Protein AF-0000000065806180 (afdb_homodimer)

pLDDT: mean 96.86, std 3.25, range [73.94, 98.94]

Sequence (782 aa):
MKEFEFLKAELDKMKENKTWQQMKQIETKQGPSVEVKGENVIQLSSNNYLGLTSHPRLVEAAKRAAEEFGAGTGSVRTIAGTFTMHNELEKKLANFKKTEAALVFQSGFTTNQGVLSSILTKEDIVISDELNHASIIDGIRLTKADKKVYRHVDMDDLERVLKKSMNYRMRLIVTDGVFSMDGNIAPLPDIVKLAEAYDAFVMVDDAHASGVLGKNGRGTVNHFGLDGRVHIQVGTLSKAIGVLGGYAAGSQVLIDYLRHKGRPFLFSTSHPPAVTAACIEAIDVLLEEPEHMEKLWENTAYFKDKLVQMGLTLTKSETPIVPILIGEEEKAQALSDLLLTRGVFAQSIVYPTVAQGKARIRTIITAEHTNEELDRALEVIRSAAKELQLVMKEFEFLKAELDKMKENKTWQQMKQIETKQGPSVEVKGENVIQLSSNNYLGLTSHPRLVEAAKRAAEEFGAGTGSVRTIAGTFTMHNELEKKLANFKKTEAALVFQSGFTTNQGVLSSILTKEDIVISDELNHASIIDGIRLTKADKKVYRHVDMDDLERVLKKSMNYRMRLIVTDGVFSMDGNIAPLPDIVKLAEAYDAFVMVDDAHASGVLGKNGRGTVNHFGLDGRVHIQVGTLSKAIGVLGGYAAGSQVLIDYLRHKGRPFLFSTSHPPAVTAACIEAIDVLLEEPEHMEKLWENTAYFKDKLVQMGLTLTKSETPIVPILIGEEEKAQALSDLLLTRGVFAQSIVYPTVAQGKARIRTIITAEHTNEELDRALEVIRSAAKELQLV

Secondary structure (DSSP, 8-state):
----HHHHHHHHHHHHTT---PPPEE-S-SSSEEEETTEEEEE-S---TT-GGG-HHHHHHHHHHHHHH-S---S-HHHH-EEHHHHHHHHHHHHHHTSSEEEEES-HHHHHHHHHHHH--TT-EEEEETT--HHHHHHHHTS-SEEEEEPTT-HHHHHHHHHHTTTSS-EEEEEESB-TTT-PBP-HHHHHHHHHHTT-EEEEE-TTTTTTSSGGG--HHHHTT-TTS-SEEEEESSSTT-SS-EEEEE-HHHHHHHHHH-HHHHTSPPPPHHHHHHHHHHHHHHHH-THHHHHHHHHHHHHHHHHHHTT--B----SSEEEEEEESHHHHHHHHHHHHHTTEE-EEE-TTTS-TT-EEEEEE--TT--HHHHHHHHHHHHHHHHHTT--/----HHHHHHHHHHHHTT---PPPEE-S-SSSEEEETTEEEEE-S---TT-GGG-HHHHHHHHHHHHHH-S---S-HHHH-EEHHHHHHHHHHHHHHTSSEEEEES-HHHHHHHHHHHH--TT-EEEEETT--HHHHHHHHTS-SEEEEEPTT-HHHHHHHHHHTTTSS-EEEEEESB-TTT-PBP-HHHHHHHHHHTT-EEEEE-TTTTTTSSGGG--HHHHTT-TTS-SEEEEESSSTT-SS-EEEEE-HHHHHHHHHH-HHHHTSPPPPHHHHHHHHHHHHHHHH-THHHHHHHHHHHHHHHHHHHTT--B----SSEEEEEEESHHHHHHHHHHHHHTTEE-EEE-TTTS-TT-EEEEEE--TT--HHHHHHHHHHHHHHHHHTT--

Foldseek 3Di:
DDDPVVVVVVQVVCVVVVVDDDDFDWDDDDFCWTATPRDIFGEFAALQFLVLQVPPLLQVLLVVQCVVPNFFDPFACVPPHDDPLQQVLFVLLQVLLVAPTKHWFFWLLLQLLLQLLQPDACLEEEEEEPQADPSNVVSPVNYNHHYHYFYHLDLVRVLVVLVVHLRGPAYEYEYEQARQQFQDGRPVVSVLVSCVVSVHAYEYEFASQQLAAAQLRSGNCRNVPNNPSHAKYKYGCCRNVNAGTIMIGHHPVSVVSSCVGRCSSRHDGDDRSSRSSSSSSSSVCSNPPVLSNVLSVVQQVVLLVLCVVLVFDWHPRPTQWTKTWDQAQVLQCQLQVQLVVLRYHWDWDAPPSPDHRGIITTTGTHSRDDPVSSVSSSVSSSVSCVVSVVD/DDDPVVVVVVQVVCVVVVVDDDDFDWDDDDFCWTATPRDIFGEFAALQFLVLQVPPLLQVLLVVQCVVPNFFDPFACVPPHDDPLQQVLFVLLQVLLVAPTKHWFFWLLLQLLLQLLQPDACLEEEEEEPQADPSNVVSPVNYNHHYHYFYHLDLVRVLVVLVVHLRGPAYEYEYEQARQQFQDGRPVVSVLVSCVVSVHAYEYEFASQQLAAAQLRSGNCRNVPNNPSHAKYKYGCCRNVNAGTIMIGHHPVSVVSSCVGRCSSRHDGDDRRSRSSSSSVSSVCSNPPVLSNVLSVVQQVVLLVLCVVLVFDWHPRPTQWTKTWDQAQVLQQQLQVQLVVLRYHWDWDAPPSPDHRGIITTTGTHSRDDPVSSVSSSVSSSVSCVVSVVD

Structure (mmCIF, N/CA/C/O backbone):
data_AF-0000000065806180-model_v1
#
loop_
_entity.id
_entity.type
_entity.pdbx_description
1 polymer '8-amino-7-oxononanoate synthase 1'
#
loop_
_atom_site.group_PDB
_atom_site.id
_atom_site.type_symbol
_atom_site.label_atom_id
_atom_site.label_alt_id
_atom_site.label_comp_id
_atom_site.label_asym_id
_atom_site.label_entity_id
_atom_site.label_seq_id
_atom_site.pdbx_PDB_ins_code
_atom_site.Cartn_x
_atom_site.Cartn_y
_atom_site.Cartn_z
_atom_site.occupancy
_atom_site.B_iso_or_equiv
_atom_site.auth_seq_id
_atom_site.auth_comp_id
_atom_site.auth_asym_id
_atom_site.auth_atom_id
_atom_site.pdbx_PDB_model_num
ATOM 1 N N . MET A 1 1 ? 28.219 -6.695 -14.086 1 73.94 1 MET A N 1
ATOM 2 C CA . MET A 1 1 ? 26.828 -6.266 -14.203 1 73.94 1 MET A CA 1
ATOM 3 C C . MET A 1 1 ? 26.75 -4.762 -14.43 1 73.94 1 MET A C 1
ATOM 5 O O . MET A 1 1 ? 27.516 -3.994 -13.852 1 73.94 1 MET A O 1
ATOM 9 N N . LYS A 1 2 ? 25.953 -4.48 -15.352 1 83.31 2 LYS A N 1
ATOM 10 C CA . LYS A 1 2 ? 25.703 -3.072 -15.641 1 83.31 2 LYS A CA 1
ATOM 11 C C . LYS A 1 2 ? 25.281 -2.322 -14.375 1 83.31 2 LYS A C 1
ATOM 13 O O . LYS A 1 2 ? 24.516 -2.85 -13.555 1 83.31 2 LYS A O 1
ATOM 18 N N . GLU A 1 3 ? 25.812 -1.118 -14.18 1 87.69 3 GLU A N 1
ATOM 19 C CA . GLU A 1 3 ? 25.562 -0.346 -12.961 1 87.69 3 GLU A CA 1
ATOM 20 C C . GLU A 1 3 ? 24.641 0.833 -13.234 1 87.69 3 GLU A C 1
ATOM 22 O O . GLU A 1 3 ? 24.516 1.284 -14.375 1 87.69 3 GLU A O 1
ATOM 27 N N . PHE A 1 4 ? 23.938 1.258 -12.148 1 95.81 4 PHE A N 1
ATOM 28 C CA . PHE A 1 4 ? 23.047 2.4 -12.242 1 95.81 4 PHE A CA 1
ATOM 29 C C . PHE A 1 4 ? 23.812 3.709 -12.164 1 95.81 4 PHE A C 1
ATOM 31 O O . PHE A 1 4 ? 23.609 4.508 -11.25 1 95.81 4 PHE A O 1
ATOM 38 N N . GLU A 1 5 ? 24.562 4.055 -13.164 1 95.5 5 GLU A N 1
ATOM 39 C CA . GLU A 1 5 ? 25.422 5.246 -13.172 1 95.5 5 GLU A CA 1
ATOM 40 C C . GLU A 1 5 ? 24.578 6.52 -13.125 1 95.5 5 GLU A C 1
ATOM 42 O O . GLU A 1 5 ? 24.953 7.492 -12.469 1 95.5 5 GLU A O 1
ATOM 47 N N . PHE A 1 6 ? 23.516 6.484 -13.844 1 95.81 6 PHE A N 1
ATOM 48 C CA . PHE A 1 6 ? 22.656 7.664 -13.883 1 95.81 6 PHE A CA 1
ATOM 49 C C . PHE A 1 6 ? 22.047 7.9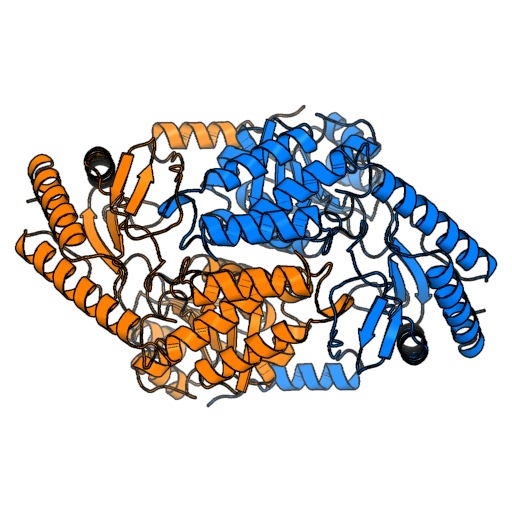34 -12.523 1 95.81 6 PHE A C 1
ATOM 51 O O . PHE A 1 6 ? 21.922 9.086 -12.109 1 95.81 6 PHE A O 1
ATOM 58 N N . LEU A 1 7 ? 21.609 6.859 -11.789 1 97.38 7 LEU A N 1
ATOM 59 C CA . LEU A 1 7 ? 21.078 7.027 -10.445 1 97.38 7 LEU A CA 1
ATOM 60 C C . LEU A 1 7 ? 22.141 7.535 -9.484 1 97.38 7 LEU A C 1
ATOM 62 O O . LEU A 1 7 ? 21.859 8.375 -8.633 1 97.38 7 LEU A O 1
ATOM 66 N N . LYS A 1 8 ? 23.344 6.996 -9.609 1 97.31 8 LYS A N 1
ATOM 67 C CA . LYS A 1 8 ? 24.469 7.441 -8.781 1 97.31 8 LYS A CA 1
ATOM 68 C C . LYS A 1 8 ? 24.734 8.93 -8.969 1 97.31 8 LYS A C 1
ATOM 70 O O . LYS A 1 8 ? 24.953 9.656 -7.996 1 97.31 8 LYS A O 1
ATOM 75 N N . ALA A 1 9 ? 24.703 9.336 -10.203 1 97.06 9 ALA A N 1
ATOM 76 C CA . ALA A 1 9 ? 24.922 10.742 -10.516 1 97.06 9 ALA A CA 1
ATOM 77 C C . ALA A 1 9 ? 23.859 11.617 -9.852 1 97.06 9 ALA A C 1
ATOM 79 O O . ALA A 1 9 ? 24.172 12.703 -9.352 1 97.06 9 ALA A O 1
ATOM 80 N N . GLU A 1 10 ? 22.625 11.172 -9.922 1 95.75 10 GLU A N 1
ATOM 81 C CA . GLU A 1 10 ? 21.531 11.906 -9.281 1 95.75 10 GLU A CA 1
ATOM 82 C C . GLU A 1 10 ? 21.734 11.977 -7.77 1 95.75 10 GLU A C 1
ATOM 84 O O . GLU A 1 10 ? 21.469 13.008 -7.148 1 95.75 10 GLU A O 1
ATOM 89 N N . LEU A 1 11 ? 22.141 10.875 -7.164 1 96.56 11 LEU A N 1
ATOM 90 C CA . LEU A 1 11 ? 22.406 10.836 -5.73 1 96.56 11 LEU A CA 1
ATOM 91 C C . LEU A 1 11 ? 23.531 11.781 -5.359 1 96.56 11 LEU A C 1
ATOM 93 O O . LEU A 1 11 ? 23.469 12.461 -4.328 1 96.56 11 LEU A O 1
ATOM 97 N N . ASP A 1 12 ? 24.562 11.797 -6.137 1 96.56 12 ASP A N 1
ATOM 98 C CA . ASP A 1 12 ? 25.672 12.703 -5.906 1 96.56 12 ASP A CA 1
ATOM 99 C C . ASP A 1 12 ? 25.219 14.164 -5.957 1 96.56 12 ASP A C 1
ATOM 101 O O . ASP A 1 12 ? 25.672 14.984 -5.156 1 96.56 12 ASP A O 1
ATOM 105 N N . LYS A 1 13 ? 24.359 14.453 -6.859 1 94.62 13 LYS A N 1
ATOM 106 C CA . LYS A 1 13 ? 23.797 15.797 -6.957 1 94.62 13 LYS A CA 1
ATOM 107 C C . LYS A 1 13 ? 23 16.156 -5.703 1 94.62 13 LYS A C 1
ATOM 109 O O . LYS A 1 13 ? 23.031 17.297 -5.25 1 94.62 13 LYS A O 1
ATOM 114 N N . MET A 1 14 ? 22.234 15.18 -5.203 1 90.94 14 MET A N 1
ATOM 115 C CA . MET A 1 14 ? 21.469 15.406 -3.975 1 90.94 14 MET A CA 1
ATOM 116 C C . MET A 1 14 ? 22.406 15.742 -2.814 1 90.94 14 MET A C 1
ATOM 118 O O . MET A 1 14 ? 22.078 16.594 -1.982 1 90.94 14 MET A O 1
ATOM 122 N N . LYS A 1 15 ? 23.5 15.047 -2.738 1 90.94 15 LYS A N 1
ATOM 123 C CA . LYS A 1 15 ? 24.484 15.305 -1.69 1 90.94 15 LYS A CA 1
ATOM 124 C C . LYS A 1 15 ? 25.094 16.703 -1.845 1 90.94 15 LYS A C 1
ATOM 126 O O . LYS A 1 15 ? 25.234 17.422 -0.863 1 90.94 15 LYS A O 1
ATOM 131 N N . GLU A 1 16 ? 25.344 17.047 -3.049 1 90.62 16 GLU A N 1
ATOM 132 C CA . GLU A 1 16 ? 25.922 18.344 -3.34 1 90.62 16 GLU A CA 1
ATOM 133 C C . GLU A 1 16 ? 24.953 19.469 -2.979 1 90.62 16 GLU A C 1
ATOM 135 O O . GLU A 1 16 ? 25.359 20.5 -2.449 1 90.62 16 GLU A O 1
ATOM 140 N N . ASN A 1 17 ? 23.734 19.203 -3.238 1 83.38 17 ASN A N 1
ATOM 141 C CA . ASN A 1 17 ? 22.719 20.234 -2.992 1 83.38 17 ASN A CA 1
ATOM 142 C C . ASN A 1 17 ? 22.156 20.141 -1.577 1 83.38 17 ASN A C 1
ATOM 144 O O . ASN A 1 17 ? 21.188 20.828 -1.24 1 83.38 17 ASN A O 1
ATOM 148 N N . LYS A 1 18 ? 22.656 19.203 -0.804 1 80 18 LYS A N 1
ATOM 149 C CA . LYS A 1 18 ? 22.312 19.016 0.602 1 80 18 LYS A CA 1
ATOM 150 C C . LYS A 1 18 ? 20.844 18.609 0.753 1 80 18 LYS A C 1
ATOM 152 O O . LYS A 1 18 ? 20.156 19.094 1.658 1 80 18 LYS A 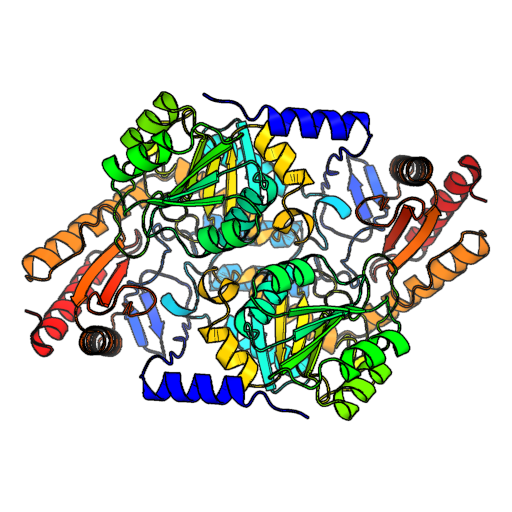O 1
ATOM 157 N N . THR A 1 19 ? 20.359 17.844 -0.266 1 81.88 19 THR A N 1
ATOM 158 C CA . THR A 1 19 ? 18.984 17.344 -0.189 1 81.88 19 THR A CA 1
ATOM 159 C C . THR A 1 19 ? 18.953 15.859 0.128 1 81.88 19 THR A C 1
ATOM 161 O O . THR A 1 19 ? 17.891 15.273 0.3 1 81.88 19 THR A O 1
ATOM 164 N N . TRP A 1 20 ? 20.156 15.328 0.185 1 86.38 20 TRP A N 1
ATOM 165 C CA . TRP A 1 20 ? 20.234 13.953 0.658 1 86.38 20 TRP A CA 1
ATOM 166 C C . TRP A 1 20 ? 19.859 13.859 2.133 1 86.38 20 TRP A C 1
ATOM 168 O O . TRP A 1 20 ? 20.312 14.68 2.945 1 86.38 20 TRP A O 1
ATOM 178 N N . GLN A 1 21 ? 18.969 12.969 2.443 1 82.81 21 GLN A N 1
ATOM 179 C CA . GLN A 1 21 ? 18.516 12.82 3.822 1 82.81 21 GLN A CA 1
ATOM 180 C C . GLN A 1 21 ? 18.719 11.391 4.32 1 82.81 21 GLN A C 1
ATOM 182 O O . GLN A 1 21 ? 18.531 10.43 3.57 1 82.81 21 GLN A O 1
ATOM 187 N N . GLN A 1 22 ? 19.25 11.32 5.488 1 86.5 22 GLN A N 1
ATOM 188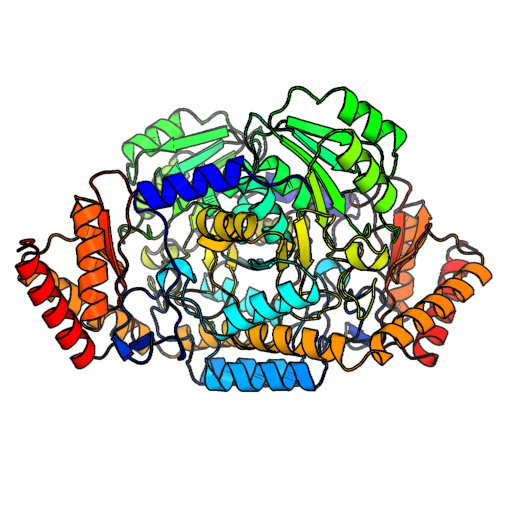 C CA . GLN A 1 22 ? 19.297 10.047 6.199 1 86.5 22 GLN A CA 1
ATOM 189 C C . GLN A 1 22 ? 18.156 9.938 7.207 1 86.5 22 GLN A C 1
ATOM 191 O O . GLN A 1 22 ? 17.922 10.859 7.988 1 86.5 22 GLN A O 1
ATOM 196 N N . MET A 1 23 ? 17.484 8.844 7.16 1 92.5 23 MET A N 1
ATOM 197 C CA . MET A 1 23 ? 16.391 8.641 8.102 1 92.5 23 MET A CA 1
ATOM 198 C C . MET A 1 23 ? 16.906 8.484 9.523 1 92.5 23 MET A C 1
ATOM 200 O O . MET A 1 23 ? 17.891 7.781 9.75 1 92.5 23 MET A O 1
ATOM 204 N N . LYS A 1 24 ? 16.234 9.18 10.445 1 93.62 24 LYS A N 1
ATOM 205 C CA . LYS A 1 24 ? 16.594 9.039 11.859 1 93.62 24 LYS A CA 1
ATOM 206 C C . LYS A 1 24 ? 16.031 7.738 12.438 1 93.62 24 LYS A C 1
ATOM 208 O O . LYS A 1 24 ? 14.859 7.41 12.227 1 93.62 24 LYS A O 1
ATOM 213 N N . GLN A 1 25 ? 16.875 7.027 13.07 1 95.31 25 GLN A N 1
ATOM 214 C CA . GLN A 1 25 ? 16.453 5.777 13.695 1 95.31 25 GLN A CA 1
ATOM 215 C C . GLN A 1 25 ? 15.883 6.023 15.086 1 95.31 25 GLN A C 1
ATOM 217 O O . GLN A 1 25 ? 16.5 6.699 15.906 1 95.31 25 GLN A O 1
ATOM 222 N N . ILE A 1 26 ? 14.734 5.523 15.289 1 95.44 26 ILE A N 1
ATOM 223 C CA . ILE A 1 26 ? 14.055 5.59 16.578 1 95.44 26 ILE A CA 1
ATOM 224 C C . ILE A 1 26 ? 14.156 4.242 17.297 1 95.44 26 ILE A C 1
ATOM 226 O O . ILE A 1 26 ? 13.922 3.195 16.688 1 95.44 26 ILE A O 1
ATOM 230 N N . GLU A 1 27 ? 14.391 4.242 18.562 1 95.56 27 GLU A N 1
ATOM 231 C CA . GLU A 1 27 ? 14.688 3.016 19.297 1 95.56 27 GLU A CA 1
ATOM 232 C C . GLU A 1 27 ? 13.555 2.654 20.266 1 95.56 27 GLU A C 1
ATOM 234 O O . GLU A 1 27 ? 13.625 1.641 20.953 1 95.56 27 GLU A O 1
ATOM 239 N N . THR A 1 28 ? 12.516 3.453 20.312 1 95.19 28 THR A N 1
ATOM 240 C CA . THR A 1 28 ? 11.359 3.227 21.172 1 95.19 28 THR A CA 1
ATOM 241 C C . THR A 1 28 ? 10.07 3.24 20.344 1 95.19 28 THR A C 1
ATOM 243 O O . THR A 1 28 ? 10.102 3.449 19.141 1 95.19 28 THR A O 1
ATOM 246 N N . LYS A 1 29 ? 8.984 2.91 21.078 1 95.19 29 LYS A N 1
ATOM 247 C CA . LYS A 1 29 ? 7.695 3.127 20.422 1 95.19 29 LYS A CA 1
ATOM 248 C C . LYS A 1 29 ? 7.488 4.602 20.094 1 95.19 29 LYS A C 1
ATOM 250 O O . LYS A 1 29 ? 8.148 5.469 20.672 1 95.19 29 LYS A O 1
ATOM 255 N N . GLN A 1 30 ? 6.602 4.812 19.125 1 95.19 30 GLN A N 1
ATOM 256 C CA . GLN A 1 30 ? 6.25 6.191 18.781 1 95.19 30 GLN A CA 1
ATOM 257 C C . GLN A 1 30 ? 5.488 6.855 19.922 1 95.19 30 GLN A C 1
ATOM 259 O O . GLN A 1 30 ? 4.621 6.234 20.547 1 95.19 30 GLN A O 1
ATOM 264 N N . GLY A 1 31 ? 5.844 7.988 20.312 1 95.44 31 GLY A N 1
ATOM 265 C CA . GLY A 1 31 ? 5.211 8.719 21.406 1 95.44 31 GLY A CA 1
ATOM 266 C C . GLY A 1 31 ? 5.57 10.195 21.422 1 95.44 31 GLY A C 1
ATOM 267 O O . GLY A 1 31 ? 6.172 10.703 20.469 1 95.44 31 GLY A O 1
ATOM 268 N N . PRO A 1 32 ? 5.098 10.852 22.484 1 97.19 32 PRO A N 1
ATOM 269 C CA . PRO A 1 32 ? 5.426 12.281 22.594 1 97.19 32 PRO A CA 1
ATOM 270 C C . PRO A 1 32 ? 6.926 12.523 22.734 1 97.19 32 PRO A C 1
ATOM 272 O O . PRO A 1 32 ? 7.398 13.641 22.484 1 97.19 32 PRO A O 1
ATOM 275 N N . SER A 1 33 ? 7.617 11.484 23.109 1 97.5 33 SER A N 1
ATOM 276 C CA . SER A 1 33 ? 9.078 11.438 23.109 1 97.5 33 SER A CA 1
ATOM 277 C C . SER A 1 33 ? 9.586 10.109 22.547 1 97.5 33 SER A C 1
ATOM 279 O O . SER A 1 33 ? 8.906 9.086 22.656 1 97.5 33 SER A O 1
ATOM 281 N N . VAL A 1 34 ? 10.758 10.203 21.906 1 97.19 34 VAL A N 1
ATOM 282 C CA . VAL A 1 34 ? 11.391 9.008 21.344 1 97.19 34 VAL A CA 1
ATOM 283 C C . VAL A 1 34 ? 12.891 9.039 21.641 1 97.19 34 VAL A C 1
ATOM 285 O O . VAL A 1 34 ? 13.43 10.07 22.031 1 97.19 34 VAL A O 1
ATOM 288 N N . GLU A 1 35 ? 13.516 7.922 21.484 1 97.75 35 GLU A N 1
ATOM 289 C CA . GLU A 1 35 ? 14.969 7.844 21.641 1 97.75 35 GLU A CA 1
ATOM 290 C C . GLU A 1 35 ? 15.672 7.812 20.297 1 97.75 35 GLU A C 1
ATOM 292 O O . GLU A 1 35 ? 15.352 6.973 19.438 1 97.75 35 GLU A O 1
ATOM 297 N N . VAL A 1 36 ? 16.531 8.758 20.047 1 96.12 36 VAL A N 1
ATOM 298 C CA . VAL A 1 36 ? 17.375 8.836 18.859 1 96.12 36 VAL A CA 1
ATOM 299 C C . VAL A 1 36 ? 18.844 8.836 19.266 1 96.12 36 VAL A C 1
ATOM 301 O O . VAL A 1 36 ? 19.297 9.719 20 1 96.12 36 VAL A O 1
ATOM 304 N N . LYS A 1 37 ? 19.594 7.828 18.797 1 94.25 37 LYS A N 1
ATOM 305 C CA . LYS A 1 37 ? 21 7.668 19.141 1 94.25 37 LYS A CA 1
ATOM 306 C C . LYS A 1 37 ? 21.219 7.695 20.656 1 94.25 37 LYS A C 1
ATOM 308 O O . LYS A 1 37 ? 22.094 8.398 21.156 1 94.25 37 LYS A O 1
ATOM 313 N N . GLY A 1 38 ? 20.312 7.133 21.266 1 94.56 38 GLY A N 1
ATOM 314 C CA . GLY A 1 38 ? 20.453 6.961 22.703 1 94.56 38 GLY A CA 1
ATOM 315 C C . GLY A 1 38 ? 19.953 8.164 23.484 1 94.56 38 GLY A C 1
ATOM 316 O O . GLY A 1 38 ? 20 8.156 24.719 1 94.56 38 GLY A O 1
ATOM 317 N N . GLU A 1 39 ? 19.484 9.164 22.891 1 96.56 39 GLU A N 1
ATOM 318 C CA . GLU A 1 39 ? 19.016 10.367 23.562 1 96.56 39 GLU A CA 1
ATOM 319 C C . GLU A 1 39 ? 17.5 10.516 23.453 1 96.56 39 GLU A C 1
ATOM 321 O O . GLU A 1 39 ? 16.922 10.258 22.406 1 96.56 39 GLU A O 1
ATOM 326 N N . ASN A 1 40 ? 16.969 10.883 24.594 1 97.12 40 ASN A N 1
ATOM 327 C CA . ASN A 1 40 ? 15.539 11.148 24.609 1 97.12 40 ASN A CA 1
ATOM 328 C C . ASN A 1 40 ? 15.219 12.5 23.969 1 97.12 40 ASN A C 1
ATOM 330 O O . ASN A 1 40 ? 15.773 13.523 24.375 1 97.12 40 ASN A O 1
ATOM 334 N N . VAL A 1 41 ? 14.398 12.492 23 1 98 41 VAL A N 1
ATOM 335 C CA . VAL A 1 41 ? 14.055 13.719 22.281 1 98 41 VAL A CA 1
ATOM 336 C C . VAL A 1 41 ? 12.531 13.859 22.219 1 98 41 VAL A C 1
ATOM 338 O O . VAL A 1 41 ? 11.82 12.867 22.047 1 98 41 VAL A O 1
ATOM 341 N N . ILE A 1 42 ? 12.023 15.109 22.391 1 98.75 42 ILE A N 1
ATOM 342 C CA . ILE A 1 42 ? 10.602 15.391 22.266 1 98.75 42 ILE A CA 1
ATOM 343 C C . ILE A 1 42 ? 10.203 15.344 20.797 1 98.75 42 ILE A C 1
ATOM 345 O O . ILE A 1 42 ? 10.82 15.992 19.953 1 98.75 42 ILE A O 1
ATOM 349 N N . GLN A 1 43 ? 9.195 14.547 20.453 1 98.25 43 GLN A N 1
ATOM 350 C CA . GLN A 1 43 ? 8.766 14.273 19.094 1 98.25 43 GLN A CA 1
ATOM 351 C C . GLN A 1 43 ? 7.703 15.266 18.625 1 98.25 43 GLN A C 1
ATOM 353 O O . GLN A 1 43 ? 6.594 15.281 19.172 1 98.25 43 GLN A O 1
ATOM 358 N N . LEU A 1 44 ? 8.023 16.094 17.656 1 98.44 44 LEU A N 1
ATOM 359 C CA . LEU A 1 44 ? 7.074 17.062 17.141 1 98.44 44 LEU A CA 1
ATOM 360 C C . LEU A 1 44 ? 6.836 16.859 15.641 1 98.44 44 LEU A C 1
ATOM 362 O O . LEU A 1 44 ? 6.406 17.766 14.945 1 98.44 44 LEU A O 1
ATOM 366 N N . SER A 1 45 ? 7.129 15.641 15.156 1 97.06 45 SER A N 1
ATOM 367 C CA . SER A 1 45 ? 7.012 15.406 13.719 1 97.06 45 SER A CA 1
ATOM 368 C C . SER A 1 45 ? 6.055 14.25 13.43 1 97.06 45 SER A C 1
ATOM 370 O O . SER A 1 45 ? 5.801 13.93 12.266 1 97.06 45 SER A O 1
ATOM 372 N N . SER A 1 46 ? 5.5 13.578 14.422 1 97 46 SER A N 1
ATOM 373 C CA . SER A 1 46 ? 4.656 12.398 14.25 1 97 46 SER A CA 1
ATOM 374 C C . SER A 1 46 ? 3.205 12.789 14 1 97 46 SER A C 1
ATOM 376 O O . SER A 1 46 ? 2.695 13.734 14.609 1 97 46 SER A O 1
ATOM 378 N N . ASN A 1 47 ? 2.553 12.016 13.062 1 97.38 47 ASN A N 1
ATOM 379 C CA . ASN A 1 47 ? 1.128 12.195 12.797 1 97.38 47 ASN A CA 1
ATOM 380 C C . ASN A 1 47 ? 0.271 11.422 13.797 1 97.38 47 ASN A C 1
ATOM 382 O O . ASN A 1 47 ? -0.924 11.227 13.57 1 97.38 47 ASN A O 1
ATOM 386 N N . ASN A 1 48 ? 0.919 10.938 14.836 1 97.88 48 ASN A N 1
ATOM 387 C CA . ASN A 1 48 ? 0.197 10.211 15.883 1 97.88 48 ASN A CA 1
ATOM 388 C C . ASN A 1 48 ? -0.634 11.156 16.75 1 97.88 48 ASN A C 1
ATOM 390 O O . ASN A 1 48 ? -0.492 11.172 17.969 1 97.88 48 ASN A O 1
ATOM 394 N N . TYR A 1 49 ? -1.569 11.867 16.156 1 98.5 49 TYR A N 1
ATOM 395 C CA . TYR A 1 49 ? -2.303 12.992 16.719 1 98.5 49 TYR A CA 1
ATOM 396 C C . TYR A 1 49 ? -2.879 12.641 18.078 1 98.5 49 TYR A C 1
ATOM 398 O O . TYR A 1 49 ? -2.771 13.43 19.016 1 98.5 49 TYR A O 1
ATOM 406 N N . LEU A 1 50 ? -3.424 11.469 18.188 1 98.56 50 LEU A N 1
ATOM 407 C CA . LEU A 1 50 ? -4.211 11.148 19.375 1 98.56 50 LEU A CA 1
ATOM 408 C C . LEU A 1 50 ? -3.441 10.211 20.297 1 98.56 50 LEU A C 1
ATOM 410 O O . LEU A 1 50 ? -3.908 9.883 21.391 1 98.56 50 LEU A O 1
ATOM 414 N N . GLY A 1 51 ? -2.287 9.781 19.875 1 98 51 GLY A N 1
ATOM 415 C CA . GLY A 1 51 ? -1.496 8.852 20.672 1 98 51 GLY A CA 1
ATOM 416 C C . GLY A 1 51 ? -2.039 7.438 20.641 1 98 51 GLY A C 1
ATOM 417 O O . GLY A 1 51 ? -1.819 6.668 21.578 1 98 51 GLY A O 1
ATOM 418 N N . LEU A 1 52 ? -2.684 7.051 19.625 1 98.44 52 LEU A N 1
ATOM 419 C CA . LEU A 1 52 ? -3.383 5.77 19.625 1 98.44 52 LEU A CA 1
ATOM 420 C C . LEU A 1 52 ? -2.439 4.637 19.234 1 98.44 52 LEU A C 1
ATOM 422 O O . LEU A 1 52 ? -2.746 3.463 19.453 1 98.44 52 LEU A O 1
ATOM 426 N N . THR A 1 53 ? -1.255 4.898 18.672 1 98.06 53 THR A N 1
ATOM 427 C CA . THR A 1 53 ? -0.329 3.873 18.203 1 98.06 53 THR A CA 1
ATOM 428 C C . THR A 1 53 ? 0.008 2.896 19.328 1 98.06 53 THR A C 1
ATOM 430 O O . THR A 1 53 ? 0.283 1.722 19.078 1 98.06 53 THR A O 1
ATOM 433 N N . SER A 1 54 ? 0.026 3.404 20.531 1 96.88 54 SER A N 1
ATOM 434 C CA . SER A 1 54 ? 0.41 2.547 21.656 1 96.88 54 SER A CA 1
ATOM 435 C C . SER A 1 54 ? -0.707 2.455 22.688 1 96.88 54 SER A C 1
ATOM 437 O O . SER A 1 54 ? -0.458 2.123 23.844 1 96.88 54 SER A O 1
ATOM 439 N N . HIS A 1 55 ? -1.899 2.9 22.328 1 98.5 55 HIS A N 1
ATOM 440 C CA . HIS A 1 55 ? -3.041 2.783 23.234 1 98.5 55 HIS A CA 1
ATOM 441 C C . HIS A 1 55 ? -3.248 1.339 23.672 1 98.5 55 HIS A C 1
ATOM 443 O O . HIS A 1 55 ? -3.293 0.43 22.844 1 98.5 55 HIS A O 1
ATOM 449 N N . PRO A 1 56 ? -3.422 1.105 24.969 1 98.56 56 PRO A N 1
ATOM 450 C CA . PRO A 1 56 ? -3.473 -0.269 25.484 1 98.56 56 PRO A CA 1
ATOM 451 C C . PRO A 1 56 ? -4.594 -1.089 24.844 1 98.56 56 PRO A C 1
ATOM 453 O O . PRO A 1 56 ? -4.426 -2.285 24.594 1 98.56 56 PRO A O 1
ATOM 456 N N . ARG A 1 57 ? -5.738 -0.508 24.578 1 98.81 57 ARG A N 1
ATOM 457 C CA . ARG A 1 57 ? -6.859 -1.219 23.969 1 98.81 57 ARG A CA 1
ATOM 458 C C . ARG A 1 57 ? -6.504 -1.703 22.562 1 98.81 57 ARG A C 1
ATOM 460 O O . ARG A 1 57 ? -6.91 -2.793 22.156 1 98.81 57 ARG A O 1
ATOM 467 N N . LEU A 1 58 ? -5.812 -0.847 21.781 1 98.88 58 LEU A N 1
ATOM 468 C CA . LEU A 1 58 ? -5.398 -1.231 20.438 1 98.88 58 LEU A CA 1
ATOM 469 C C . LEU A 1 58 ? -4.379 -2.363 20.484 1 98.88 58 LEU A C 1
ATOM 471 O O . LEU A 1 58 ? -4.465 -3.314 19.703 1 98.88 58 LEU A O 1
ATOM 475 N N . VAL A 1 59 ? -3.373 -2.225 21.406 1 98.81 59 VAL A N 1
ATOM 476 C CA . VAL A 1 59 ? -2.324 -3.229 21.547 1 98.81 59 VAL A CA 1
ATOM 477 C C . VAL A 1 59 ? -2.947 -4.578 21.891 1 98.81 59 VAL A C 1
ATOM 479 O O . VAL A 1 59 ? -2.596 -5.602 21.297 1 98.81 59 VAL A O 1
ATOM 482 N N . GLU A 1 60 ? -3.871 -4.586 22.797 1 98.88 60 GLU A N 1
ATOM 483 C CA . GLU A 1 60 ? -4.52 -5.828 23.219 1 98.88 60 GLU A CA 1
ATOM 484 C C . GLU A 1 60 ? -5.328 -6.438 22.078 1 98.88 60 GLU A C 1
ATOM 486 O O . GLU A 1 60 ? -5.379 -7.66 21.922 1 98.88 60 GLU A O 1
ATOM 491 N N . ALA A 1 61 ? -6.07 -5.609 21.344 1 98.88 61 ALA A N 1
ATOM 492 C CA . ALA A 1 61 ? -6.84 -6.086 20.203 1 98.88 61 ALA A CA 1
ATOM 493 C C . ALA A 1 61 ? -5.93 -6.734 19.156 1 98.88 61 ALA A C 1
ATOM 495 O O . ALA A 1 61 ? -6.27 -7.773 18.594 1 98.88 61 ALA A O 1
ATOM 496 N N . ALA A 1 62 ? -4.824 -6.109 18.906 1 98.88 62 ALA A N 1
ATOM 497 C CA . ALA A 1 62 ? -3.855 -6.633 17.938 1 98.88 62 ALA A CA 1
ATOM 498 C C . ALA A 1 62 ? -3.33 -7.996 18.375 1 98.88 62 ALA A C 1
ATOM 500 O O . ALA A 1 62 ? -3.279 -8.938 17.578 1 98.88 62 ALA A O 1
ATOM 501 N N . LYS A 1 63 ? -2.912 -8.086 19.656 1 98.81 63 LYS A N 1
ATOM 502 C CA . LYS A 1 63 ? -2.355 -9.328 20.188 1 98.81 63 LYS A CA 1
ATOM 503 C C . LYS A 1 63 ? -3.369 -10.461 20.109 1 98.81 63 LYS A C 1
ATOM 505 O O . LYS A 1 63 ? -3.045 -11.562 19.656 1 98.81 63 LYS A O 1
ATOM 510 N N . ARG A 1 64 ? -4.602 -10.203 20.5 1 98.75 64 ARG A N 1
ATOM 511 C CA . ARG A 1 64 ? -5.652 -11.219 20.5 1 98.75 64 ARG A CA 1
ATOM 512 C C . ARG A 1 64 ? -5.957 -11.695 19.094 1 98.75 64 ARG A C 1
ATOM 514 O O . ARG A 1 64 ? -6.152 -12.891 18.859 1 98.75 64 ARG A O 1
ATOM 521 N N . ALA A 1 65 ? -6.012 -10.758 18.172 1 98.56 65 ALA A N 1
ATOM 522 C CA . ALA A 1 65 ? -6.328 -11.109 16.797 1 98.56 65 ALA A CA 1
ATOM 523 C C . ALA A 1 65 ? -5.219 -11.945 16.172 1 98.56 65 ALA A C 1
ATOM 525 O O . ALA A 1 65 ? -5.488 -12.891 15.422 1 98.56 65 ALA A O 1
ATOM 526 N N . ALA A 1 66 ? -3.965 -11.562 16.453 1 98.44 66 ALA A N 1
ATOM 527 C CA . ALA A 1 66 ? -2.848 -12.367 15.953 1 98.44 66 ALA A CA 1
ATOM 528 C C . ALA A 1 66 ? -2.914 -13.789 16.5 1 98.44 66 ALA A C 1
ATOM 530 O O . ALA A 1 66 ? -2.646 -14.75 15.781 1 98.44 66 ALA A O 1
ATOM 531 N N . GLU A 1 67 ? -3.238 -13.891 17.75 1 98.25 67 GLU A N 1
ATOM 532 C CA . GLU A 1 67 ? -3.348 -15.195 18.391 1 98.25 67 GLU A CA 1
ATOM 533 C C . GLU A 1 67 ? -4.453 -16.031 17.75 1 98.25 67 GLU A C 1
ATOM 535 O O . GLU A 1 67 ? -4.273 -17.234 17.5 1 98.25 67 GLU A O 1
ATOM 540 N N . GLU A 1 68 ? -5.539 -15.43 17.516 1 97.75 68 GLU A N 1
ATOM 541 C CA . GLU A 1 68 ? -6.73 -16.141 17.062 1 97.75 68 GLU A CA 1
ATOM 542 C C . GLU A 1 68 ? -6.68 -16.422 15.562 1 97.75 68 GLU A C 1
ATOM 544 O O . GLU A 1 68 ? -7.082 -17.5 15.117 1 97.75 68 GLU A O 1
ATOM 549 N N . PHE A 1 69 ? -6.18 -15.469 14.758 1 97.5 69 PHE A N 1
ATOM 550 C CA . PHE A 1 69 ? -6.352 -15.562 13.312 1 97.5 69 PHE A CA 1
ATOM 551 C C . PHE A 1 69 ? -5 -15.641 12.609 1 97.5 69 PHE A C 1
ATOM 553 O O . PHE A 1 69 ? -4.938 -15.812 11.391 1 97.5 69 PHE A O 1
ATOM 560 N N . GLY A 1 70 ? -3.928 -15.523 13.336 1 97.81 70 GLY A N 1
ATOM 561 C CA . GLY A 1 70 ? -2.605 -15.641 12.75 1 97.81 70 GLY A CA 1
ATOM 562 C C . GLY A 1 70 ? -1.976 -14.305 12.414 1 97.81 70 GLY A C 1
ATOM 563 O O . GLY A 1 70 ? -2.521 -13.25 12.758 1 97.81 70 GLY A O 1
ATOM 564 N N . ALA A 1 71 ? -0.795 -14.305 11.781 1 98.19 71 ALA A N 1
ATOM 565 C CA . ALA A 1 71 ? 0.017 -13.125 11.492 1 98.19 71 ALA A CA 1
ATOM 566 C C . ALA A 1 71 ? -0.341 -12.531 10.133 1 98.19 71 ALA A C 1
ATOM 568 O O . ALA A 1 71 ? 0.029 -11.398 9.828 1 98.19 71 ALA A O 1
ATOM 569 N N . GLY A 1 72 ? -1.031 -13.266 9.32 1 97.56 72 GLY A N 1
ATOM 570 C CA . GLY A 1 72 ? -1.375 -12.797 7.984 1 97.56 72 GLY A CA 1
ATOM 571 C C . GLY A 1 72 ? -2.629 -13.445 7.43 1 97.56 72 GLY A C 1
ATOM 572 O O . GLY A 1 72 ? -3.256 -14.266 8.102 1 97.56 72 GLY A O 1
ATOM 573 N N . THR A 1 73 ? -3.016 -13.016 6.137 1 96 73 THR A N 1
ATOM 574 C CA . THR A 1 73 ? -4.285 -13.461 5.582 1 96 73 THR A CA 1
ATOM 575 C C . THR A 1 73 ? -4.059 -14.398 4.398 1 96 73 THR A C 1
ATOM 577 O O . THR A 1 73 ? -4.977 -15.102 3.967 1 96 73 THR A O 1
ATOM 580 N N . GLY A 1 74 ? -2.941 -14.391 3.873 1 90.56 74 GLY A N 1
ATOM 581 C CA . GLY A 1 74 ? -2.518 -15.43 2.949 1 90.56 74 GLY A CA 1
ATOM 582 C C . GLY A 1 74 ? -2.912 -15.148 1.512 1 90.56 74 GLY A C 1
ATOM 583 O O . GLY A 1 74 ? -2.512 -15.875 0.599 1 90.56 74 GLY A O 1
ATOM 584 N N . SER A 1 75 ? -3.736 -14.195 1.211 1 87.06 75 SER A N 1
ATOM 585 C CA . SER A 1 75 ? -4.121 -13.875 -0.161 1 87.06 75 SER A CA 1
ATOM 586 C C . SER A 1 75 ? -4.988 -12.625 -0.219 1 87.06 75 SER A C 1
ATOM 588 O O . SER A 1 75 ? -5.281 -12.016 0.813 1 87.06 75 SER A O 1
ATOM 590 N N . VAL A 1 76 ? -5.254 -12.297 -1.469 1 92.12 76 VAL A N 1
ATOM 591 C CA . VAL A 1 76 ? -6.211 -11.211 -1.674 1 92.12 76 VAL A CA 1
ATOM 592 C C . VAL A 1 76 ? -7.613 -11.688 -1.306 1 92.12 76 VAL A C 1
ATOM 594 O O . VAL A 1 76 ? -7.922 -12.875 -1.415 1 92.12 76 VAL A O 1
ATOM 597 N N . ARG A 1 77 ? -8.469 -10.828 -0.935 1 94.44 77 ARG A N 1
ATOM 598 C CA . ARG A 1 77 ? -9.797 -11.125 -0.422 1 94.44 77 ARG A CA 1
ATOM 599 C C . ARG A 1 77 ? -10.68 -11.734 -1.507 1 94.44 77 ARG A C 1
ATOM 601 O O . ARG A 1 77 ? -11.516 -12.594 -1.225 1 94.44 77 ARG A O 1
ATOM 608 N N . THR A 1 78 ? -10.492 -11.328 -2.699 1 91.44 78 THR A N 1
ATOM 609 C CA . THR A 1 78 ? -11.391 -11.711 -3.785 1 91.44 78 THR A CA 1
ATOM 610 C C . THR A 1 78 ? -11.117 -13.141 -4.227 1 91.44 78 THR A C 1
ATOM 612 O O . THR A 1 78 ? -11.969 -13.773 -4.859 1 91.44 78 THR A O 1
ATOM 615 N N . ILE A 1 79 ? -9.961 -13.672 -3.875 1 89.88 79 ILE A N 1
ATOM 616 C CA . ILE A 1 79 ? -9.586 -14.977 -4.406 1 89.88 79 ILE A CA 1
ATOM 617 C C . ILE A 1 79 ? -9.703 -16.031 -3.312 1 89.88 79 ILE A C 1
ATOM 619 O O . ILE A 1 79 ? -10.305 -17.094 -3.521 1 89.88 79 ILE A O 1
ATOM 623 N N . ALA A 1 80 ? -9.164 -15.672 -2.121 1 91.75 80 ALA A N 1
ATOM 624 C CA . ALA A 1 80 ? -9.102 -16.688 -1.074 1 91.75 80 ALA A CA 1
ATOM 625 C C . ALA A 1 80 ? -10.086 -16.375 0.052 1 91.75 80 ALA A C 1
ATOM 627 O O . ALA A 1 80 ? -10.039 -17 1.115 1 91.75 80 ALA A O 1
ATOM 628 N N . GLY A 1 81 ? -10.945 -15.336 -0.182 1 93.38 81 GLY A N 1
ATOM 629 C CA . GLY A 1 81 ? -11.953 -14.977 0.805 1 93.38 81 GLY A CA 1
ATOM 630 C C . GLY A 1 81 ? -11.539 -13.812 1.684 1 93.38 81 GLY A C 1
ATOM 631 O O . GLY A 1 81 ? -10.375 -13.414 1.694 1 93.38 81 GLY A O 1
ATOM 632 N N . THR A 1 82 ? -12.539 -13.258 2.342 1 96.12 82 THR A N 1
ATOM 633 C CA . THR A 1 82 ? -12.352 -12.148 3.277 1 96.12 82 THR A CA 1
ATOM 634 C C . THR A 1 82 ? -12.703 -12.578 4.699 1 96.12 82 THR A C 1
ATOM 636 O O . THR A 1 82 ? -13.641 -13.352 4.906 1 96.12 82 THR A O 1
ATOM 639 N N . PHE A 1 83 ? -11.82 -12.211 5.641 1 96.81 83 PHE A N 1
ATOM 640 C CA . PHE A 1 83 ? -12.141 -12.492 7.035 1 96.81 83 PHE A CA 1
ATOM 641 C C . PHE A 1 83 ? -13.344 -11.672 7.488 1 96.81 83 PHE A C 1
ATOM 643 O O . PHE A 1 83 ? -13.555 -10.555 7.004 1 96.81 83 PHE A O 1
ATOM 650 N N . THR A 1 84 ? -14.094 -12.148 8.422 1 96.44 84 THR A N 1
ATOM 651 C CA . THR A 1 84 ? -15.25 -11.445 8.961 1 96.44 84 THR A CA 1
ATOM 652 C C . THR A 1 84 ? -14.844 -10.094 9.539 1 96.44 84 THR A C 1
ATOM 654 O O . THR A 1 84 ? -15.586 -9.117 9.438 1 96.44 84 THR A O 1
ATOM 657 N N . MET A 1 85 ? -13.664 -10.031 10.117 1 97.69 85 MET A N 1
ATOM 658 C CA . MET A 1 85 ? -13.219 -8.805 10.766 1 97.69 85 MET A CA 1
ATOM 659 C C . MET A 1 85 ? -12.984 -7.703 9.734 1 97.69 85 MET A C 1
ATOM 661 O O . MET A 1 85 ? -13.102 -6.52 10.047 1 97.69 85 MET A O 1
ATOM 665 N N . HIS A 1 86 ? -12.602 -8.062 8.469 1 98.31 86 HIS A N 1
ATOM 666 C CA . HIS A 1 86 ? -12.461 -7.055 7.426 1 98.31 86 HIS A CA 1
ATOM 667 C C . HIS A 1 86 ? -13.789 -6.367 7.141 1 98.31 86 HIS A C 1
ATOM 669 O O . HIS A 1 86 ? -13.844 -5.141 7.008 1 98.31 86 HIS A O 1
ATOM 675 N N . ASN A 1 87 ? -14.828 -7.133 7.016 1 97.81 87 ASN A N 1
ATOM 676 C CA . ASN A 1 87 ? -16.172 -6.59 6.816 1 97.81 87 ASN A CA 1
ATOM 677 C C . ASN A 1 87 ? -16.625 -5.762 8.016 1 97.81 87 ASN A C 1
ATOM 679 O O . ASN A 1 87 ? -17.281 -4.734 7.848 1 97.81 87 ASN A O 1
ATOM 683 N N . GLU A 1 88 ? -16.297 -6.25 9.188 1 98.62 88 GLU A N 1
ATOM 684 C CA . GLU A 1 88 ? -16.625 -5.512 10.398 1 98.62 88 GLU A CA 1
ATOM 685 C C . GLU A 1 88 ? -15.992 -4.125 10.398 1 98.62 88 GLU A C 1
ATOM 687 O O . GLU A 1 88 ? -16.641 -3.133 10.711 1 98.62 88 GLU A O 1
ATOM 692 N N . LEU A 1 89 ? -14.75 -4.066 10.062 1 98.81 89 LEU A N 1
ATOM 693 C CA . LEU A 1 89 ? -14.047 -2.789 10.008 1 98.81 89 LEU A CA 1
ATOM 694 C C . LEU A 1 89 ? -14.695 -1.853 8.992 1 98.81 89 LEU A C 1
ATOM 696 O O . LEU A 1 89 ? -14.883 -0.666 9.273 1 98.81 89 LEU A O 1
ATOM 700 N N . GLU A 1 90 ? -14.992 -2.357 7.805 1 98.88 90 GLU A N 1
ATOM 701 C CA . GLU A 1 90 ? -15.578 -1.535 6.75 1 98.88 90 GLU A CA 1
ATOM 702 C C . GLU A 1 90 ? -16.953 -1.022 7.156 1 98.88 90 GLU A C 1
ATOM 704 O O . GLU A 1 90 ? -17.297 0.135 6.898 1 98.88 90 GLU A O 1
ATOM 709 N N . LYS A 1 91 ? -17.734 -1.86 7.816 1 98.81 91 LYS A N 1
ATOM 710 C CA . LYS A 1 91 ? -19.031 -1.433 8.336 1 98.81 91 LYS A CA 1
ATOM 711 C C . LYS A 1 91 ? -18.859 -0.339 9.383 1 98.81 91 LYS A C 1
ATOM 713 O O . LYS A 1 91 ? -19.609 0.646 9.383 1 98.81 91 LYS A O 1
ATOM 718 N N . LYS A 1 92 ? -18 -0.506 10.266 1 98.81 92 LYS A N 1
ATOM 719 C CA . LYS A 1 92 ? -17.734 0.468 11.32 1 98.81 92 LYS A CA 1
ATOM 720 C C . LYS A 1 92 ? -17.281 1.804 10.742 1 98.81 92 LYS A C 1
ATOM 722 O O . LYS A 1 92 ? -17.719 2.863 11.195 1 98.81 92 LYS A O 1
ATOM 727 N N . LEU A 1 93 ? -16.422 1.732 9.742 1 98.88 93 LEU A N 1
ATOM 728 C CA . LEU A 1 93 ? -15.938 2.943 9.086 1 98.88 93 LEU A CA 1
ATOM 729 C C . LEU A 1 93 ? -17.078 3.668 8.375 1 98.88 93 LEU A C 1
ATOM 731 O O . LEU A 1 93 ? -17.141 4.898 8.398 1 98.88 93 LEU A O 1
ATOM 735 N N . ALA A 1 94 ? -17.906 2.904 7.684 1 98.88 94 ALA A N 1
ATOM 736 C CA . ALA A 1 94 ? -19.062 3.51 7.02 1 98.88 94 ALA A CA 1
ATOM 737 C C . ALA A 1 94 ? -19.938 4.25 8.016 1 98.88 94 ALA A C 1
ATOM 739 O O . ALA A 1 94 ? -20.344 5.395 7.773 1 98.88 94 ALA A O 1
ATOM 740 N N . ASN A 1 95 ? -20.219 3.58 9.125 1 98.81 95 ASN A N 1
ATOM 741 C CA . ASN A 1 95 ? -21.016 4.211 10.172 1 98.81 95 ASN A CA 1
ATOM 742 C C . ASN A 1 95 ? -20.312 5.438 10.75 1 98.81 95 ASN A C 1
ATOM 744 O O . ASN A 1 95 ? -20.953 6.465 11 1 98.81 95 ASN A O 1
ATOM 748 N N . PHE A 1 96 ? -19.078 5.32 11.008 1 98.75 96 PHE A N 1
ATOM 749 C CA . PHE A 1 96 ? -18.266 6.395 11.555 1 98.75 96 PHE A CA 1
ATOM 750 C C . PHE A 1 96 ? -18.297 7.621 10.648 1 98.75 96 PHE A C 1
ATOM 752 O O . PHE A 1 96 ? -18.422 8.75 11.133 1 98.75 96 PHE A O 1
ATOM 759 N N . LYS A 1 97 ? -18.266 7.414 9.281 1 98.69 97 LYS A N 1
ATOM 760 C CA . LYS A 1 97 ? -18.203 8.492 8.305 1 98.69 97 LYS A CA 1
ATOM 761 C C . LYS A 1 97 ? -19.594 8.898 7.844 1 98.69 97 LYS A C 1
ATOM 763 O O . LYS A 1 97 ? -19.75 9.828 7.047 1 98.69 97 LYS A O 1
ATOM 768 N N . LYS A 1 98 ? -20.641 8.172 8.336 1 98.44 98 LYS A N 1
ATOM 769 C CA . LYS A 1 98 ? -22.031 8.43 8 1 98.44 98 LYS A CA 1
ATOM 770 C C . LYS A 1 98 ? -22.281 8.281 6.504 1 98.44 98 LYS A C 1
ATOM 772 O O . LYS A 1 98 ? -22.875 9.148 5.875 1 98.44 98 LYS A O 1
ATOM 777 N N . THR A 1 99 ? -21.781 7.219 5.996 1 98.56 99 THR A N 1
ATOM 778 C CA . THR A 1 99 ? -22 6.848 4.602 1 98.56 99 THR A CA 1
ATOM 779 C C . THR A 1 99 ? -22.641 5.465 4.508 1 98.56 99 THR A C 1
ATOM 781 O O . THR A 1 99 ? -22.75 4.758 5.512 1 98.56 99 THR A O 1
ATOM 784 N N . GLU A 1 100 ? -23.094 5.094 3.316 1 98.62 100 GLU A N 1
ATOM 785 C CA . GLU A 1 100 ? -23.75 3.801 3.123 1 98.62 100 GLU A CA 1
ATOM 786 C C . GLU A 1 100 ? -22.75 2.654 3.244 1 98.62 100 GLU A C 1
ATOM 788 O O . GLU A 1 100 ? -23.094 1.583 3.754 1 98.62 100 GLU A O 1
ATOM 793 N N . ALA A 1 101 ? -21.562 2.83 2.777 1 98.75 101 ALA A N 1
ATOM 794 C CA . ALA A 1 101 ? -20.562 1.769 2.717 1 98.75 101 ALA A CA 1
ATOM 795 C C . ALA A 1 101 ? -19.141 2.346 2.727 1 98.75 101 ALA A C 1
ATOM 797 O O . ALA A 1 101 ? -18.953 3.553 2.553 1 98.75 101 ALA A O 1
ATOM 798 N N . ALA A 1 102 ? -18.172 1.524 2.963 1 98.94 102 ALA A N 1
ATOM 799 C CA . ALA A 1 102 ? -16.75 1.858 2.91 1 98.94 102 ALA A CA 1
ATOM 800 C C . ALA A 1 102 ? -15.93 0.659 2.459 1 98.94 102 ALA A C 1
ATOM 802 O O . ALA A 1 102 ? -16.359 -0.488 2.596 1 98.94 102 ALA A O 1
ATOM 803 N N . LEU A 1 103 ? -14.797 0.89 1.887 1 98.88 103 LEU A N 1
ATOM 804 C CA . LEU A 1 103 ? -13.844 -0.128 1.463 1 98.88 103 LEU A CA 1
ATOM 805 C C . LEU A 1 103 ? -12.438 0.211 1.95 1 98.88 103 LEU A C 1
ATOM 807 O O . LEU A 1 103 ? -11.969 1.337 1.772 1 98.88 103 LEU A O 1
ATOM 811 N N . VAL A 1 104 ? -11.812 -0.771 2.557 1 98.75 104 VAL A N 1
ATOM 812 C CA . VAL A 1 104 ? -10.484 -0.561 3.113 1 98.75 104 VAL A CA 1
ATOM 813 C C . VAL A 1 104 ? -9.422 -0.956 2.084 1 98.75 104 VAL A C 1
ATOM 815 O O . VAL A 1 104 ? -9.531 -2.01 1.452 1 98.75 104 VAL A O 1
ATOM 818 N N . PHE A 1 105 ? -8.484 -0.073 1.858 1 98.25 105 PHE A N 1
ATOM 819 C CA . PHE A 1 105 ? -7.289 -0.282 1.051 1 98.25 105 PHE A CA 1
ATOM 820 C C . PHE A 1 105 ? -6.051 -0.382 1.933 1 98.25 105 PHE A C 1
ATOM 822 O O . PHE A 1 105 ? -6.117 -0.128 3.137 1 98.25 105 PHE A O 1
ATOM 829 N N . GLN A 1 106 ? -4.957 -0.684 1.385 1 96.44 106 GLN A N 1
ATOM 830 C CA . GLN A 1 106 ? -3.732 -0.924 2.141 1 96.44 106 GLN A CA 1
ATOM 831 C C . GLN A 1 106 ? -3.201 0.368 2.756 1 96.44 106 GLN A C 1
ATOM 833 O O . GLN A 1 106 ? -2.535 0.341 3.791 1 96.44 106 GLN A O 1
ATOM 838 N N . SER A 1 107 ? -3.426 1.466 2.09 1 97.25 107 SER A N 1
ATOM 839 C CA . SER A 1 107 ? -2.988 2.775 2.566 1 97.25 107 SER A CA 1
ATOM 840 C C . SER A 1 107 ? -3.863 3.889 2 1 97.25 107 SER A C 1
ATOM 842 O O . SER A 1 107 ? -4.648 3.66 1.077 1 97.25 107 SER A O 1
ATOM 844 N N . GLY A 1 108 ? -3.74 5.062 2.648 1 97.62 108 GLY A N 1
ATOM 845 C CA . GLY A 1 108 ? -4.371 6.219 2.027 1 97.62 108 GLY A CA 1
ATOM 846 C C . GLY A 1 108 ? -3.859 6.496 0.628 1 97.62 108 GLY A C 1
ATOM 847 O O . GLY A 1 108 ? -4.625 6.895 -0.252 1 97.62 108 GLY A O 1
ATOM 848 N N . PHE A 1 109 ? -2.59 6.262 0.375 1 97.69 109 PHE A N 1
ATOM 849 C CA . PHE A 1 109 ? -1.949 6.441 -0.922 1 97.69 109 PHE A CA 1
ATOM 850 C C . PHE A 1 109 ? -2.633 5.59 -1.985 1 97.69 109 PHE A C 1
ATOM 852 O O . PHE A 1 109 ? -3.043 6.102 -3.029 1 97.69 109 PHE A O 1
ATOM 859 N N . THR A 1 110 ? -2.84 4.309 -1.693 1 98.06 110 THR A N 1
ATOM 860 C CA . THR A 1 110 ? -3.438 3.398 -2.666 1 98.06 110 THR A CA 1
ATOM 861 C C . THR A 1 110 ? -4.945 3.619 -2.756 1 98.06 110 THR A C 1
ATOM 863 O O . THR A 1 110 ? -5.57 3.271 -3.76 1 98.06 110 THR A O 1
ATOM 866 N N . THR A 1 111 ? -5.547 4.168 -1.676 1 98.75 111 THR A N 1
ATOM 867 C CA . THR A 1 111 ? -6.965 4.492 -1.75 1 98.75 111 THR A CA 1
ATOM 868 C C . THR A 1 111 ? -7.227 5.539 -2.83 1 98.75 111 THR A C 1
ATOM 870 O O . THR A 1 111 ? -8.094 5.355 -3.686 1 98.75 111 THR A O 1
ATOM 873 N N . ASN A 1 112 ? -6.457 6.617 -2.807 1 98.81 112 ASN A N 1
ATOM 874 C CA . ASN A 1 112 ? -6.609 7.648 -3.824 1 98.81 112 ASN A CA 1
ATOM 875 C C . ASN A 1 112 ? -6.375 7.094 -5.227 1 98.81 112 ASN A C 1
ATOM 877 O O . ASN A 1 112 ? -7.137 7.383 -6.148 1 98.81 112 ASN A O 1
ATOM 881 N N . GLN A 1 113 ? -5.312 6.305 -5.34 1 98.06 113 GLN A N 1
ATOM 882 C CA . GLN A 1 113 ? -5.02 5.703 -6.637 1 98.06 113 GLN A CA 1
ATOM 883 C C . GLN A 1 113 ? -6.164 4.805 -7.098 1 98.06 113 GLN A C 1
ATOM 885 O O . GLN A 1 113 ? -6.57 4.855 -8.266 1 98.06 113 GLN A O 1
ATOM 890 N N . GLY A 1 114 ? -6.617 3.979 -6.188 1 98.12 114 GLY A N 1
ATOM 891 C CA . GLY A 1 114 ? -7.676 3.033 -6.516 1 98.12 114 GLY A CA 1
ATOM 892 C C . GLY A 1 114 ? -8.984 3.705 -6.887 1 98.12 114 GLY A C 1
ATOM 893 O O . GLY A 1 114 ? -9.641 3.303 -7.848 1 98.12 114 GLY A O 1
ATOM 894 N N . VAL A 1 115 ? -9.352 4.73 -6.152 1 98.81 115 VAL A N 1
ATOM 895 C CA . VAL A 1 115 ? -10.602 5.43 -6.41 1 98.81 115 VAL A CA 1
ATOM 896 C C . VAL A 1 115 ? -10.531 6.148 -7.754 1 98.81 115 VAL A C 1
ATOM 898 O O . VAL A 1 115 ? -11.344 5.898 -8.648 1 98.81 115 VAL A O 1
ATOM 901 N N . LEU A 1 116 ? -9.578 6.965 -7.961 1 98.69 116 LEU A N 1
ATOM 902 C CA . LEU A 1 116 ? -9.516 7.844 -9.125 1 98.69 116 LEU A CA 1
ATOM 903 C C . LEU A 1 116 ? -9.32 7.043 -10.406 1 98.69 116 LEU A C 1
ATOM 905 O O . LEU A 1 116 ? -9.992 7.293 -11.406 1 98.69 116 LEU A O 1
ATOM 909 N N . SER A 1 117 ? -8.445 6.047 -10.336 1 97.5 117 SER A N 1
ATOM 910 C CA . SER A 1 117 ? -8.133 5.285 -11.547 1 97.5 117 SER A CA 1
ATOM 911 C C . SER A 1 117 ? -9.289 4.375 -11.938 1 97.5 117 SER A C 1
ATOM 913 O O . SER A 1 117 ? -9.375 3.93 -13.078 1 97.5 117 SER A O 1
ATOM 915 N N . SER A 1 118 ? -10.156 4.125 -11.031 1 97.5 118 SER A N 1
ATOM 916 C CA . SER A 1 118 ? -11.242 3.193 -11.305 1 97.5 118 SER A CA 1
ATOM 917 C C . SER A 1 118 ? -12.469 3.918 -11.859 1 97.5 118 SER A C 1
ATOM 919 O O . SER A 1 118 ? -13.109 3.439 -12.797 1 97.5 118 SER A O 1
ATOM 921 N N . ILE A 1 119 ? -12.773 5.078 -11.367 1 98.12 119 ILE A N 1
ATOM 922 C CA . ILE A 1 119 ? -14.094 5.633 -11.625 1 98.12 119 ILE A CA 1
ATOM 923 C C . ILE A 1 119 ? -14.016 6.637 -12.773 1 98.12 119 ILE A C 1
ATOM 925 O O . ILE A 1 119 ? -15.047 7.012 -13.352 1 98.12 119 ILE A O 1
ATOM 929 N N . LEU A 1 120 ? -12.852 7.105 -13.18 1 98 120 LEU A N 1
ATOM 930 C CA . LEU A 1 120 ? -12.695 8.156 -14.18 1 98 120 LEU A CA 1
ATOM 931 C C . LEU A 1 120 ? -12.289 7.57 -15.531 1 98 120 LEU A C 1
ATOM 933 O O . LEU A 1 120 ? -11.492 6.633 -15.586 1 98 120 LEU A O 1
ATOM 937 N N . THR A 1 121 ? -12.82 8.094 -16.625 1 96.94 121 THR A N 1
ATOM 938 C CA . THR A 1 121 ? -12.492 7.715 -18 1 96.94 121 THR A CA 1
ATOM 939 C C . THR A 1 121 ? -12.109 8.938 -18.812 1 96.94 121 THR A C 1
ATOM 941 O O . THR A 1 121 ? -12.086 10.062 -18.297 1 96.94 121 THR A O 1
ATOM 944 N N . LYS A 1 122 ? -11.836 8.742 -20.125 1 97.56 122 LYS A N 1
ATOM 945 C CA . LYS A 1 122 ? -11.445 9.82 -21.031 1 97.56 122 LYS A CA 1
ATOM 946 C C . LYS A 1 122 ? -12.602 10.797 -21.25 1 97.56 122 LYS A C 1
ATOM 948 O O . LYS A 1 122 ? -12.398 11.906 -21.75 1 97.56 122 LYS A O 1
ATOM 953 N N . GLU A 1 123 ? -13.766 10.414 -20.859 1 98 123 GLU A N 1
ATOM 954 C CA . GLU A 1 123 ? -14.945 11.25 -21.031 1 98 123 GLU A CA 1
ATOM 955 C C . GLU A 1 123 ? -15.141 12.195 -19.844 1 98 123 GLU A C 1
ATOM 957 O O . GLU A 1 123 ? -16.047 13.023 -19.859 1 98 123 GLU A O 1
ATOM 962 N N . ASP A 1 124 ? -14.266 12.086 -18.859 1 98.5 124 ASP A N 1
ATOM 963 C CA . ASP A 1 124 ? -14.445 12.797 -17.609 1 98.5 124 ASP A CA 1
ATOM 964 C C . ASP A 1 124 ? -13.359 13.852 -17.406 1 98.5 124 ASP A C 1
ATOM 966 O O . ASP A 1 124 ? -12.375 13.883 -18.156 1 98.5 124 ASP A O 1
ATOM 970 N N . ILE A 1 125 ? -13.594 14.742 -16.406 1 98.75 125 ILE A N 1
ATOM 971 C CA . ILE A 1 125 ? -12.586 15.719 -16 1 98.75 125 ILE A CA 1
ATOM 972 C C . ILE A 1 125 ? -12.461 15.734 -14.484 1 98.75 125 ILE A C 1
ATOM 974 O O . ILE A 1 125 ? -13.461 15.641 -13.773 1 98.75 125 ILE A O 1
ATOM 978 N N . VAL A 1 126 ? -11.273 15.719 -14.016 1 98.88 126 VAL A N 1
ATOM 979 C CA . VAL A 1 126 ? -10.977 15.898 -12.594 1 98.88 126 VAL A CA 1
ATOM 980 C C . VAL A 1 126 ? -10.453 17.312 -12.359 1 98.88 126 VAL A C 1
ATOM 982 O O . VAL A 1 126 ? -9.562 17.781 -13.062 1 98.88 126 VAL A O 1
ATOM 985 N N . ILE A 1 127 ? -11.031 18.031 -11.43 1 98.94 127 ILE A N 1
ATOM 986 C CA . ILE A 1 127 ? -10.664 19.391 -11.047 1 98.94 127 ILE A CA 1
ATOM 987 C C . ILE A 1 127 ? -10.008 19.375 -9.664 1 98.94 127 ILE A C 1
ATOM 989 O O . ILE A 1 127 ? -10.695 19.234 -8.648 1 98.94 127 ILE A O 1
ATOM 993 N N . SER A 1 128 ? -8.703 19.578 -9.609 1 98.88 128 SER A N 1
ATOM 994 C CA . SER A 1 128 ? -7.883 19.297 -8.438 1 98.88 128 SER A CA 1
ATOM 995 C C . SER A 1 128 ? -7.312 20.578 -7.844 1 98.88 128 SER A C 1
ATOM 997 O O . SER A 1 128 ? -6.867 21.469 -8.578 1 98.88 128 SER A O 1
ATOM 999 N N . ASP A 1 129 ? -7.336 20.688 -6.516 1 98.81 129 ASP A N 1
ATOM 1000 C CA . ASP A 1 129 ? -6.621 21.766 -5.848 1 98.81 129 ASP A CA 1
ATOM 1001 C C . ASP A 1 129 ? -5.125 21.703 -6.145 1 98.81 129 ASP A C 1
ATOM 1003 O O . ASP A 1 129 ? -4.547 20.625 -6.199 1 98.81 129 ASP A O 1
ATOM 1007 N N . GLU A 1 130 ? -4.539 22.828 -6.176 1 97.44 130 GLU A N 1
ATOM 1008 C CA . GLU A 1 130 ? -3.141 22.953 -6.578 1 97.44 130 GLU A CA 1
ATOM 1009 C C . GLU A 1 130 ? -2.215 22.281 -5.566 1 97.44 130 GLU A C 1
ATOM 1011 O O . GLU A 1 130 ? -1.146 21.781 -5.934 1 97.44 130 GLU A O 1
ATOM 1016 N N . LEU A 1 131 ? -2.627 22.156 -4.34 1 96.56 131 LEU A N 1
ATOM 1017 C CA . LEU A 1 131 ? -1.728 21.672 -3.301 1 96.56 131 LEU A CA 1
ATOM 1018 C C . LEU A 1 131 ? -2.145 20.281 -2.82 1 96.56 131 LEU A C 1
ATOM 1020 O O . LEU A 1 131 ? -1.73 19.844 -1.746 1 96.56 131 LEU A O 1
ATOM 1024 N N . ASN A 1 132 ? -2.932 19.609 -3.643 1 98 132 ASN A N 1
ATOM 1025 C CA . ASN A 1 132 ? -3.361 18.25 -3.277 1 98 132 ASN A CA 1
ATOM 1026 C C . ASN A 1 132 ? -2.17 17.312 -3.102 1 98 132 ASN A C 1
ATOM 1028 O O . ASN A 1 132 ? -1.148 17.469 -3.771 1 98 132 ASN A O 1
ATOM 1032 N N . HIS A 1 133 ? -2.338 16.375 -2.229 1 96.88 133 HIS A N 1
ATOM 1033 C CA . HIS A 1 133 ? -1.336 15.375 -1.884 1 96.88 133 HIS A CA 1
ATOM 1034 C C . HIS A 1 133 ? -0.885 14.602 -3.115 1 96.88 133 HIS A C 1
ATOM 1036 O O . HIS A 1 133 ? -1.667 14.398 -4.047 1 96.88 133 HIS A O 1
ATOM 1042 N N . ALA A 1 134 ? 0.354 14.086 -3.094 1 93.94 134 ALA A N 1
ATOM 1043 C CA . ALA A 1 134 ? 1 13.352 -4.176 1 93.94 134 ALA A CA 1
ATOM 1044 C C . ALA A 1 134 ? 0.175 12.133 -4.582 1 93.94 134 ALA A C 1
ATOM 1046 O O . ALA A 1 134 ? 0.143 11.758 -5.754 1 93.94 134 ALA A O 1
ATOM 1047 N N . SER A 1 135 ? -0.475 11.438 -3.641 1 96.94 135 SER A N 1
ATOM 1048 C CA . SER A 1 135 ? -1.255 10.242 -3.945 1 96.94 135 SER A CA 1
ATOM 1049 C C . SER A 1 135 ? -2.447 10.57 -4.836 1 96.94 135 SER A C 1
ATOM 1051 O O . SER A 1 135 ? -2.867 9.75 -5.652 1 96.94 135 SER A O 1
ATOM 1053 N N . ILE A 1 136 ? -3.031 11.758 -4.672 1 98.38 136 ILE A N 1
ATOM 1054 C CA . ILE A 1 136 ? -4.109 12.203 -5.547 1 98.38 136 ILE A CA 1
ATOM 1055 C C . ILE A 1 136 ? -3.562 12.469 -6.949 1 98.38 136 ILE A C 1
ATOM 1057 O O . ILE A 1 136 ? -4.156 12.039 -7.941 1 98.38 136 ILE A O 1
ATOM 1061 N N . ILE A 1 137 ? -2.447 13.156 -6.992 1 96.75 137 ILE A N 1
ATOM 1062 C CA . ILE A 1 137 ? -1.801 13.461 -8.266 1 96.75 137 ILE A CA 1
ATOM 1063 C C . ILE A 1 137 ? -1.508 12.164 -9.016 1 96.75 137 ILE A C 1
ATOM 1065 O O . ILE A 1 137 ? -1.827 12.039 -10.203 1 96.75 137 ILE A O 1
ATOM 1069 N N . ASP A 1 138 ? -0.924 11.203 -8.328 1 96.62 138 ASP A N 1
ATOM 1070 C CA . ASP A 1 138 ? -0.601 9.922 -8.953 1 96.62 138 ASP A CA 1
ATOM 1071 C C . ASP A 1 138 ? -1.867 9.188 -9.383 1 96.62 138 ASP A C 1
ATOM 1073 O O . ASP A 1 138 ? -1.88 8.516 -10.414 1 96.62 138 ASP A O 1
ATOM 1077 N N . GLY A 1 139 ? -2.898 9.227 -8.516 1 97.88 139 GLY A N 1
ATOM 1078 C CA . GLY A 1 139 ? -4.172 8.641 -8.906 1 97.88 139 GLY A CA 1
ATOM 1079 C C . GLY A 1 139 ? -4.719 9.211 -10.203 1 97.88 139 GLY A C 1
ATOM 1080 O O . GLY A 1 139 ? -5.246 8.469 -11.039 1 97.88 139 GLY A O 1
ATOM 1081 N N . ILE A 1 140 ? -4.625 10.523 -10.383 1 97.94 140 ILE A N 1
ATOM 1082 C CA . ILE A 1 140 ? -5.098 11.188 -11.594 1 97.94 140 ILE A CA 1
ATOM 1083 C C . ILE A 1 140 ? -4.254 10.75 -12.789 1 97.94 140 ILE A C 1
ATOM 1085 O O . ILE A 1 140 ? -4.781 10.539 -13.883 1 97.94 140 ILE A O 1
ATOM 1089 N N . ARG A 1 141 ? -2.953 10.57 -12.578 1 96.06 141 ARG A N 1
ATOM 1090 C CA . ARG A 1 141 ? -2.045 10.172 -13.648 1 96.06 141 ARG A CA 1
ATOM 1091 C C . ARG A 1 141 ? -2.389 8.781 -14.164 1 96.06 141 ARG A C 1
ATOM 1093 O O . ARG A 1 141 ? -2.064 8.438 -15.305 1 96.06 141 ARG A O 1
ATOM 1100 N N . LEU A 1 142 ? -3.004 7.984 -13.383 1 97.12 142 LEU A N 1
ATOM 1101 C CA . LEU A 1 142 ? -3.34 6.613 -13.75 1 97.12 142 LEU A CA 1
ATOM 1102 C C . LEU A 1 142 ? -4.641 6.562 -14.547 1 97.12 142 LEU A C 1
ATOM 1104 O O . LEU A 1 142 ? -5.059 5.492 -14.992 1 97.12 142 LEU A O 1
ATOM 1108 N N . THR A 1 143 ? -5.32 7.68 -14.656 1 95.94 143 THR A N 1
ATOM 1109 C CA . THR A 1 143 ? -6.562 7.73 -15.422 1 95.94 143 THR A CA 1
ATOM 1110 C C . THR A 1 143 ? -6.348 8.438 -16.75 1 95.94 143 THR A C 1
ATOM 1112 O O . THR A 1 143 ? -5.316 9.078 -16.969 1 95.94 143 THR A O 1
ATOM 1115 N N . LYS A 1 144 ? -7.281 8.328 -17.688 1 95.62 144 LYS A N 1
ATOM 1116 C CA . LYS A 1 144 ? -7.25 9.016 -18.969 1 95.62 144 LYS A CA 1
ATOM 1117 C C . LYS A 1 144 ? -8.125 10.266 -18.953 1 95.62 144 LYS A C 1
ATOM 1119 O O . LYS A 1 144 ? -8.344 10.891 -19.984 1 95.62 144 LYS A O 1
ATOM 1124 N N . ALA A 1 145 ? -8.648 10.57 -17.766 1 98.19 145 ALA A N 1
ATOM 1125 C CA . ALA A 1 145 ? -9.508 11.75 -17.641 1 98.19 145 ALA A CA 1
ATOM 1126 C C . ALA A 1 145 ? -8.719 13.031 -17.875 1 98.19 145 ALA A C 1
ATOM 1128 O O . ALA A 1 145 ? -7.504 13.07 -17.656 1 98.19 145 ALA A O 1
ATOM 1129 N N . ASP A 1 146 ? -9.445 14.055 -18.391 1 98.44 146 ASP A N 1
ATOM 1130 C CA . ASP A 1 146 ? -8.836 15.383 -18.391 1 98.44 146 ASP A CA 1
ATOM 1131 C C . ASP A 1 146 ? -8.641 15.898 -16.969 1 98.44 146 ASP A C 1
ATOM 1133 O O . ASP A 1 146 ? -9.312 15.445 -16.047 1 98.44 146 ASP A O 1
ATOM 1137 N N . LYS A 1 147 ? -7.684 16.719 -16.859 1 98.5 147 LYS A N 1
ATOM 1138 C CA . LYS A 1 147 ? -7.348 17.281 -15.555 1 98.5 147 LYS A CA 1
ATOM 1139 C C . LYS A 1 147 ? -7.242 18.812 -15.625 1 98.5 147 LYS A C 1
ATOM 1141 O O . LYS A 1 147 ? -6.727 19.359 -16.594 1 98.5 147 LYS A O 1
ATOM 1146 N N . LYS A 1 148 ? -7.777 19.484 -14.711 1 98.75 148 LYS A N 1
ATOM 1147 C CA . LYS A 1 148 ? -7.57 20.906 -14.477 1 98.75 148 LYS A CA 1
ATOM 1148 C C . LYS A 1 148 ? -7.207 21.172 -13.016 1 98.75 148 LYS A C 1
ATOM 1150 O O . LYS A 1 148 ? -7.773 20.562 -12.109 1 98.75 148 LYS A O 1
ATOM 1155 N N . VAL A 1 149 ? -6.273 22.016 -12.836 1 98.69 149 VAL A N 1
ATOM 1156 C CA . VAL A 1 149 ? -5.855 22.438 -11.508 1 98.69 149 VAL A CA 1
ATOM 1157 C C . VAL A 1 149 ? -6.379 23.844 -11.219 1 98.69 149 VAL A C 1
ATOM 1159 O O . VAL A 1 149 ? -6.238 24.75 -12.055 1 98.69 149 VAL A O 1
ATOM 1162 N N . TYR A 1 150 ? -7.055 24.016 -10.148 1 98.81 150 TYR A N 1
ATOM 1163 C CA . TYR A 1 150 ? -7.426 25.359 -9.727 1 98.81 150 TYR A CA 1
ATOM 1164 C C . TYR A 1 150 ? -6.516 25.844 -8.602 1 98.81 150 TYR A C 1
ATOM 1166 O O . TYR A 1 150 ? -5.93 25.047 -7.875 1 98.81 150 TYR A O 1
ATOM 1174 N N . ARG A 1 151 ? -6.441 27.172 -8.461 1 98.5 151 ARG A N 1
ATOM 1175 C CA . ARG A 1 151 ? -5.566 27.781 -7.461 1 98.5 151 ARG A CA 1
ATOM 1176 C C . ARG A 1 151 ? -6 27.406 -6.051 1 98.5 151 ARG A C 1
ATOM 1178 O O . ARG A 1 151 ? -7.195 27.312 -5.766 1 98.5 151 ARG A O 1
ATOM 1185 N N . HIS A 1 152 ? -4.965 27.219 -5.227 1 97.81 152 HIS A N 1
ATOM 1186 C CA . HIS A 1 152 ? -5.16 26.688 -3.877 1 97.81 152 HIS A CA 1
ATOM 1187 C C . HIS A 1 152 ? -6.238 27.484 -3.137 1 97.81 152 HIS A C 1
ATOM 1189 O O . HIS A 1 152 ? -6.09 28.688 -2.914 1 97.81 152 HIS A O 1
ATOM 1195 N N . VAL A 1 153 ? -7.297 26.797 -2.793 1 98 153 VAL A N 1
ATOM 1196 C CA . VAL A 1 153 ? -8.391 27.297 -1.971 1 98 153 VAL A CA 1
ATOM 1197 C C . VAL A 1 153 ? -8.992 28.547 -2.625 1 98 153 VAL A C 1
ATOM 1199 O O . VAL A 1 153 ? -9.414 29.469 -1.936 1 98 153 VAL A O 1
ATOM 1202 N N . ASP A 1 154 ? -8.953 28.594 -3.891 1 98.75 154 ASP A N 1
ATOM 1203 C CA . ASP A 1 154 ? -9.508 29.719 -4.652 1 98.75 154 ASP A CA 1
ATOM 1204 C C . ASP A 1 154 ? -10.836 29.344 -5.297 1 98.75 154 ASP A C 1
ATOM 1206 O O . ASP A 1 154 ? -10.859 28.781 -6.395 1 98.75 154 ASP A O 1
ATOM 1210 N N . MET A 1 155 ? -11.875 29.812 -4.688 1 98.81 155 MET A N 1
ATOM 1211 C CA . MET A 1 155 ? -13.211 29.406 -5.121 1 98.81 155 MET A CA 1
ATOM 1212 C C . MET A 1 155 ? -13.602 30.109 -6.418 1 98.81 155 MET A C 1
ATOM 1214 O O . MET A 1 155 ? -14.352 29.562 -7.223 1 98.81 155 MET A O 1
ATOM 1218 N N . ASP A 1 156 ? -13.102 31.297 -6.633 1 98.81 156 ASP A N 1
ATOM 1219 C CA . ASP A 1 156 ? -13.352 31.969 -7.906 1 98.81 156 ASP A CA 1
ATOM 1220 C C . ASP A 1 156 ? -12.727 31.188 -9.062 1 98.81 156 ASP A C 1
ATOM 1222 O O . ASP A 1 156 ? -13.344 31.031 -10.117 1 98.81 156 ASP A O 1
ATOM 1226 N N . ASP A 1 157 ? -11.562 30.75 -8.828 1 98.88 157 ASP A N 1
ATOM 1227 C CA . ASP A 1 157 ? -10.883 29.969 -9.859 1 98.88 157 ASP A CA 1
ATOM 1228 C C . ASP A 1 157 ? -11.57 28.625 -10.07 1 98.88 157 ASP A C 1
ATOM 1230 O O . ASP A 1 157 ? -11.695 28.156 -11.203 1 98.88 157 ASP A O 1
ATOM 1234 N N . LEU A 1 158 ? -11.953 27.969 -8.992 1 98.88 158 LEU A N 1
ATOM 1235 C CA . LEU A 1 158 ? -12.703 26.719 -9.102 1 98.88 158 LEU A CA 1
ATOM 1236 C C . LEU A 1 158 ? -13.969 26.922 -9.922 1 98.88 158 LEU A C 1
ATOM 1238 O O . LEU A 1 158 ? -14.273 26.125 -10.805 1 98.88 158 LEU A O 1
ATOM 1242 N N . GLU A 1 159 ? -14.656 27.938 -9.633 1 98.88 159 GLU A N 1
ATOM 1243 C CA . GLU A 1 159 ? -15.891 28.203 -10.367 1 98.88 159 GLU A CA 1
ATOM 1244 C C . GLU A 1 159 ? -15.617 28.438 -11.852 1 98.88 159 GLU A C 1
ATOM 1246 O O . GLU A 1 159 ? -16.391 27.984 -12.703 1 98.88 159 GLU A O 1
ATOM 1251 N N . ARG A 1 160 ? -14.625 29.203 -12.125 1 98.81 160 ARG A N 1
ATOM 1252 C CA . ARG A 1 160 ? -14.234 29.438 -13.508 1 98.81 160 ARG A CA 1
ATOM 1253 C C . ARG A 1 160 ? -14.039 28.109 -14.25 1 98.81 160 ARG A C 1
ATOM 1255 O O . ARG A 1 160 ? -14.539 27.938 -15.359 1 98.81 160 ARG A O 1
ATOM 1262 N N . VAL A 1 161 ? -13.297 27.188 -13.656 1 98.81 161 VAL A N 1
ATOM 1263 C CA . VAL A 1 161 ? -13.023 25.891 -14.266 1 98.81 161 VAL A CA 1
ATOM 1264 C C . VAL A 1 161 ? -14.328 25.109 -14.43 1 98.81 161 VAL A C 1
ATOM 1266 O O . VAL A 1 161 ? -14.539 24.469 -15.453 1 98.81 161 VAL A O 1
ATOM 1269 N N . LEU A 1 162 ? -15.164 25.156 -13.438 1 98.75 162 LEU A N 1
ATOM 1270 C CA . LEU A 1 162 ? -16.438 24.453 -13.477 1 98.75 162 LEU A CA 1
ATOM 1271 C C . LEU A 1 162 ? -17.297 24.938 -14.633 1 98.75 162 LEU A C 1
ATOM 1273 O O . LEU A 1 162 ? -17.891 24.141 -15.352 1 98.75 162 LEU A O 1
ATOM 1277 N N . LYS A 1 163 ? -17.328 26.234 -14.836 1 98.44 163 LYS A N 1
ATOM 1278 C CA . LYS A 1 163 ? -18.094 26.828 -15.922 1 98.44 163 LYS A CA 1
ATOM 1279 C C . LYS A 1 163 ? -17.609 26.344 -17.281 1 98.44 163 LYS A C 1
ATOM 1281 O O . LYS A 1 163 ? -18.406 26.109 -18.188 1 98.44 163 LYS A O 1
ATOM 1286 N N . LYS A 1 164 ? -16.375 26.094 -17.391 1 98.19 164 LYS A N 1
ATOM 1287 C CA . LYS A 1 164 ? -15.758 25.75 -18.656 1 98.19 164 LYS A CA 1
ATOM 1288 C C . LYS A 1 164 ? -15.812 24.25 -18.906 1 98.19 164 LYS A C 1
ATOM 1290 O O . LYS A 1 164 ? -15.445 23.781 -20 1 98.19 164 LYS A O 1
ATOM 1295 N N . SER A 1 165 ? -16.266 23.453 -17.922 1 98 165 SER A N 1
ATOM 1296 C CA . SER A 1 165 ? -16.172 22.016 -18.047 1 98 165 SER A CA 1
ATOM 1297 C C . SER A 1 165 ? -17.547 21.359 -18.078 1 98 165 SER A C 1
ATOM 1299 O O . SER A 1 165 ? -17.688 20.172 -17.781 1 98 165 SER A O 1
ATOM 1301 N N . MET A 1 166 ? -18.547 22.047 -18.516 1 97.06 166 MET A N 1
ATOM 1302 C CA . MET A 1 166 ? -19.938 21.578 -18.438 1 97.06 166 MET A CA 1
ATOM 1303 C C . MET A 1 166 ? -20.188 20.484 -19.469 1 97.06 166 MET A C 1
ATOM 1305 O O . MET A 1 166 ? -21.172 19.75 -19.344 1 97.06 166 MET A O 1
ATOM 1309 N N . ASN A 1 167 ? -19.344 20.266 -20.422 1 97.06 167 ASN A N 1
ATOM 1310 C CA . ASN A 1 167 ? -19.578 19.328 -21.516 1 97.06 167 ASN A CA 1
ATOM 1311 C C . ASN A 1 167 ? -19.094 17.922 -21.156 1 97.06 167 ASN A C 1
ATOM 1313 O O . ASN A 1 167 ? -19.375 16.969 -21.891 1 97.06 167 ASN A O 1
ATOM 1317 N N . TYR A 1 168 ? -18.406 17.719 -20.062 1 97.69 168 TYR A N 1
ATOM 1318 C CA . TYR A 1 168 ? -17.875 16.422 -19.672 1 97.69 168 TYR A CA 1
ATOM 1319 C C . TYR A 1 168 ? -18.969 15.547 -19.078 1 97.69 168 TYR A C 1
ATOM 1321 O O . TYR A 1 168 ? -19.969 16.047 -18.547 1 97.69 168 TYR A O 1
ATOM 1329 N N . ARG A 1 169 ? -18.797 14.25 -19.219 1 95.94 169 ARG A N 1
ATOM 1330 C CA . ARG A 1 169 ? -19.75 13.297 -18.656 1 95.94 169 ARG A CA 1
ATOM 1331 C C . ARG A 1 169 ? -19.797 13.383 -17.141 1 95.94 169 ARG A C 1
ATOM 1333 O O . ARG A 1 169 ? -20.859 13.484 -16.547 1 95.94 169 ARG A O 1
ATOM 1340 N N . MET A 1 170 ? -18.609 13.391 -16.562 1 96.44 170 MET A N 1
ATOM 1341 C CA . MET A 1 170 ? -18.453 13.523 -15.109 1 96.44 170 MET A CA 1
ATOM 1342 C C . MET A 1 170 ? -17.391 14.57 -14.773 1 96.44 170 MET A C 1
ATOM 1344 O O . MET A 1 170 ? -16.359 14.641 -15.43 1 96.44 170 MET A O 1
ATOM 1348 N N . ARG A 1 171 ? -17.781 15.445 -13.922 1 98.19 171 ARG A N 1
ATOM 1349 C CA . ARG A 1 171 ? -16.859 16.438 -13.359 1 98.19 171 ARG A CA 1
ATOM 1350 C C . ARG A 1 171 ? -16.625 16.172 -11.875 1 98.19 171 ARG A C 1
ATOM 1352 O O . ARG A 1 171 ? -17.547 16.234 -11.07 1 98.19 171 ARG A O 1
ATOM 1359 N N . LEU A 1 172 ? -15.359 15.836 -11.5 1 98.88 172 LEU A N 1
ATOM 1360 C CA . LEU A 1 172 ? -15.016 15.508 -10.125 1 98.88 172 LEU A CA 1
ATOM 1361 C C . LEU A 1 172 ? -14.094 16.562 -9.531 1 98.88 172 LEU A C 1
ATOM 1363 O O . LEU A 1 172 ? -12.969 16.75 -10.008 1 98.88 172 LEU A O 1
ATOM 1367 N N . ILE A 1 173 ? -14.594 17.281 -8.539 1 98.94 173 ILE A N 1
ATOM 1368 C CA . ILE A 1 173 ? -13.727 18.141 -7.738 1 98.94 173 ILE A CA 1
ATOM 1369 C C . ILE A 1 173 ? -13.023 17.312 -6.668 1 98.94 173 ILE A C 1
ATOM 1371 O O . ILE A 1 173 ? -13.672 16.578 -5.914 1 98.94 173 ILE A O 1
ATOM 1375 N N . VAL A 1 174 ? -11.688 17.375 -6.594 1 98.94 174 VAL A N 1
ATOM 1376 C CA . VAL A 1 174 ? -10.93 16.625 -5.594 1 98.94 174 VAL A CA 1
ATOM 1377 C C . VAL A 1 174 ? -10.094 17.594 -4.75 1 98.94 174 VAL A C 1
ATOM 1379 O O . VAL A 1 174 ? -9.422 18.469 -5.289 1 98.94 174 VAL A O 1
ATOM 1382 N N . THR A 1 175 ? -10.133 17.422 -3.426 1 98.88 175 THR A N 1
ATOM 1383 C CA . THR A 1 175 ? -9.352 18.266 -2.529 1 98.88 175 THR A CA 1
ATOM 1384 C C . THR A 1 175 ? -8.93 17.5 -1.285 1 98.88 175 THR A C 1
ATOM 1386 O O . THR A 1 175 ? -9.664 16.625 -0.818 1 98.88 175 THR A O 1
ATOM 1389 N N . ASP A 1 176 ? -7.762 17.781 -0.815 1 98.75 176 ASP A N 1
ATOM 1390 C CA . ASP A 1 176 ? -7.484 17.453 0.58 1 98.75 176 ASP A CA 1
ATOM 1391 C C . ASP A 1 176 ? -8.43 18.203 1.519 1 98.75 176 ASP A C 1
ATOM 1393 O O . ASP A 1 176 ? -8.781 19.359 1.27 1 98.75 176 ASP A O 1
ATOM 1397 N N . GLY A 1 177 ? -8.883 17.453 2.574 1 98.75 177 GLY A N 1
ATOM 1398 C CA . GLY A 1 177 ? -9.625 18.156 3.615 1 98.75 177 GLY A CA 1
ATOM 1399 C C . GLY A 1 177 ? -8.758 19.094 4.438 1 98.75 177 GLY A C 1
ATOM 1400 O O . GLY A 1 177 ? -9.148 20.219 4.723 1 98.75 177 GLY A O 1
ATOM 1401 N N . VAL A 1 178 ? -7.641 18.594 4.895 1 98.69 178 VAL A N 1
ATOM 1402 C CA . VAL A 1 178 ? -6.578 19.344 5.551 1 98.69 178 VAL A CA 1
ATOM 1403 C C . VAL A 1 178 ? -5.281 19.219 4.75 1 98.69 178 VAL A C 1
ATOM 1405 O O . VAL A 1 178 ? -4.848 18.109 4.43 1 98.69 178 VAL A O 1
ATOM 1408 N N . PHE A 1 179 ? -4.711 20.359 4.387 1 97.69 179 PHE A N 1
ATOM 1409 C CA . PHE A 1 179 ? -3.463 20.359 3.635 1 97.69 179 PHE A CA 1
ATOM 1410 C C . PHE A 1 179 ? -2.271 20.188 4.566 1 97.69 179 PHE A C 1
ATOM 1412 O O . PHE A 1 179 ? -2.02 21.031 5.43 1 97.69 179 PHE A O 1
ATOM 1419 N N . SER A 1 180 ? -1.47 19.156 4.395 1 94.81 180 SER A N 1
ATOM 1420 C CA . SER A 1 180 ? -0.53 18.578 5.352 1 94.81 180 SER A CA 1
ATOM 1421 C C . SER A 1 180 ? 0.643 19.516 5.605 1 94.81 180 SER A C 1
ATOM 1423 O O . SER A 1 180 ? 1.294 19.438 6.652 1 94.81 180 SER A O 1
ATOM 1425 N N . MET A 1 181 ? 0.997 20.375 4.684 1 93.44 181 MET A N 1
ATOM 1426 C CA . MET A 1 181 ? 2.201 21.188 4.824 1 93.44 181 MET A CA 1
ATOM 1427 C C . MET A 1 181 ? 1.868 22.562 5.41 1 93.44 181 MET A C 1
ATOM 1429 O O . MET A 1 181 ? 2.752 23.25 5.906 1 93.44 181 MET A O 1
ATOM 1433 N N . ASP A 1 182 ? 0.537 22.875 5.414 1 94.81 182 ASP A N 1
ATOM 1434 C CA . ASP A 1 182 ? 0.137 24.203 5.867 1 94.81 182 ASP A CA 1
ATOM 1435 C C . ASP A 1 182 ? -0.818 24.109 7.059 1 94.81 182 ASP A C 1
ATOM 1437 O O . ASP A 1 182 ? -0.951 25.062 7.828 1 94.81 182 ASP A O 1
ATOM 1441 N N . GLY A 1 183 ? -1.5 23.031 7.145 1 97 183 GLY A N 1
ATOM 1442 C CA . GLY A 1 183 ? -2.416 22.844 8.258 1 97 183 GLY A CA 1
ATOM 1443 C C . GLY A 1 183 ? -3.754 23.531 8.055 1 97 183 GLY A C 1
ATOM 1444 O O . GLY A 1 183 ? -4.625 23.469 8.922 1 97 183 GLY A O 1
ATOM 1445 N N . ASN A 1 184 ? -3.951 24.188 6.922 1 97.69 184 ASN A N 1
ATOM 1446 C CA . ASN A 1 184 ? -5.234 24.828 6.656 1 97.69 184 ASN A CA 1
ATOM 1447 C C . ASN A 1 184 ? -6.273 23.828 6.164 1 97.69 184 ASN A C 1
ATOM 1449 O O . ASN A 1 184 ? -5.918 22.766 5.637 1 97.69 184 ASN A O 1
ATOM 1453 N N . ILE A 1 185 ? -7.547 24.141 6.348 1 98.62 185 ILE A N 1
ATOM 1454 C CA . ILE A 1 185 ? -8.672 23.281 5.992 1 98.62 185 ILE A CA 1
ATOM 1455 C C . ILE A 1 185 ? -9.281 23.734 4.676 1 98.62 185 ILE A C 1
ATOM 1457 O O . ILE A 1 185 ? -9.43 24.938 4.438 1 98.62 185 ILE A O 1
ATOM 1461 N N . ALA A 1 186 ? -9.562 22.844 3.775 1 98.69 186 ALA A N 1
ATOM 1462 C CA . ALA A 1 186 ? -10.273 23.172 2.543 1 98.69 186 ALA A CA 1
ATOM 1463 C C . ALA A 1 186 ? -11.617 23.828 2.84 1 98.69 186 ALA A C 1
ATOM 1465 O O . ALA A 1 186 ? -12.32 23.422 3.771 1 98.69 186 ALA A O 1
ATOM 1466 N N . PRO A 1 187 ? -11.984 24.938 2.066 1 98.69 187 PRO A N 1
ATOM 1467 C CA . PRO A 1 187 ? -13.312 25.516 2.242 1 98.69 187 PRO A CA 1
ATOM 1468 C C . PRO A 1 187 ? -14.43 24.641 1.673 1 98.69 187 PRO A C 1
ATOM 1470 O O . PRO A 1 187 ? -15.125 25.047 0.736 1 98.69 187 PRO A O 1
ATOM 1473 N N . LEU A 1 188 ? -14.688 23.516 2.324 1 98.81 188 LEU A N 1
ATOM 1474 C CA . LEU A 1 188 ? -15.539 22.453 1.82 1 98.81 188 LEU A CA 1
ATOM 1475 C C . LEU A 1 188 ? -16.969 22.938 1.627 1 98.81 188 LEU A C 1
ATOM 1477 O O . LEU A 1 188 ? -17.656 22.531 0.679 1 98.81 188 LEU A O 1
ATOM 1481 N N . PRO A 1 189 ? -17.531 23.828 2.543 1 98.88 189 PRO A N 1
ATOM 1482 C CA . PRO A 1 189 ? -18.891 24.328 2.303 1 98.88 189 PRO A CA 1
ATOM 1483 C C . PRO A 1 189 ? -19.016 25.047 0.958 1 98.88 189 PRO A C 1
ATOM 1485 O O . PRO A 1 189 ? -19.984 24.828 0.231 1 98.88 189 PRO A O 1
ATOM 1488 N N . ASP A 1 190 ? -18.047 25.875 0.663 1 98.94 190 ASP A N 1
ATOM 1489 C CA . ASP A 1 190 ? -18.078 26.594 -0.603 1 98.94 190 ASP A CA 1
ATOM 1490 C C . ASP A 1 190 ? -17.891 25.641 -1.784 1 98.94 190 ASP A C 1
ATOM 1492 O O . ASP A 1 190 ? -18.516 25.828 -2.83 1 98.94 190 ASP A O 1
ATOM 1496 N N . ILE A 1 191 ? -16.984 24.672 -1.671 1 98.94 191 ILE A N 1
ATOM 1497 C CA . ILE A 1 191 ? -16.75 23.688 -2.721 1 98.94 191 ILE A CA 1
ATOM 1498 C C . ILE A 1 191 ? -18.047 22.922 -3.008 1 98.94 191 ILE A C 1
ATOM 1500 O O . ILE A 1 191 ? -18.406 22.734 -4.168 1 98.94 191 ILE A O 1
ATOM 1504 N N . VAL A 1 192 ? -18.719 22.422 -1.931 1 98.81 192 VAL A N 1
ATOM 1505 C CA . VAL A 1 192 ? -19.953 21.656 -2.066 1 98.81 192 VAL A CA 1
ATOM 1506 C C . VAL A 1 192 ? -21.031 22.516 -2.736 1 98.81 192 VAL A C 1
ATOM 1508 O O . VAL A 1 192 ? -21.75 22.047 -3.613 1 98.81 192 VAL A O 1
ATOM 1511 N N . LYS A 1 193 ? -21.125 23.797 -2.299 1 98.69 193 LYS A N 1
ATOM 1512 C CA . LYS A 1 193 ? -22.078 24.719 -2.91 1 98.69 193 LYS A CA 1
ATOM 1513 C C . LYS A 1 193 ? -21.844 24.844 -4.41 1 98.69 193 LYS A C 1
ATOM 1515 O O . LYS A 1 193 ? -22.781 24.781 -5.203 1 98.69 193 LYS A O 1
ATOM 1520 N N . LEU A 1 194 ? -20.625 25.047 -4.777 1 98.81 194 LEU A N 1
ATOM 1521 C CA . LEU A 1 194 ? -20.281 25.156 -6.188 1 98.81 194 LEU A CA 1
ATOM 1522 C C . LEU A 1 194 ? -20.562 23.859 -6.926 1 98.81 194 LEU A C 1
ATOM 1524 O O . LEU A 1 194 ? -21.062 23.875 -8.055 1 98.81 194 LEU A O 1
ATOM 1528 N N . ALA A 1 195 ? -20.188 22.719 -6.32 1 98.69 195 ALA A N 1
ATOM 1529 C CA . ALA A 1 195 ? -20.438 21.422 -6.941 1 98.69 195 ALA A CA 1
ATOM 1530 C C . ALA A 1 195 ? -21.906 21.234 -7.238 1 98.69 195 ALA A C 1
ATOM 1532 O O . ALA A 1 195 ? -22.281 20.734 -8.305 1 98.69 195 ALA A O 1
ATOM 1533 N N . GLU A 1 196 ? -22.766 21.594 -6.285 1 98.19 196 GLU A N 1
ATOM 1534 C CA . GLU A 1 196 ? -24.203 21.469 -6.449 1 98.19 196 GLU A CA 1
ATOM 1535 C C . GLU A 1 196 ? -24.719 22.406 -7.543 1 98.19 196 GLU A C 1
ATOM 1537 O O . GLU A 1 196 ? -25.562 22.031 -8.344 1 98.19 196 GLU A O 1
ATOM 1542 N N . ALA A 1 197 ? -24.203 23.578 -7.582 1 98 197 ALA A N 1
ATOM 1543 C CA . ALA A 1 197 ? -24.641 24.578 -8.562 1 98 197 ALA A CA 1
ATOM 1544 C C . ALA A 1 197 ? -24.25 24.156 -9.977 1 98 197 ALA A C 1
ATOM 1546 O O . ALA A 1 197 ? -24.969 24.438 -10.938 1 98 197 ALA A O 1
ATOM 1547 N N . TYR A 1 198 ? -23.141 23.484 -10.133 1 97.81 198 TYR A N 1
ATOM 1548 C CA . TYR A 1 198 ? -22.625 23.203 -11.461 1 97.81 198 TYR A CA 1
ATOM 1549 C C . TYR A 1 198 ? -22.656 21.703 -11.75 1 97.81 198 TYR A C 1
ATOM 1551 O O . TYR A 1 198 ? -22 21.234 -12.68 1 97.81 198 TYR A O 1
ATOM 1559 N N . ASP A 1 199 ? -23.312 20.938 -10.977 1 97.19 199 ASP A N 1
ATOM 1560 C CA . ASP A 1 199 ? -23.562 19.516 -11.195 1 97.19 199 ASP A CA 1
ATOM 1561 C C . ASP A 1 199 ? -22.266 18.734 -11.25 1 97.19 199 ASP A C 1
ATOM 1563 O O . ASP A 1 199 ? -21.984 18.047 -12.234 1 97.19 199 ASP A O 1
ATOM 1567 N N . ALA A 1 200 ? -21.453 18.828 -10.219 1 98.5 200 ALA A N 1
ATOM 1568 C CA . ALA A 1 200 ? -20.188 18.125 -10.109 1 98.5 200 ALA A CA 1
ATOM 1569 C C . ALA A 1 200 ? -20.156 17.219 -8.883 1 98.5 200 ALA A C 1
ATOM 1571 O O . ALA A 1 200 ? -20.953 17.406 -7.957 1 98.5 200 ALA A O 1
ATOM 1572 N N . PHE A 1 201 ? -19.344 16.172 -8.938 1 98.75 201 PHE A N 1
ATOM 1573 C CA . PHE A 1 201 ? -19.062 15.328 -7.789 1 98.75 201 PHE A CA 1
ATOM 1574 C C . PHE A 1 201 ? -17.953 15.914 -6.934 1 98.75 201 PHE A C 1
ATOM 1576 O O . PHE A 1 201 ? -17.125 16.672 -7.43 1 98.75 201 PHE A O 1
ATOM 1583 N N . VAL A 1 202 ? -17.938 15.555 -5.648 1 98.88 202 VAL A N 1
ATOM 1584 C CA . VAL A 1 202 ? -16.906 16.031 -4.734 1 98.88 202 VAL A CA 1
ATOM 1585 C C . VAL A 1 202 ? -16.234 14.828 -4.055 1 98.88 202 VAL A C 1
ATOM 1587 O O . VAL A 1 202 ? -16.922 13.93 -3.557 1 98.88 202 VAL A O 1
ATOM 1590 N N . MET A 1 203 ? -14.922 14.766 -4.078 1 98.94 203 MET A N 1
ATOM 1591 C CA . MET A 1 203 ? -14.086 13.828 -3.332 1 98.94 203 MET A CA 1
ATOM 1592 C C . MET A 1 203 ? -13.164 14.578 -2.369 1 98.94 203 MET A C 1
ATOM 1594 O O . MET A 1 203 ? -12.445 15.492 -2.773 1 98.94 203 MET A O 1
ATOM 1598 N N . VAL A 1 204 ? -13.18 14.195 -1.108 1 98.94 204 VAL A N 1
ATOM 1599 C CA . VAL A 1 204 ? -12.312 14.812 -0.112 1 98.94 204 VAL A CA 1
ATOM 1600 C C . VAL A 1 204 ? -11.383 13.766 0.497 1 98.94 204 VAL A C 1
ATOM 1602 O O . VAL A 1 204 ? -11.836 12.688 0.89 1 98.94 204 VAL A O 1
ATOM 1605 N N . ASP A 1 205 ? -10.102 14.031 0.512 1 98.88 205 ASP A N 1
ATOM 1606 C CA . ASP A 1 205 ? -9.117 13.227 1.229 1 98.88 205 ASP A CA 1
ATOM 1607 C C . ASP A 1 205 ? -8.93 13.734 2.658 1 98.88 205 ASP A C 1
ATOM 1609 O O . ASP A 1 205 ? -8.25 14.742 2.881 1 98.88 205 ASP A O 1
ATOM 1613 N N . ASP A 1 206 ? -9.414 12.977 3.576 1 98.5 206 ASP A N 1
ATOM 1614 C CA . ASP A 1 206 ? -9.422 13.359 4.988 1 98.5 206 ASP A CA 1
ATOM 1615 C C . ASP A 1 206 ? -8.289 12.672 5.746 1 98.5 206 ASP A C 1
ATOM 1617 O O . ASP A 1 206 ? -8.438 12.336 6.922 1 98.5 206 ASP A O 1
ATOM 1621 N N . ALA A 1 207 ? -7.188 12.422 5.09 1 98.12 207 ALA A N 1
ATOM 1622 C CA . ALA A 1 207 ? -6.082 11.711 5.73 1 98.12 207 ALA A CA 1
ATOM 1623 C C . ALA A 1 207 ? -5.625 12.438 6.992 1 98.12 207 ALA A C 1
ATOM 1625 O O . ALA A 1 207 ? -5.254 11.805 7.984 1 98.12 207 ALA A O 1
ATOM 1626 N N . HIS A 1 208 ? -5.645 13.781 6.988 1 98.31 208 HIS A N 1
ATOM 1627 C CA . HIS A 1 208 ? -5.199 14.562 8.141 1 98.31 208 HIS A CA 1
ATOM 1628 C C . HIS A 1 208 ? -6.383 15.07 8.953 1 98.31 208 HIS A C 1
ATOM 1630 O O . HIS A 1 208 ? -6.203 15.711 9.992 1 98.31 208 HIS A O 1
ATOM 1636 N N . ALA A 1 209 ? -7.617 14.773 8.5 1 98.5 209 ALA A N 1
ATOM 1637 C CA . ALA A 1 209 ? -8.797 15.312 9.18 1 98.5 209 ALA A CA 1
ATOM 1638 C C . ALA A 1 209 ? -9.508 14.227 9.984 1 98.5 209 ALA A C 1
ATOM 1640 O O . ALA A 1 209 ? -10.094 14.508 11.031 1 98.5 209 ALA A O 1
ATOM 1641 N N . SER A 1 210 ? -9.508 12.977 9.469 1 97.56 210 SER A N 1
ATOM 1642 C CA . SER A 1 210 ? -10.117 11.883 10.211 1 97.56 210 SER A CA 1
ATOM 1643 C C . SER A 1 210 ? -9.414 11.656 11.547 1 97.56 210 SER A C 1
ATOM 1645 O O . SER A 1 210 ? -8.188 11.523 11.594 1 97.56 210 SER A O 1
ATOM 1647 N N . GLY A 1 211 ? -10.102 11.594 12.586 1 96.94 211 GLY A N 1
ATOM 1648 C CA . GLY A 1 211 ? -9.547 11.484 13.93 1 96.94 211 GLY A CA 1
ATOM 1649 C C . GLY A 1 211 ? -9.219 12.828 14.547 1 96.94 211 GLY A C 1
ATOM 1650 O O . GLY A 1 211 ? -8.914 12.914 15.742 1 96.94 211 GLY A O 1
ATOM 1651 N N . VAL A 1 212 ? -9.344 13.953 13.758 1 98.38 212 VAL A N 1
ATOM 1652 C CA . VAL A 1 212 ? -8.859 15.25 14.227 1 98.38 212 VAL A CA 1
ATOM 1653 C C . VAL A 1 212 ? -9.992 16.266 14.195 1 98.38 212 VAL A C 1
ATOM 1655 O O . VAL A 1 212 ? -10.156 17.062 15.133 1 98.38 212 VAL A O 1
ATOM 1658 N N . LEU A 1 213 ? -10.781 16.328 13.141 1 98.56 213 LEU A N 1
ATOM 1659 C CA . LEU A 1 213 ? -11.859 17.297 12.961 1 98.56 213 LEU A CA 1
ATOM 1660 C C . LEU A 1 213 ? -13.227 16.625 13.055 1 98.56 213 LEU A C 1
ATOM 1662 O O . LEU A 1 213 ? -13.352 15.43 12.758 1 98.56 213 LEU A O 1
ATOM 1666 N N . GLY A 1 214 ? -14.266 17.406 13.352 1 98.19 214 GLY A N 1
ATOM 1667 C CA . GLY A 1 214 ? -15.625 16.875 13.422 1 98.19 214 GLY A CA 1
ATOM 1668 C C . GLY A 1 214 ? -15.93 16.188 14.734 1 98.19 214 GLY A C 1
ATOM 1669 O O . GLY A 1 214 ? -15.023 15.914 15.531 1 98.19 214 GLY A O 1
ATOM 1670 N N . LYS A 1 215 ? -17.203 15.883 14.938 1 97.69 215 LYS A N 1
ATOM 1671 C CA . LYS A 1 215 ? -17.594 15.172 16.141 1 97.69 215 LYS A CA 1
ATOM 1672 C C . LYS A 1 215 ? -16.938 13.797 16.219 1 97.69 215 LYS A C 1
ATOM 1674 O O . LYS A 1 215 ? -17.016 13.008 15.266 1 97.69 215 LYS A O 1
ATOM 1679 N N . ASN A 1 216 ? -16.188 13.547 17.312 1 96.94 216 ASN A N 1
ATOM 1680 C CA . ASN A 1 216 ? -15.453 12.305 17.547 1 96.94 216 ASN A CA 1
ATOM 1681 C C . ASN A 1 216 ? -14.406 12.062 16.453 1 96.94 216 ASN A C 1
ATOM 1683 O O . ASN A 1 216 ? -13.992 10.922 16.234 1 96.94 216 ASN A O 1
ATOM 1687 N N . GLY A 1 217 ? -14.055 13.086 15.719 1 98.06 217 GLY A N 1
ATOM 1688 C CA . GLY A 1 217 ? -12.992 12.961 14.742 1 98.06 217 GLY A CA 1
ATOM 1689 C C . GLY A 1 217 ? -13.469 12.445 13.398 1 98.06 217 GLY A C 1
ATOM 1690 O O . GLY A 1 217 ? -12.703 11.844 12.641 1 98.06 217 GLY A O 1
ATOM 1691 N N . ARG A 1 218 ? -14.68 12.648 13.008 1 98.56 218 ARG A N 1
ATOM 1692 C CA . ARG A 1 218 ? -15.297 12.055 11.828 1 98.56 218 ARG A CA 1
ATOM 1693 C C . ARG A 1 218 ? -14.781 12.703 10.547 1 98.56 218 ARG A C 1
ATOM 1695 O O . ARG A 1 218 ? -14.969 12.172 9.453 1 98.56 218 ARG A O 1
ATOM 1702 N N . GLY A 1 219 ? -14.102 13.836 10.617 1 98.44 219 GLY A N 1
ATOM 1703 C CA . GLY A 1 219 ? -13.469 14.414 9.445 1 98.44 219 GLY A CA 1
ATOM 1704 C C . GLY A 1 219 ? -14.109 15.719 9 1 98.44 219 GLY A C 1
ATOM 1705 O O . GLY A 1 219 ? -15 16.234 9.672 1 98.44 219 GLY A O 1
ATOM 1706 N N . THR A 1 220 ? -13.664 16.25 7.895 1 98.81 220 THR A N 1
ATOM 1707 C CA . THR A 1 220 ? -14.016 17.594 7.434 1 98.81 220 THR A CA 1
ATOM 1708 C C . THR A 1 220 ? -15.5 17.656 7.055 1 98.81 220 THR A C 1
ATOM 1710 O O . THR A 1 220 ? -16.156 18.672 7.273 1 98.81 220 THR A O 1
ATOM 1713 N N . VAL A 1 221 ? -16 16.578 6.492 1 98.81 221 VAL A N 1
ATOM 1714 C CA . VAL A 1 221 ? -17.406 16.562 6.07 1 98.81 221 VAL A CA 1
ATOM 1715 C C . VAL A 1 221 ? -18.312 16.781 7.277 1 98.81 221 VAL A C 1
ATOM 1717 O O . VAL A 1 221 ? -19.219 17.609 7.25 1 98.81 221 VAL A O 1
ATOM 1720 N N . ASN A 1 222 ? -18.047 16.016 8.297 1 98.81 222 ASN A N 1
ATOM 1721 C CA . ASN A 1 222 ? -18.812 16.156 9.539 1 98.81 222 ASN A CA 1
ATOM 1722 C C . ASN A 1 222 ? -18.531 17.5 10.219 1 98.81 222 ASN A C 1
ATOM 1724 O O . ASN A 1 222 ? -19.453 18.125 10.758 1 98.81 222 ASN A O 1
ATOM 1728 N N . HIS A 1 223 ? -17.328 17.938 10.219 1 98.75 223 HIS A N 1
ATOM 1729 C CA . HIS A 1 223 ? -16.891 19.188 10.844 1 98.75 223 HIS A CA 1
ATOM 1730 C C . HIS A 1 223 ? -17.734 20.359 10.352 1 98.75 223 HIS A C 1
ATOM 1732 O O . HIS A 1 223 ? -18.094 21.25 11.133 1 98.75 223 HIS A O 1
ATOM 1738 N N . PHE A 1 224 ? -18.078 20.344 9.094 1 98.81 224 PHE A N 1
ATOM 1739 C CA . PHE A 1 224 ? -18.781 21.469 8.484 1 98.81 224 PHE A CA 1
ATOM 1740 C C . PHE A 1 224 ? -20.281 21.156 8.367 1 98.81 224 PHE A C 1
ATOM 1742 O O . PHE A 1 224 ? -21.016 21.891 7.723 1 98.81 224 PHE A O 1
ATOM 1749 N N . GLY A 1 225 ? -20.734 20.031 8.938 1 98.5 225 GLY A N 1
ATOM 1750 C CA . GLY A 1 225 ? -22.141 19.672 8.883 1 98.5 225 GLY A CA 1
ATOM 1751 C C . GLY A 1 225 ? -22.609 19.297 7.488 1 98.5 225 GLY A C 1
ATOM 1752 O O . GLY A 1 225 ? -23.734 19.641 7.094 1 98.5 225 GLY A O 1
ATOM 1753 N N . LEU A 1 226 ? -21.781 18.641 6.715 1 98.62 226 LEU A N 1
ATOM 1754 C CA . LEU A 1 226 ? -22.062 18.359 5.309 1 98.62 226 LEU A CA 1
ATOM 1755 C C . LEU A 1 226 ? -22.328 16.875 5.086 1 98.62 226 LEU A C 1
ATOM 1757 O O . LEU A 1 226 ? -22.25 16.391 3.955 1 98.62 226 LEU A O 1
ATOM 1761 N N . ASP A 1 227 ? -22.609 16.141 6.133 1 97.94 227 ASP A N 1
ATOM 1762 C CA . ASP A 1 227 ? -22.906 14.711 6.004 1 97.94 227 ASP A CA 1
ATOM 1763 C C . ASP A 1 227 ? -23.953 14.469 4.922 1 97.94 227 ASP A C 1
ATOM 1765 O O . ASP A 1 227 ? -25.016 15.109 4.91 1 97.94 227 ASP A O 1
ATOM 1769 N N . GLY A 1 228 ? -23.641 13.555 4.02 1 97 228 GLY A N 1
ATOM 1770 C CA . GLY A 1 228 ? -24.562 13.203 2.961 1 97 228 GLY A CA 1
ATOM 1771 C C . GLY A 1 228 ? -24.453 14.102 1.745 1 97 228 GLY A C 1
ATOM 1772 O O . GLY A 1 228 ? -25.109 13.867 0.729 1 97 228 GLY A O 1
ATOM 1773 N N . ARG A 1 229 ? -23.531 15.062 1.798 1 98.06 229 ARG A N 1
ATOM 1774 C CA . ARG A 1 229 ? -23.469 16.031 0.704 1 98.06 229 ARG A CA 1
ATOM 1775 C C . ARG A 1 229 ? -22.125 15.945 -0.012 1 98.06 229 ARG A C 1
ATOM 1777 O O . ARG A 1 229 ? -21.844 16.75 -0.914 1 98.06 229 ARG A O 1
ATOM 1784 N N . VAL A 1 230 ? -21.266 15.055 0.394 1 98.62 230 VAL A N 1
ATOM 1785 C CA . VAL A 1 230 ? -20 14.766 -0.257 1 98.62 230 VAL A CA 1
ATOM 1786 C C . VAL A 1 230 ? -20 13.336 -0.788 1 98.62 230 VAL A C 1
ATOM 1788 O O . VAL A 1 230 ? -20.344 12.398 -0.063 1 98.62 230 VAL A O 1
ATOM 1791 N N . HIS A 1 231 ? -19.594 13.117 -1.989 1 98.75 231 HIS A N 1
ATOM 1792 C CA . HIS A 1 231 ? -19.812 11.859 -2.691 1 98.75 231 HIS A CA 1
ATOM 1793 C C . HIS A 1 231 ? -18.797 10.812 -2.266 1 98.75 231 HIS A C 1
ATOM 1795 O O . HIS A 1 231 ? -19.125 9.625 -2.172 1 98.75 231 HIS A O 1
ATOM 1801 N N . ILE A 1 232 ? -17.547 11.219 -2.143 1 98.88 232 ILE A N 1
ATOM 1802 C CA . ILE A 1 232 ? -16.469 10.289 -1.833 1 98.88 232 ILE A CA 1
ATOM 1803 C C . ILE A 1 232 ? -15.617 10.844 -0.688 1 98.88 232 ILE A C 1
ATOM 1805 O O . ILE A 1 232 ? -15.086 11.953 -0.781 1 98.88 232 ILE A O 1
ATOM 1809 N N . GLN A 1 233 ? -15.531 10.141 0.398 1 98.88 233 GLN A N 1
ATOM 1810 C CA . GLN A 1 233 ? -14.641 10.461 1.508 1 98.88 233 GLN A CA 1
ATOM 1811 C C . GLN A 1 233 ? -13.492 9.461 1.594 1 98.88 233 GLN A C 1
ATOM 1813 O O . GLN A 1 233 ? -13.719 8.25 1.731 1 98.88 233 GLN A O 1
ATOM 1818 N N . VAL A 1 234 ? -12.281 9.961 1.472 1 98.88 234 VAL A N 1
ATOM 1819 C CA . VAL A 1 234 ? -11.086 9.141 1.633 1 98.88 234 VAL A CA 1
ATOM 1820 C C . VAL A 1 234 ? -10.43 9.438 2.98 1 98.88 234 VAL A C 1
ATOM 1822 O O . VAL A 1 234 ? -10.422 10.578 3.434 1 98.88 234 VAL A O 1
ATOM 1825 N N . GLY A 1 235 ? -9.969 8.445 3.619 1 98.38 235 GLY A N 1
ATOM 1826 C CA . GLY A 1 235 ? -9.227 8.617 4.859 1 98.38 235 GLY A CA 1
ATOM 1827 C C . GLY A 1 235 ? -8.094 7.621 5.023 1 98.38 235 GLY A C 1
ATOM 1828 O O . GLY A 1 235 ? -7.957 6.695 4.219 1 98.38 235 GLY A O 1
ATOM 1829 N N . THR A 1 236 ? -7.223 7.883 6.004 1 98 236 THR A N 1
ATOM 1830 C CA . THR A 1 236 ? -6.152 6.949 6.34 1 98 236 THR A CA 1
ATOM 1831 C C . THR A 1 236 ? -6.352 6.383 7.742 1 98 236 THR A C 1
ATOM 1833 O O . THR A 1 236 ? -7.055 6.973 8.562 1 98 236 THR A O 1
ATOM 1836 N N . LEU A 1 237 ? -5.812 5.25 7.969 1 98.62 237 LEU A N 1
ATOM 1837 C CA . LEU A 1 237 ? -5.863 4.574 9.258 1 98.62 237 LEU A CA 1
ATOM 1838 C C . LEU A 1 237 ? -4.496 4.594 9.938 1 98.62 237 LEU A C 1
ATOM 1840 O O . LEU A 1 237 ? -4.277 3.893 10.93 1 98.62 237 LEU A O 1
ATOM 1844 N N . SER A 1 238 ? -3.604 5.43 9.383 1 97.81 238 SER A N 1
ATOM 1845 C CA . SER A 1 238 ? -2.217 5.328 9.836 1 97.81 238 SER A CA 1
ATOM 1846 C C . SER A 1 238 ? -1.771 6.598 10.547 1 97.81 238 SER A C 1
ATOM 1848 O O . SER A 1 238 ? -0.62 6.699 10.984 1 97.81 238 SER A O 1
ATOM 1850 N N . LYS A 1 239 ? -2.604 7.598 10.648 1 97.75 239 LYS A N 1
ATOM 1851 C CA . LYS A 1 239 ? -2.258 8.852 11.32 1 97.75 239 LYS A CA 1
ATOM 1852 C C . LYS A 1 239 ? -2.967 8.969 12.664 1 97.75 239 LYS A C 1
ATOM 1854 O O . LYS A 1 239 ? -2.637 8.25 13.609 1 97.75 239 LYS A O 1
ATOM 1859 N N . ALA A 1 240 ? -4.09 9.664 12.75 1 98.19 240 ALA A N 1
ATOM 1860 C CA . ALA A 1 240 ? -4.812 9.797 14.016 1 98.19 240 ALA A CA 1
ATOM 1861 C C . ALA A 1 240 ? -5.301 8.438 14.508 1 98.19 240 ALA A C 1
ATOM 1863 O O . ALA A 1 240 ? -5.324 8.18 15.719 1 98.19 240 ALA A O 1
ATOM 1864 N N . ILE A 1 241 ? -5.668 7.543 13.578 1 97.81 241 ILE A N 1
ATOM 1865 C CA . ILE A 1 241 ? -6.191 6.23 13.938 1 97.81 241 ILE A CA 1
ATOM 1866 C C . ILE A 1 241 ? -5.062 5.355 14.484 1 97.81 241 ILE A C 1
ATOM 1868 O O . ILE A 1 241 ? -5.305 4.457 15.289 1 97.81 241 ILE A O 1
ATOM 1872 N N . GLY A 1 242 ? -3.803 5.547 13.945 1 97.88 242 GLY A N 1
ATOM 1873 C CA . GLY A 1 242 ? -2.615 5.082 14.641 1 97.88 242 GLY A CA 1
ATOM 1874 C C . GLY A 1 242 ? -2.141 3.721 14.164 1 97.88 242 GLY A C 1
ATOM 1875 O O . GLY A 1 242 ? -1.211 3.146 14.734 1 97.88 242 GLY A O 1
ATOM 1876 N N . VAL A 1 243 ? -2.688 3.139 13.141 1 98.38 243 VAL A N 1
ATOM 1877 C CA . VAL A 1 243 ? -2.346 1.767 12.781 1 98.38 243 VAL A CA 1
ATOM 1878 C C . VAL A 1 243 ? -1.799 1.725 11.359 1 98.38 243 VAL A C 1
ATOM 1880 O O . VAL A 1 243 ? -0.654 2.113 11.109 1 98.38 243 VAL A O 1
ATOM 1883 N N . LEU A 1 244 ? -2.605 1.26 10.391 1 98.5 244 LEU A N 1
ATOM 1884 C CA . LEU A 1 244 ? -2.195 1.153 9 1 98.5 244 LEU A CA 1
ATOM 1885 C C . LEU A 1 244 ? -3.404 0.985 8.086 1 98.5 244 LEU A C 1
ATOM 1887 O O . LEU A 1 244 ? -4.324 0.225 8.398 1 98.5 244 LEU A O 1
ATOM 1891 N N . GLY A 1 245 ? -3.359 1.698 7.016 1 98.12 245 GLY A N 1
ATOM 1892 C CA . GLY A 1 245 ? -4.406 1.486 6.027 1 98.12 245 GLY A CA 1
ATOM 1893 C C . GLY A 1 245 ? -5.035 2.777 5.539 1 98.12 245 GLY A C 1
ATOM 1894 O O . GLY A 1 245 ? -4.617 3.867 5.934 1 98.12 245 GLY A O 1
ATOM 1895 N N . GLY A 1 246 ? -5.879 2.691 4.609 1 98.5 246 GLY A N 1
ATOM 1896 C CA . GLY A 1 246 ? -6.758 3.736 4.109 1 98.5 246 GLY A CA 1
ATOM 1897 C C . GLY A 1 246 ? -8.141 3.23 3.738 1 98.5 246 GLY A C 1
ATOM 1898 O O . GLY A 1 246 ? -8.391 2.023 3.764 1 98.5 246 GLY A O 1
ATOM 1899 N N . TYR A 1 247 ? -9.047 4.141 3.521 1 98.88 247 TYR A N 1
ATOM 1900 C CA . TYR A 1 247 ? -10.391 3.723 3.154 1 98.88 247 TYR A CA 1
ATOM 1901 C C . TYR A 1 247 ? -11.062 4.754 2.252 1 98.88 247 TYR A C 1
ATOM 1903 O O . TYR A 1 247 ? -10.719 5.938 2.295 1 98.88 247 TYR A O 1
ATOM 1911 N N . ALA A 1 248 ? -11.922 4.277 1.437 1 98.94 248 ALA A N 1
ATOM 1912 C CA . ALA A 1 248 ? -12.914 5.078 0.722 1 98.94 248 ALA A CA 1
ATOM 1913 C C . ALA A 1 248 ? -14.312 4.836 1.277 1 98.94 248 ALA A C 1
ATOM 1915 O O . ALA A 1 248 ? -14.711 3.691 1.503 1 98.94 248 ALA A O 1
ATOM 1916 N N . ALA A 1 249 ? -15.023 5.848 1.533 1 98.88 249 ALA A N 1
ATOM 1917 C CA . ALA A 1 249 ? -16.391 5.77 2.051 1 98.88 249 ALA A CA 1
ATOM 1918 C C . ALA A 1 249 ? -17.359 6.578 1.185 1 98.88 249 ALA A C 1
ATOM 1920 O O . ALA A 1 249 ? -17 7.656 0.702 1 98.88 249 ALA A O 1
ATOM 1921 N N . GLY A 1 250 ? -18.531 6.102 0.894 1 98.69 250 GLY A N 1
ATOM 1922 C CA . GLY A 1 250 ? -19.547 6.727 0.057 1 98.69 250 GLY A CA 1
ATOM 1923 C C . GLY A 1 250 ? -20.75 5.844 -0.167 1 98.69 250 GLY A C 1
ATOM 1924 O O . GLY A 1 250 ? -21.188 5.125 0.738 1 98.69 250 GLY A O 1
ATOM 1925 N N . SER A 1 251 ? -21.344 5.992 -1.311 1 98.62 251 SER A N 1
ATOM 1926 C CA . SER A 1 251 ? -22.547 5.215 -1.639 1 98.62 251 SER A CA 1
ATOM 1927 C C . SER A 1 251 ? -22.203 3.738 -1.818 1 98.62 251 SER A C 1
ATOM 1929 O O . SER A 1 251 ? -21.047 3.387 -2.08 1 98.62 251 SER A O 1
ATOM 1931 N N . GLN A 1 252 ? -23.219 2.92 -1.641 1 98.25 252 GLN A N 1
ATOM 1932 C CA . GLN A 1 252 ? -23.062 1.491 -1.887 1 98.25 252 GLN A CA 1
ATOM 1933 C C . GLN A 1 252 ? -22.625 1.227 -3.322 1 98.25 252 GLN A C 1
ATOM 1935 O O . GLN A 1 252 ? -21.797 0.345 -3.572 1 98.25 252 GLN A O 1
ATOM 1940 N N . VAL A 1 253 ? -23.141 1.984 -4.234 1 98.44 253 VAL A N 1
ATOM 1941 C CA . VAL A 1 253 ? -22.812 1.839 -5.648 1 98.44 253 VAL A CA 1
ATOM 1942 C C . VAL A 1 253 ? -21.328 2.088 -5.859 1 98.44 253 VAL A C 1
ATOM 1944 O O . VAL A 1 253 ? -20.656 1.312 -6.543 1 98.44 253 VAL A O 1
ATOM 1947 N N . LEU A 1 254 ? -20.766 3.18 -5.305 1 98.62 254 LEU A N 1
ATOM 1948 C CA . LEU A 1 254 ? -19.344 3.496 -5.41 1 98.62 254 LEU A CA 1
ATOM 1949 C C . LEU A 1 254 ? -18.5 2.352 -4.875 1 98.62 254 LEU A C 1
ATOM 1951 O O . LEU A 1 254 ? -17.547 1.914 -5.535 1 98.62 254 LEU A O 1
ATOM 1955 N N . ILE A 1 255 ? -18.844 1.832 -3.695 1 98.69 255 ILE A N 1
ATOM 1956 C CA . ILE A 1 255 ? -18.031 0.84 -3.006 1 98.69 255 ILE A CA 1
ATOM 1957 C C . ILE A 1 255 ? -18.094 -0.493 -3.746 1 98.69 255 ILE A C 1
ATOM 1959 O O . ILE A 1 255 ? -17.078 -1.176 -3.908 1 98.69 255 ILE A O 1
ATOM 1963 N N . ASP A 1 256 ? -19.297 -0.836 -4.215 1 98.19 256 ASP A N 1
ATOM 1964 C CA . ASP A 1 256 ? -19.422 -2.045 -5.023 1 98.19 256 ASP A CA 1
ATOM 1965 C C . ASP A 1 256 ? -18.547 -1.962 -6.277 1 98.19 256 ASP A C 1
ATOM 1967 O O . ASP A 1 256 ? -17.922 -2.947 -6.672 1 98.19 256 ASP A O 1
ATOM 1971 N N . TYR A 1 257 ? -18.531 -0.835 -6.863 1 98.25 257 TYR A N 1
ATOM 1972 C CA . TYR A 1 257 ? -17.734 -0.654 -8.07 1 98.25 257 TYR A CA 1
ATOM 1973 C C . TYR A 1 257 ? -16.25 -0.772 -7.762 1 98.25 257 TYR A C 1
ATOM 1975 O O . TYR A 1 257 ? -15.508 -1.427 -8.492 1 98.25 257 TYR A O 1
ATOM 1983 N N . LEU A 1 258 ? -15.82 -0.137 -6.703 1 98.25 258 LEU A N 1
ATOM 1984 C CA . LEU A 1 258 ? -14.414 -0.182 -6.312 1 98.25 258 LEU A CA 1
ATOM 1985 C C . LEU A 1 258 ? -13.992 -1.607 -5.98 1 98.25 258 LEU A C 1
ATOM 1987 O O . LEU A 1 258 ? -12.844 -1.992 -6.23 1 98.25 258 LEU A O 1
ATOM 1991 N N . ARG A 1 259 ? -14.859 -2.43 -5.422 1 96.94 259 ARG A N 1
ATOM 1992 C CA . ARG A 1 259 ? -14.578 -3.826 -5.109 1 96.94 259 ARG A CA 1
ATOM 1993 C C . ARG A 1 259 ? -14.273 -4.621 -6.375 1 96.94 259 ARG A C 1
ATOM 1995 O O . ARG A 1 259 ? -13.555 -5.621 -6.328 1 96.94 259 ARG A O 1
ATOM 2002 N N . HIS A 1 260 ? -14.781 -4.152 -7.508 1 94.94 260 HIS A N 1
ATOM 2003 C CA . HIS A 1 260 ? -14.648 -4.902 -8.75 1 94.94 260 HIS A CA 1
ATOM 2004 C C . HIS A 1 260 ? -13.57 -4.297 -9.648 1 94.94 260 HIS A C 1
ATOM 2006 O O . HIS A 1 260 ? -13.031 -4.98 -10.516 1 94.94 260 HIS A O 1
ATOM 2012 N N . LYS A 1 261 ? -13.266 -2.979 -9.359 1 95.75 261 LYS A N 1
ATOM 2013 C CA . LYS A 1 261 ? -12.438 -2.312 -10.359 1 95.75 261 LYS A CA 1
ATOM 2014 C C . LYS A 1 261 ? -11.211 -1.664 -9.719 1 95.75 261 LYS A C 1
ATOM 2016 O O . LYS A 1 261 ? -10.258 -1.312 -10.414 1 95.75 261 LYS A O 1
ATOM 2021 N N . GLY A 1 262 ? -11.25 -1.484 -8.43 1 96.69 262 GLY A N 1
ATOM 2022 C CA . GLY A 1 262 ? -10.117 -0.855 -7.762 1 96.69 262 GLY A CA 1
ATOM 2023 C C . GLY A 1 262 ? -8.883 -1.737 -7.715 1 96.69 262 GLY A C 1
ATOM 2024 O O . GLY A 1 262 ? -8.719 -2.535 -6.789 1 96.69 262 GLY A O 1
ATOM 2025 N N . ARG A 1 263 ? -7.949 -1.566 -8.523 1 96.31 263 ARG A N 1
ATOM 2026 C CA . ARG A 1 263 ? -6.828 -2.469 -8.758 1 96.31 263 ARG A CA 1
ATOM 2027 C C . ARG A 1 263 ? -5.996 -2.646 -7.496 1 96.31 263 ARG A C 1
ATOM 2029 O O . ARG A 1 263 ? -5.617 -3.768 -7.148 1 96.31 263 ARG A O 1
ATOM 2036 N N . PRO A 1 264 ? -5.688 -1.505 -6.746 1 96.81 264 PRO A N 1
ATOM 2037 C CA . PRO A 1 264 ? -4.906 -1.746 -5.531 1 96.81 264 PRO A CA 1
ATOM 2038 C C . PRO A 1 264 ? -5.621 -2.662 -4.543 1 96.81 264 PRO A C 1
ATOM 2040 O O . PRO A 1 264 ? -4.973 -3.373 -3.771 1 96.81 264 PRO A O 1
ATOM 2043 N N . PHE A 1 265 ? -6.961 -2.662 -4.562 1 97.31 265 PHE A N 1
ATOM 2044 C CA . PHE A 1 265 ? -7.738 -3.561 -3.719 1 97.31 265 PHE A CA 1
ATOM 2045 C C . PHE A 1 265 ? -7.719 -4.98 -4.277 1 97.31 265 PHE A C 1
ATOM 2047 O O . PHE A 1 265 ? -7.504 -5.941 -3.533 1 97.31 265 PHE A O 1
ATOM 2054 N N . LEU A 1 266 ? -7.883 -5.098 -5.582 1 95.06 266 LEU A N 1
ATOM 2055 C CA . LEU A 1 266 ? -8.016 -6.383 -6.254 1 95.06 266 LEU A CA 1
ATOM 2056 C C . LEU A 1 266 ? -6.703 -7.156 -6.219 1 95.06 266 LEU A C 1
ATOM 2058 O O . LEU A 1 266 ? -6.703 -8.391 -6.191 1 95.06 266 LEU A O 1
ATOM 2062 N N . PHE A 1 267 ? -5.582 -6.395 -6.121 1 94.25 267 PHE A N 1
ATOM 2063 C CA . PHE A 1 267 ? -4.316 -7.066 -6.395 1 94.25 267 PHE A CA 1
ATOM 2064 C C . PHE A 1 267 ? -3.359 -6.918 -5.219 1 94.25 267 PHE A C 1
ATOM 2066 O O . PHE A 1 267 ? -2.145 -7.062 -5.375 1 94.25 267 PHE A O 1
ATOM 2073 N N . SER A 1 268 ? -3.883 -6.559 -4.062 1 94.69 268 SER A N 1
ATOM 2074 C CA . SER A 1 268 ? -3.064 -6.512 -2.855 1 94.69 268 SER A CA 1
ATOM 2075 C C . SER A 1 268 ? -3.717 -7.289 -1.716 1 94.69 268 SER A C 1
ATOM 2077 O O . SER A 1 268 ? -4.93 -7.211 -1.52 1 94.69 268 SER A O 1
ATOM 2079 N N . THR A 1 269 ? -2.893 -7.98 -1.036 1 94.75 269 THR A N 1
ATOM 2080 C CA . THR A 1 269 ? -3.354 -8.766 0.102 1 94.75 269 THR A CA 1
ATOM 2081 C C . THR A 1 269 ? -3.967 -7.871 1.171 1 94.75 269 THR A C 1
ATOM 2083 O O . THR A 1 269 ? -3.527 -6.734 1.36 1 94.75 269 THR A O 1
ATOM 2086 N N . SER A 1 270 ? -4.965 -8.391 1.826 1 94.62 270 SER A N 1
ATOM 2087 C CA . SER A 1 270 ? -5.672 -7.637 2.855 1 94.62 270 SER A CA 1
ATOM 2088 C C . SER A 1 270 ? -4.805 -7.445 4.098 1 94.62 270 SER A C 1
ATOM 2090 O O . SER A 1 270 ? -3.797 -8.133 4.266 1 94.62 270 SER A O 1
ATOM 2092 N N . HIS A 1 271 ? -5.203 -6.551 4.941 1 97.94 271 HIS A N 1
ATOM 2093 C CA . HIS A 1 271 ? -4.504 -6.285 6.191 1 97.94 271 HIS A CA 1
ATOM 2094 C C . HIS A 1 271 ? -4.508 -7.516 7.098 1 97.94 271 HIS A C 1
ATOM 2096 O O . HIS A 1 271 ? -5.508 -8.234 7.172 1 97.94 271 HIS A O 1
ATOM 2102 N N . PRO A 1 272 ? -3.365 -7.742 7.805 1 98.38 272 PRO A N 1
ATOM 2103 C CA . PRO A 1 272 ? -3.322 -8.828 8.781 1 98.38 272 PRO A CA 1
ATOM 2104 C C . PRO A 1 272 ? -4.312 -8.633 9.93 1 98.38 272 PRO A C 1
ATOM 2106 O O . PRO A 1 272 ? -4.73 -7.508 10.203 1 98.38 272 PRO A O 1
ATOM 2109 N N . PRO A 1 273 ? -4.648 -9.742 10.641 1 98.5 273 PRO A N 1
ATOM 2110 C CA . PRO A 1 273 ? -5.613 -9.68 11.742 1 98.5 273 PRO A CA 1
ATOM 2111 C C . PRO A 1 273 ? -5.242 -8.641 12.797 1 98.5 273 PRO A C 1
ATOM 2113 O O . PRO A 1 273 ? -6.102 -7.891 13.258 1 98.5 273 PRO A O 1
ATOM 2116 N N . ALA A 1 274 ? -3.949 -8.547 13.18 1 98.88 274 ALA A N 1
ATOM 2117 C CA . ALA A 1 274 ? -3.514 -7.602 14.195 1 98.88 274 ALA A CA 1
ATOM 2118 C C . ALA A 1 274 ? -3.828 -6.168 13.789 1 98.88 274 ALA A C 1
ATOM 2120 O O . ALA A 1 274 ? -4.281 -5.363 14.602 1 98.88 274 ALA A O 1
ATOM 2121 N N . VAL A 1 275 ? -3.605 -5.848 12.531 1 98.81 275 VAL A N 1
ATOM 2122 C CA . VAL A 1 275 ? -3.834 -4.512 12 1 98.81 275 VAL A CA 1
ATOM 2123 C C . VAL A 1 275 ? -5.332 -4.211 11.977 1 98.81 275 VAL A C 1
ATOM 2125 O O . VAL A 1 275 ? -5.77 -3.162 12.453 1 98.81 275 VAL A O 1
ATOM 2128 N N . THR A 1 276 ? -6.094 -5.16 11.461 1 98.81 276 THR A N 1
ATOM 2129 C CA . THR A 1 276 ? -7.531 -4.977 11.305 1 98.81 276 THR A CA 1
ATOM 2130 C C . THR A 1 276 ? -8.203 -4.785 12.664 1 98.81 276 THR A C 1
ATOM 2132 O O . THR A 1 276 ? -9.008 -3.867 12.836 1 98.81 276 THR A O 1
ATOM 2135 N N . ALA A 1 277 ? -7.844 -5.629 13.578 1 98.88 277 ALA A N 1
ATOM 2136 C CA . ALA A 1 277 ? -8.453 -5.559 14.906 1 98.88 277 ALA A CA 1
ATOM 2137 C C . ALA A 1 277 ? -8.078 -4.262 15.617 1 98.88 277 ALA A C 1
ATOM 2139 O O . ALA A 1 277 ? -8.906 -3.664 16.312 1 98.88 277 ALA A O 1
ATOM 2140 N N . ALA A 1 278 ? -6.832 -3.848 15.492 1 98.94 278 ALA A N 1
ATOM 2141 C CA . ALA A 1 278 ? -6.398 -2.59 16.094 1 98.94 278 ALA A CA 1
ATOM 2142 C C . ALA A 1 278 ? -7.168 -1.409 15.508 1 98.94 278 ALA A C 1
ATOM 2144 O O . ALA A 1 278 ? -7.535 -0.478 16.234 1 98.94 278 ALA A O 1
ATOM 2145 N N . CYS A 1 279 ? -7.402 -1.42 14.188 1 98.94 279 CYS A N 1
ATOM 2146 C CA . CYS A 1 279 ? -8.172 -0.362 13.547 1 98.94 279 CYS A CA 1
ATOM 2147 C C . CYS A 1 279 ? -9.594 -0.316 14.086 1 98.94 279 CYS A C 1
ATOM 2149 O O . CYS A 1 279 ? -10.133 0.763 14.352 1 98.94 279 CYS A O 1
ATOM 2151 N N . ILE A 1 280 ? -10.211 -1.508 14.203 1 98.94 280 ILE A N 1
ATOM 2152 C CA . ILE A 1 280 ? -11.562 -1.582 14.742 1 98.94 280 ILE A CA 1
ATOM 2153 C C . ILE A 1 280 ? -11.594 -0.944 16.125 1 98.94 280 ILE A C 1
ATOM 2155 O O . ILE A 1 280 ? -12.461 -0.111 16.422 1 98.94 280 ILE A O 1
ATOM 2159 N N . GLU A 1 281 ? -10.656 -1.331 16.953 1 98.88 281 GLU A N 1
ATOM 2160 C CA . GLU A 1 281 ? -10.594 -0.816 18.312 1 98.88 281 GLU A CA 1
ATOM 2161 C C . GLU A 1 281 ? -10.328 0.686 18.328 1 98.88 281 GLU A C 1
ATOM 2163 O O . GLU A 1 281 ? -10.812 1.402 19.203 1 98.88 281 GLU A O 1
ATOM 2168 N N . ALA A 1 282 ? -9.516 1.154 17.422 1 98.88 282 ALA A N 1
ATOM 2169 C CA . ALA A 1 282 ? -9.211 2.58 17.344 1 98.88 282 ALA A CA 1
ATOM 2170 C C . ALA A 1 282 ? -10.477 3.398 17.125 1 98.88 282 ALA A C 1
ATOM 2172 O O . ALA A 1 282 ? -10.656 4.457 17.75 1 98.88 282 ALA A O 1
ATOM 2173 N N . ILE A 1 283 ? -11.328 2.945 16.219 1 98.88 283 ILE A N 1
ATOM 2174 C CA . ILE A 1 283 ? -12.578 3.656 15.961 1 98.88 283 ILE A CA 1
ATOM 2175 C C . ILE A 1 283 ? -13.445 3.652 17.219 1 98.88 283 ILE A C 1
ATOM 2177 O O . ILE A 1 283 ? -14.07 4.66 17.547 1 98.88 283 ILE A O 1
ATOM 2181 N N . ASP A 1 284 ? -13.484 2.52 17.938 1 98.81 284 ASP A N 1
ATOM 2182 C CA . ASP A 1 284 ? -14.219 2.463 19.188 1 98.81 284 ASP A CA 1
ATOM 2183 C C . ASP A 1 284 ? -13.664 3.475 20.203 1 98.81 284 ASP A C 1
ATOM 2185 O O . ASP A 1 284 ? -14.43 4.156 20.891 1 98.81 284 ASP A O 1
ATOM 2189 N N . VAL A 1 285 ? -12.352 3.562 20.281 1 98.75 285 VAL A N 1
ATOM 2190 C CA . VAL A 1 285 ? -11.711 4.5 21.203 1 98.75 285 VAL A CA 1
ATOM 2191 C C . VAL A 1 285 ? -12.109 5.93 20.844 1 98.75 285 VAL A C 1
ATOM 2193 O O . VAL A 1 285 ? -12.398 6.738 21.734 1 98.75 285 VAL A O 1
ATOM 2196 N N . LEU A 1 286 ? -12.133 6.277 19.562 1 98.31 286 LEU A N 1
ATOM 2197 C CA . LEU A 1 286 ? -12.539 7.602 19.094 1 98.31 286 LEU A CA 1
ATOM 2198 C C . LEU A 1 286 ? -13.945 7.934 19.562 1 98.31 286 LEU A C 1
ATOM 2200 O O . LEU A 1 286 ? -14.219 9.07 19.953 1 98.31 286 LEU A O 1
ATOM 2204 N N . LEU A 1 287 ? -14.805 6.969 19.531 1 98.19 287 LEU A N 1
ATOM 2205 C CA . LEU A 1 287 ? -16.219 7.184 19.859 1 98.19 287 LEU A CA 1
ATOM 2206 C C . LEU A 1 287 ? -16.422 7.223 21.359 1 98.19 287 LEU A C 1
ATOM 2208 O O . LEU A 1 287 ? -17.312 7.938 21.859 1 98.19 287 LEU A O 1
ATOM 2212 N N . GLU A 1 288 ? -15.586 6.531 22.141 1 98.44 288 GLU A N 1
ATOM 2213 C CA . GLU A 1 288 ? -15.859 6.301 23.547 1 98.44 288 GLU A CA 1
ATOM 2214 C C . GLU A 1 288 ? -15 7.199 24.438 1 98.44 288 GLU A C 1
ATOM 2216 O O . GLU A 1 288 ? -15.32 7.426 25.609 1 98.44 288 GLU A O 1
ATOM 2221 N N . GLU A 1 289 ? -13.875 7.656 23.891 1 98.19 289 GLU A N 1
ATOM 2222 C CA . GLU A 1 289 ? -12.93 8.43 24.688 1 98.19 289 GLU A CA 1
ATOM 2223 C C . GLU A 1 289 ? -12.656 9.789 24.047 1 98.19 289 GLU A C 1
ATOM 2225 O O . GLU A 1 289 ? -11.562 10.023 23.531 1 98.19 289 GLU A O 1
ATOM 2230 N N . PRO A 1 290 ? -13.547 10.711 24.203 1 96.12 290 PRO A N 1
ATOM 2231 C CA . PRO A 1 290 ? -13.414 12.023 23.562 1 96.12 290 PRO A CA 1
ATOM 2232 C C . PRO A 1 290 ? -12.273 12.852 24.156 1 96.12 290 PRO A C 1
ATOM 2234 O O . PRO A 1 290 ? -11.859 13.852 23.562 1 96.12 290 PRO A O 1
ATOM 2237 N N . GLU A 1 291 ? -11.711 12.469 25.328 1 97.56 291 GLU A N 1
ATOM 2238 C CA . GLU A 1 291 ? -10.695 13.25 26.031 1 97.56 291 GLU A CA 1
ATOM 2239 C C . GLU A 1 291 ? -9.414 13.359 25.203 1 97.56 291 GLU A C 1
ATOM 2241 O O . GLU A 1 291 ? -8.664 14.336 25.344 1 97.56 291 GLU A O 1
ATOM 2246 N N . HIS A 1 292 ? -9.117 12.359 24.406 1 98.06 292 HIS A N 1
ATOM 2247 C CA . HIS A 1 292 ? -7.914 12.43 23.578 1 98.06 292 HIS A CA 1
ATOM 2248 C C . HIS A 1 292 ? -7.973 13.617 22.625 1 98.06 292 HIS A C 1
ATOM 2250 O O . HIS A 1 292 ? -6.992 14.359 22.484 1 98.06 292 HIS A O 1
ATOM 2256 N N . MET A 1 293 ? -9.078 13.805 21.953 1 98.06 293 MET A N 1
ATOM 2257 C CA . MET A 1 293 ? -9.234 14.922 21.016 1 98.06 293 MET A CA 1
ATOM 2258 C C . MET A 1 293 ? -9.242 16.25 21.766 1 98.06 293 MET A C 1
ATOM 2260 O O . MET A 1 293 ? -8.688 17.234 21.281 1 98.06 293 MET A O 1
ATOM 2264 N N . GLU A 1 294 ? -9.938 16.281 22.906 1 97.94 294 GLU A N 1
ATOM 2265 C CA . GLU A 1 294 ? -9.945 17.484 23.719 1 97.94 294 GLU A CA 1
ATOM 2266 C C . GLU A 1 294 ? -8.531 17.906 24.109 1 97.94 294 GLU A C 1
ATOM 2268 O O . GLU A 1 294 ? -8.164 19.078 23.953 1 97.94 294 GLU A O 1
ATOM 2273 N N . LYS A 1 295 ? -7.77 16.953 24.578 1 98.44 295 LYS A N 1
ATOM 2274 C CA . LYS A 1 295 ? -6.387 17.234 24.953 1 98.44 295 LYS A CA 1
ATOM 2275 C C . LYS A 1 295 ? -5.559 17.672 23.75 1 98.44 295 LYS A C 1
ATOM 2277 O O . LYS A 1 295 ? -4.711 18.562 23.875 1 98.44 295 LYS A O 1
ATOM 2282 N N . LEU A 1 296 ? -5.762 17.047 22.609 1 98.75 296 LEU A N 1
ATOM 2283 C CA . LEU A 1 296 ? -5.082 17.422 21.375 1 98.75 296 LEU A CA 1
ATOM 2284 C C . LEU A 1 296 ? -5.262 18.906 21.094 1 98.75 296 LEU A C 1
ATOM 2286 O O . LEU A 1 296 ? -4.289 19.609 20.828 1 98.75 296 LEU A O 1
ATOM 2290 N N . TRP A 1 297 ? -6.445 19.359 21.156 1 98.56 297 TRP A N 1
ATOM 2291 C CA . TRP A 1 297 ? -6.75 20.75 20.797 1 98.56 297 TRP A CA 1
ATOM 2292 C C . TRP A 1 297 ? -6.27 21.703 21.875 1 98.56 297 TRP A C 1
ATOM 2294 O O . TRP A 1 297 ? -5.844 22.828 21.578 1 98.56 297 TRP A O 1
ATOM 2304 N N . GLU A 1 298 ? -6.355 21.281 23.141 1 98.62 298 GLU A N 1
ATOM 2305 C CA . GLU A 1 298 ? -5.781 22.078 24.203 1 98.62 298 GLU A CA 1
ATOM 2306 C C . GLU A 1 298 ? -4.281 22.281 24 1 98.62 298 GLU A C 1
ATOM 2308 O O . GLU A 1 298 ? -3.777 23.391 24.094 1 98.62 298 GLU A O 1
ATOM 2313 N N . ASN A 1 299 ? -3.59 21.156 23.75 1 98.81 299 ASN A N 1
ATOM 2314 C CA . ASN A 1 299 ? -2.15 21.203 23.516 1 98.81 299 ASN A CA 1
ATOM 2315 C C . ASN A 1 299 ? -1.811 22.078 22.312 1 98.81 299 ASN A C 1
ATOM 2317 O O . ASN A 1 299 ? -0.846 22.844 22.344 1 98.81 299 ASN A O 1
ATOM 2321 N N . THR A 1 300 ? -2.623 21.938 21.25 1 98.69 300 THR A N 1
ATOM 2322 C CA . THR A 1 300 ? -2.398 22.672 20.016 1 98.69 300 THR A CA 1
ATOM 2323 C C . THR A 1 300 ? -2.533 24.172 20.25 1 98.69 300 THR A C 1
ATOM 2325 O O . THR A 1 300 ? -1.679 24.953 19.828 1 98.69 300 THR A O 1
ATOM 2328 N N . ALA A 1 301 ? -3.592 24.562 20.922 1 98.31 301 ALA A N 1
ATOM 2329 C CA . ALA A 1 301 ? -3.832 25.969 21.203 1 98.31 301 ALA A CA 1
ATOM 2330 C C . ALA A 1 301 ? -2.703 26.562 22.047 1 98.31 301 ALA A C 1
ATOM 2332 O O . ALA A 1 301 ? -2.225 27.656 21.781 1 98.31 301 ALA A O 1
ATOM 2333 N N . TYR A 1 302 ? -2.32 25.812 23.062 1 98.56 302 TYR A N 1
ATOM 2334 C CA . TYR A 1 302 ? -1.254 26.25 23.953 1 98.56 302 TYR A CA 1
ATOM 2335 C C . TYR A 1 302 ? 0.046 26.469 23.188 1 98.56 302 TYR A C 1
ATOM 2337 O O . TYR A 1 302 ? 0.669 27.516 23.297 1 98.56 302 TYR A O 1
ATOM 2345 N N . PHE A 1 303 ? 0.457 25.5 22.422 1 98.56 303 PHE A N 1
ATOM 2346 C CA . PHE A 1 303 ? 1.718 25.516 21.688 1 98.56 303 PHE A CA 1
ATOM 2347 C C . PHE A 1 303 ? 1.727 26.656 20.672 1 98.56 303 PHE A C 1
ATOM 2349 O O . PHE A 1 303 ? 2.703 27.391 20.562 1 98.56 303 PHE A O 1
ATOM 2356 N N . LYS A 1 304 ? 0.645 26.75 19.891 1 97.81 304 LYS A N 1
ATOM 2357 C CA . LYS A 1 304 ? 0.518 27.797 18.875 1 97.81 304 LYS A CA 1
ATOM 2358 C C . LYS A 1 304 ? 0.638 29.188 19.5 1 97.81 304 LYS A C 1
ATOM 2360 O O . LYS A 1 304 ? 1.349 30.047 18.969 1 97.81 304 LYS A O 1
ATOM 2365 N N . ASP A 1 305 ? -0.076 29.406 20.562 1 97.62 305 ASP A N 1
ATOM 2366 C CA . ASP A 1 305 ? -0.07 30.703 21.25 1 97.62 305 ASP A CA 1
ATOM 2367 C C . ASP A 1 305 ? 1.341 31.078 21.688 1 97.62 305 ASP A C 1
ATOM 2369 O O . ASP A 1 305 ? 1.755 32.219 21.531 1 97.62 305 ASP A O 1
ATOM 2373 N N . LYS A 1 306 ? 2.031 30.156 22.219 1 98.06 306 LYS A N 1
ATOM 2374 C CA . LYS A 1 306 ? 3.381 30.406 22.719 1 98.06 306 LYS A CA 1
ATOM 2375 C C . LYS A 1 306 ? 4.332 30.719 21.562 1 98.06 306 LYS A C 1
ATOM 2377 O O . LYS A 1 306 ? 5.203 31.594 21.688 1 98.06 306 LYS A O 1
ATOM 2382 N N . LEU A 1 307 ? 4.203 30.016 20.453 1 98 307 LEU A N 1
ATOM 2383 C CA . LEU A 1 307 ? 5.043 30.297 19.297 1 98 307 LEU A CA 1
ATOM 2384 C C . LEU A 1 307 ? 4.816 31.719 18.781 1 98 307 LEU A C 1
ATOM 2386 O O . LEU A 1 307 ? 5.77 32.406 18.438 1 98 307 LEU A O 1
ATOM 2390 N N . VAL A 1 308 ? 3.588 32.125 18.703 1 97.06 308 VAL A N 1
ATOM 2391 C CA . VAL A 1 308 ? 3.234 33.469 18.25 1 97.06 308 VAL A CA 1
ATOM 2392 C C . VAL A 1 308 ? 3.812 34.5 19.188 1 97.06 308 VAL A C 1
ATOM 2394 O O . VAL A 1 308 ? 4.352 35.531 18.75 1 97.06 308 VAL A O 1
ATOM 2397 N N . GLN A 1 309 ? 3.727 34.25 20.422 1 97.12 309 GLN A N 1
ATOM 2398 C CA . GLN A 1 309 ? 4.238 35.188 21.422 1 97.12 309 GLN A CA 1
ATOM 2399 C C . GLN A 1 309 ? 5.75 35.344 21.297 1 97.12 309 GLN A C 1
ATOM 2401 O O . GLN A 1 309 ? 6.293 36.406 21.641 1 97.12 309 GLN A O 1
ATOM 2406 N N . MET A 1 310 ? 6.422 34.344 20.766 1 96.12 310 MET A N 1
ATOM 2407 C CA . MET A 1 310 ? 7.867 34.375 20.594 1 96.12 310 MET A CA 1
ATOM 2408 C C . MET A 1 310 ? 8.25 35.219 19.375 1 96.12 310 MET A C 1
ATOM 2410 O O . MET A 1 310 ? 9.422 35.531 19.172 1 96.12 310 MET A O 1
ATOM 2414 N N . GLY A 1 311 ? 7.227 35.562 18.609 1 96.31 311 GLY A N 1
ATOM 2415 C CA . GLY A 1 311 ? 7.48 36.344 17.422 1 96.31 311 GLY A CA 1
ATOM 2416 C C . GLY A 1 311 ? 7.73 35.531 16.172 1 96.31 311 GLY A C 1
ATOM 2417 O O . GLY A 1 311 ? 8.211 36.031 15.164 1 96.31 311 GLY A O 1
ATOM 2418 N N . LEU A 1 312 ? 7.48 34.25 16.25 1 97 312 LEU A N 1
ATOM 2419 C CA . LEU A 1 312 ? 7.66 33.375 15.086 1 97 312 LEU A CA 1
ATOM 2420 C C . LEU A 1 312 ? 6.461 33.469 14.156 1 97 312 LEU A C 1
ATOM 2422 O O . LEU A 1 312 ? 5.324 33.625 14.609 1 97 312 LEU A O 1
ATOM 2426 N N . THR A 1 313 ? 6.758 33.438 12.906 1 96.31 313 THR A N 1
ATOM 2427 C CA . THR A 1 313 ? 5.711 33.469 11.891 1 96.31 313 THR A CA 1
ATOM 2428 C C . THR A 1 313 ? 5.203 32.062 11.578 1 96.31 313 THR A C 1
ATOM 2430 O O . THR A 1 313 ? 5.988 31.188 11.219 1 96.31 313 THR A O 1
ATOM 2433 N N . LEU A 1 314 ? 3.941 31.859 11.758 1 96.94 314 LEU A N 1
ATOM 2434 C CA . LEU A 1 314 ? 3.318 30.578 11.477 1 96.94 314 LEU A CA 1
ATOM 2435 C C . LEU A 1 314 ? 2.492 30.641 10.195 1 96.94 314 LEU A C 1
ATOM 2437 O O . LEU A 1 314 ? 2.129 31.734 9.742 1 96.94 314 LEU A O 1
ATOM 2441 N N . THR A 1 315 ? 2.264 29.438 9.57 1 94.62 315 THR A N 1
ATOM 2442 C CA . THR A 1 315 ? 1.253 29.375 8.523 1 94.62 315 THR A CA 1
ATOM 2443 C C . THR A 1 315 ? -0.143 29.594 9.102 1 94.62 315 THR A C 1
ATOM 2445 O O . THR A 1 315 ? -0.309 29.688 10.32 1 94.62 315 THR A O 1
ATOM 2448 N N . LYS A 1 316 ? -1.129 29.797 8.172 1 92.69 316 LYS A N 1
ATOM 2449 C CA . LYS A 1 316 ? -2.514 29.922 8.617 1 92.69 316 LYS A CA 1
ATOM 2450 C C . LYS A 1 316 ? -3.115 28.562 8.922 1 92.69 316 LYS A C 1
ATOM 2452 O O . LYS A 1 316 ? -4.133 28.172 8.336 1 92.69 316 LYS A O 1
ATOM 2457 N N . SER A 1 317 ? -2.535 27.953 9.875 1 95.31 317 SER A N 1
ATOM 2458 C CA . SER A 1 317 ? -2.955 26.609 10.266 1 95.31 317 SER A CA 1
ATOM 2459 C C . SER A 1 317 ? -4.195 26.641 11.148 1 95.31 317 SER A C 1
ATOM 2461 O O . SER A 1 317 ? -4.32 27.516 12.008 1 95.31 317 SER A O 1
ATOM 2463 N N . GLU A 1 318 ? -5.078 25.734 10.859 1 96.81 318 GLU A N 1
ATOM 2464 C CA . GLU A 1 318 ? -6.297 25.578 11.648 1 96.81 318 GLU A CA 1
ATOM 2465 C C . GLU A 1 318 ? -6.324 24.234 12.367 1 96.81 318 GLU A C 1
ATOM 2467 O O . GLU A 1 318 ? -7.348 23.844 12.922 1 96.81 318 GLU A O 1
ATOM 2472 N N . THR A 1 319 ? -5.285 23.516 12.297 1 98.31 319 THR A N 1
ATOM 2473 C CA . THR A 1 319 ? -5.242 22.141 12.773 1 98.31 319 THR A CA 1
ATOM 2474 C C . THR A 1 319 ? -4.012 21.891 13.641 1 98.31 319 THR A C 1
ATOM 2476 O O . THR A 1 319 ? -3.229 22.812 13.883 1 98.31 319 THR A O 1
ATOM 2479 N N . PRO A 1 320 ? -3.791 20.703 14.203 1 98.44 320 PRO A N 1
ATOM 2480 C CA . PRO A 1 320 ? -2.635 20.422 15.055 1 98.44 320 PRO A CA 1
ATOM 2481 C C . PRO A 1 320 ? -1.318 20.422 14.281 1 98.44 320 PRO A C 1
ATOM 2483 O O . PRO A 1 320 ? -0.258 20.172 14.859 1 98.44 320 PRO A O 1
ATOM 2486 N N . ILE A 1 321 ? -1.376 20.641 12.992 1 98.25 321 ILE A N 1
ATOM 2487 C CA . ILE A 1 321 ? -0.193 20.922 12.195 1 98.25 321 ILE A CA 1
ATOM 2488 C C . ILE A 1 321 ? 0.188 22.391 12.336 1 98.25 321 ILE A C 1
ATOM 2490 O O . ILE A 1 321 ? -0.554 23.281 11.906 1 98.25 321 ILE A O 1
ATOM 2494 N N . VAL A 1 322 ? 1.334 22.641 12.938 1 98.12 322 VAL A N 1
ATOM 2495 C CA . VAL A 1 322 ? 1.719 24.016 13.266 1 98.12 322 VAL A CA 1
ATOM 2496 C C . VAL A 1 322 ? 3.08 24.328 12.648 1 98.12 322 VAL A C 1
ATOM 2498 O O . VAL A 1 322 ? 4.098 24.328 13.336 1 98.12 322 VAL A O 1
ATOM 2501 N N . PRO A 1 323 ? 3.084 24.672 11.383 1 98 323 PRO A N 1
ATOM 2502 C CA . PRO A 1 323 ? 4.355 24.953 10.711 1 98 323 PRO A CA 1
ATOM 2503 C C . PRO A 1 323 ? 4.902 26.328 11.047 1 98 323 PRO A C 1
ATOM 2505 O O . PRO A 1 323 ? 4.152 27.312 11.047 1 98 323 PRO A O 1
ATOM 2508 N N . ILE A 1 324 ? 6.141 26.406 11.406 1 98.06 324 ILE A N 1
ATOM 2509 C CA . ILE A 1 324 ? 6.875 27.656 11.57 1 98.06 324 ILE A CA 1
ATOM 2510 C C . ILE A 1 324 ? 7.539 28.047 10.258 1 98.06 324 ILE A C 1
ATOM 2512 O O . ILE A 1 324 ? 8.445 27.344 9.773 1 98.06 324 ILE A O 1
ATOM 2516 N N . LEU A 1 325 ? 7.141 29.156 9.695 1 97.12 325 LEU A N 1
ATOM 2517 C CA . LEU A 1 325 ? 7.684 29.609 8.414 1 97.12 325 LEU A CA 1
ATOM 2518 C C . LEU A 1 325 ? 9.078 30.203 8.594 1 97.12 325 LEU A C 1
ATOM 2520 O O . LEU A 1 325 ? 9.258 31.141 9.375 1 97.12 325 LEU A O 1
ATOM 2524 N N . ILE A 1 326 ? 10.023 29.641 7.859 1 96.44 326 ILE A N 1
ATOM 2525 C CA . ILE A 1 326 ? 11.406 30.094 7.965 1 96.44 326 ILE A CA 1
ATOM 2526 C C . ILE A 1 326 ? 11.812 30.844 6.691 1 96.44 326 ILE A C 1
ATOM 2528 O O . ILE A 1 326 ? 12.523 31.844 6.746 1 96.44 326 ILE A O 1
ATOM 2532 N N . GLY A 1 327 ? 11.344 30.328 5.516 1 93.88 327 GLY A N 1
ATOM 2533 C CA . GLY A 1 327 ? 11.695 30.938 4.242 1 93.88 327 GLY A CA 1
ATOM 2534 C C . GLY A 1 327 ? 12.875 30.266 3.564 1 93.88 327 GLY A C 1
ATOM 2535 O O . GLY A 1 327 ? 12.703 29.375 2.736 1 93.88 327 GLY A O 1
ATOM 2536 N N . GLU A 1 328 ? 14.031 30.5 4.035 1 92.62 328 GLU A N 1
ATOM 2537 C CA . GLU A 1 328 ? 15.258 29.984 3.432 1 92.62 328 GLU A CA 1
ATOM 2538 C C . GLU A 1 328 ? 15.484 28.531 3.811 1 92.62 328 GLU A C 1
ATOM 2540 O O . GLU A 1 328 ? 15.438 28.172 4.988 1 92.62 328 GLU A O 1
ATOM 2545 N N . GLU A 1 329 ? 15.781 27.719 2.775 1 92 329 GLU A N 1
ATOM 2546 C CA . GLU A 1 329 ? 15.945 26.281 2.967 1 92 329 GLU A CA 1
ATOM 2547 C C . GLU A 1 329 ? 17.094 25.984 3.93 1 92 329 GLU A C 1
ATOM 2549 O O . GLU A 1 329 ? 16.953 25.141 4.828 1 92 329 GLU A O 1
ATOM 2554 N N . GLU A 1 330 ? 18.188 26.641 3.762 1 91.06 330 GLU A N 1
ATOM 2555 C CA . GLU A 1 330 ? 19.359 26.391 4.59 1 91.06 330 GLU A CA 1
ATOM 2556 C C . GLU A 1 330 ? 19.078 26.703 6.059 1 91.06 330 GLU A C 1
ATOM 2558 O O . GLU A 1 330 ? 19.516 25.984 6.949 1 91.06 330 GLU A O 1
ATOM 2563 N N . LYS A 1 331 ? 18.375 27.781 6.266 1 94.69 331 LYS A N 1
ATOM 2564 C CA . LYS A 1 331 ? 18.031 28.172 7.633 1 94.69 331 LYS A CA 1
ATOM 2565 C C . LYS A 1 331 ? 17.078 27.172 8.273 1 94.69 331 LYS A C 1
ATOM 2567 O O . LYS A 1 331 ? 17.172 26.891 9.469 1 94.69 331 LYS A O 1
ATOM 2572 N N . ALA A 1 332 ? 16.109 26.734 7.508 1 95.62 332 ALA A N 1
ATOM 2573 C CA . ALA A 1 332 ? 15.164 25.734 8.008 1 95.62 332 ALA A CA 1
ATOM 2574 C C . ALA A 1 332 ? 15.883 24.453 8.406 1 95.62 332 ALA A C 1
ATOM 2576 O O . ALA A 1 332 ? 15.594 23.875 9.461 1 95.62 332 ALA A O 1
ATOM 2577 N N . GLN A 1 333 ? 16.766 24.016 7.555 1 93.44 333 GLN A N 1
ATOM 2578 C CA . GLN A 1 333 ? 17.547 22.812 7.848 1 93.44 333 GLN A CA 1
ATOM 2579 C C . GLN A 1 333 ? 18.406 23 9.086 1 93.44 333 GLN A C 1
ATOM 2581 O O . GLN A 1 333 ? 18.5 22.109 9.93 1 93.44 333 GLN A O 1
ATOM 2586 N N . ALA A 1 334 ? 19.062 24.141 9.156 1 95.31 334 ALA A N 1
ATOM 2587 C CA . ALA A 1 334 ? 19.891 24.438 10.312 1 95.31 334 ALA A CA 1
ATOM 2588 C C . ALA A 1 334 ? 19.078 24.438 11.602 1 95.31 334 ALA A C 1
ATOM 2590 O O . ALA A 1 334 ? 19.547 23.938 12.633 1 95.31 334 ALA A O 1
ATOM 2591 N N . LEU A 1 335 ? 17.938 25.016 11.508 1 97.31 335 LEU A N 1
ATOM 2592 C CA . LEU A 1 335 ? 17.078 25.047 12.695 1 97.31 335 LEU A CA 1
ATOM 2593 C C . LEU A 1 335 ? 16.672 23.641 13.102 1 97.31 335 LEU A C 1
ATOM 2595 O O . LEU A 1 335 ? 16.719 23.297 14.281 1 97.31 335 LEU A O 1
ATOM 2599 N N . SER A 1 336 ? 16.219 22.828 12.18 1 96.25 336 SER A N 1
ATOM 2600 C CA . SER A 1 336 ? 15.852 21.453 12.461 1 96.25 336 SER A CA 1
ATOM 2601 C C . SER A 1 336 ? 17 20.688 13.117 1 96.25 336 SER A C 1
ATOM 2603 O O . SER A 1 336 ? 16.781 19.984 14.109 1 96.25 336 SER A O 1
ATOM 2605 N N . ASP A 1 337 ? 18.188 20.844 12.586 1 95.19 337 ASP A N 1
ATOM 2606 C CA . ASP A 1 337 ? 19.359 20.172 13.133 1 95.19 337 ASP A CA 1
ATOM 2607 C C . ASP A 1 337 ? 19.641 20.641 14.555 1 95.19 337 ASP A C 1
ATOM 2609 O O . ASP A 1 337 ? 19.953 19.828 15.438 1 95.19 337 ASP A O 1
ATOM 2613 N N . LEU A 1 338 ? 19.578 21.906 14.688 1 97.44 338 LEU A N 1
ATOM 2614 C CA . LEU A 1 338 ? 19.828 22.484 16 1 97.44 338 LEU A CA 1
ATOM 2615 C C . LEU A 1 338 ? 18.797 22.016 17.016 1 97.44 338 LEU A C 1
ATOM 2617 O O . LEU A 1 338 ? 19.141 21.703 18.156 1 97.44 338 LEU A O 1
ATOM 2621 N N . LEU A 1 339 ? 17.562 22 16.656 1 98.25 339 LEU A N 1
ATOM 2622 C CA . LEU A 1 339 ? 16.516 21.5 17.531 1 98.25 339 LEU A CA 1
ATOM 2623 C C . LEU A 1 339 ? 16.781 20.062 17.969 1 98.25 339 LEU A C 1
ATOM 2625 O O . LEU A 1 339 ? 16.656 19.719 19.141 1 98.25 339 LEU A O 1
ATOM 2629 N N . LEU A 1 340 ? 17.172 19.25 17.031 1 96.88 340 LEU A N 1
ATOM 2630 C CA . LEU A 1 340 ? 17.406 17.844 17.328 1 96.88 340 LEU A CA 1
ATOM 2631 C C . LEU A 1 340 ? 18.562 17.688 18.328 1 96.88 340 LEU A C 1
ATOM 2633 O O . LEU A 1 340 ? 18.484 16.875 19.25 1 96.88 340 LEU A O 1
ATOM 2637 N N . THR A 1 341 ? 19.656 18.438 18.109 1 96.88 341 THR A N 1
ATOM 2638 C CA . THR A 1 341 ? 20.812 18.375 19 1 96.88 341 THR A CA 1
ATOM 2639 C C . THR A 1 341 ? 20.438 18.797 20.406 1 96.88 341 THR A C 1
ATOM 2641 O O . THR A 1 341 ? 21.109 18.438 21.375 1 96.88 341 THR A O 1
ATOM 2644 N N . ARG A 1 342 ? 19.297 19.5 20.469 1 98.06 342 ARG A N 1
ATOM 2645 C CA . ARG A 1 342 ? 18.891 20.031 21.766 1 98.06 342 ARG A CA 1
ATOM 2646 C C . ARG A 1 342 ? 17.672 19.266 22.297 1 98.06 342 ARG A C 1
ATOM 2648 O O . ARG A 1 342 ? 17.016 19.734 23.234 1 98.06 342 ARG A O 1
ATOM 2655 N N . GLY A 1 343 ? 17.328 18.25 21.641 1 98 343 GLY A N 1
ATOM 2656 C CA . GLY A 1 343 ? 16.375 17.328 22.203 1 98 343 GLY A CA 1
ATOM 2657 C C . GLY A 1 343 ? 14.969 17.516 21.672 1 98 343 GLY A C 1
ATOM 2658 O O . GLY A 1 343 ? 13.992 17.094 22.281 1 98 343 GLY A O 1
ATOM 2659 N N . VAL A 1 344 ? 14.828 18.172 20.625 1 98.56 344 VAL A N 1
ATOM 2660 C CA . VAL A 1 344 ? 13.523 18.344 20 1 98.56 344 VAL A CA 1
ATOM 2661 C C . VAL A 1 344 ? 13.578 17.859 18.547 1 98.56 344 VAL A C 1
ATOM 2663 O O . VAL A 1 344 ? 14.406 18.328 17.766 1 98.56 344 VAL A O 1
ATOM 2666 N N . PHE A 1 345 ? 12.719 16.875 18.234 1 97.75 345 PHE A N 1
ATOM 2667 C CA . PHE A 1 345 ? 12.617 16.312 16.891 1 97.75 345 PHE A CA 1
ATOM 2668 C C . PHE A 1 345 ? 11.531 17 16.078 1 97.75 345 PHE A C 1
ATOM 2670 O O . PHE A 1 345 ? 10.352 16.688 16.219 1 97.75 345 PHE A O 1
ATOM 2677 N N . ALA A 1 346 ? 11.906 17.953 15.273 1 97.12 346 ALA A N 1
ATOM 2678 C CA . ALA A 1 346 ? 11.031 18.672 14.359 1 97.12 346 ALA A CA 1
ATOM 2679 C C . ALA A 1 346 ? 11.656 18.797 12.977 1 97.12 346 ALA A C 1
ATOM 2681 O O . ALA A 1 346 ? 12.75 19.359 12.828 1 97.12 346 ALA A O 1
ATOM 2682 N N . GLN A 1 347 ? 10.93 18.375 12.016 1 93.5 347 GLN A N 1
ATOM 2683 C CA . GLN A 1 347 ? 11.516 18.188 10.695 1 93.5 347 GLN A CA 1
ATOM 2684 C C . GLN A 1 347 ? 11.352 19.438 9.844 1 93.5 347 GLN A C 1
ATOM 2686 O O . GLN A 1 347 ? 10.297 20.078 9.859 1 93.5 347 GLN A O 1
ATOM 2691 N N . SER A 1 348 ? 12.461 19.812 9.117 1 93.94 348 SER A N 1
ATOM 2692 C CA . SER A 1 348 ? 12.359 20.844 8.102 1 93.94 348 SER A CA 1
ATOM 2693 C C . SER A 1 348 ? 11.727 20.312 6.82 1 93.94 348 SER A C 1
ATOM 2695 O O . SER A 1 348 ? 11.977 19.172 6.426 1 93.94 348 SER A O 1
ATOM 2697 N N . ILE A 1 349 ? 10.812 21.047 6.289 1 92.81 349 ILE A N 1
ATOM 2698 C CA . ILE A 1 349 ? 10.203 20.766 4.992 1 92.81 349 ILE A CA 1
ATOM 2699 C C . ILE A 1 349 ? 10.688 21.797 3.971 1 92.81 349 ILE A C 1
ATOM 2701 O O . ILE A 1 349 ? 10.461 23 4.137 1 92.81 349 ILE A O 1
ATOM 2705 N N . VAL A 1 350 ? 11.375 21.312 2.961 1 89.31 350 VAL A N 1
ATOM 2706 C CA . VAL A 1 350 ? 12.016 22.203 2.004 1 89.31 350 VAL A CA 1
ATOM 2707 C C . VAL A 1 350 ? 11.617 21.812 0.582 1 89.31 350 VAL A C 1
ATOM 2709 O O . VAL A 1 350 ? 10.812 20.906 0.385 1 89.31 350 VAL A O 1
ATOM 2712 N N . TYR A 1 351 ? 12.094 22.594 -0.359 1 84.75 351 TYR A N 1
ATOM 2713 C CA . TYR A 1 351 ? 11.898 22.25 -1.761 1 84.75 351 TYR A CA 1
ATOM 2714 C C . TYR A 1 351 ? 12.391 20.844 -2.043 1 84.75 351 TYR A C 1
ATOM 2716 O O . TYR A 1 351 ? 13.43 20.422 -1.528 1 84.75 351 TYR A O 1
ATOM 2724 N N . PRO A 1 352 ? 11.609 20.047 -2.814 1 80.88 352 PRO A N 1
ATOM 2725 C CA . PRO A 1 352 ? 10.453 20.344 -3.66 1 80.88 352 PRO A CA 1
ATOM 2726 C C . PRO A 1 352 ? 9.125 20.094 -2.957 1 80.88 352 PRO A C 1
ATOM 2728 O O . PRO A 1 352 ? 8.062 20.219 -3.57 1 80.88 352 PRO A O 1
ATOM 2731 N N . THR A 1 353 ? 9.156 19.734 -1.692 1 83.12 353 THR A N 1
ATOM 2732 C CA . THR A 1 353 ? 7.91 19.453 -0.983 1 83.12 353 THR A CA 1
ATOM 2733 C C . THR A 1 353 ? 7.078 20.719 -0.834 1 83.12 353 THR A C 1
ATOM 2735 O O . THR A 1 353 ? 5.852 20.688 -0.907 1 83.12 353 THR A O 1
ATOM 2738 N N . VAL A 1 354 ? 7.777 21.812 -0.577 1 88.38 354 VAL A N 1
ATOM 2739 C CA . VAL A 1 354 ? 7.16 23.141 -0.624 1 88.38 354 VAL A CA 1
ATOM 2740 C C . VAL A 1 354 ? 7.934 24.031 -1.593 1 88.38 354 VAL A C 1
ATOM 2742 O O . VAL A 1 354 ? 9.055 23.703 -1.989 1 88.38 354 VAL A O 1
ATOM 2745 N N . ALA A 1 355 ? 7.375 25.141 -1.989 1 87.94 355 ALA A N 1
ATOM 2746 C CA . ALA A 1 355 ? 7.996 26.047 -2.959 1 87.94 355 ALA A CA 1
ATOM 2747 C C . ALA A 1 355 ? 9.281 26.641 -2.4 1 87.94 355 ALA A C 1
ATOM 2749 O O . ALA A 1 355 ? 9.438 26.766 -1.185 1 87.94 355 ALA A O 1
ATOM 2750 N N . GLN A 1 356 ? 10.164 26.938 -3.334 1 89.69 356 GLN A N 1
ATOM 2751 C CA . GLN A 1 356 ? 11.406 27.594 -2.938 1 89.69 356 GLN A CA 1
ATOM 2752 C C . GLN A 1 356 ? 11.133 28.875 -2.156 1 89.69 356 GLN A C 1
ATOM 2754 O O . GLN A 1 356 ? 10.227 29.625 -2.502 1 89.69 356 GLN A O 1
ATOM 2759 N N . GLY A 1 357 ? 11.883 29.062 -1.139 1 91.75 357 GLY A N 1
ATOM 2760 C CA . GLY A 1 357 ? 11.734 30.266 -0.34 1 91.75 357 GLY A CA 1
ATOM 2761 C C . GLY A 1 357 ? 10.617 30.172 0.683 1 91.75 357 GLY A C 1
ATOM 2762 O O . GLY A 1 357 ? 10.367 31.109 1.432 1 91.75 357 GLY A O 1
ATOM 2763 N N . LYS A 1 358 ? 9.953 29.016 0.768 1 94.44 358 LYS A N 1
ATOM 2764 C CA . LYS A 1 358 ? 8.844 28.812 1.698 1 94.44 358 LYS A CA 1
ATOM 2765 C C . LYS A 1 358 ? 9.133 27.672 2.66 1 94.44 358 LYS A C 1
ATOM 2767 O O . LYS A 1 358 ? 8.211 26.984 3.107 1 94.44 358 LYS A O 1
ATOM 2772 N N . ALA A 1 359 ? 10.422 27.438 2.906 1 95.12 359 ALA A N 1
ATOM 2773 C CA . ALA A 1 359 ? 10.812 26.375 3.818 1 95.12 359 ALA A CA 1
ATOM 2774 C C . ALA A 1 359 ? 10.219 26.594 5.207 1 95.12 359 ALA A C 1
ATOM 2776 O O . ALA A 1 359 ? 9.953 27.719 5.605 1 95.12 359 ALA A O 1
ATOM 2777 N N . ARG A 1 360 ? 9.992 25.531 5.934 1 97.12 360 ARG A N 1
ATOM 2778 C CA . ARG A 1 360 ? 9.367 25.625 7.25 1 97.12 360 ARG A CA 1
ATOM 2779 C C . ARG A 1 360 ? 9.789 24.453 8.133 1 97.12 360 ARG A C 1
ATOM 2781 O O . ARG A 1 360 ? 10.328 23.453 7.641 1 97.12 360 ARG A O 1
ATOM 2788 N N . ILE A 1 361 ? 9.633 24.641 9.398 1 97.56 361 ILE A N 1
ATOM 2789 C CA . ILE A 1 361 ? 9.641 23.547 10.359 1 97.56 361 ILE A CA 1
ATOM 2790 C C . ILE A 1 361 ? 8.211 23.094 10.641 1 97.56 361 ILE A C 1
ATOM 2792 O O . ILE A 1 361 ? 7.434 23.828 11.266 1 97.56 361 ILE A O 1
ATOM 2796 N N . ARG A 1 362 ? 7.852 21.953 10.141 1 97.12 362 ARG A N 1
ATOM 2797 C CA . ARG A 1 362 ? 6.5 21.469 10.383 1 97.12 362 ARG A CA 1
ATOM 2798 C C . ARG A 1 362 ? 6.418 20.75 11.734 1 97.12 362 ARG A C 1
ATOM 2800 O O . ARG A 1 362 ? 7.02 19.688 11.922 1 97.12 362 ARG A O 1
ATOM 2807 N N . THR A 1 363 ? 5.762 21.391 12.648 1 98.06 363 THR A N 1
ATOM 2808 C CA . THR A 1 363 ? 5.543 20.766 13.945 1 98.06 363 THR A CA 1
ATOM 2809 C C . THR A 1 363 ? 4.133 20.188 14.039 1 98.06 363 THR A C 1
ATOM 2811 O O . THR A 1 363 ? 3.18 20.797 13.531 1 98.06 363 THR A O 1
ATOM 2814 N N . ILE A 1 364 ? 4.062 19.078 14.602 1 98 364 ILE A N 1
ATOM 2815 C CA . ILE A 1 364 ? 2.777 18.422 14.844 1 98 364 ILE A CA 1
ATOM 2816 C C . ILE A 1 364 ? 2.602 18.156 16.328 1 98 364 ILE A C 1
ATOM 2818 O O . ILE A 1 364 ? 3.455 17.531 16.969 1 98 364 ILE A O 1
ATOM 2822 N N . ILE A 1 365 ? 1.533 18.609 16.844 1 98.31 365 ILE A N 1
ATOM 2823 C CA . ILE A 1 365 ? 1.214 18.422 18.25 1 98.31 365 ILE A CA 1
ATOM 2824 C C . ILE A 1 365 ? 0.321 17.188 18.422 1 98.31 365 ILE A C 1
ATOM 2826 O O . ILE A 1 365 ? -0.526 16.906 17.578 1 98.31 365 ILE A O 1
ATOM 2830 N N . THR A 1 366 ? 0.536 16.422 19.453 1 98.44 366 THR A N 1
ATOM 2831 C CA . THR A 1 366 ? -0.284 15.25 19.719 1 98.44 366 THR A CA 1
ATOM 2832 C C . THR A 1 366 ? -0.978 15.367 21.078 1 98.44 366 THR A C 1
ATOM 2834 O O . THR A 1 366 ? -0.628 16.234 21.891 1 98.44 366 THR A O 1
ATOM 2837 N N . ALA A 1 367 ? -1.945 14.508 21.297 1 98.69 367 ALA A N 1
ATOM 2838 C CA . ALA A 1 367 ? -2.693 14.469 22.547 1 98.69 367 ALA A CA 1
ATOM 2839 C C . ALA A 1 367 ? -1.812 13.992 23.703 1 98.69 367 ALA A C 1
ATOM 2841 O O . ALA A 1 367 ? -2.076 14.297 24.859 1 98.69 367 ALA A O 1
ATOM 2842 N N . GLU A 1 368 ? -0.736 13.312 23.391 1 98.06 368 GLU A N 1
ATOM 2843 C CA . GLU A 1 368 ? 0.076 12.664 24.406 1 98.06 368 GLU A CA 1
ATOM 2844 C C . GLU A 1 368 ? 1.087 13.633 25.016 1 98.06 368 GLU A C 1
ATOM 2846 O O . GLU A 1 368 ? 1.68 13.359 26.047 1 98.06 368 GLU A O 1
ATOM 2851 N N . HIS A 1 369 ? 1.314 14.773 24.359 1 98.62 369 HIS A N 1
ATOM 2852 C CA . HIS A 1 369 ? 2.273 15.727 24.891 1 98.62 369 HIS A CA 1
ATOM 2853 C C . HIS A 1 369 ? 1.801 16.297 26.234 1 98.62 369 HIS A C 1
ATOM 2855 O O . HIS A 1 369 ? 0.645 16.703 26.359 1 98.62 369 HIS A O 1
ATOM 2861 N N . THR A 1 370 ? 2.684 16.281 27.188 1 97.94 370 THR A N 1
ATOM 2862 C CA . THR A 1 370 ? 2.4 16.969 28.453 1 97.94 370 THR A CA 1
ATOM 2863 C C . THR A 1 370 ? 2.756 18.453 28.359 1 97.94 370 THR A C 1
ATOM 2865 O O . THR A 1 370 ? 3.512 18.859 27.484 1 97.94 370 THR A O 1
ATOM 2868 N N . ASN A 1 371 ? 2.211 19.156 29.297 1 97.56 371 ASN A N 1
ATOM 2869 C CA . ASN A 1 371 ? 2.566 20.578 29.344 1 97.56 371 ASN A CA 1
ATOM 2870 C C . ASN A 1 371 ? 4.062 20.766 29.578 1 97.56 371 ASN A C 1
ATOM 2872 O O . ASN A 1 371 ? 4.668 21.688 29.031 1 97.56 371 ASN A O 1
ATOM 2876 N N . GLU A 1 372 ? 4.598 19.922 30.359 1 98.12 372 GLU A N 1
ATOM 2877 C CA . GLU A 1 372 ? 6.027 19.984 30.641 1 98.12 372 GLU A CA 1
ATOM 2878 C C . GLU A 1 372 ? 6.852 19.766 29.375 1 98.12 372 GLU A C 1
ATOM 2880 O O . GLU A 1 372 ? 7.832 20.469 29.125 1 98.12 372 GLU A O 1
ATOM 2885 N N . GLU A 1 373 ? 6.5 18.766 28.641 1 98.06 373 GLU A N 1
ATOM 2886 C CA . GLU A 1 373 ? 7.184 18.484 27.375 1 98.06 373 GLU A CA 1
ATOM 2887 C C . GLU A 1 373 ? 7.051 19.656 26.406 1 98.06 373 GLU A C 1
ATOM 2889 O O . GLU A 1 373 ? 8.031 20.047 25.766 1 98.06 373 GLU A O 1
ATOM 2894 N N . LEU A 1 374 ? 5.852 20.203 26.312 1 98.69 374 LEU A N 1
ATOM 2895 C CA . LEU A 1 374 ? 5.621 21.312 25.406 1 98.69 374 LEU A CA 1
ATOM 2896 C C . LEU A 1 374 ? 6.418 22.547 25.844 1 98.69 374 LEU A C 1
ATOM 2898 O O . LEU A 1 374 ? 6.992 23.25 25.016 1 98.69 374 LEU A O 1
ATOM 2902 N N . ASP A 1 375 ? 6.449 22.797 27.172 1 98.62 375 ASP A N 1
ATOM 2903 C CA . ASP A 1 375 ? 7.234 23.906 27.688 1 98.62 375 ASP A CA 1
ATOM 2904 C C . ASP A 1 375 ? 8.711 23.75 27.344 1 98.62 375 ASP A C 1
ATOM 2906 O O . ASP A 1 375 ? 9.367 24.703 26.922 1 98.62 375 ASP A O 1
ATOM 2910 N N . ARG A 1 376 ? 9.211 22.562 27.547 1 98.5 376 ARG A N 1
ATOM 2911 C CA . ARG A 1 376 ? 10.609 22.297 27.219 1 98.5 376 ARG A CA 1
ATOM 2912 C C . ARG A 1 376 ? 10.883 22.484 25.734 1 98.5 376 ARG A C 1
ATOM 2914 O O . ARG A 1 376 ? 11.891 23.062 25.344 1 98.5 376 ARG A O 1
ATOM 2921 N N . ALA A 1 377 ? 10 21.938 24.906 1 98.75 377 ALA A N 1
ATOM 2922 C CA . ALA A 1 377 ? 10.148 22.094 23.469 1 98.75 377 ALA A CA 1
ATOM 2923 C C . ALA A 1 377 ? 10.148 23.578 23.078 1 98.75 377 ALA A C 1
ATOM 2925 O O . ALA A 1 377 ? 10.961 24 22.25 1 98.75 377 ALA A O 1
ATOM 2926 N N . LEU A 1 378 ? 9.25 24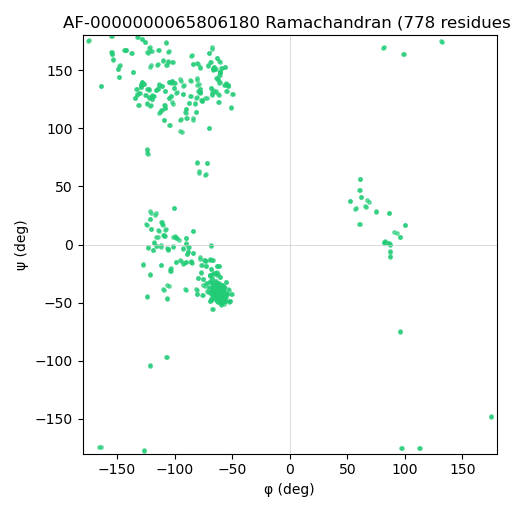.312 23.656 1 98.75 378 LEU A N 1
ATOM 2927 C CA . LEU A 1 378 ? 9.125 25.75 23.375 1 98.75 378 LEU A CA 1
ATOM 2928 C C . LEU A 1 378 ? 10.383 26.5 23.781 1 98.75 378 LEU A C 1
ATOM 2930 O O . LEU A 1 378 ? 10.828 27.406 23.078 1 98.75 378 LEU A O 1
ATOM 2934 N N . GLU A 1 379 ? 10.93 26.141 24.875 1 98.62 379 GLU A N 1
ATOM 2935 C CA . GLU A 1 379 ? 12.172 26.766 25.312 1 98.62 379 GLU A CA 1
ATOM 2936 C C . GLU A 1 379 ? 13.312 26.5 24.344 1 98.62 379 GLU A C 1
ATOM 2938 O O . GLU A 1 379 ? 14.109 27.391 24.031 1 98.62 379 GLU A O 1
ATOM 2943 N N . VAL A 1 380 ? 13.391 25.25 23.922 1 98.56 380 VAL A N 1
ATOM 2944 C CA . VAL A 1 380 ? 14.414 24.875 22.953 1 98.56 380 VAL A CA 1
ATOM 2945 C C . VAL A 1 380 ? 14.211 25.625 21.641 1 98.56 380 VAL A C 1
ATOM 2947 O O . VAL A 1 380 ? 15.172 26.125 21.047 1 98.56 380 VAL A O 1
ATOM 2950 N N . ILE A 1 381 ? 13.008 25.734 21.172 1 98.56 381 ILE A N 1
ATOM 2951 C CA . ILE A 1 381 ? 12.688 26.453 19.938 1 98.56 381 ILE A CA 1
ATOM 2952 C C . ILE A 1 381 ? 13.07 27.922 20.078 1 98.56 381 ILE A C 1
ATOM 2954 O O . ILE A 1 381 ? 13.688 28.5 19.172 1 98.56 381 ILE A O 1
ATOM 2958 N N . ARG A 1 382 ? 12.695 28.5 21.188 1 97.94 382 ARG A N 1
ATOM 2959 C CA . ARG A 1 382 ? 13.008 29.906 21.438 1 97.94 382 ARG A CA 1
ATOM 2960 C C . ARG A 1 382 ? 14.516 30.156 21.359 1 97.94 382 ARG A C 1
ATOM 2962 O O . ARG A 1 382 ? 14.969 31.078 20.688 1 97.94 382 ARG A O 1
ATOM 2969 N N . SER A 1 383 ? 15.227 29.359 22.078 1 97.94 383 SER A N 1
ATOM 2970 C CA . SER A 1 383 ? 16.672 29.5 22.141 1 97.94 383 SER A CA 1
ATOM 2971 C C . SER A 1 383 ? 17.312 29.312 20.766 1 97.94 383 SER A C 1
ATOM 2973 O O . SER A 1 383 ? 18.188 30.078 20.375 1 97.94 383 SER A O 1
ATOM 2975 N N . ALA A 1 384 ? 16.906 28.25 20.062 1 97.94 384 ALA A N 1
ATOM 2976 C CA . ALA A 1 384 ? 17.453 27.969 18.75 1 97.94 384 ALA A CA 1
ATOM 2977 C C . ALA A 1 384 ? 17.109 29.062 17.75 1 97.94 384 ALA A C 1
ATOM 2979 O O . ALA A 1 384 ? 17.938 29.453 16.922 1 97.94 384 ALA A O 1
ATOM 2980 N N . ALA A 1 385 ? 15.875 29.547 17.797 1 97.12 385 ALA A N 1
ATOM 2981 C CA . ALA A 1 385 ? 15.43 30.609 16.906 1 97.12 385 ALA A CA 1
ATOM 2982 C C . ALA A 1 385 ? 16.25 31.875 17.141 1 97.12 385 ALA A C 1
ATOM 2984 O O . ALA A 1 385 ? 16.609 32.562 16.188 1 97.12 385 ALA A O 1
ATOM 2985 N N . LYS A 1 386 ? 16.516 32.219 18.344 1 96.94 386 LYS A N 1
ATOM 2986 C CA . LYS A 1 386 ? 17.328 33.375 18.672 1 96.94 386 LYS A CA 1
ATOM 2987 C C . LYS A 1 386 ? 18.75 33.25 18.125 1 96.94 386 LYS A C 1
ATOM 2989 O O . LYS A 1 386 ? 19.312 34.188 17.562 1 96.94 386 LYS A O 1
ATOM 2994 N N . GLU A 1 387 ? 19.25 32.094 18.328 1 96.81 387 GLU A N 1
ATOM 2995 C CA . GLU A 1 387 ? 20.609 31.828 17.875 1 96.81 387 GLU A CA 1
ATOM 2996 C C . GLU A 1 387 ? 20.719 31.984 16.359 1 96.81 387 GLU A C 1
ATOM 2998 O O . GLU A 1 387 ? 21.734 32.469 15.852 1 96.81 387 GLU A O 1
ATOM 3003 N N . LEU A 1 388 ? 19.719 31.562 15.68 1 96.12 388 LEU A N 1
ATOM 3004 C CA . LEU A 1 388 ? 19.734 31.641 14.219 1 96.12 388 LEU A CA 1
ATOM 3005 C C . LEU A 1 388 ? 19.156 32.969 13.734 1 96.12 388 LEU A C 1
ATOM 3007 O O . LEU A 1 388 ? 18.953 33.156 12.539 1 96.12 388 LEU A O 1
ATOM 3011 N N . GLN A 1 389 ? 18.828 33.906 14.594 1 95.12 389 GLN A N 1
ATOM 3012 C CA . GLN A 1 389 ? 18.344 35.25 14.328 1 95.12 389 GLN A CA 1
ATOM 3013 C C . GLN A 1 389 ? 17.016 35.219 13.578 1 95.12 389 GLN A C 1
ATOM 3015 O O . GLN A 1 389 ? 16.844 35.938 12.594 1 95.12 389 GLN A O 1
ATOM 3020 N N . LEU A 1 390 ? 16.219 34.281 14.031 1 94.62 390 LEU A N 1
ATOM 3021 C CA . LEU A 1 390 ? 14.883 34.219 13.461 1 94.62 390 LEU A CA 1
ATOM 3022 C C . LEU A 1 390 ? 13.898 35.031 14.273 1 94.62 390 LEU A C 1
ATOM 3024 O O . LEU A 1 390 ? 12.781 35.312 13.82 1 94.62 390 LEU A O 1
ATOM 3028 N N . VAL A 1 391 ? 14.328 35.375 15.508 1 91.5 391 VAL A N 1
ATOM 3029 C CA . VAL A 1 391 ? 13.578 36.281 16.391 1 91.5 391 VAL A CA 1
ATOM 3030 C C . VAL A 1 391 ? 14.539 37.219 17.125 1 91.5 391 VAL A C 1
ATOM 3032 O O . VAL A 1 391 ? 15.734 36.938 17.219 1 91.5 391 VAL A O 1
ATOM 3035 N N . MET B 1 1 ? -28.328 14.703 -3.756 1 74.38 1 MET B N 1
ATOM 3036 C CA . MET B 1 1 ? -26.938 14.531 -4.172 1 74.38 1 MET B CA 1
ATOM 3037 C C . MET B 1 1 ? -26.859 13.766 -5.492 1 74.38 1 MET B C 1
ATOM 3039 O O . MET B 1 1 ? -27.625 12.836 -5.719 1 74.38 1 MET B O 1
ATOM 3043 N N . LYS B 1 2 ? -26.062 14.289 -6.289 1 83.81 2 LYS B N 1
ATOM 3044 C CA . LYS B 1 2 ? -25.812 13.633 -7.566 1 83.81 2 LYS B CA 1
ATOM 3045 C C . LYS B 1 2 ? -25.391 12.18 -7.363 1 83.81 2 LYS B C 1
ATOM 3047 O O . LYS B 1 2 ? -24.641 11.867 -6.441 1 83.81 2 LYS B O 1
ATOM 3052 N N . GLU B 1 3 ? -25.938 11.266 -8.18 1 88.62 3 GLU B N 1
ATOM 3053 C CA . GLU B 1 3 ? -25.688 9.836 -8.023 1 88.62 3 GLU B CA 1
ATOM 3054 C C . GLU B 1 3 ? -24.766 9.312 -9.109 1 88.62 3 GLU B C 1
ATOM 3056 O O . GLU B 1 3 ? -24.641 9.914 -10.18 1 88.62 3 GLU B O 1
ATOM 3061 N N . PHE B 1 4 ? -24.062 8.195 -8.758 1 96 4 PHE B N 1
ATOM 3062 C CA . PHE B 1 4 ? -23.156 7.551 -9.703 1 96 4 PHE B CA 1
ATOM 3063 C C . PHE B 1 4 ? -23.938 6.664 -10.672 1 96 4 PHE B C 1
ATOM 3065 O O . PHE B 1 4 ? -23.719 5.453 -10.727 1 96 4 PHE B O 1
ATOM 3072 N N . GLU B 1 5 ? -24.688 7.223 -11.57 1 95.75 5 GLU B N 1
ATOM 3073 C CA . GLU B 1 5 ? -25.531 6.473 -12.5 1 95.75 5 GLU B CA 1
ATOM 3074 C C . GLU B 1 5 ? -24.703 5.641 -13.461 1 95.75 5 GLU B C 1
ATOM 3076 O O . GLU B 1 5 ? -25.062 4.516 -13.805 1 95.75 5 GLU B O 1
ATOM 3081 N N . PHE B 1 6 ? -23.656 6.223 -13.898 1 95.94 6 PHE B N 1
ATOM 3082 C CA . PHE B 1 6 ? -22.797 5.52 -14.844 1 95.94 6 PHE B CA 1
ATOM 3083 C C . PHE B 1 6 ? -22.172 4.289 -14.195 1 95.94 6 PHE B C 1
ATOM 3085 O O . PHE B 1 6 ? -22.031 3.244 -14.836 1 95.94 6 PHE B O 1
ATOM 3092 N N . LEU B 1 7 ? -21.734 4.398 -12.898 1 97.44 7 LEU B N 1
ATOM 3093 C CA . LEU B 1 7 ? -21.188 3.248 -12.188 1 97.44 7 LEU B CA 1
ATOM 3094 C C . LEU B 1 7 ? -22.25 2.18 -11.977 1 97.44 7 LEU B C 1
ATOM 3096 O O . LEU B 1 7 ? -21.969 0.984 -12.094 1 97.44 7 LEU B O 1
ATOM 3100 N N . LYS B 1 8 ? -23.453 2.617 -11.625 1 97.38 8 LYS B N 1
ATOM 3101 C CA . LYS B 1 8 ? -24.562 1.69 -11.445 1 97.38 8 LYS B CA 1
ATOM 3102 C C . LYS B 1 8 ? -24.828 0.898 -12.727 1 97.38 8 LYS B C 1
ATOM 3104 O O . LYS B 1 8 ? -25.047 -0.314 -12.68 1 97.38 8 LYS B O 1
ATOM 3109 N N . ALA B 1 9 ? -24.812 1.6 -13.82 1 97.12 9 ALA B N 1
ATOM 3110 C CA . ALA B 1 9 ? -25.031 0.951 -15.109 1 97.12 9 ALA B CA 1
ATOM 3111 C C . ALA B 1 9 ? -23.969 -0.11 -15.375 1 97.12 9 ALA B C 1
ATOM 3113 O O . ALA B 1 9 ? -24.266 -1.184 -15.906 1 97.12 9 ALA B O 1
ATOM 3114 N N . GLU B 1 10 ? -22.734 0.228 -15.078 1 95.88 10 GLU B N 1
ATOM 3115 C CA . GLU B 1 10 ? -21.656 -0.734 -15.25 1 95.88 10 GLU B CA 1
ATOM 3116 C C . GLU B 1 10 ? -21.844 -1.952 -14.352 1 95.88 10 GLU B C 1
ATOM 3118 O O . GLU B 1 10 ? -21.578 -3.084 -14.766 1 95.88 10 GLU B O 1
ATOM 3123 N N . LEU B 1 11 ? -22.234 -1.73 -13.117 1 96.62 11 LEU B N 1
ATOM 3124 C CA . LEU B 1 11 ? -22.5 -2.818 -12.18 1 96.62 11 LEU B CA 1
ATOM 3125 C C . LEU B 1 11 ? -23.625 -3.709 -12.688 1 96.62 11 LEU B C 1
ATOM 3127 O O . LEU B 1 11 ? -23.562 -4.934 -12.57 1 96.62 11 LEU B O 1
ATOM 3131 N N . ASP B 1 12 ? -24.656 -3.115 -13.18 1 96.62 12 ASP B N 1
ATOM 3132 C CA . ASP B 1 12 ? -25.766 -3.871 -13.742 1 96.62 12 ASP B CA 1
ATOM 3133 C C . ASP B 1 12 ? -25.312 -4.742 -14.906 1 96.62 12 ASP B C 1
ATOM 3135 O O . ASP B 1 12 ? -25.75 -5.887 -15.047 1 96.62 12 ASP B O 1
ATOM 3139 N N . LYS B 1 13 ? -24.453 -4.215 -15.703 1 94.69 13 LYS B N 1
ATOM 3140 C CA . LYS B 1 13 ? -23.891 -4.98 -16.812 1 94.69 13 LYS B CA 1
ATOM 3141 C C . LYS B 1 13 ? -23.094 -6.176 -16.312 1 94.69 13 LYS B C 1
ATOM 3143 O O . LYS B 1 13 ? -23.109 -7.25 -16.906 1 94.69 13 LYS B O 1
ATOM 3148 N N . MET B 1 14 ? -22.312 -5.953 -15.234 1 90.88 14 MET B N 1
ATOM 3149 C CA . MET B 1 14 ? -21.547 -7.047 -14.641 1 90.88 14 MET B CA 1
ATOM 3150 C C . MET B 1 14 ? -22.469 -8.164 -14.172 1 90.88 14 MET B C 1
ATOM 3152 O O . MET B 1 14 ? -22.156 -9.344 -14.312 1 90.88 14 MET B O 1
ATOM 3156 N N . LYS B 1 15 ? -23.562 -7.793 -13.586 1 90.94 15 LYS B N 1
ATOM 3157 C CA . LYS B 1 15 ? -24.547 -8.781 -13.133 1 90.94 15 LYS B CA 1
ATOM 3158 C C . LYS B 1 15 ? -25.156 -9.531 -14.312 1 90.94 15 LYS B C 1
ATOM 3160 O O . LYS B 1 15 ? -25.297 -10.758 -14.266 1 90.94 15 LYS B O 1
ATOM 3165 N N . GLU B 1 16 ? -25.422 -8.812 -15.328 1 90.56 16 GLU B N 1
ATOM 3166 C CA . GLU B 1 16 ? -26 -9.406 -16.531 1 90.56 16 GLU B CA 1
ATOM 3167 C C . GLU B 1 16 ? -25.016 -10.391 -17.188 1 90.56 16 GLU B C 1
ATOM 3169 O O . GLU B 1 16 ? -25.422 -11.453 -17.656 1 90.56 16 GLU B O 1
ATOM 3174 N N . ASN B 1 17 ? -23.797 -10.016 -17.141 1 83.25 17 ASN B N 1
ATOM 3175 C CA . ASN B 1 17 ? -22.781 -10.844 -17.781 1 83.25 17 ASN B CA 1
ATOM 3176 C C . ASN B 1 17 ? -22.219 -11.883 -16.828 1 83.25 17 ASN B C 1
ATOM 3178 O O . ASN B 1 17 ? -21.234 -12.562 -17.156 1 83.25 17 ASN B O 1
ATOM 3182 N N . LYS B 1 18 ? -22.719 -11.898 -15.609 1 79.88 18 LYS B N 1
ATOM 3183 C CA . LYS B 1 18 ? -22.359 -12.883 -14.594 1 79.88 18 LYS B CA 1
ATOM 3184 C C . LYS B 1 18 ? -20.906 -12.742 -14.18 1 79.88 18 LYS B C 1
ATOM 3186 O O . LYS B 1 18 ? -20.203 -13.742 -13.992 1 79.88 18 LYS B O 1
ATOM 3191 N N . THR B 1 19 ? -20.422 -11.461 -14.211 1 81.94 19 THR B N 1
ATOM 3192 C CA . THR B 1 19 ? -19.047 -11.203 -13.781 1 81.94 19 THR B CA 1
ATOM 3193 C C . THR B 1 19 ? -19.031 -10.516 -12.422 1 81.94 19 THR B C 1
ATOM 3195 O O . THR B 1 19 ? -17.953 -10.273 -11.852 1 81.94 19 THR B O 1
ATOM 3198 N N . TRP B 1 20 ? -20.234 -10.25 -11.969 1 86.38 20 TRP B N 1
ATOM 3199 C CA . TRP B 1 20 ? -20.328 -9.758 -10.602 1 86.38 20 TRP B CA 1
ATOM 3200 C C . TRP B 1 20 ? -19.922 -10.844 -9.602 1 86.38 20 TRP B C 1
ATOM 3202 O O . TRP B 1 20 ? -20.344 -11.992 -9.727 1 86.38 20 TRP B O 1
ATOM 3212 N N . GLN B 1 21 ? -19.031 -10.516 -8.719 1 82.88 21 GLN B N 1
ATOM 3213 C CA . GLN B 1 21 ? -18.562 -11.484 -7.738 1 82.88 21 GLN B CA 1
ATOM 3214 C C . GLN B 1 21 ? -18.781 -10.984 -6.316 1 82.88 21 GLN B C 1
ATOM 3216 O O . GLN B 1 21 ? -18.594 -9.797 -6.035 1 82.88 21 GLN B O 1
ATOM 3221 N N . GLN B 1 22 ? -19.297 -11.852 -5.535 1 86.56 22 GLN B N 1
ATOM 3222 C CA . GLN B 1 22 ? -19.344 -11.609 -4.098 1 86.56 22 GLN B CA 1
ATOM 3223 C C . GLN B 1 22 ? -18.219 -12.32 -3.371 1 86.56 22 GLN B C 1
ATOM 3225 O O . GLN B 1 22 ? -17.969 -13.508 -3.59 1 86.56 22 GLN B O 1
ATOM 3230 N N . MET B 1 23 ? -17.547 -11.594 -2.551 1 92.38 23 MET B N 1
ATOM 3231 C CA . MET B 1 23 ? -16.453 -12.195 -1.804 1 92.38 23 MET B CA 1
ATOM 3232 C C . MET B 1 23 ? -16.969 -13.195 -0.78 1 92.38 23 MET B C 1
ATOM 3234 O O . MET B 1 23 ? -17.938 -12.93 -0.08 1 92.38 23 MET B O 1
ATOM 3238 N N . LYS B 1 24 ? -16.297 -14.344 -0.741 1 93.5 24 LYS B N 1
ATOM 3239 C CA . LYS B 1 24 ? -16.656 -15.344 0.26 1 93.5 24 LYS B CA 1
ATOM 3240 C C . LYS B 1 24 ? -16.094 -14.969 1.632 1 93.5 24 LYS B C 1
ATOM 3242 O O . LYS B 1 24 ? -14.93 -14.594 1.75 1 93.5 24 LYS B O 1
ATOM 3247 N N . GLN B 1 25 ? -16.922 -15.023 2.584 1 95.31 25 GLN B N 1
ATOM 3248 C CA . GLN B 1 25 ? -16.5 -14.719 3.945 1 95.31 25 GLN B CA 1
ATOM 3249 C C . GLN B 1 25 ? -15.938 -15.961 4.633 1 95.31 25 GLN B C 1
ATOM 3251 O O . GLN B 1 25 ? -16.562 -17.016 4.629 1 95.31 25 GLN B O 1
ATOM 3256 N N . ILE B 1 26 ? -14.789 -15.797 5.156 1 95.44 26 ILE B N 1
ATOM 3257 C CA . ILE B 1 26 ? -14.109 -16.844 5.91 1 95.44 26 ILE B CA 1
ATOM 3258 C C . ILE B 1 26 ? -14.211 -16.547 7.406 1 95.44 26 ILE B C 1
ATOM 3260 O O . ILE B 1 26 ? -13.977 -15.414 7.836 1 95.44 26 ILE B O 1
ATOM 3264 N N . GLU B 1 27 ? -14.43 -17.531 8.211 1 95.44 27 GLU B N 1
ATOM 3265 C CA . GLU B 1 27 ? -14.727 -17.344 9.625 1 95.44 27 GLU B CA 1
ATOM 3266 C C . GLU B 1 27 ? -13.578 -17.859 10.5 1 95.44 27 GLU B C 1
ATOM 3268 O O . GLU B 1 27 ? -13.633 -17.734 11.727 1 95.44 27 GLU B O 1
ATOM 3273 N N . THR B 1 28 ? -12.555 -18.406 9.898 1 95.19 28 THR B N 1
ATOM 3274 C CA . THR B 1 28 ? -11.391 -18.938 10.609 1 95.19 28 THR B CA 1
ATOM 3275 C C . THR B 1 28 ? -10.102 -18.297 10.07 1 95.19 28 THR B C 1
ATOM 3277 O O . THR B 1 28 ? -10.141 -17.484 9.141 1 95.19 28 THR B O 1
ATOM 3280 N N . LYS B 1 29 ? -9.016 -18.656 10.781 1 95.25 29 LYS B N 1
ATOM 3281 C CA . LYS B 1 29 ? -7.727 -18.297 10.203 1 95.25 29 LYS B CA 1
ATOM 3282 C C . LYS B 1 29 ? -7.523 -18.953 8.844 1 95.25 29 LYS B C 1
ATOM 3284 O O . LYS B 1 29 ? -8.188 -19.953 8.531 1 95.25 29 LYS B O 1
ATOM 3289 N N . GLN B 1 30 ? -6.648 -18.328 8.062 1 95.19 30 GLN B N 1
ATOM 3290 C CA . GLN B 1 30 ? -6.297 -18.938 6.781 1 95.19 30 GLN B CA 1
ATOM 3291 C C . GLN B 1 30 ? -5.539 -20.25 6.984 1 95.19 30 GLN B C 1
ATOM 3293 O O . GLN B 1 30 ? -4.688 -20.344 7.875 1 95.19 30 GLN B O 1
ATOM 3298 N N . GLY B 1 31 ? -5.871 -21.25 6.34 1 95.31 31 GLY B N 1
ATOM 3299 C CA . GLY B 1 31 ? -5.242 -22.562 6.457 1 95.31 31 GLY B CA 1
ATOM 3300 C C . GLY B 1 31 ? -5.609 -23.5 5.328 1 95.31 31 GLY B C 1
ATOM 3301 O O . GLY B 1 31 ? -6.211 -23.078 4.332 1 95.31 31 GLY B O 1
ATOM 3302 N N . PRO B 1 32 ? -5.152 -24.734 5.48 1 97.12 32 PRO B N 1
ATOM 3303 C CA . PRO B 1 32 ? -5.488 -25.719 4.445 1 97.12 32 PRO B CA 1
ATOM 3304 C C . PRO B 1 32 ? -6.988 -25.984 4.352 1 97.12 32 PRO B C 1
ATOM 3306 O O . PRO B 1 32 ? -7.465 -26.5 3.332 1 97.12 32 PRO B O 1
ATOM 3309 N N . SER B 1 33 ? -7.652 -25.625 5.398 1 97.44 33 SER B N 1
ATOM 3310 C CA . SER B 1 33 ? -9.109 -25.594 5.438 1 97.44 33 SER B CA 1
ATOM 3311 C C . SER B 1 33 ? -9.617 -24.328 6.121 1 97.44 33 SER B C 1
ATOM 3313 O O . SER B 1 33 ? -8.945 -23.781 6.988 1 97.44 33 SER B O 1
ATOM 3315 N N . VAL B 1 34 ? -10.805 -23.891 5.645 1 97.12 34 VAL B N 1
ATOM 3316 C CA . VAL B 1 34 ? -11.438 -22.703 6.23 1 97.12 34 VAL B CA 1
ATOM 3317 C C . VAL B 1 34 ? -12.938 -22.953 6.395 1 97.12 34 VAL B C 1
ATOM 3319 O O . VAL B 1 34 ? -13.484 -23.906 5.84 1 97.12 34 VAL B O 1
ATOM 3322 N N . GLU B 1 35 ? -13.562 -22.125 7.164 1 97.75 35 GLU B N 1
ATOM 3323 C CA . GLU B 1 35 ? -15.008 -22.203 7.328 1 97.75 35 GLU B CA 1
ATOM 3324 C C . GLU B 1 35 ? -15.711 -21.125 6.504 1 97.75 35 GLU B C 1
ATOM 3326 O O . GLU B 1 35 ? -15.398 -19.938 6.625 1 97.75 35 GLU B O 1
ATOM 3331 N N . VAL B 1 36 ? -16.594 -21.531 5.621 1 96.06 36 VAL B N 1
ATOM 3332 C CA . VAL B 1 36 ? -17.422 -20.656 4.812 1 96.06 36 VAL B CA 1
ATOM 3333 C C . VAL B 1 36 ? -18.891 -20.969 5.07 1 96.06 36 VAL B C 1
ATOM 3335 O O . VAL B 1 36 ? -19.359 -22.094 4.844 1 96.06 36 VAL B O 1
ATOM 3338 N N . LYS B 1 37 ? -19.641 -19.969 5.562 1 94.12 37 LYS B N 1
ATOM 3339 C CA . LYS B 1 37 ? -21.047 -20.141 5.902 1 94.12 37 LYS B CA 1
ATOM 3340 C C . LYS B 1 37 ? -21.266 -21.328 6.836 1 94.12 37 LYS B C 1
ATOM 3342 O O . LYS B 1 37 ? -22.141 -22.156 6.602 1 94.12 37 LYS B O 1
ATOM 3347 N N . GLY B 1 38 ? -20.359 -21.438 7.652 1 94.5 38 GLY B N 1
ATOM 3348 C CA . GLY B 1 38 ? -20.484 -22.453 8.688 1 94.5 38 GLY B CA 1
ATOM 3349 C C . GLY B 1 38 ? -20 -23.828 8.25 1 94.5 38 GLY B C 1
ATOM 3350 O O . GLY B 1 38 ? -20.047 -24.781 9.023 1 94.5 38 GLY B O 1
ATOM 3351 N N . GLU B 1 39 ? -19.531 -23.984 7.094 1 96.5 39 GLU B N 1
ATOM 3352 C CA . GLU B 1 39 ? -19.062 -25.266 6.578 1 96.5 39 GLU B CA 1
ATOM 3353 C C . GLU B 1 39 ? -17.547 -25.281 6.395 1 96.5 39 GLU B C 1
ATOM 3355 O O . GLU B 1 39 ? -16.969 -24.297 5.93 1 96.5 39 GLU B O 1
ATOM 3360 N N . ASN B 1 40 ? -17.016 -26.391 6.82 1 97.12 40 ASN B N 1
ATOM 3361 C CA . ASN B 1 40 ? -15.586 -26.562 6.613 1 97.12 40 ASN B CA 1
ATOM 3362 C C . ASN B 1 40 ? -15.273 -26.922 5.16 1 97.12 40 ASN B C 1
ATOM 3364 O O . ASN B 1 40 ? -15.828 -27.875 4.609 1 97.12 40 ASN B O 1
ATOM 3368 N N . VAL B 1 41 ? -14.453 -26.156 4.547 1 98 41 VAL B N 1
ATOM 3369 C CA . VAL B 1 41 ? -14.102 -26.375 3.146 1 98 41 VAL B CA 1
ATOM 3370 C C . VAL B 1 41 ? -12.586 -26.406 2.992 1 98 41 VAL B C 1
ATOM 3372 O O . VAL B 1 41 ? -11.867 -25.656 3.656 1 98 41 VAL B O 1
ATOM 3375 N N . ILE B 1 42 ? -12.07 -27.344 2.135 1 98.69 42 ILE B N 1
ATOM 3376 C CA . ILE B 1 42 ? -10.648 -27.406 1.829 1 98.69 42 ILE B CA 1
ATOM 3377 C C . ILE B 1 42 ? -10.25 -26.234 0.942 1 98.69 42 ILE B C 1
ATOM 3379 O O . ILE B 1 42 ? -10.875 -26 -0.095 1 98.69 42 ILE B O 1
ATOM 3383 N N . GLN B 1 43 ? -9.258 -25.484 1.345 1 98.25 43 GLN B N 1
ATOM 3384 C CA . GLN B 1 43 ? -8.836 -24.234 0.7 1 98.25 43 GLN B CA 1
ATOM 3385 C C . GLN B 1 43 ? -7.773 -24.5 -0.365 1 98.25 43 GLN B C 1
ATOM 3387 O O . GLN B 1 43 ? -6.66 -24.938 -0.047 1 98.25 43 GLN B O 1
ATOM 3392 N N . LEU B 1 44 ? -8.086 -24.266 -1.621 1 98.44 44 LEU B N 1
ATOM 3393 C CA . LEU B 1 44 ? -7.141 -24.469 -2.709 1 98.44 44 LEU B CA 1
ATOM 3394 C C . LEU B 1 44 ? -6.91 -23.188 -3.482 1 98.44 44 LEU B C 1
ATOM 3396 O O . LEU B 1 44 ? -6.488 -23.219 -4.641 1 98.44 44 LEU B O 1
ATOM 3400 N N . SER B 1 45 ? -7.195 -22.047 -2.842 1 97.06 45 SER B N 1
ATOM 3401 C CA . SER B 1 45 ? -7.078 -20.781 -3.561 1 97.06 45 SER B CA 1
ATOM 3402 C C . SER B 1 45 ? -6.121 -19.828 -2.854 1 97.06 45 SER B C 1
ATOM 3404 O O . SER B 1 45 ? -5.871 -18.719 -3.334 1 97.06 45 SER B O 1
ATOM 3406 N N . SER B 1 46 ? -5.562 -20.188 -1.707 1 96.94 46 SER B N 1
ATOM 3407 C CA . SER B 1 46 ? -4.719 -19.297 -0.902 1 96.94 46 SER B CA 1
ATOM 3408 C C . SER B 1 46 ? -3.268 -19.359 -1.368 1 96.94 46 SER B C 1
ATOM 3410 O O . SER B 1 46 ? -2.758 -20.422 -1.714 1 96.94 46 SER B O 1
ATOM 3412 N N . ASN B 1 47 ? -2.615 -18.141 -1.36 1 97.38 47 ASN B N 1
ATOM 3413 C CA . ASN B 1 47 ? -1.193 -18.047 -1.673 1 97.38 47 ASN B CA 1
ATOM 3414 C C . ASN B 1 47 ? -0.33 -18.328 -0.448 1 97.38 47 ASN B C 1
ATOM 3416 O O . ASN B 1 47 ? 0.865 -18.031 -0.443 1 97.38 47 ASN B O 1
ATOM 3420 N N . ASN B 1 48 ? -0.976 -18.828 0.589 1 97.88 48 ASN B N 1
ATOM 3421 C CA . ASN B 1 48 ? -0.25 -19.188 1.804 1 97.88 48 ASN B CA 1
ATOM 3422 C C . ASN B 1 48 ? 0.58 -20.453 1.61 1 97.88 48 ASN B C 1
ATOM 3424 O O . ASN B 1 48 ? 0.443 -21.406 2.371 1 97.88 48 ASN B O 1
ATOM 3428 N N . TYR B 1 49 ? 1.516 -20.438 0.687 1 98.5 49 TYR B N 1
ATOM 3429 C CA . TYR B 1 49 ? 2.246 -21.594 0.161 1 98.5 49 TYR B CA 1
ATOM 3430 C C . TYR B 1 49 ? 2.822 -22.438 1.292 1 98.5 49 TYR B C 1
ATOM 3432 O O . TYR B 1 49 ? 2.711 -23.656 1.276 1 98.5 49 TYR B O 1
ATOM 3440 N N . LEU B 1 50 ? 3.369 -21.781 2.271 1 98.56 50 LEU B N 1
ATOM 3441 C CA . LEU B 1 50 ? 4.152 -22.5 3.268 1 98.56 50 LEU B CA 1
ATOM 3442 C C . LEU B 1 50 ? 3.379 -22.625 4.578 1 98.56 50 LEU B C 1
ATOM 3444 O O . LEU B 1 50 ? 3.844 -23.281 5.516 1 98.56 50 LEU B O 1
ATOM 3448 N N . GLY B 1 51 ? 2.232 -22.016 4.645 1 97.94 51 GLY B N 1
ATOM 3449 C CA . GLY B 1 51 ? 1.441 -22.047 5.863 1 97.94 51 GLY B CA 1
ATOM 3450 C C . GLY B 1 51 ? 1.99 -21.156 6.953 1 97.94 51 GLY B C 1
ATOM 3451 O O . GLY B 1 51 ? 1.77 -21.391 8.141 1 97.94 51 GLY B O 1
ATOM 3452 N N . LEU B 1 52 ? 2.643 -20.109 6.617 1 98.38 52 LEU B N 1
ATOM 3453 C CA . LEU B 1 52 ? 3.344 -19.312 7.613 1 98.38 52 LEU B CA 1
ATOM 3454 C C . LEU B 1 52 ? 2.404 -18.297 8.258 1 98.38 52 LEU B C 1
ATOM 3456 O O . LEU B 1 52 ? 2.715 -17.75 9.312 1 98.38 52 LEU B O 1
ATOM 3460 N N . THR B 1 53 ? 1.214 -18.031 7.707 1 98 53 THR B N 1
ATOM 3461 C CA . THR B 1 53 ? 0.289 -17.031 8.219 1 98 53 THR B CA 1
ATOM 3462 C C . THR B 1 53 ? -0.039 -17.297 9.688 1 98 53 THR B C 1
ATOM 3464 O O . THR B 1 53 ? -0.306 -16.359 10.445 1 98 53 THR B O 1
ATOM 3467 N N . SER B 1 54 ? -0.054 -18.547 10.039 1 96.81 54 SER B N 1
ATOM 3468 C CA . SER B 1 54 ? -0.434 -18.875 11.414 1 96.81 54 SER B CA 1
ATOM 3469 C C . SER B 1 54 ? 0.685 -19.625 12.133 1 96.81 54 SER B C 1
ATOM 3471 O O . SER B 1 54 ? 0.44 -20.312 13.117 1 96.81 54 SER B O 1
ATOM 3473 N N . HIS B 1 55 ? 1.875 -19.625 11.555 1 98.5 55 HIS B N 1
ATOM 3474 C CA . HIS B 1 55 ? 3.02 -20.25 12.211 1 98.5 55 HIS B CA 1
ATOM 3475 C C . HIS B 1 55 ? 3.227 -19.688 13.617 1 98.5 55 HIS B C 1
ATOM 3477 O O . HIS B 1 55 ? 3.264 -18.469 13.805 1 98.5 55 HIS B O 1
ATOM 3483 N N . PRO B 1 56 ? 3.402 -20.562 14.602 1 98.56 56 PRO B N 1
ATOM 3484 C CA . PRO B 1 56 ? 3.457 -20.094 15.992 1 98.56 56 PRO B CA 1
ATOM 3485 C C . PRO B 1 56 ? 4.578 -19.078 16.234 1 98.56 56 PRO B C 1
ATOM 3487 O O . PRO B 1 56 ? 4.406 -18.141 17 1 98.56 56 PRO B O 1
ATOM 3490 N N . ARG B 1 57 ? 5.719 -19.234 15.602 1 98.81 57 ARG B N 1
ATOM 3491 C CA . ARG B 1 57 ? 6.84 -18.312 15.773 1 98.81 57 ARG B CA 1
ATOM 3492 C C . ARG B 1 57 ? 6.48 -16.922 15.266 1 98.81 57 ARG B C 1
ATOM 3494 O O . ARG B 1 57 ? 6.891 -15.922 15.859 1 98.81 57 ARG B O 1
ATOM 3501 N N . LEU B 1 58 ? 5.777 -16.844 14.117 1 98.88 58 LEU B N 1
ATOM 3502 C CA . LEU B 1 58 ? 5.363 -15.555 13.57 1 98.88 58 LEU B CA 1
ATOM 3503 C C . LEU B 1 58 ? 4.344 -14.883 14.484 1 98.88 58 LEU B C 1
ATOM 3505 O O . LEU B 1 58 ? 4.43 -13.68 14.734 1 98.88 58 LEU B O 1
ATOM 3509 N N . VAL B 1 59 ? 3.352 -15.688 14.961 1 98.81 59 VAL B N 1
ATOM 3510 C CA . VAL B 1 59 ? 2.305 -15.18 15.844 1 98.81 59 VAL B CA 1
ATOM 3511 C C . VAL B 1 59 ? 2.932 -14.594 17.109 1 98.81 59 VAL B C 1
ATOM 3513 O O . VAL B 1 59 ? 2.582 -13.492 17.531 1 98.81 59 VAL B O 1
ATOM 3516 N N . GLU B 1 60 ? 3.854 -15.297 17.672 1 98.88 60 GLU B N 1
ATOM 3517 C CA . GLU B 1 60 ? 4.508 -14.836 18.906 1 98.88 60 GLU B CA 1
ATOM 3518 C C . GLU B 1 60 ? 5.312 -13.562 18.656 1 98.88 60 GLU B C 1
ATOM 3520 O O . GLU B 1 60 ? 5.359 -12.68 19.5 1 98.88 60 GLU B O 1
ATOM 3525 N N . ALA B 1 61 ? 6.055 -13.516 17.547 1 98.88 61 ALA B N 1
ATOM 3526 C CA . ALA B 1 61 ? 6.824 -12.328 17.203 1 98.88 61 ALA B CA 1
ATOM 3527 C C . ALA B 1 61 ? 5.914 -11.109 17.047 1 98.88 61 ALA B C 1
ATOM 3529 O O . ALA B 1 61 ? 6.254 -10.016 17.5 1 98.88 61 ALA B O 1
ATOM 3530 N N . ALA B 1 62 ? 4.793 -11.305 16.406 1 98.88 62 ALA B N 1
ATOM 3531 C CA . ALA B 1 62 ? 3.824 -10.227 16.203 1 98.88 62 ALA B CA 1
ATOM 3532 C C . ALA B 1 62 ? 3.301 -9.711 17.547 1 98.88 62 ALA B C 1
ATOM 3534 O O . ALA B 1 62 ? 3.25 -8.5 17.766 1 98.88 62 ALA B O 1
ATOM 3535 N N . LYS B 1 63 ? 2.893 -10.648 18.406 1 98.81 63 LYS B N 1
ATOM 3536 C CA . LYS B 1 63 ? 2.338 -10.281 19.719 1 98.81 63 LYS B CA 1
ATOM 3537 C C . LYS B 1 63 ? 3.355 -9.508 20.547 1 98.81 63 LYS B C 1
ATOM 3539 O O . LYS B 1 63 ? 3.033 -8.461 21.109 1 98.81 63 LYS B O 1
ATOM 3544 N N . ARG B 1 64 ? 4.59 -9.977 20.594 1 98.75 64 ARG B N 1
ATOM 3545 C CA . ARG B 1 64 ? 5.641 -9.344 21.375 1 98.75 64 ARG B CA 1
ATOM 3546 C C . ARG B 1 64 ? 5.945 -7.941 20.859 1 98.75 64 ARG B C 1
ATOM 3548 O O . ARG B 1 64 ? 6.141 -7.012 21.656 1 98.75 64 ARG B O 1
ATOM 3555 N N . ALA B 1 65 ? 5.996 -7.82 19.562 1 98.56 65 ALA B N 1
ATOM 3556 C CA . ALA B 1 65 ? 6.312 -6.527 18.969 1 98.56 65 ALA B CA 1
ATOM 3557 C C . ALA B 1 65 ? 5.199 -5.516 19.234 1 98.56 65 ALA B C 1
ATOM 3559 O O . ALA B 1 65 ? 5.473 -4.34 19.5 1 98.56 65 ALA B O 1
ATOM 3560 N N . ALA B 1 66 ? 3.945 -5.973 19.109 1 98.38 66 ALA B N 1
ATOM 3561 C CA . ALA B 1 66 ? 2.83 -5.086 19.422 1 98.38 66 ALA B CA 1
ATOM 3562 C C . ALA B 1 66 ? 2.896 -4.617 20.875 1 98.38 66 ALA B C 1
ATOM 3564 O O . ALA B 1 66 ? 2.631 -3.449 21.172 1 98.38 66 ALA B O 1
ATOM 3565 N N . GLU B 1 67 ? 3.225 -5.512 21.734 1 98.19 67 GLU B N 1
ATOM 3566 C CA . GLU B 1 67 ? 3.338 -5.191 23.156 1 98.19 67 GLU B CA 1
ATOM 3567 C C . GLU B 1 67 ? 4.441 -4.168 23.406 1 98.19 67 GLU B C 1
ATOM 3569 O O . GLU B 1 67 ? 4.262 -3.229 24.188 1 98.19 67 GLU B O 1
ATOM 3574 N N . GLU B 1 68 ? 5.523 -4.363 22.781 1 97.75 68 GLU B N 1
ATOM 3575 C CA . GLU B 1 68 ? 6.715 -3.568 23.062 1 97.75 68 GLU B CA 1
ATOM 3576 C C . GLU B 1 68 ? 6.664 -2.225 22.328 1 97.75 68 GLU B C 1
ATOM 3578 O O . GLU B 1 68 ? 7.07 -1.201 22.891 1 97.75 68 GLU B O 1
ATOM 3583 N N . PHE B 1 69 ? 6.152 -2.195 21.078 1 97.5 69 PHE B N 1
ATOM 3584 C CA . PHE B 1 69 ? 6.32 -1.012 20.25 1 97.5 69 PHE B CA 1
ATOM 3585 C C . PHE B 1 69 ? 4.969 -0.418 19.875 1 97.5 69 PHE B C 1
ATOM 3587 O O . PHE B 1 69 ? 4.906 0.637 19.234 1 97.5 69 PHE B O 1
ATOM 3594 N N . GLY B 1 70 ? 3.906 -1.059 20.234 1 97.81 70 GLY B N 1
ATOM 3595 C CA . GLY B 1 70 ? 2.582 -0.521 19.969 1 97.81 70 GLY B CA 1
ATOM 3596 C C . GLY B 1 70 ? 1.948 -1.104 18.719 1 97.81 70 GLY B C 1
ATOM 3597 O O . GLY B 1 70 ? 2.488 -2.035 18.109 1 97.81 70 GLY B O 1
ATOM 3598 N N . ALA B 1 71 ? 0.764 -0.608 18.328 1 98.19 71 ALA B N 1
ATOM 3599 C CA . ALA B 1 71 ? -0.052 -1.122 17.234 1 98.19 71 ALA B CA 1
ATOM 3600 C C . ALA B 1 71 ? 0.301 -0.434 15.914 1 98.19 71 ALA B C 1
ATOM 3602 O O . ALA B 1 71 ? -0.073 -0.907 14.836 1 98.19 71 ALA B O 1
ATOM 3603 N N . GLY B 1 72 ? 1 0.651 15.961 1 97.62 72 GLY B N 1
ATOM 3604 C CA . GLY B 1 72 ? 1.34 1.397 14.766 1 97.62 72 GLY B CA 1
ATOM 3605 C C . GLY B 1 72 ? 2.592 2.238 14.922 1 97.62 72 GLY B C 1
ATOM 3606 O O . GLY B 1 72 ? 3.223 2.234 15.977 1 97.62 72 GLY B O 1
ATOM 3607 N N . THR B 1 73 ? 2.973 2.975 13.766 1 96.06 73 THR B N 1
ATOM 3608 C CA . THR B 1 73 ? 4.242 3.693 13.766 1 96.06 73 THR B CA 1
ATOM 3609 C C . THR B 1 73 ? 4.008 5.203 13.75 1 96.06 73 THR B C 1
ATOM 3611 O O . THR B 1 73 ? 4.93 5.98 14.016 1 96.06 73 THR B O 1
ATOM 3614 N N . GLY B 1 74 ? 2.893 5.605 13.414 1 90.81 74 GLY B N 1
ATOM 3615 C CA . GLY B 1 74 ? 2.465 6.977 13.641 1 90.81 74 GLY B CA 1
ATOM 3616 C C . GLY B 1 74 ? 2.863 7.918 12.523 1 90.81 74 GLY B C 1
ATOM 3617 O O . GLY B 1 74 ? 2.471 9.086 12.523 1 90.81 74 GLY B O 1
ATOM 3618 N N . SER B 1 75 ? 3.674 7.551 11.586 1 87.38 75 SER B N 1
ATOM 3619 C CA . SER B 1 75 ? 4.062 8.422 10.484 1 87.38 75 SER B CA 1
ATOM 3620 C C . SER B 1 75 ? 4.926 7.68 9.469 1 87.38 75 SER B C 1
ATOM 3622 O O . SER B 1 75 ? 5.219 6.496 9.648 1 87.38 75 SER B O 1
ATOM 3624 N N . VAL B 1 76 ? 5.191 8.438 8.422 1 92.44 76 VAL B N 1
ATOM 3625 C CA . VAL B 1 76 ? 6.145 7.914 7.449 1 92.44 76 VAL B CA 1
ATOM 3626 C C . VAL B 1 76 ? 7.551 7.93 8.039 1 92.44 76 VAL B C 1
ATOM 3628 O O . VAL B 1 76 ? 7.859 8.758 8.906 1 92.44 76 VAL B O 1
ATOM 3631 N N . ARG B 1 77 ? 8.406 7.105 7.602 1 94.62 77 ARG B N 1
ATOM 3632 C CA . ARG B 1 77 ? 9.734 6.891 8.156 1 94.62 77 ARG B CA 1
ATOM 3633 C C . ARG B 1 77 ? 10.617 8.117 7.945 1 94.62 77 ARG B C 1
ATOM 3635 O O . ARG B 1 77 ? 11.461 8.43 8.789 1 94.62 77 ARG B O 1
ATOM 3642 N N . THR B 1 78 ? 10.422 8.797 6.887 1 91.69 78 THR B N 1
ATOM 3643 C CA . THR B 1 78 ? 11.32 9.883 6.5 1 91.69 78 THR B CA 1
ATOM 3644 C C . THR B 1 78 ? 11.055 11.125 7.336 1 91.69 78 THR B C 1
ATOM 3646 O O . THR B 1 78 ? 11.898 12.016 7.422 1 91.69 78 THR B O 1
ATOM 3649 N N . ILE B 1 79 ? 9.906 11.18 7.977 1 90 79 ILE B N 1
ATOM 3650 C CA . ILE B 1 79 ? 9.523 12.414 8.656 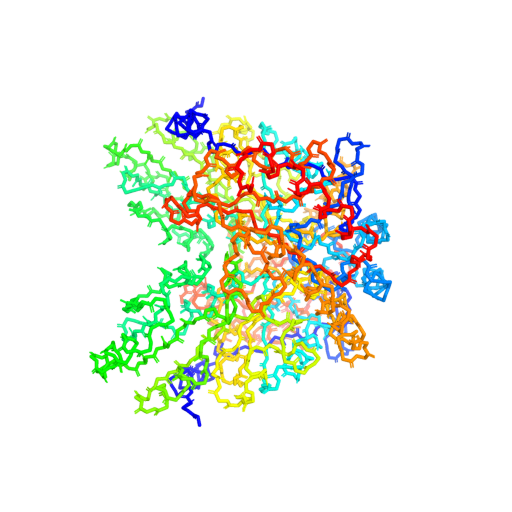1 90 79 ILE B CA 1
ATOM 3651 C C . ILE B 1 79 ? 9.648 12.227 10.164 1 90 79 ILE B C 1
ATOM 3653 O O . ILE B 1 79 ? 10.273 13.047 10.852 1 90 79 ILE B O 1
ATOM 3657 N N . ALA B 1 80 ? 9.102 11.078 10.633 1 91.75 80 ALA B N 1
ATOM 3658 C CA . ALA B 1 80 ? 9.047 10.906 12.086 1 91.75 80 ALA B CA 1
ATOM 3659 C C . ALA B 1 80 ? 10.031 9.836 12.547 1 91.75 80 ALA B C 1
ATOM 3661 O O . ALA B 1 80 ? 9.992 9.398 13.703 1 91.75 80 ALA B O 1
ATOM 3662 N N . GLY B 1 81 ? 10.883 9.359 11.594 1 93.5 81 GLY B N 1
ATOM 3663 C CA . GLY B 1 81 ? 11.898 8.375 11.938 1 93.5 81 GLY B CA 1
ATOM 3664 C C . GLY B 1 81 ? 11.484 6.953 11.578 1 93.5 81 GLY B C 1
ATOM 3665 O O . GLY B 1 81 ? 10.32 6.695 11.281 1 93.5 81 GLY B O 1
ATOM 3666 N N . THR B 1 82 ? 12.484 6.094 11.555 1 96.12 82 THR B N 1
ATOM 3667 C CA . THR B 1 82 ? 12.297 4.672 11.289 1 96.12 82 THR B CA 1
ATOM 3668 C C . THR B 1 82 ? 12.648 3.834 12.516 1 96.12 82 THR B C 1
ATOM 3670 O O . THR B 1 82 ? 13.594 4.156 13.242 1 96.12 82 THR B O 1
ATOM 3673 N N . PHE B 1 83 ? 11.773 2.875 12.812 1 96.81 83 PHE B N 1
ATOM 3674 C CA . PHE B 1 83 ? 12.094 1.96 13.906 1 96.81 83 PHE B CA 1
ATOM 3675 C C . PHE B 1 83 ? 13.289 1.091 13.539 1 96.81 83 PHE B C 1
ATOM 3677 O O . PHE B 1 83 ? 13.5 0.765 12.375 1 96.81 83 PHE B O 1
ATOM 3684 N N . THR B 1 84 ? 14.047 0.658 14.492 1 96.44 84 THR B N 1
ATOM 3685 C CA . THR B 1 84 ? 15.211 -0.198 14.281 1 96.44 84 THR B CA 1
ATOM 3686 C C . THR B 1 84 ? 14.805 -1.499 13.594 1 96.44 84 THR B C 1
ATOM 3688 O O . THR B 1 84 ? 15.547 -2.025 12.758 1 96.44 84 THR B O 1
ATOM 3691 N N . MET B 1 85 ? 13.625 -1.987 13.922 1 97.69 85 MET B N 1
ATOM 3692 C CA . MET B 1 85 ? 13.18 -3.264 13.367 1 97.69 85 MET B CA 1
ATOM 3693 C C . MET B 1 85 ? 12.938 -3.15 11.867 1 97.69 85 MET B C 1
ATOM 3695 O O . MET B 1 85 ? 13.062 -4.137 11.133 1 97.69 85 MET B O 1
ATOM 3699 N N . HIS B 1 86 ? 12.555 -1.95 11.344 1 98.31 86 HIS B N 1
ATOM 3700 C CA . HIS B 1 86 ? 12.406 -1.771 9.898 1 98.31 86 HIS B CA 1
ATOM 3701 C C . HIS B 1 86 ? 13.734 -1.977 9.18 1 98.31 86 HIS B C 1
ATOM 3703 O O . HIS B 1 86 ? 13.781 -2.641 8.141 1 98.31 86 HIS B O 1
ATOM 3709 N N . ASN B 1 87 ? 14.781 -1.393 9.703 1 97.88 87 ASN B N 1
ATOM 3710 C CA . ASN B 1 87 ? 16.109 -1.579 9.156 1 97.88 87 ASN B CA 1
ATOM 3711 C C . ASN B 1 87 ? 16.562 -3.033 9.258 1 97.88 87 ASN B C 1
ATOM 3713 O O . ASN B 1 87 ? 17.234 -3.549 8.352 1 97.88 87 ASN B O 1
ATOM 3717 N N . GLU B 1 88 ? 16.25 -3.645 10.383 1 98.62 88 GLU B N 1
ATOM 3718 C CA . GLU B 1 88 ? 16.578 -5.051 10.57 1 98.62 88 GLU B CA 1
ATOM 3719 C C . GLU B 1 88 ? 15.938 -5.922 9.492 1 98.62 88 GLU B C 1
ATOM 3721 O O . GLU B 1 88 ? 16.594 -6.789 8.914 1 98.62 88 GLU B O 1
ATOM 3726 N N . LEU B 1 89 ? 14.703 -5.695 9.234 1 98.81 89 LEU B N 1
ATOM 3727 C CA . LEU B 1 89 ? 14 -6.457 8.211 1 98.81 89 LEU B CA 1
ATOM 3728 C C . LEU B 1 89 ? 14.641 -6.258 6.844 1 98.81 89 LEU B C 1
ATOM 3730 O O . LEU B 1 89 ? 14.828 -7.219 6.094 1 98.81 89 LEU B O 1
ATOM 3734 N N . GLU B 1 90 ? 14.93 -5.012 6.488 1 98.88 90 GLU B N 1
ATOM 3735 C CA . GLU B 1 90 ? 15.516 -4.707 5.188 1 98.88 90 GLU B CA 1
ATOM 3736 C C . GLU B 1 90 ? 16.891 -5.348 5.039 1 98.88 90 GLU B C 1
ATOM 3738 O O . GLU B 1 90 ? 17.234 -5.875 3.977 1 98.88 90 GLU B O 1
ATOM 3743 N N . LYS B 1 91 ? 17.672 -5.332 6.098 1 98.81 91 LYS B N 1
ATOM 3744 C CA . LYS B 1 91 ? 18.969 -6 6.086 1 98.81 91 LYS B CA 1
ATOM 3745 C C . LYS B 1 91 ? 18.812 -7.508 5.898 1 98.81 91 LYS B C 1
ATOM 3747 O O . LYS B 1 91 ? 19.547 -8.125 5.125 1 98.81 91 LYS B O 1
ATOM 3752 N N . LYS B 1 92 ? 17.938 -8.094 6.59 1 98.81 92 LYS B N 1
ATOM 3753 C CA . LYS B 1 92 ? 17.672 -9.523 6.496 1 98.81 92 LYS B CA 1
ATOM 3754 C C . LYS B 1 92 ? 17.219 -9.914 5.094 1 98.81 92 LYS B C 1
ATOM 3756 O O . LYS B 1 92 ? 17.656 -10.93 4.555 1 98.81 92 LYS B O 1
ATOM 3761 N N . LEU B 1 93 ? 16.359 -9.094 4.512 1 98.88 93 LEU B N 1
ATOM 3762 C CA . LEU B 1 93 ? 15.875 -9.344 3.162 1 98.88 93 LEU B CA 1
ATOM 3763 C C . LEU B 1 93 ? 17.016 -9.25 2.146 1 98.88 93 LEU B C 1
ATOM 3765 O O . LEU B 1 93 ? 17.078 -10.039 1.207 1 98.88 93 LEU B O 1
ATOM 3769 N N . ALA B 1 94 ? 17.844 -8.219 2.309 1 98.88 94 ALA B N 1
ATOM 3770 C CA . ALA B 1 94 ? 18.984 -8.078 1.416 1 98.88 94 ALA B CA 1
ATOM 3771 C C . ALA B 1 94 ? 19.875 -9.32 1.465 1 98.88 94 ALA B C 1
ATOM 3773 O O . ALA B 1 94 ? 20.266 -9.852 0.424 1 98.88 94 ALA B O 1
ATOM 3774 N N . ASN B 1 95 ? 20.156 -9.773 2.688 1 98.81 95 ASN B N 1
ATOM 3775 C CA . ASN B 1 95 ? 20.953 -10.984 2.854 1 98.81 95 ASN B CA 1
ATOM 3776 C C . ASN B 1 95 ? 20.25 -12.203 2.26 1 98.81 95 ASN B C 1
ATOM 3778 O O . ASN B 1 95 ? 20.891 -13.039 1.613 1 98.81 95 ASN B O 1
ATOM 3782 N N . PHE B 1 96 ? 19.016 -12.32 2.512 1 98.75 96 PHE B N 1
ATOM 3783 C CA . PHE B 1 96 ? 18.203 -13.422 2.021 1 98.75 96 PHE B CA 1
ATOM 3784 C C . PHE B 1 96 ? 18.234 -13.484 0.5 1 98.75 96 PHE B C 1
ATOM 3786 O O . PHE B 1 96 ? 18.344 -14.57 -0.08 1 98.75 96 PHE B O 1
ATOM 3793 N N . LYS B 1 97 ? 18.188 -12.297 -0.203 1 98.69 97 LYS B N 1
ATOM 3794 C CA . LYS B 1 97 ? 18.125 -12.219 -1.659 1 98.69 97 LYS B CA 1
ATOM 3795 C C . LYS B 1 97 ? 19.516 -12.109 -2.266 1 98.69 97 LYS B C 1
ATOM 3797 O O . LYS B 1 97 ? 19.672 -12.086 -3.488 1 98.69 97 LYS B O 1
ATOM 3802 N N . LYS B 1 98 ? 20.562 -12.039 -1.395 1 98.44 98 LYS B N 1
ATOM 3803 C CA . LYS B 1 98 ? 21.969 -11.938 -1.812 1 98.44 98 LYS B CA 1
ATOM 3804 C C . LYS B 1 98 ? 22.203 -10.672 -2.635 1 98.44 98 LYS B C 1
ATOM 3806 O O . LYS B 1 98 ? 22.797 -10.727 -3.711 1 98.44 98 LYS B O 1
ATOM 3811 N N . THR B 1 99 ? 21.688 -9.617 -2.127 1 98.56 99 THR B N 1
ATOM 3812 C CA . THR B 1 99 ? 21.906 -8.297 -2.711 1 98.56 99 THR B CA 1
ATOM 3813 C C . THR B 1 99 ? 22.562 -7.363 -1.697 1 98.56 99 THR B C 1
ATOM 3815 O O . THR B 1 99 ? 22.672 -7.699 -0.518 1 98.56 99 THR B O 1
ATOM 3818 N N . GLU B 1 100 ? 23.016 -6.191 -2.152 1 98.62 100 GLU B N 1
ATOM 3819 C CA . GLU B 1 100 ? 23.672 -5.234 -1.271 1 98.62 100 GLU B CA 1
ATOM 3820 C C . GLU B 1 100 ? 22.688 -4.605 -0.296 1 98.62 100 GLU B C 1
ATOM 3822 O O . GLU B 1 100 ? 23.016 -4.328 0.855 1 98.62 100 GLU B O 1
ATOM 3827 N N . ALA B 1 101 ? 21.484 -4.352 -0.727 1 98.75 101 ALA B N 1
ATOM 3828 C CA . ALA B 1 101 ? 20.484 -3.641 0.066 1 98.75 101 ALA B CA 1
ATOM 3829 C C . ALA B 1 101 ? 19.078 -4.012 -0.374 1 98.75 101 ALA B C 1
ATOM 3831 O O . ALA B 1 101 ? 18.891 -4.633 -1.422 1 98.75 101 ALA B O 1
ATOM 3832 N N . ALA B 1 102 ? 18.109 -3.678 0.42 1 98.94 102 ALA B N 1
ATOM 3833 C CA . ALA B 1 102 ? 16.688 -3.848 0.131 1 98.94 102 ALA B CA 1
ATOM 3834 C C . ALA B 1 102 ? 15.852 -2.742 0.783 1 98.94 102 ALA B C 1
ATOM 3836 O O . ALA B 1 102 ? 16.281 -2.131 1.762 1 98.94 102 ALA B O 1
ATOM 3837 N N . LEU B 1 103 ? 14.727 -2.436 0.241 1 98.88 103 LEU B N 1
ATOM 3838 C CA . LEU B 1 103 ? 13.773 -1.469 0.771 1 98.88 103 LEU B CA 1
ATOM 3839 C C . LEU B 1 103 ? 12.367 -2.062 0.82 1 98.88 103 LEU B C 1
ATOM 3841 O O . LEU B 1 103 ? 11.898 -2.629 -0.168 1 98.88 103 LEU B O 1
ATOM 3845 N N . VAL B 1 104 ? 11.75 -1.926 1.969 1 98.75 104 VAL B N 1
ATOM 3846 C CA . VAL B 1 104 ? 10.422 -2.488 2.158 1 98.75 104 VAL B CA 1
ATOM 3847 C C . VAL B 1 104 ? 9.367 -1.44 1.821 1 98.75 104 VAL B C 1
ATOM 3849 O O . VAL B 1 104 ? 9.469 -0.287 2.244 1 98.75 104 VAL B O 1
ATOM 3852 N N . PHE B 1 105 ? 8.422 -1.82 0.992 1 98.25 105 PHE B N 1
ATOM 3853 C CA . PHE B 1 105 ? 7.227 -1.06 0.649 1 98.25 105 PHE B CA 1
ATOM 3854 C C . PHE B 1 105 ? 5.988 -1.682 1.285 1 98.25 105 PHE B C 1
ATOM 3856 O O . PHE B 1 105 ? 6.059 -2.773 1.854 1 98.25 105 PHE B O 1
ATOM 3863 N N . GLN B 1 106 ? 4.895 -1.061 1.169 1 96.44 106 GLN B N 1
ATOM 3864 C CA . GLN B 1 106 ? 3.67 -1.495 1.832 1 96.44 106 GLN B CA 1
ATOM 3865 C C . GLN B 1 106 ? 3.143 -2.789 1.219 1 96.44 106 GLN B C 1
ATOM 3867 O O . GLN B 1 106 ? 2.475 -3.576 1.895 1 96.44 106 GLN B O 1
ATOM 3872 N N . SER B 1 107 ? 3.355 -2.965 -0.045 1 97.19 107 SER B N 1
ATOM 3873 C CA . SER B 1 107 ? 2.918 -4.156 -0.762 1 97.19 107 SER B CA 1
ATOM 3874 C C . SER B 1 107 ? 3.787 -4.418 -1.988 1 97.19 107 SER B C 1
ATOM 3876 O O . SER B 1 107 ? 4.57 -3.555 -2.395 1 97.19 107 SER B O 1
ATOM 3878 N N . GLY B 1 108 ? 3.662 -5.66 -2.496 1 97.56 108 GLY B N 1
ATOM 3879 C CA . GLY B 1 108 ? 4.285 -5.902 -3.787 1 97.56 108 GLY B CA 1
ATOM 3880 C C . GLY B 1 108 ? 3.766 -4.992 -4.883 1 97.56 108 GLY B C 1
ATOM 3881 O O . GLY B 1 108 ? 4.527 -4.559 -5.75 1 97.56 108 GLY B O 1
ATOM 3882 N N . PHE B 1 109 ? 2.502 -4.645 -4.844 1 97.69 109 PHE B N 1
ATOM 3883 C CA . PHE B 1 109 ? 1.854 -3.748 -5.797 1 97.69 109 PHE B CA 1
ATOM 3884 C C . PHE B 1 109 ? 2.535 -2.385 -5.805 1 97.69 109 PHE B C 1
ATOM 3886 O O . PHE B 1 109 ? 2.932 -1.89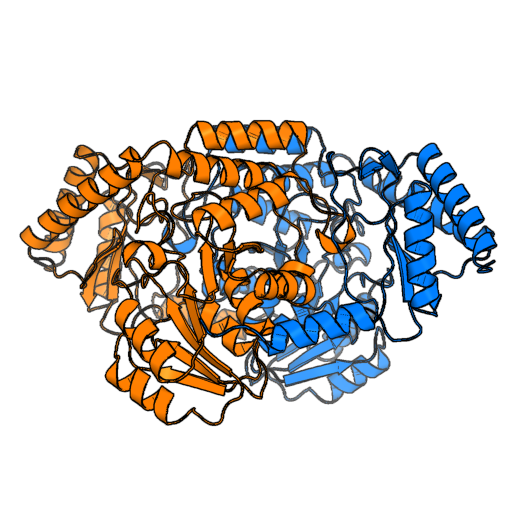3 -6.863 1 97.69 109 PHE B O 1
ATOM 3893 N N . THR B 1 110 ? 2.75 -1.809 -4.633 1 98 110 THR B N 1
ATOM 3894 C CA . THR B 1 110 ? 3.346 -0.48 -4.539 1 98 110 THR B CA 1
ATOM 3895 C C . THR B 1 110 ? 4.852 -0.545 -4.773 1 98 110 THR B C 1
ATOM 3897 O O . THR B 1 110 ? 5.473 0.456 -5.133 1 98 110 THR B O 1
ATOM 3900 N N . THR B 1 111 ? 5.449 -1.728 -4.527 1 98.75 111 THR B N 1
ATOM 3901 C CA . THR B 1 111 ? 6.871 -1.874 -4.832 1 98.75 111 THR B CA 1
ATOM 3902 C C . THR B 1 111 ? 7.125 -1.692 -6.324 1 98.75 111 THR B C 1
ATOM 3904 O O . THR B 1 111 ? 7.992 -0.912 -6.723 1 98.75 111 THR B O 1
ATOM 3907 N N . ASN B 1 112 ? 6.352 -2.385 -7.137 1 98.81 112 ASN B N 1
ATOM 3908 C CA . ASN B 1 112 ? 6.504 -2.246 -8.578 1 98.81 112 ASN B CA 1
ATOM 3909 C C . ASN B 1 112 ? 6.27 -0.808 -9.031 1 98.81 112 ASN B C 1
ATOM 3911 O O . ASN B 1 112 ? 7.035 -0.275 -9.844 1 98.81 112 ASN B O 1
ATOM 3915 N N . GLN B 1 113 ? 5.215 -0.227 -8.492 1 98.06 113 GLN B N 1
ATOM 3916 C CA . GLN B 1 113 ? 4.918 1.159 -8.844 1 98.06 113 GLN B CA 1
ATOM 3917 C C . GLN B 1 113 ? 6.062 2.084 -8.438 1 98.06 113 GLN B C 1
ATOM 3919 O O . GLN B 1 113 ? 6.469 2.957 -9.211 1 98.06 113 GLN B O 1
ATOM 3924 N N . GLY B 1 114 ? 6.516 1.897 -7.219 1 98.12 114 GLY B N 1
ATOM 3925 C CA . GLY B 1 114 ? 7.57 2.75 -6.691 1 98.12 114 GLY B CA 1
ATOM 3926 C C . GLY B 1 114 ? 8.883 2.615 -7.449 1 98.12 114 GLY B C 1
ATOM 3927 O O . GLY B 1 114 ? 9.539 3.615 -7.742 1 98.12 114 GLY B O 1
ATOM 3928 N N . VAL B 1 115 ? 9.242 1.403 -7.785 1 98.81 115 VAL B N 1
ATOM 3929 C CA . VAL B 1 115 ? 10.5 1.163 -8.492 1 98.81 115 VAL B CA 1
ATOM 3930 C C . VAL B 1 115 ? 10.422 1.758 -9.891 1 98.81 115 VAL B C 1
ATOM 3932 O O . VAL B 1 115 ? 11.234 2.611 -10.258 1 98.81 115 VAL B O 1
ATOM 3935 N N . LEU B 1 116 ? 9.477 1.404 -10.664 1 98.69 116 LEU B N 1
ATOM 3936 C CA . LEU B 1 116 ? 9.406 1.758 -12.078 1 98.69 116 LEU B CA 1
ATOM 3937 C C . LEU B 1 116 ? 9.219 3.26 -12.25 1 98.69 116 LEU B C 1
ATOM 3939 O O . LEU B 1 116 ? 9.898 3.885 -13.07 1 98.69 116 LEU B O 1
ATOM 3943 N N . SER B 1 117 ? 8.344 3.834 -11.438 1 97.44 117 SER B N 1
ATOM 3944 C CA . SER B 1 117 ? 8.031 5.25 -11.602 1 97.44 117 SER B CA 1
ATOM 3945 C C . SER B 1 117 ? 9.188 6.125 -11.133 1 97.44 117 SER B C 1
ATOM 3947 O O . SER B 1 117 ? 9.281 7.297 -11.508 1 97.44 117 SER B O 1
ATOM 3949 N N . SER B 1 118 ? 10.047 5.586 -10.367 1 97.5 118 SER B N 1
ATOM 3950 C CA . SER B 1 118 ? 11.141 6.375 -9.812 1 97.5 118 SER B CA 1
ATOM 3951 C C . SER B 1 118 ? 12.359 6.352 -10.727 1 97.5 118 SER B C 1
ATOM 3953 O O . SER B 1 118 ? 13 7.383 -10.945 1 97.5 118 SER B O 1
ATOM 3955 N N . ILE B 1 119 ? 12.656 5.238 -11.328 1 98.12 119 ILE B N 1
ATOM 3956 C CA . ILE B 1 119 ? 13.984 5.094 -11.93 1 98.12 119 ILE B CA 1
ATOM 3957 C C . ILE B 1 119 ? 13.898 5.363 -13.43 1 98.12 119 ILE B C 1
ATOM 3959 O O . ILE B 1 119 ? 14.922 5.582 -14.086 1 98.12 119 ILE B O 1
ATOM 3963 N N . LEU B 1 120 ? 12.727 5.375 -14.047 1 98 120 LEU B N 1
ATOM 3964 C CA . LEU B 1 120 ? 12.57 5.492 -15.492 1 98 120 LEU B CA 1
ATOM 3965 C C . LEU B 1 120 ? 12.156 6.91 -15.883 1 98 120 LEU B C 1
ATOM 3967 O O . LEU B 1 120 ? 11.359 7.539 -15.188 1 98 120 LEU B O 1
ATOM 3971 N N . THR B 1 121 ? 12.688 7.438 -16.969 1 97 121 THR B N 1
ATOM 3972 C CA . THR B 1 121 ? 12.367 8.742 -17.531 1 97 121 THR B CA 1
ATOM 3973 C C . THR B 1 121 ? 11.977 8.617 -19 1 97 121 THR B C 1
ATOM 3975 O O . THR B 1 121 ? 11.945 7.512 -19.547 1 97 121 THR B O 1
ATOM 3978 N N . LYS B 1 122 ? 11.695 9.766 -19.672 1 97.56 122 LYS B N 1
ATOM 3979 C CA . LYS B 1 122 ? 11.305 9.789 -21.078 1 97.56 122 LYS B CA 1
ATOM 3980 C C . LYS B 1 122 ? 12.453 9.352 -21.969 1 97.56 122 LYS B C 1
ATOM 3982 O O . LYS B 1 122 ? 12.242 9.047 -23.156 1 97.56 122 LYS B O 1
ATOM 3987 N N . GLU B 1 123 ? 13.625 9.289 -21.438 1 98 123 GLU B N 1
ATOM 3988 C CA . GLU B 1 123 ? 14.805 8.906 -22.203 1 98 123 GLU B CA 1
ATOM 3989 C C . GLU B 1 123 ? 15 7.391 -22.203 1 98 123 GLU B C 1
ATOM 3991 O O . GLU B 1 123 ? 15.906 6.875 -22.844 1 98 123 GLU B O 1
ATOM 3996 N N . ASP B 1 124 ? 14.117 6.68 -21.5 1 98.5 124 ASP B N 1
ATOM 3997 C CA . ASP B 1 124 ? 14.305 5.25 -21.266 1 98.5 124 ASP B CA 1
ATOM 3998 C C . ASP B 1 124 ? 13.219 4.438 -21.953 1 98.5 124 ASP B C 1
ATOM 4000 O O . ASP B 1 124 ? 12.234 4.996 -22.453 1 98.5 124 ASP B O 1
ATOM 4004 N N . ILE B 1 125 ? 13.445 3.104 -22.016 1 98.75 125 ILE B N 1
ATOM 4005 C CA . ILE B 1 125 ? 12.438 2.178 -22.516 1 98.75 125 ILE B CA 1
ATOM 4006 C C . ILE B 1 125 ? 12.312 0.985 -21.578 1 98.75 125 ILE B C 1
ATOM 4008 O O . ILE B 1 125 ? 13.312 0.495 -21.062 1 98.75 125 ILE B O 1
ATOM 4012 N N . VAL B 1 126 ? 11.125 0.625 -21.266 1 98.88 126 VAL B N 1
ATOM 4013 C CA . VAL B 1 126 ? 10.836 -0.594 -20.516 1 98.88 126 VAL B CA 1
ATOM 4014 C C . VAL B 1 126 ? 10.312 -1.669 -21.469 1 98.88 126 VAL B C 1
ATOM 4016 O O . VAL B 1 126 ? 9.414 -1.408 -22.281 1 98.88 126 VAL B O 1
ATOM 4019 N N . ILE B 1 127 ? 10.883 -2.846 -21.453 1 98.94 127 ILE B N 1
ATOM 4020 C CA . ILE B 1 127 ? 10.516 -3.996 -22.266 1 98.94 127 ILE B CA 1
ATOM 4021 C C . ILE B 1 127 ? 9.867 -5.066 -21.391 1 98.94 127 ILE B C 1
ATOM 4023 O O . ILE B 1 127 ? 10.547 -5.758 -20.625 1 98.94 127 ILE B O 1
ATOM 4027 N N . SER B 1 128 ? 8.555 -5.234 -21.516 1 98.88 128 SER B N 1
ATOM 4028 C CA . SER B 1 128 ? 7.742 -5.977 -20.562 1 98.88 128 SER B CA 1
ATOM 4029 C C . SER B 1 128 ? 7.168 -7.246 -21.188 1 98.88 128 SER B C 1
ATOM 4031 O O . SER B 1 128 ? 6.723 -7.23 -22.328 1 98.88 128 SER B O 1
ATOM 4033 N N . ASP B 1 129 ? 7.195 -8.336 -20.438 1 98.81 129 ASP B N 1
ATOM 4034 C CA . ASP B 1 129 ? 6.48 -9.531 -20.859 1 98.81 129 ASP B CA 1
ATOM 4035 C C . ASP B 1 129 ? 4.98 -9.266 -20.984 1 98.81 129 ASP B C 1
ATOM 4037 O O . ASP B 1 129 ? 4.402 -8.539 -20.172 1 98.81 129 ASP B O 1
ATOM 4041 N N . GLU B 1 130 ? 4.395 -9.953 -21.875 1 97.44 130 GLU B N 1
ATOM 4042 C CA . GLU B 1 130 ? 2.994 -9.719 -22.219 1 97.44 130 GLU B CA 1
ATOM 4043 C C . GLU B 1 130 ? 2.072 -10.086 -21.062 1 97.44 130 GLU B C 1
ATOM 4045 O O . GLU B 1 130 ? 1.001 -9.5 -20.906 1 97.44 130 GLU B O 1
ATOM 4050 N N . LEU B 1 131 ? 2.494 -10.953 -20.188 1 96.56 131 LEU B N 1
ATOM 4051 C CA . LEU B 1 131 ? 1.6 -11.461 -19.156 1 96.56 131 LEU B CA 1
ATOM 4052 C C . LEU B 1 131 ? 2.025 -10.961 -17.781 1 96.56 131 LEU B C 1
ATOM 4054 O O . LEU B 1 131 ? 1.617 -11.523 -16.766 1 96.56 131 LEU B O 1
ATOM 4058 N N . ASN B 1 132 ? 2.812 -9.898 -17.766 1 98 132 ASN B N 1
ATOM 4059 C CA . ASN B 1 132 ? 3.244 -9.336 -16.5 1 98 132 ASN B CA 1
ATOM 4060 C C . ASN B 1 132 ? 2.055 -8.883 -15.656 1 98 132 ASN B C 1
ATOM 4062 O O . ASN B 1 132 ? 1.03 -8.461 -16.188 1 98 132 ASN B O 1
ATOM 4066 N N . HIS B 1 133 ? 2.221 -8.977 -14.367 1 96.94 133 HIS B N 1
ATOM 4067 C CA . HIS B 1 133 ? 1.221 -8.617 -13.367 1 96.94 133 HIS B CA 1
ATOM 4068 C C . HIS B 1 133 ? 0.767 -7.172 -13.539 1 96.94 133 HIS B C 1
ATOM 4070 O O . HIS B 1 133 ? 1.545 -6.316 -13.969 1 96.94 133 HIS B O 1
ATOM 4076 N N . ALA B 1 134 ? -0.46 -6.867 -13.117 1 94.06 134 ALA B N 1
ATOM 4077 C CA . ALA B 1 134 ? -1.108 -5.566 -13.219 1 94.06 134 ALA B CA 1
ATOM 4078 C C . ALA B 1 134 ? -0.282 -4.484 -12.531 1 94.06 134 ALA B C 1
ATOM 4080 O O . ALA B 1 134 ? -0.255 -3.334 -12.969 1 94.06 134 ALA B O 1
ATOM 4081 N N . SER B 1 135 ? 0.371 -4.781 -11.406 1 96.94 135 SER B N 1
ATOM 4082 C CA . SER B 1 135 ? 1.152 -3.793 -10.664 1 96.94 135 SER B CA 1
ATOM 4083 C C . SER B 1 135 ? 2.34 -3.301 -11.484 1 96.94 135 SER B C 1
ATOM 4085 O O . SER B 1 135 ? 2.76 -2.15 -11.352 1 96.94 135 SER B O 1
ATOM 4087 N N . ILE B 1 136 ? 2.922 -4.168 -12.297 1 98.38 136 ILE B N 1
ATOM 4088 C CA . ILE B 1 136 ? 3.998 -3.77 -13.203 1 98.38 136 ILE B CA 1
ATOM 4089 C C . ILE B 1 136 ? 3.445 -2.842 -14.281 1 98.38 136 ILE B C 1
ATOM 4091 O O . ILE B 1 136 ? 4.035 -1.8 -14.578 1 98.38 136 ILE B O 1
ATOM 4095 N N . ILE B 1 137 ? 2.334 -3.244 -14.844 1 96.75 137 ILE B N 1
ATOM 4096 C CA . ILE B 1 137 ? 1.683 -2.447 -15.875 1 96.75 137 ILE B CA 1
ATOM 4097 C C . ILE B 1 137 ? 1.39 -1.048 -15.336 1 96.75 137 ILE B C 1
ATOM 4099 O O . ILE B 1 137 ? 1.707 -0.049 -15.992 1 96.75 137 ILE B O 1
ATOM 4103 N N . ASP B 1 138 ? 0.809 -0.985 -14.156 1 96.62 138 ASP B N 1
ATOM 4104 C CA . ASP B 1 138 ? 0.484 0.304 -13.555 1 96.62 138 ASP B CA 1
ATOM 4105 C C . ASP B 1 138 ? 1.75 1.104 -13.258 1 96.62 138 ASP B C 1
ATOM 4107 O O . ASP B 1 138 ? 1.76 2.33 -13.383 1 96.62 138 ASP B O 1
ATOM 4111 N N . GLY B 1 139 ? 2.781 0.409 -12.742 1 97.94 139 GLY B N 1
ATOM 4112 C CA . GLY B 1 139 ? 4.055 1.085 -12.539 1 97.94 139 GLY B CA 1
ATOM 4113 C C . GLY B 1 139 ? 4.598 1.733 -13.797 1 97.94 139 GLY B C 1
ATOM 4114 O O . GLY B 1 139 ? 5.125 2.846 -13.75 1 97.94 139 GLY B O 1
ATOM 4115 N N . ILE B 1 140 ? 4.492 1.049 -14.93 1 97.94 140 ILE B N 1
ATOM 4116 C CA . ILE B 1 140 ? 4.961 1.566 -16.203 1 97.94 140 ILE B CA 1
ATOM 4117 C C . ILE B 1 140 ? 4.117 2.77 -16.625 1 97.94 140 ILE B C 1
ATOM 4119 O O . ILE B 1 140 ? 4.641 3.756 -17.141 1 97.94 140 ILE B O 1
ATOM 4123 N N . ARG B 1 141 ? 2.82 2.723 -16.344 1 96 141 ARG B N 1
ATOM 4124 C CA . ARG B 1 141 ? 1.909 3.805 -16.703 1 96 141 ARG B CA 1
ATOM 4125 C C . ARG B 1 141 ? 2.254 5.082 -15.953 1 96 141 ARG B C 1
ATOM 4127 O O . ARG B 1 141 ? 1.932 6.184 -16.406 1 96 141 ARG B O 1
ATOM 4134 N N . LEU B 1 142 ? 2.871 4.977 -14.844 1 97.06 142 LEU B N 1
ATOM 4135 C CA . LEU B 1 142 ? 3.205 6.125 -14.008 1 97.06 142 LEU B CA 1
ATOM 4136 C C . LEU B 1 142 ? 4.508 6.77 -14.469 1 97.06 142 LEU B C 1
ATOM 4138 O O . LEU B 1 142 ? 4.922 7.797 -13.922 1 97.06 142 LEU B O 1
ATOM 4142 N N . THR B 1 143 ? 5.184 6.152 -15.398 1 96 143 THR B N 1
ATOM 4143 C CA . THR B 1 143 ? 6.426 6.719 -15.914 1 96 143 THR B CA 1
ATOM 4144 C C . THR B 1 143 ? 6.207 7.316 -17.297 1 96 143 THR B C 1
ATOM 4146 O O . THR B 1 143 ? 5.172 7.082 -17.938 1 96 143 THR B O 1
ATOM 4149 N N . LYS B 1 144 ? 7.148 8.109 -17.797 1 95.62 144 LYS B N 1
ATOM 4150 C CA . LYS B 1 144 ? 7.113 8.68 -19.141 1 95.62 144 LYS B CA 1
ATOM 4151 C C . LYS B 1 144 ? 7.988 7.883 -20.109 1 95.62 144 LYS B C 1
ATOM 4153 O O . LYS B 1 144 ? 8.203 8.297 -21.25 1 95.62 144 LYS B O 1
ATOM 4158 N N . ALA B 1 145 ? 8.5 6.773 -19.609 1 98.19 145 ALA B N 1
ATOM 4159 C CA . ALA B 1 145 ? 9.359 5.934 -20.453 1 98.19 145 ALA B CA 1
ATOM 4160 C C . ALA B 1 145 ? 8.57 5.309 -21.594 1 98.19 145 ALA B C 1
ATOM 4162 O O . ALA B 1 145 ? 7.359 5.109 -21.484 1 98.19 145 ALA B O 1
ATOM 4163 N N . ASP B 1 146 ? 9.297 5.078 -22.719 1 98.44 146 ASP B N 1
ATOM 4164 C CA . ASP B 1 146 ? 8.688 4.25 -23.75 1 98.44 146 ASP B CA 1
ATOM 4165 C C . ASP B 1 146 ? 8.484 2.816 -23.266 1 98.44 146 ASP B C 1
ATOM 4167 O O . ASP B 1 146 ? 9.164 2.375 -22.328 1 98.44 146 ASP B O 1
ATOM 4171 N N . LYS B 1 147 ? 7.523 2.197 -23.828 1 98.5 147 LYS B N 1
ATOM 4172 C CA . LYS B 1 147 ? 7.191 0.828 -23.453 1 98.5 147 LYS B CA 1
ATOM 4173 C C . LYS B 1 147 ? 7.082 -0.073 -24.672 1 98.5 147 LYS B C 1
ATOM 4175 O O . LYS B 1 147 ? 6.562 0.343 -25.703 1 98.5 147 LYS B O 1
ATOM 4180 N N . LYS B 1 148 ? 7.621 -1.198 -24.625 1 98.75 148 LYS B N 1
ATOM 4181 C CA . LYS B 1 148 ? 7.41 -2.273 -25.578 1 98.75 148 LYS B CA 1
ATOM 4182 C C . LYS B 1 148 ? 7.051 -3.58 -24.875 1 98.75 148 LYS B C 1
ATOM 4184 O O . LYS B 1 148 ? 7.621 -3.904 -23.844 1 98.75 148 LYS B O 1
ATOM 4189 N N . VAL B 1 149 ? 6.117 -4.25 -25.422 1 98.69 149 VAL B N 1
ATOM 4190 C CA . VAL B 1 149 ? 5.703 -5.555 -24.922 1 98.69 149 VAL B CA 1
ATOM 4191 C C . VAL B 1 149 ? 6.223 -6.656 -25.828 1 98.69 149 VAL B C 1
ATOM 4193 O O . VAL B 1 149 ? 6.078 -6.574 -27.062 1 98.69 149 VAL B O 1
ATOM 4196 N N . TYR B 1 150 ? 6.902 -7.594 -25.297 1 98.81 150 TYR B N 1
ATOM 4197 C CA . TYR B 1 150 ? 7.27 -8.773 -26.078 1 98.81 150 TYR B CA 1
ATOM 4198 C C . TYR B 1 150 ? 6.363 -9.953 -25.75 1 98.81 150 TYR B C 1
ATOM 4200 O O . TYR B 1 150 ? 5.781 -10.008 -24.656 1 98.81 150 TYR B O 1
ATOM 4208 N N . ARG B 1 151 ? 6.277 -10.891 -26.688 1 98.5 151 ARG B N 1
ATOM 4209 C CA . ARG B 1 151 ? 5.406 -12.047 -26.531 1 98.5 151 ARG B CA 1
ATOM 4210 C C . ARG B 1 151 ? 5.84 -12.906 -25.344 1 98.5 151 ARG B C 1
ATOM 4212 O O . ARG B 1 151 ? 7.039 -13.062 -25.094 1 98.5 151 ARG B O 1
ATOM 4219 N N . HIS B 1 152 ? 4.812 -13.43 -24.688 1 97.81 152 HIS B N 1
ATOM 4220 C CA . HIS B 1 152 ? 5.016 -14.156 -23.438 1 97.81 152 HIS B CA 1
ATOM 4221 C C . HIS B 1 152 ? 6.094 -15.227 -23.594 1 97.81 152 HIS B C 1
ATOM 4223 O O . HIS B 1 152 ? 5.945 -16.156 -24.391 1 97.81 152 HIS B O 1
ATOM 4229 N N . VAL B 1 153 ? 7.148 -15.07 -22.828 1 97.94 153 VAL B N 1
ATOM 4230 C CA . VAL B 1 153 ? 8.242 -16.031 -22.719 1 97.94 153 VAL B CA 1
ATOM 4231 C C . VAL B 1 153 ? 8.844 -16.297 -24.094 1 97.94 153 VAL B C 1
ATOM 4233 O O . VAL B 1 153 ? 9.25 -17.422 -24.391 1 97.94 153 VAL B O 1
ATOM 4236 N N . ASP B 1 154 ? 8.812 -15.344 -24.938 1 98.75 154 ASP B N 1
ATOM 4237 C CA . ASP B 1 154 ? 9.352 -15.453 -26.281 1 98.75 154 ASP B CA 1
ATOM 4238 C C . ASP B 1 154 ? 10.688 -14.711 -26.406 1 98.75 154 ASP B C 1
ATOM 4240 O O . ASP B 1 154 ? 10.711 -13.508 -26.656 1 98.75 154 ASP B O 1
ATOM 4244 N N . MET B 1 155 ? 11.727 -15.477 -26.391 1 98.81 155 MET B N 1
ATOM 4245 C CA . MET B 1 155 ? 13.055 -14.883 -26.344 1 98.81 155 MET B CA 1
ATOM 4246 C C . MET B 1 155 ? 13.438 -14.312 -27.719 1 98.81 155 MET B C 1
ATOM 4248 O O . MET B 1 155 ? 14.195 -13.344 -27.797 1 98.81 155 MET B O 1
ATOM 4252 N N . ASP B 1 156 ? 12.938 -14.891 -28.781 1 98.81 156 ASP B N 1
ATOM 4253 C CA . ASP B 1 156 ? 13.188 -14.32 -30.094 1 98.81 156 ASP B CA 1
ATOM 4254 C C . ASP B 1 156 ? 12.555 -12.938 -30.219 1 98.81 156 ASP B C 1
ATOM 4256 O O . ASP B 1 156 ? 13.172 -12.016 -30.766 1 98.81 156 ASP B O 1
ATOM 4260 N N . ASP B 1 157 ? 11.391 -12.836 -29.719 1 98.88 157 ASP B N 1
ATOM 4261 C CA . ASP B 1 157 ? 10.711 -11.539 -29.766 1 98.88 157 ASP B CA 1
ATOM 4262 C C . ASP B 1 157 ? 11.398 -10.531 -28.844 1 98.88 157 ASP B C 1
ATOM 4264 O O . ASP B 1 157 ? 11.523 -9.359 -29.188 1 98.88 157 ASP B O 1
ATOM 4268 N N . LEU B 1 158 ? 11.789 -10.969 -27.672 1 98.88 158 LEU B N 1
ATOM 4269 C CA . LEU B 1 158 ? 12.539 -10.102 -26.766 1 98.88 158 LEU B CA 1
ATOM 4270 C C . LEU B 1 158 ? 13.805 -9.586 -27.438 1 98.88 158 LEU B C 1
ATOM 4272 O O . LEU B 1 158 ? 14.117 -8.391 -27.359 1 98.88 158 LEU B O 1
ATOM 4276 N N . GLU B 1 159 ? 14.492 -10.453 -28.047 1 98.88 159 GLU B N 1
ATOM 4277 C CA . GLU B 1 159 ? 15.727 -10.055 -28.719 1 98.88 159 GLU B CA 1
ATOM 4278 C C . GLU B 1 159 ? 15.445 -9.039 -29.828 1 98.88 159 GLU B C 1
ATOM 4280 O O . GLU B 1 159 ? 16.219 -8.094 -30.016 1 98.88 159 GLU B O 1
ATOM 4285 N N . ARG B 1 160 ? 14.453 -9.305 -30.594 1 98.81 160 ARG B N 1
ATOM 4286 C CA . ARG B 1 160 ? 14.062 -8.375 -31.641 1 98.81 160 ARG B CA 1
ATOM 4287 C C . ARG B 1 160 ? 13.867 -6.969 -31.078 1 98.81 160 ARG B C 1
ATOM 4289 O O . ARG B 1 160 ? 14.359 -5.992 -31.641 1 98.81 160 ARG B O 1
ATOM 4296 N N . VAL B 1 161 ? 13.125 -6.855 -29.984 1 98.81 161 VAL B N 1
ATOM 4297 C CA . VAL B 1 161 ? 12.852 -5.566 -29.344 1 98.81 161 VAL B CA 1
ATOM 4298 C C . VAL B 1 161 ? 14.156 -4.949 -28.859 1 98.81 161 VAL B C 1
ATOM 4300 O O . VAL B 1 161 ? 14.375 -3.742 -28.984 1 98.81 161 VAL B O 1
ATOM 4303 N N . LEU B 1 162 ? 15 -5.75 -28.266 1 98.75 162 LEU B N 1
ATOM 4304 C CA . LEU B 1 162 ? 16.281 -5.273 -27.75 1 98.75 162 LEU B CA 1
ATOM 4305 C C . LEU B 1 162 ? 17.125 -4.676 -28.859 1 98.75 162 LEU B C 1
ATOM 4307 O O . LEU B 1 162 ? 17.719 -3.609 -28.688 1 98.75 162 LEU B O 1
ATOM 4311 N N . LYS B 1 163 ? 17.141 -5.328 -30 1 98.44 163 LYS B N 1
ATOM 4312 C CA . LYS B 1 163 ? 17.922 -4.855 -31.141 1 98.44 163 LYS B CA 1
ATOM 4313 C C . LYS B 1 163 ? 17.422 -3.49 -31.609 1 98.44 163 LYS B C 1
ATOM 4315 O O . LYS B 1 163 ? 18.219 -2.637 -32 1 98.44 163 LYS B O 1
ATOM 4320 N N . LYS B 1 164 ? 16.188 -3.266 -31.484 1 98.19 164 LYS B N 1
ATOM 4321 C CA . LYS B 1 164 ? 15.57 -2.057 -32.031 1 98.19 164 LYS B CA 1
ATOM 4322 C C . LYS B 1 164 ? 15.625 -0.918 -31 1 98.19 164 LYS B C 1
ATOM 4324 O O . LYS B 1 164 ? 15.258 0.217 -31.312 1 98.19 164 LYS B O 1
ATOM 4329 N N . SER B 1 165 ? 16.094 -1.191 -29.781 1 98 165 SER B N 1
ATOM 4330 C CA . SER B 1 165 ? 15.992 -0.194 -28.719 1 98 165 SER B CA 1
ATOM 4331 C C . SER B 1 165 ? 17.375 0.25 -28.234 1 98 165 SER B C 1
ATOM 4333 O O . SER B 1 165 ? 17.516 0.765 -27.125 1 98 165 SER B O 1
ATOM 4335 N N . MET B 1 166 ? 18.375 0.154 -29.047 1 97 166 MET B N 1
ATOM 4336 C CA . MET B 1 166 ? 19.75 0.393 -28.656 1 97 166 MET B CA 1
ATOM 4337 C C . MET B 1 166 ? 20.016 1.882 -28.438 1 97 166 MET B C 1
ATOM 4339 O O . MET B 1 166 ? 21 2.266 -27.797 1 97 166 MET B O 1
ATOM 4343 N N . ASN B 1 167 ? 19.172 2.77 -28.859 1 97.06 167 ASN B N 1
ATOM 4344 C CA . ASN B 1 167 ? 19.406 4.207 -28.812 1 97.06 167 ASN B CA 1
ATOM 4345 C C . ASN B 1 167 ? 18.922 4.812 -27.5 1 97.06 167 ASN B C 1
ATOM 4347 O O . ASN B 1 167 ? 19.188 5.984 -27.219 1 97.06 167 ASN B O 1
ATOM 4351 N N . TYR B 1 168 ? 18.234 4.07 -26.656 1 97.62 168 TYR B N 1
ATOM 4352 C CA . TYR B 1 168 ? 17.703 4.586 -25.406 1 97.62 168 TYR B CA 1
ATOM 4353 C C . TYR B 1 168 ? 18.812 4.684 -24.359 1 97.62 168 TYR B C 1
ATOM 4355 O O . TYR B 1 168 ? 19.797 3.949 -24.422 1 97.62 168 TYR B O 1
ATOM 4363 N N . ARG B 1 169 ? 18.641 5.613 -23.406 1 95.94 169 ARG B N 1
ATOM 4364 C CA . ARG B 1 169 ? 19.594 5.781 -22.312 1 95.94 169 ARG B CA 1
ATOM 4365 C C . ARG B 1 169 ? 19.641 4.543 -21.438 1 95.94 169 ARG B C 1
ATOM 4367 O O . ARG B 1 169 ? 20.719 4.02 -21.141 1 95.94 169 ARG B O 1
ATOM 4374 N N . MET B 1 170 ? 18.469 4.082 -21.078 1 96.31 170 MET B N 1
ATOM 4375 C CA . MET B 1 170 ? 18.312 2.873 -20.266 1 96.31 170 MET B CA 1
ATOM 4376 C C . MET B 1 170 ? 17.25 1.95 -20.859 1 96.31 170 MET B C 1
ATOM 4378 O O . MET B 1 170 ? 16.203 2.412 -21.328 1 96.31 170 MET B O 1
ATOM 4382 N N . ARG B 1 171 ? 17.641 0.736 -21.016 1 98.19 171 ARG B N 1
ATOM 4383 C CA . ARG B 1 171 ? 16.719 -0.323 -21.438 1 98.19 171 ARG B CA 1
ATOM 4384 C C . ARG B 1 171 ? 16.484 -1.316 -20.297 1 98.19 171 ARG B C 1
ATOM 4386 O O . ARG B 1 171 ? 17.422 -1.977 -19.844 1 98.19 171 ARG B O 1
ATOM 4393 N N . LEU B 1 172 ? 15.234 -1.403 -19.797 1 98.88 172 LEU B N 1
ATOM 4394 C CA . LEU B 1 172 ? 14.891 -2.266 -18.672 1 98.88 172 LEU B CA 1
ATOM 4395 C C . LEU B 1 172 ? 13.961 -3.391 -19.109 1 98.88 172 LEU B C 1
ATOM 4397 O O . LEU B 1 172 ? 12.836 -3.137 -19.562 1 98.88 172 LEU B O 1
ATOM 4401 N N . ILE B 1 173 ? 14.469 -4.617 -19.062 1 98.94 173 ILE B N 1
ATOM 4402 C CA . ILE B 1 173 ? 13.602 -5.777 -19.219 1 98.94 173 ILE B CA 1
ATOM 4403 C C . ILE B 1 173 ? 12.898 -6.086 -17.906 1 98.94 173 ILE B C 1
ATOM 4405 O O . ILE B 1 173 ? 13.547 -6.215 -16.859 1 98.94 173 ILE B O 1
ATOM 4409 N N . VAL B 1 174 ? 11.555 -6.191 -17.906 1 98.94 174 VAL B N 1
ATOM 4410 C CA . VAL B 1 174 ? 10.797 -6.504 -16.688 1 98.94 174 VAL B CA 1
ATOM 4411 C C . VAL B 1 174 ? 9.969 -7.766 -16.906 1 98.94 174 VAL B C 1
ATOM 4413 O O . VAL B 1 174 ? 9.289 -7.898 -17.938 1 98.94 174 VAL B O 1
ATOM 4416 N N . THR B 1 175 ? 10.016 -8.688 -15.945 1 98.88 175 THR B N 1
ATOM 4417 C CA . THR B 1 175 ? 9.234 -9.922 -16.047 1 98.88 175 THR B CA 1
ATOM 4418 C C . THR B 1 175 ? 8.82 -10.398 -14.648 1 98.88 175 THR B C 1
ATOM 4420 O O . THR B 1 175 ? 9.555 -10.211 -13.68 1 98.88 175 THR B O 1
ATOM 4423 N N . ASP B 1 176 ? 7.645 -10.953 -14.586 1 98.75 176 ASP B N 1
ATOM 4424 C CA . ASP B 1 176 ? 7.371 -11.836 -13.453 1 98.75 176 ASP B CA 1
ATOM 4425 C C . ASP B 1 176 ? 8.32 -13.031 -13.445 1 98.75 176 ASP B C 1
ATOM 4427 O O . ASP B 1 176 ? 8.664 -13.562 -14.508 1 98.75 176 ASP B O 1
ATOM 4431 N N . GLY B 1 177 ? 8.789 -13.391 -12.203 1 98.75 177 GLY B N 1
ATOM 4432 C CA . GLY B 1 177 ? 9.523 -14.641 -12.102 1 98.75 177 GLY B CA 1
ATOM 4433 C C . GLY B 1 177 ? 8.656 -15.867 -12.305 1 98.75 177 GLY B C 1
ATOM 4434 O O . GLY B 1 177 ? 9.039 -16.797 -13.016 1 98.75 177 GLY B O 1
ATOM 4435 N N . VAL B 1 178 ? 7.543 -15.906 -11.633 1 98.69 178 VAL B N 1
ATOM 4436 C CA . VAL B 1 178 ? 6.48 -16.891 -11.805 1 98.69 178 VAL B CA 1
ATOM 4437 C C . VAL B 1 178 ? 5.184 -16.188 -12.203 1 98.69 178 VAL B C 1
ATOM 4439 O O . VAL B 1 178 ? 4.75 -15.242 -11.539 1 98.69 178 VAL B O 1
ATOM 4442 N N . PHE B 1 179 ? 4.605 -16.625 -13.32 1 97.69 179 PHE B N 1
ATOM 4443 C CA . PHE B 1 179 ? 3.354 -16.031 -13.781 1 97.69 179 PHE B CA 1
ATOM 4444 C C . PHE B 1 179 ? 2.166 -16.656 -13.047 1 97.69 179 PHE B C 1
ATOM 4446 O O . PHE B 1 179 ? 1.914 -17.859 -13.172 1 97.69 179 PHE B O 1
ATOM 4453 N N . SER B 1 180 ? 1.365 -15.867 -12.359 1 94.81 180 SER B N 1
ATOM 4454 C CA . SER B 1 180 ? 0.428 -16.25 -11.305 1 94.81 180 SER B CA 1
ATOM 4455 C C . SER B 1 180 ? -0.746 -17.047 -11.875 1 94.81 180 SER B C 1
ATOM 4457 O O . SER B 1 180 ? -1.396 -17.812 -11.156 1 94.81 180 SER B O 1
ATOM 4459 N N . MET B 1 181 ? -1.109 -16.859 -13.117 1 93.44 181 MET B N 1
ATOM 4460 C CA . MET B 1 181 ? -2.314 -17.484 -13.664 1 93.44 181 MET B CA 1
ATOM 4461 C C . MET B 1 181 ? -1.985 -18.797 -14.352 1 93.44 181 MET B C 1
ATOM 4463 O O . MET B 1 181 ? -2.869 -19.625 -14.562 1 93.44 181 MET B O 1
ATOM 4467 N N . ASP B 1 182 ? -0.655 -19 -14.602 1 94.88 182 ASP B N 1
ATOM 4468 C CA . ASP B 1 182 ? -0.26 -20.188 -15.344 1 94.88 182 ASP B CA 1
ATOM 4469 C C . ASP B 1 182 ? 0.701 -21.047 -14.531 1 94.88 182 ASP B C 1
ATOM 4471 O O . ASP B 1 182 ? 0.835 -22.25 -14.789 1 94.88 182 ASP B O 1
ATOM 4475 N N . GLY B 1 183 ? 1.387 -20.453 -13.656 1 97 183 GLY B N 1
ATOM 4476 C CA . GLY B 1 183 ? 2.309 -21.188 -12.805 1 97 183 GLY B CA 1
ATOM 4477 C C . GLY B 1 183 ? 3.643 -21.469 -13.469 1 97 183 GLY B C 1
ATOM 4478 O O . GLY B 1 183 ? 4.516 -22.094 -12.883 1 97 183 GLY B O 1
ATOM 4479 N N . ASN B 1 184 ? 3.842 -21 -14.703 1 97.62 184 ASN B N 1
ATOM 4480 C CA . ASN B 1 184 ? 5.121 -21.188 -15.375 1 97.62 184 ASN B CA 1
ATOM 4481 C C . ASN B 1 184 ? 6.16 -20.172 -14.906 1 97.62 184 ASN B C 1
ATOM 4483 O O . ASN B 1 184 ? 5.805 -19.094 -14.406 1 97.62 184 ASN B O 1
ATOM 4487 N N . ILE B 1 185 ? 7.43 -20.516 -15.039 1 98.56 185 ILE B N 1
ATOM 4488 C CA . ILE B 1 185 ? 8.555 -19.703 -14.594 1 98.56 185 ILE B CA 1
ATOM 4489 C C . ILE B 1 185 ? 9.164 -18.953 -15.789 1 98.56 185 ILE B C 1
ATOM 4491 O 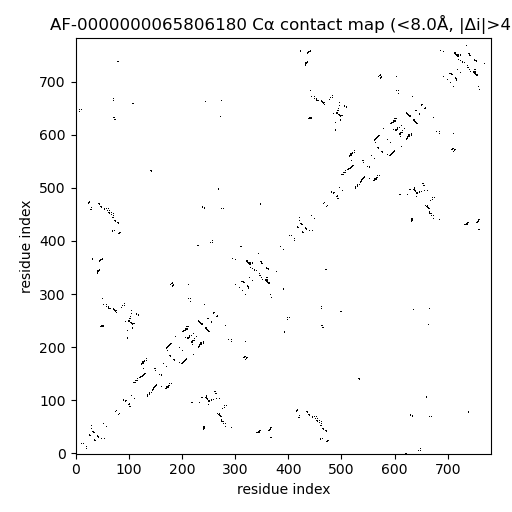O . ILE B 1 185 ? 9.305 -19.531 -16.875 1 98.56 185 ILE B O 1
ATOM 4495 N N . ALA B 1 186 ? 9.445 -17.688 -15.656 1 98.69 186 ALA B N 1
ATOM 4496 C CA . ALA B 1 186 ? 10.148 -16.938 -16.688 1 98.69 186 ALA B CA 1
ATOM 4497 C C . ALA B 1 186 ? 11.5 -17.578 -17.016 1 98.69 186 ALA B C 1
ATOM 4499 O O . ALA B 1 186 ? 12.203 -18.047 -16.109 1 98.69 186 ALA B O 1
ATOM 4500 N N . PRO B 1 187 ? 11.867 -17.672 -18.344 1 98.69 187 PRO B N 1
ATOM 4501 C CA . PRO B 1 187 ? 13.195 -18.172 -18.703 1 98.69 187 PRO B CA 1
ATOM 4502 C C . PRO B 1 187 ? 14.305 -17.172 -18.375 1 98.69 187 PRO B C 1
ATOM 4504 O O . PRO B 1 187 ? 15 -16.703 -19.281 1 98.69 187 PRO B O 1
ATOM 4507 N N . LEU B 1 188 ? 14.562 -16.969 -17.094 1 98.81 188 LEU B N 1
ATOM 4508 C CA . LEU B 1 188 ? 15.422 -15.906 -16.578 1 98.81 188 LEU B CA 1
ATOM 4509 C C . LEU B 1 188 ? 16.844 -16.062 -17.094 1 98.81 188 LEU B C 1
ATOM 4511 O O . LEU B 1 188 ? 17.531 -15.078 -17.375 1 98.81 188 LEU B O 1
ATOM 4515 N N . PRO B 1 189 ? 17.406 -17.344 -17.203 1 98.88 189 PRO B N 1
ATOM 4516 C CA . PRO B 1 189 ? 18.75 -17.469 -17.766 1 98.88 189 PRO B CA 1
ATOM 4517 C C . PRO B 1 189 ? 18.875 -16.875 -19.156 1 98.88 189 PRO B C 1
ATOM 4519 O O . PRO B 1 189 ? 19.859 -16.172 -19.453 1 98.88 189 PRO B O 1
ATOM 4522 N N . ASP B 1 190 ? 17.922 -17.172 -19.984 1 98.88 190 ASP B N 1
ATOM 4523 C CA . ASP B 1 190 ? 17.938 -16.641 -21.344 1 98.88 190 ASP B CA 1
ATOM 4524 C C . ASP B 1 190 ? 17.766 -15.117 -21.344 1 98.88 190 ASP B C 1
ATOM 4526 O O . ASP B 1 190 ? 18.391 -14.414 -22.141 1 98.88 190 ASP B O 1
ATOM 4530 N N . ILE B 1 191 ? 16.859 -14.594 -20.5 1 98.94 191 ILE B N 1
ATOM 4531 C CA . ILE B 1 191 ? 16.625 -13.156 -20.391 1 98.94 191 ILE B CA 1
ATOM 4532 C C . ILE B 1 191 ? 17.922 -12.453 -19.984 1 98.94 191 ILE B C 1
ATOM 4534 O O . ILE B 1 191 ? 18.281 -11.43 -20.578 1 98.94 191 ILE B O 1
ATOM 4538 N N . VAL B 1 192 ? 18.594 -12.984 -18.938 1 98.81 192 VAL B N 1
ATOM 4539 C CA . VAL B 1 192 ? 19.828 -12.398 -18.422 1 98.81 192 VAL B CA 1
ATOM 4540 C C . VAL B 1 192 ? 20.906 -12.414 -19.516 1 98.81 192 VAL B C 1
ATOM 4542 O O . VAL B 1 192 ? 21.625 -11.438 -19.688 1 98.81 192 VAL B O 1
ATOM 4545 N N . LYS B 1 193 ? 21 -13.562 -20.234 1 98.69 193 LYS B N 1
ATOM 4546 C CA . LYS B 1 193 ? 21.953 -13.656 -21.328 1 98.69 193 LYS B CA 1
ATOM 4547 C C . LYS B 1 193 ? 21.703 -12.57 -22.375 1 98.69 193 LYS B C 1
ATOM 4549 O O . LYS B 1 193 ? 22.641 -11.914 -22.828 1 98.69 193 LYS B O 1
ATOM 4554 N N . LEU B 1 194 ? 20.5 -12.414 -22.75 1 98.81 194 LEU B N 1
ATOM 4555 C CA . LEU B 1 194 ? 20.141 -11.383 -23.734 1 98.81 194 LEU B CA 1
ATOM 4556 C C . LEU B 1 194 ? 20.422 -9.992 -23.172 1 98.81 194 LEU B C 1
ATOM 4558 O O . LEU B 1 194 ? 20.922 -9.125 -23.906 1 98.81 194 LEU B O 1
ATOM 4562 N N . ALA B 1 195 ? 20.047 -9.758 -21.922 1 98.69 195 ALA B N 1
ATOM 4563 C CA . ALA B 1 195 ? 20.297 -8.461 -21.297 1 98.69 195 ALA B CA 1
ATOM 4564 C C . ALA B 1 195 ? 21.781 -8.109 -21.344 1 98.69 195 ALA B C 1
ATOM 4566 O O . ALA B 1 195 ? 22.141 -6.965 -21.609 1 98.69 195 ALA B O 1
ATOM 4567 N N . GLU B 1 196 ? 22.625 -9.07 -21.031 1 98.19 196 GLU B N 1
ATOM 4568 C CA . GLU B 1 196 ? 24.078 -8.867 -21.047 1 98.19 196 GLU B CA 1
ATOM 4569 C C . GLU B 1 196 ? 24.578 -8.609 -22.469 1 98.19 196 GLU B C 1
ATOM 4571 O O . GLU B 1 196 ? 25.438 -7.742 -22.672 1 98.19 196 GLU B O 1
ATOM 4576 N N . ALA B 1 197 ? 24.062 -9.312 -23.391 1 98 197 ALA B N 1
ATOM 4577 C CA . ALA B 1 197 ? 24.484 -9.172 -24.781 1 98 197 ALA B CA 1
ATOM 4578 C C . ALA B 1 197 ? 24.094 -7.809 -25.344 1 98 197 ALA B C 1
ATOM 4580 O O . ALA B 1 197 ? 24.812 -7.234 -26.156 1 98 197 ALA B O 1
ATOM 4581 N N . TYR B 1 198 ? 23 -7.273 -24.922 1 97.81 198 TYR B N 1
ATOM 4582 C CA . TYR B 1 198 ? 22.469 -6.059 -25.531 1 97.81 198 TYR B CA 1
ATOM 4583 C C . TYR B 1 198 ? 22.516 -4.891 -24.547 1 97.81 198 TYR B C 1
ATOM 4585 O O . TYR B 1 198 ? 21.859 -3.869 -24.766 1 97.81 198 TYR B O 1
ATOM 4593 N N . ASP B 1 199 ? 23.172 -5.016 -23.469 1 97.19 199 ASP B N 1
ATOM 4594 C CA . ASP B 1 199 ? 23.422 -3.953 -22.5 1 97.19 199 ASP B CA 1
ATOM 4595 C C . ASP B 1 199 ? 22.125 -3.418 -21.922 1 97.19 199 ASP B C 1
ATOM 4597 O O . ASP B 1 199 ? 21.844 -2.217 -22 1 97.19 199 ASP B O 1
ATOM 4601 N N . ALA B 1 200 ? 21.328 -4.273 -21.344 1 98.5 200 ALA B N 1
ATOM 4602 C CA . ALA B 1 200 ? 20.047 -3.924 -20.734 1 98.5 200 ALA B CA 1
ATOM 4603 C C . ALA B 1 200 ? 20.016 -4.316 -19.25 1 98.5 200 ALA B C 1
ATOM 4605 O O . ALA B 1 200 ? 20.812 -5.148 -18.812 1 98.5 200 ALA B O 1
ATOM 4606 N N . PHE B 1 201 ? 19.219 -3.619 -18.469 1 98.75 201 PHE B N 1
ATOM 4607 C CA . PHE B 1 201 ? 18.938 -3.977 -17.078 1 98.75 201 PHE B CA 1
ATOM 4608 C C . PHE B 1 201 ? 17.828 -5.012 -17 1 98.75 201 PHE B C 1
ATOM 4610 O O . PHE B 1 201 ? 16.984 -5.102 -17.906 1 98.75 201 PHE B O 1
ATOM 4617 N N . VAL B 1 202 ? 17.812 -5.789 -15.922 1 98.88 202 VAL B N 1
ATOM 4618 C CA . VAL B 1 202 ? 16.781 -6.789 -15.703 1 98.88 202 VAL B CA 1
ATOM 4619 C C . VAL B 1 202 ? 16.109 -6.57 -14.352 1 98.88 202 VAL B C 1
ATOM 4621 O O . VAL B 1 202 ? 16.797 -6.395 -13.336 1 98.88 202 VAL B O 1
ATOM 4624 N N . MET B 1 203 ? 14.805 -6.504 -14.312 1 98.94 203 MET B N 1
ATOM 4625 C CA . MET B 1 203 ? 13.977 -6.5 -13.109 1 98.94 203 MET B CA 1
ATOM 4626 C C . MET B 1 203 ? 13.055 -7.719 -13.086 1 98.94 203 MET B C 1
ATOM 4628 O O . MET B 1 203 ? 12.336 -7.98 -14.047 1 98.94 203 MET B O 1
ATOM 4632 N N . VAL B 1 204 ? 13.07 -8.461 -11.992 1 98.94 204 VAL B N 1
ATOM 4633 C CA . VAL B 1 204 ? 12.203 -9.625 -11.844 1 98.94 204 VAL B CA 1
ATOM 4634 C C . VAL B 1 204 ? 11.281 -9.438 -10.648 1 98.94 204 VAL B C 1
ATOM 4636 O O . VAL B 1 204 ? 11.734 -9.062 -9.562 1 98.94 204 VAL B O 1
ATOM 4639 N N . ASP B 1 205 ? 9.984 -9.609 -10.844 1 98.88 205 ASP B N 1
ATOM 4640 C CA . ASP B 1 205 ? 9.008 -9.664 -9.766 1 98.88 205 ASP B CA 1
ATOM 4641 C C . ASP B 1 205 ? 8.82 -11.094 -9.266 1 98.88 205 ASP B C 1
ATOM 4643 O O . ASP B 1 205 ? 8.156 -11.906 -9.906 1 98.88 205 ASP B O 1
ATOM 4647 N N . ASP B 1 206 ? 9.312 -11.336 -8.094 1 98.44 206 ASP B N 1
ATOM 4648 C CA . ASP B 1 206 ? 9.328 -12.672 -7.504 1 98.44 206 ASP B CA 1
ATOM 4649 C C . ASP B 1 206 ? 8.195 -12.844 -6.492 1 98.44 206 ASP B C 1
ATOM 4651 O O . ASP B 1 206 ? 8.344 -13.555 -5.496 1 98.44 206 ASP B O 1
ATOM 4655 N N . ALA B 1 207 ? 7.094 -12.18 -6.703 1 98.12 207 ALA B N 1
ATOM 4656 C CA . ALA B 1 207 ? 5.992 -12.234 -5.746 1 98.12 207 ALA B CA 1
ATOM 4657 C C . ALA B 1 207 ? 5.539 -13.672 -5.512 1 98.12 207 ALA B C 1
ATOM 4659 O O . ALA B 1 207 ? 5.188 -14.047 -4.395 1 98.12 207 ALA B O 1
ATOM 4660 N N . HIS B 1 208 ? 5.555 -14.516 -6.559 1 98.31 208 HIS B N 1
ATOM 4661 C CA . HIS B 1 208 ? 5.113 -15.898 -6.438 1 98.31 208 HIS B CA 1
ATOM 4662 C C . HIS B 1 208 ? 6.301 -16.844 -6.328 1 98.31 208 HIS B C 1
ATOM 4664 O O . HIS B 1 208 ? 6.121 -18.047 -6.145 1 98.31 208 HIS B O 1
ATOM 4670 N N . ALA B 1 209 ? 7.531 -16.312 -6.398 1 98.5 209 ALA B N 1
ATOM 4671 C CA . ALA B 1 209 ? 8.711 -17.172 -6.391 1 98.5 209 ALA B CA 1
ATOM 4672 C C . ALA B 1 209 ? 9.422 -17.125 -5.039 1 98.5 209 ALA B C 1
ATOM 4674 O O . ALA B 1 209 ? 10.016 -18.109 -4.602 1 98.5 209 ALA B O 1
ATOM 4675 N N . SER B 1 210 ? 9.422 -15.93 -4.398 1 97.5 210 SER B N 1
ATOM 4676 C CA . SER B 1 210 ? 10.039 -15.812 -3.08 1 97.5 210 SER B CA 1
ATOM 4677 C C . SER B 1 210 ? 9.336 -16.719 -2.064 1 97.5 210 SER B C 1
ATOM 4679 O O . SER B 1 210 ? 8.117 -16.672 -1.927 1 97.5 210 SER B O 1
ATOM 4681 N N . GLY B 1 211 ? 10.023 -17.5 -1.368 1 96.88 211 GLY B N 1
ATOM 4682 C CA . GLY B 1 211 ? 9.477 -18.469 -0.439 1 96.88 211 GLY B CA 1
ATOM 4683 C C . GLY B 1 211 ? 9.148 -19.797 -1.093 1 96.88 211 GLY B C 1
ATOM 4684 O O . GLY B 1 211 ? 8.844 -20.781 -0.406 1 96.88 211 GLY B O 1
ATOM 4685 N N . VAL B 1 212 ? 9.281 -19.891 -2.465 1 98.31 212 VAL B N 1
ATOM 4686 C CA . VAL B 1 212 ? 8.797 -21.062 -3.176 1 98.31 212 VAL B CA 1
ATOM 4687 C C . VAL B 1 212 ? 9.922 -21.688 -3.996 1 98.31 212 VAL B C 1
ATOM 4689 O O . VAL B 1 212 ? 10.078 -22.906 -4.027 1 98.31 212 VAL B O 1
ATOM 4692 N N . LEU B 1 213 ? 10.703 -20.891 -4.695 1 98.56 213 LEU B N 1
ATOM 4693 C CA . LEU B 1 213 ? 11.781 -21.359 -5.566 1 98.56 213 LEU B CA 1
ATOM 4694 C C . LEU B 1 213 ? 13.141 -21 -4.984 1 98.56 213 LEU B C 1
ATOM 4696 O O . LEU B 1 213 ? 13.273 -20.031 -4.246 1 98.56 213 LEU B O 1
ATOM 4700 N N . GLY B 1 214 ? 14.188 -21.734 -5.402 1 98.19 214 GLY B N 1
ATOM 4701 C CA . GLY B 1 214 ? 15.547 -21.453 -4.953 1 98.19 214 GLY B CA 1
ATOM 4702 C C . GLY B 1 214 ? 15.852 -22.047 -3.59 1 98.19 214 GLY B C 1
ATOM 4703 O O . GLY B 1 214 ? 14.945 -22.5 -2.885 1 98.19 214 GLY B O 1
ATOM 4704 N N . LYS B 1 215 ? 17.109 -22 -3.232 1 97.69 215 LYS B N 1
ATOM 4705 C CA . LYS B 1 215 ? 17.516 -22.5 -1.918 1 97.69 215 LYS B CA 1
ATOM 4706 C C . LYS B 1 215 ? 16.859 -21.688 -0.804 1 97.69 215 LYS B C 1
ATOM 4708 O O . LYS B 1 215 ? 16.953 -20.469 -0.778 1 97.69 215 LYS B O 1
ATOM 4713 N N . ASN B 1 216 ? 16.109 -22.391 0.08 1 96.88 216 ASN B N 1
ATOM 4714 C CA . ASN B 1 216 ? 15.375 -21.797 1.192 1 96.88 216 ASN B CA 1
ATOM 4715 C C . ASN B 1 216 ? 14.336 -20.797 0.704 1 96.88 216 ASN B C 1
ATOM 4717 O O . ASN B 1 216 ? 13.922 -19.906 1.453 1 96.88 216 ASN B O 1
ATOM 4721 N N . GLY B 1 217 ? 13.977 -20.859 -0.557 1 98 217 GLY B N 1
ATOM 4722 C CA . GLY B 1 217 ? 12.914 -20.016 -1.068 1 98 217 GLY B CA 1
ATOM 4723 C C . GLY B 1 217 ? 13.391 -18.656 -1.514 1 98 217 GLY B C 1
ATOM 4724 O O . GLY B 1 217 ? 12.625 -17.688 -1.513 1 98 217 GLY B O 1
ATOM 4725 N N . ARG B 1 218 ? 14.609 -18.469 -1.919 1 98.56 218 ARG B N 1
ATOM 4726 C CA . ARG B 1 218 ? 15.227 -17.188 -2.201 1 98.56 218 ARG B CA 1
ATOM 4727 C C . ARG B 1 218 ? 14.703 -16.594 -3.508 1 98.56 218 ARG B C 1
ATOM 4729 O O . ARG B 1 218 ? 14.883 -15.414 -3.781 1 98.56 218 ARG B O 1
ATOM 4736 N N . GLY B 1 219 ? 14.023 -17.375 -4.352 1 98.44 219 GLY B N 1
ATOM 4737 C CA . GLY B 1 219 ? 13.383 -16.812 -5.531 1 98.44 219 GLY B CA 1
ATOM 4738 C C . GLY B 1 219 ? 14.016 -17.297 -6.828 1 98.44 219 GLY B C 1
ATOM 4739 O O . GLY B 1 219 ? 14.898 -18.141 -6.82 1 98.44 219 GLY B O 1
ATOM 4740 N N . THR B 1 220 ? 13.562 -16.766 -7.934 1 98.81 220 THR B N 1
ATOM 4741 C CA . THR B 1 220 ? 13.914 -17.234 -9.266 1 98.81 220 THR B CA 1
ATOM 4742 C C . THR B 1 220 ? 15.391 -16.984 -9.562 1 98.81 220 THR B C 1
ATOM 4744 O O . THR B 1 220 ? 16.047 -17.797 -10.219 1 98.81 220 THR B O 1
ATOM 4747 N N . VAL B 1 221 ? 15.898 -15.867 -9.07 1 98.81 221 VAL B N 1
ATOM 4748 C CA . VAL B 1 221 ? 17.297 -15.539 -9.336 1 98.81 221 VAL B CA 1
ATOM 4749 C C . VAL B 1 221 ? 18.203 -16.609 -8.75 1 98.81 221 VAL B C 1
ATOM 4751 O O . VAL B 1 221 ? 19.109 -17.125 -9.43 1 98.81 221 VAL B O 1
ATOM 4754 N N . ASN B 1 222 ? 17.953 -16.938 -7.52 1 98.81 222 ASN B N 1
ATOM 4755 C CA . ASN B 1 222 ? 18.719 -17.984 -6.852 1 98.81 222 ASN B CA 1
ATOM 4756 C C . ASN B 1 222 ? 18.438 -19.359 -7.461 1 98.81 222 ASN B C 1
ATOM 4758 O O . ASN B 1 222 ? 19.359 -20.172 -7.609 1 98.81 222 ASN B O 1
ATOM 4762 N N . HIS B 1 223 ? 17.234 -19.641 -7.797 1 98.75 223 HIS B N 1
ATOM 4763 C CA . HIS B 1 223 ? 16.797 -20.906 -8.383 1 98.75 223 HIS B CA 1
ATOM 4764 C C . HIS B 1 223 ? 17.641 -21.25 -9.602 1 98.75 223 HIS B C 1
ATOM 4766 O O . HIS B 1 223 ? 17.984 -22.422 -9.805 1 98.75 223 HIS B O 1
ATOM 4772 N N . PHE B 1 224 ? 17.969 -20.266 -10.391 1 98.81 224 PHE B N 1
ATOM 4773 C CA . PHE B 1 224 ? 18.688 -20.484 -11.641 1 98.81 224 PHE B CA 1
ATOM 4774 C C . PHE B 1 224 ? 20.172 -20.203 -11.477 1 98.81 224 PHE B C 1
ATOM 4776 O O . PHE B 1 224 ? 20.922 -20.172 -12.453 1 98.81 224 PHE B O 1
ATOM 4783 N N . GLY B 1 225 ? 20.641 -19.953 -10.25 1 98.5 225 GLY B N 1
ATOM 4784 C CA . GLY B 1 225 ? 22.047 -19.672 -10 1 98.5 225 GLY B CA 1
ATOM 4785 C C . GLY B 1 225 ? 22.5 -18.359 -10.594 1 98.5 225 GLY B C 1
ATOM 4786 O O . GLY B 1 225 ? 23.625 -18.25 -11.094 1 98.5 225 GLY B O 1
ATOM 4787 N N . LEU B 1 226 ? 21.672 -17.344 -10.555 1 98.56 226 LEU B N 1
ATOM 4788 C CA . LEU B 1 226 ? 21.953 -16.078 -11.227 1 98.56 226 LEU B CA 1
ATOM 4789 C C . LEU B 1 226 ? 22.219 -14.969 -10.211 1 98.56 226 LEU B C 1
ATOM 4791 O O . LEU B 1 226 ? 22.125 -13.781 -10.539 1 98.56 226 LEU B O 1
ATOM 4795 N N . ASP B 1 227 ? 22.516 -15.32 -8.977 1 97.94 227 ASP B N 1
ATOM 4796 C CA . ASP B 1 227 ? 22.812 -14.32 -7.957 1 97.94 227 ASP B CA 1
ATOM 4797 C C . ASP B 1 227 ? 23.859 -13.32 -8.445 1 97.94 227 ASP B C 1
ATOM 4799 O O . ASP B 1 227 ? 24.922 -13.719 -8.953 1 97.94 227 ASP B O 1
ATOM 4803 N N . GLY B 1 228 ? 23.531 -12.039 -8.297 1 97 228 GLY B N 1
ATOM 4804 C CA . GLY B 1 228 ? 24.469 -10.992 -8.695 1 97 228 GLY B CA 1
ATOM 4805 C C . GLY B 1 228 ? 24.344 -10.617 -10.164 1 97 228 GLY B C 1
ATOM 4806 O O . GLY B 1 228 ? 25 -9.672 -10.617 1 97 228 GLY B O 1
ATOM 4807 N N . ARG B 1 229 ? 23.422 -11.266 -10.867 1 98.06 229 ARG B N 1
ATOM 4808 C CA . ARG B 1 229 ? 23.344 -11.023 -12.305 1 98.06 229 ARG B CA 1
ATOM 4809 C C . ARG B 1 229 ? 22 -10.422 -12.688 1 98.06 229 ARG B C 1
ATOM 4811 O O . ARG B 1 229 ? 21.719 -10.234 -13.875 1 98.06 229 ARG B O 1
ATOM 4818 N N . VAL B 1 230 ? 21.156 -10.172 -11.742 1 98.62 230 VAL B N 1
ATOM 4819 C CA . VAL B 1 230 ? 19.875 -9.484 -11.922 1 98.62 230 VAL B CA 1
ATOM 4820 C C . VAL B 1 230 ? 19.891 -8.172 -11.141 1 98.62 230 VAL B C 1
ATOM 4822 O O . VAL B 1 230 ? 20.234 -8.141 -9.961 1 98.62 230 VAL B O 1
ATOM 4825 N N . HIS B 1 231 ? 19.484 -7.105 -11.727 1 98.75 231 HIS B N 1
ATOM 4826 C CA . HIS B 1 231 ? 19.703 -5.766 -11.188 1 98.75 231 HIS B CA 1
ATOM 4827 C C . HIS B 1 231 ? 18.688 -5.438 -10.102 1 98.75 231 HIS B C 1
ATOM 4829 O O . HIS B 1 231 ? 19.016 -4.77 -9.117 1 98.75 231 HIS B O 1
ATOM 4835 N N . ILE B 1 232 ? 17.438 -5.785 -10.336 1 98.88 232 ILE B N 1
ATOM 4836 C CA . ILE B 1 232 ? 16.359 -5.441 -9.414 1 98.88 232 ILE B CA 1
ATOM 4837 C C . ILE B 1 232 ? 15.523 -6.68 -9.125 1 98.88 232 ILE B C 1
ATOM 4839 O O . ILE B 1 232 ? 14.984 -7.301 -10.047 1 98.88 232 ILE B O 1
ATOM 4843 N N . GLN B 1 233 ? 15.438 -7.098 -7.898 1 98.88 233 GLN B N 1
ATOM 4844 C CA . GLN B 1 233 ? 14.539 -8.156 -7.445 1 98.88 233 GLN B CA 1
ATOM 4845 C C . GLN B 1 233 ? 13.391 -7.59 -6.609 1 98.88 233 GLN B C 1
ATOM 4847 O O . GLN B 1 233 ? 13.625 -6.941 -5.59 1 98.88 233 GLN B O 1
ATOM 4852 N N . VAL B 1 234 ? 12.18 -7.816 -7.074 1 98.88 234 VAL B N 1
ATOM 4853 C CA . VAL B 1 234 ? 10.992 -7.426 -6.324 1 98.88 234 VAL B CA 1
ATOM 4854 C C . VAL B 1 234 ? 10.344 -8.664 -5.703 1 98.88 234 VAL B C 1
ATOM 4856 O O . VAL B 1 234 ? 10.328 -9.734 -6.312 1 98.88 234 VAL B O 1
ATOM 4859 N N . GLY B 1 235 ? 9.891 -8.539 -4.527 1 98.38 235 GLY B N 1
ATOM 4860 C CA . GLY B 1 235 ? 9.156 -9.609 -3.877 1 98.38 235 GLY B CA 1
ATOM 4861 C C . GLY B 1 235 ? 8.023 -9.117 -3.002 1 98.38 235 GLY B C 1
ATOM 4862 O O . GLY B 1 235 ? 7.879 -7.91 -2.787 1 98.38 235 GLY B O 1
ATOM 4863 N N . THR B 1 236 ? 7.156 -10.055 -2.586 1 98 236 THR B N 1
ATOM 4864 C CA . THR B 1 236 ? 6.082 -9.727 -1.652 1 98 236 THR B CA 1
ATOM 4865 C C . THR B 1 236 ? 6.277 -10.461 -0.328 1 98 236 THR B C 1
ATOM 4867 O O . THR B 1 236 ? 6.977 -11.477 -0.272 1 98 236 THR B O 1
ATOM 4870 N N . LEU B 1 237 ? 5.75 -9.914 0.701 1 98.62 237 LEU B N 1
ATOM 4871 C CA . LEU B 1 237 ? 5.805 -10.5 2.037 1 98.62 237 LEU B CA 1
ATOM 4872 C C . LEU B 1 237 ? 4.438 -11.039 2.449 1 98.62 237 LEU B C 1
ATOM 4874 O O . LEU B 1 237 ? 4.223 -11.367 3.619 1 98.62 237 LEU B O 1
ATOM 4878 N N . SER B 1 238 ? 3.543 -11.141 1.454 1 97.81 238 SER B N 1
ATOM 4879 C CA . SER B 1 238 ? 2.158 -11.422 1.82 1 97.81 238 SER B CA 1
ATOM 4880 C C . SER B 1 238 ? 1.71 -12.773 1.279 1 97.81 238 SER B C 1
ATOM 4882 O O . SER B 1 238 ? 0.56 -13.172 1.471 1 97.81 238 SER B O 1
ATOM 4884 N N . LYS B 1 239 ? 2.535 -13.484 0.564 1 97.75 239 LYS B N 1
ATOM 4885 C CA . LYS B 1 239 ? 2.188 -14.789 0.011 1 97.75 239 LYS B CA 1
ATOM 4886 C C . LYS B 1 239 ? 2.898 -15.906 0.762 1 97.75 239 LYS B C 1
ATOM 4888 O O . LYS B 1 239 ? 2.578 -16.188 1.919 1 97.75 239 LYS B O 1
ATOM 4893 N N . ALA B 1 240 ? 4.023 -16.406 0.271 1 98.19 240 ALA B N 1
ATOM 4894 C CA . ALA B 1 240 ? 4.746 -17.484 0.959 1 98.19 240 ALA B CA 1
ATOM 4895 C C . ALA B 1 240 ? 5.242 -17.016 2.326 1 98.19 240 ALA B C 1
ATOM 4897 O O . ALA B 1 240 ? 5.266 -17.797 3.281 1 98.19 240 ALA B O 1
ATOM 4898 N N . ILE B 1 241 ? 5.605 -15.727 2.434 1 97.88 241 ILE B N 1
ATOM 4899 C CA . ILE B 1 241 ? 6.133 -15.18 3.678 1 97.88 241 ILE B CA 1
ATOM 4900 C C . ILE B 1 241 ? 5.008 -15.047 4.703 1 97.88 241 ILE B C 1
ATOM 4902 O O . ILE B 1 241 ? 5.25 -15.102 5.91 1 97.88 241 ILE B O 1
ATOM 4906 N N . GLY B 1 242 ? 3.754 -14.75 4.219 1 97.88 242 GLY B N 1
ATOM 4907 C CA . GLY B 1 242 ? 2.568 -15 5.023 1 97.88 242 GLY B CA 1
ATOM 4908 C C . GLY B 1 242 ? 2.092 -13.773 5.781 1 97.88 242 GLY B C 1
ATOM 4909 O O . GLY B 1 242 ? 1.156 -13.852 6.578 1 97.88 242 GLY B O 1
ATOM 4910 N N . VAL B 1 243 ? 2.639 -12.617 5.594 1 98.38 243 VAL B N 1
ATOM 4911 C CA . VAL B 1 243 ? 2.297 -11.477 6.441 1 98.38 243 VAL B CA 1
ATOM 4912 C C . VAL B 1 243 ? 1.749 -10.336 5.586 1 98.38 243 VAL B C 1
ATOM 4914 O O . VAL B 1 243 ? 0.6 -10.391 5.137 1 98.38 243 VAL B O 1
ATOM 4917 N N . LEU B 1 244 ? 2.555 -9.297 5.332 1 98.5 244 LEU B N 1
ATOM 4918 C CA . LEU B 1 244 ? 2.141 -8.141 4.547 1 98.5 244 LEU B CA 1
ATOM 4919 C C . LEU B 1 244 ? 3.35 -7.328 4.098 1 98.5 244 LEU B C 1
ATOM 4921 O O . LEU B 1 244 ? 4.27 -7.094 4.883 1 98.5 244 LEU B O 1
ATOM 4925 N N . GLY B 1 245 ? 3.301 -6.949 2.875 1 98.12 245 GLY B N 1
ATOM 4926 C CA . GLY B 1 245 ? 4.344 -6.047 2.416 1 98.12 245 GLY B CA 1
ATOM 4927 C C . GLY B 1 245 ? 4.969 -6.477 1.104 1 98.12 245 GLY B C 1
ATOM 4928 O O . GLY B 1 245 ? 4.555 -7.473 0.508 1 98.12 245 GLY B O 1
ATOM 4929 N N . GLY B 1 246 ? 5.805 -5.695 0.584 1 98.5 246 GLY B N 1
ATOM 4930 C CA . GLY B 1 246 ? 6.68 -5.961 -0.547 1 98.5 246 GLY B CA 1
ATOM 4931 C C . GLY B 1 246 ? 8.055 -5.348 -0.393 1 98.5 246 GLY B C 1
ATOM 4932 O O . GLY B 1 246 ? 8.312 -4.609 0.56 1 98.5 246 GLY B O 1
ATOM 4933 N N . TYR B 1 247 ? 8.969 -5.758 -1.245 1 98.88 247 TYR B N 1
ATOM 4934 C CA . TYR B 1 247 ? 10.312 -5.203 -1.153 1 98.88 247 TYR B CA 1
ATOM 4935 C C . TYR B 1 247 ? 10.977 -5.152 -2.525 1 98.88 247 TYR B C 1
ATOM 4937 O O . TYR B 1 247 ? 10.625 -5.93 -3.418 1 98.88 247 TYR B O 1
ATOM 4945 N N . ALA B 1 248 ? 11.828 -4.219 -2.668 1 98.94 248 ALA B N 1
ATOM 4946 C CA . ALA B 1 248 ? 12.82 -4.168 -3.742 1 98.94 248 ALA B CA 1
ATOM 4947 C C . ALA B 1 248 ? 14.227 -4.449 -3.211 1 98.94 248 ALA B C 1
ATOM 4949 O O . ALA B 1 248 ? 14.625 -3.906 -2.178 1 98.94 248 ALA B O 1
ATOM 4950 N N . ALA B 1 249 ? 14.938 -5.285 -3.836 1 98.88 249 ALA B N 1
ATOM 4951 C CA . ALA B 1 249 ? 16.297 -5.637 -3.455 1 98.88 249 ALA B CA 1
ATOM 4952 C C . ALA B 1 249 ? 17.266 -5.469 -4.629 1 98.88 249 ALA B C 1
ATOM 4954 O O . ALA B 1 249 ? 16.906 -5.77 -5.773 1 98.88 249 ALA B O 1
ATOM 4955 N N . GLY B 1 250 ? 18.438 -4.945 -4.441 1 98.69 250 GLY B N 1
ATOM 4956 C CA . GLY B 1 250 ? 19.453 -4.684 -5.457 1 98.69 250 GLY B CA 1
ATOM 4957 C C . GLY B 1 250 ? 20.672 -3.955 -4.918 1 98.69 250 GLY B C 1
ATOM 4958 O O . GLY B 1 250 ? 21.094 -4.207 -3.789 1 98.69 250 GLY B O 1
ATOM 4959 N N . SER B 1 251 ? 21.25 -3.152 -5.75 1 98.62 251 SER B N 1
ATOM 4960 C CA . SER B 1 251 ? 22.453 -2.408 -5.355 1 98.62 251 SER B CA 1
ATOM 4961 C C . SER B 1 251 ? 22.109 -1.34 -4.32 1 98.62 251 SER B C 1
ATOM 4963 O O . SER B 1 251 ? 20.969 -0.917 -4.203 1 98.62 251 SER B O 1
ATOM 4965 N N . GLN B 1 252 ? 23.141 -0.965 -3.58 1 98.25 252 GLN B N 1
ATOM 4966 C CA . GLN B 1 252 ? 22.984 0.125 -2.621 1 98.25 252 GLN B CA 1
ATOM 4967 C C . GLN B 1 252 ? 22.531 1.408 -3.316 1 98.25 252 GLN B C 1
ATOM 4969 O O . GLN B 1 252 ? 21.703 2.154 -2.785 1 98.25 252 GLN B O 1
ATOM 4974 N N . VAL B 1 253 ? 23.062 1.637 -4.48 1 98.44 253 VAL B N 1
ATOM 4975 C CA . VAL B 1 253 ? 22.719 2.828 -5.258 1 98.44 253 VAL B CA 1
ATOM 4976 C C . VAL B 1 253 ? 21.234 2.838 -5.578 1 98.44 253 VAL B C 1
ATOM 4978 O O . VAL B 1 253 ? 20.562 3.855 -5.406 1 98.44 253 VAL B O 1
ATOM 4981 N N . LEU B 1 254 ? 20.672 1.721 -6.07 1 98.62 254 LEU B N 1
ATOM 4982 C CA . LEU B 1 254 ? 19.25 1.601 -6.379 1 98.62 254 LEU B CA 1
ATOM 4983 C C . LEU B 1 254 ? 18.406 1.903 -5.148 1 98.62 254 LEU B C 1
ATOM 4985 O O . LEU B 1 254 ? 17.453 2.693 -5.219 1 98.62 254 LEU B O 1
ATOM 4989 N N . ILE B 1 255 ? 18.766 1.31 -3.998 1 98.62 255 ILE B N 1
ATOM 4990 C CA . ILE B 1 255 ? 17.938 1.396 -2.791 1 98.62 255 ILE B CA 1
ATOM 4991 C C . ILE B 1 255 ? 18.016 2.811 -2.221 1 98.62 255 ILE B C 1
ATOM 4993 O O . ILE B 1 255 ? 17 3.365 -1.788 1 98.62 255 ILE B O 1
ATOM 4997 N N . ASP B 1 256 ? 19.219 3.393 -2.252 1 98.19 256 ASP B N 1
ATOM 4998 C CA . ASP B 1 256 ? 19.344 4.781 -1.819 1 98.19 256 ASP B CA 1
ATOM 4999 C C . ASP B 1 256 ? 18.469 5.703 -2.67 1 98.19 256 ASP B C 1
ATOM 5001 O O . ASP B 1 256 ? 17.844 6.629 -2.146 1 98.19 256 ASP B O 1
ATOM 5005 N N . TYR B 1 257 ? 18.453 5.445 -3.92 1 98.25 257 TYR B N 1
ATOM 5006 C CA . TYR B 1 257 ? 17.641 6.273 -4.816 1 98.25 257 TYR B CA 1
ATOM 5007 C C . TYR B 1 257 ? 16.156 6.105 -4.527 1 98.25 257 TYR B C 1
ATOM 5009 O O . TYR B 1 257 ? 15.414 7.09 -4.48 1 98.25 257 TYR B O 1
ATOM 5017 N N . LEU B 1 258 ? 15.734 4.887 -4.348 1 98.25 258 LEU B N 1
ATOM 5018 C CA . LEU B 1 258 ? 14.328 4.609 -4.062 1 98.25 258 LEU B CA 1
ATOM 5019 C C . LEU B 1 258 ? 13.906 5.246 -2.744 1 98.25 258 LEU B C 1
ATOM 5021 O O . LEU B 1 258 ? 12.766 5.684 -2.598 1 98.25 258 LEU B O 1
ATOM 5025 N N . ARG B 1 259 ? 14.789 5.328 -1.755 1 96.94 259 ARG B N 1
ATOM 5026 C CA . ARG B 1 259 ? 14.5 5.961 -0.471 1 96.94 259 ARG B CA 1
ATOM 5027 C C . ARG B 1 259 ? 14.203 7.445 -0.647 1 96.94 259 ARG B C 1
ATOM 5029 O O . ARG B 1 259 ? 13.484 8.039 0.164 1 96.94 259 ARG B O 1
ATOM 5036 N N . HIS B 1 260 ? 14.703 8.031 -1.729 1 94.94 260 HIS B N 1
ATOM 5037 C CA . HIS B 1 260 ? 14.562 9.469 -1.926 1 94.94 260 HIS B CA 1
ATOM 5038 C C . HIS B 1 260 ? 13.484 9.789 -2.957 1 94.94 260 HIS B C 1
ATOM 5040 O O . HIS B 1 260 ? 12.938 10.891 -2.975 1 94.94 260 HIS B O 1
ATOM 5046 N N . LYS B 1 261 ? 13.18 8.742 -3.812 1 95.81 261 LYS B N 1
ATOM 5047 C CA . LYS B 1 261 ? 12.344 9.102 -4.957 1 95.81 261 LYS B CA 1
ATOM 5048 C C . LYS B 1 261 ? 11.125 8.195 -5.055 1 95.81 261 LYS B C 1
ATOM 5050 O O . LYS B 1 261 ? 10.164 8.508 -5.762 1 95.81 261 LYS B O 1
ATOM 5055 N N . GLY B 1 262 ? 11.156 7.074 -4.379 1 96.69 262 GLY B N 1
ATOM 5056 C CA . GLY B 1 262 ? 10.031 6.16 -4.441 1 96.69 262 GLY B CA 1
ATOM 5057 C C . GLY B 1 262 ? 8.797 6.68 -3.725 1 96.69 262 GLY B C 1
ATOM 5058 O O . GLY B 1 262 ? 8.633 6.461 -2.521 1 96.69 262 GLY B O 1
ATOM 5059 N N . ARG B 1 263 ? 7.863 7.203 -4.367 1 96.31 263 ARG B N 1
ATOM 5060 C CA . ARG B 1 263 ? 6.742 7.953 -3.811 1 96.31 263 ARG B CA 1
ATOM 5061 C C . ARG B 1 263 ? 5.91 7.078 -2.877 1 96.31 263 ARG B C 1
ATOM 5063 O O . ARG B 1 263 ? 5.527 7.516 -1.787 1 96.31 263 ARG B O 1
ATOM 5070 N N . PRO B 1 264 ? 5.598 5.777 -3.293 1 96.75 264 PRO B N 1
ATOM 5071 C CA . PRO B 1 264 ? 4.816 4.98 -2.34 1 96.75 264 PRO B CA 1
ATOM 5072 C C . PRO B 1 264 ? 5.539 4.789 -1.008 1 96.75 264 PRO B C 1
ATOM 5074 O O . PRO B 1 264 ? 4.891 4.633 0.031 1 96.75 264 PRO B O 1
ATOM 5077 N N . PHE B 1 265 ? 6.875 4.801 -1.014 1 97.31 265 PHE B N 1
ATOM 5078 C CA . PHE B 1 265 ? 7.66 4.711 0.214 1 97.31 265 PHE B CA 1
ATOM 5079 C C . PHE B 1 265 ? 7.641 6.035 0.966 1 97.31 265 PHE B C 1
ATOM 5081 O O . PHE B 1 265 ? 7.43 6.062 2.182 1 97.31 265 PHE B O 1
ATOM 5088 N N . LEU B 1 266 ? 7.797 7.125 0.235 1 95.12 266 LEU B N 1
ATOM 5089 C CA . LEU B 1 266 ? 7.934 8.461 0.81 1 95.12 266 LEU B CA 1
ATOM 5090 C C . LEU B 1 266 ? 6.621 8.922 1.436 1 95.12 266 LEU B C 1
ATOM 5092 O O . LEU B 1 266 ? 6.621 9.672 2.41 1 95.12 266 LEU B O 1
ATOM 5096 N N . PHE B 1 267 ? 5.492 8.359 0.909 1 94.38 267 PHE B N 1
ATOM 5097 C CA . PHE B 1 267 ? 4.23 8.992 1.267 1 94.38 267 PHE B CA 1
ATOM 5098 C C . PHE B 1 267 ? 3.275 7.984 1.892 1 94.38 267 PHE B C 1
ATOM 5100 O O . PHE B 1 267 ? 2.061 8.195 1.899 1 94.38 267 PHE B O 1
ATOM 5107 N N . SER B 1 268 ? 3.801 6.855 2.344 1 94.75 268 SER B N 1
ATOM 5108 C CA . SER B 1 268 ? 2.986 5.883 3.064 1 94.75 268 SER B CA 1
ATOM 5109 C C . SER B 1 268 ? 3.639 5.484 4.383 1 94.75 268 SER B C 1
ATOM 5111 O O . SER B 1 268 ? 4.852 5.281 4.445 1 94.75 268 SER B O 1
ATOM 5113 N N . THR B 1 269 ? 2.812 5.395 5.355 1 94.81 269 THR B N 1
ATOM 5114 C CA . THR B 1 269 ? 3.275 5.004 6.68 1 94.81 269 THR B CA 1
ATOM 5115 C C . THR B 1 269 ? 3.893 3.609 6.648 1 94.81 269 THR B C 1
ATOM 5117 O O . THR B 1 269 ? 3.453 2.748 5.887 1 94.81 269 THR B O 1
ATOM 5120 N N . SER B 1 270 ? 4.898 3.43 7.461 1 94.75 270 SER B N 1
ATOM 5121 C CA . SER B 1 270 ? 5.609 2.154 7.516 1 94.75 270 SER B CA 1
ATOM 5122 C C . SER B 1 270 ? 4.746 1.069 8.148 1 94.75 270 SER B C 1
ATOM 5124 O O . SER B 1 270 ? 3.74 1.367 8.797 1 94.75 270 SER B O 1
ATOM 5126 N N . HIS B 1 271 ? 5.141 -0.156 7.98 1 97.94 271 HIS B N 1
ATOM 5127 C CA . HIS B 1 271 ? 4.445 -1.299 8.562 1 97.94 271 HIS B CA 1
ATOM 5128 C C . HIS B 1 271 ? 4.453 -1.232 10.086 1 97.94 271 HIS B C 1
ATOM 5130 O O . HIS B 1 271 ? 5.457 -0.842 10.688 1 97.94 271 HIS B O 1
ATOM 5136 N N . PRO B 1 272 ? 3.326 -1.642 10.711 1 98.38 272 PRO B N 1
ATOM 5137 C CA . PRO B 1 272 ? 3.287 -1.717 12.172 1 98.38 272 PRO B CA 1
ATOM 5138 C C . PRO B 1 272 ? 4.277 -2.732 12.734 1 98.38 272 PRO B C 1
ATOM 5140 O O . PRO B 1 272 ? 4.691 -3.654 12.031 1 98.38 272 PRO B O 1
ATOM 5143 N N . PRO B 1 273 ? 4.613 -2.59 14.039 1 98.5 273 PRO B N 1
ATOM 5144 C CA . PRO B 1 273 ? 5.582 -3.484 14.68 1 98.5 273 PRO B CA 1
ATOM 5145 C C . PRO B 1 273 ? 5.211 -4.957 14.539 1 98.5 273 PRO B C 1
ATOM 5147 O O . PRO B 1 273 ? 6.07 -5.789 14.242 1 98.5 273 PRO B O 1
ATOM 5150 N N . ALA B 1 274 ? 3.92 -5.309 14.719 1 98.88 274 ALA B N 1
ATOM 5151 C CA . ALA B 1 274 ? 3.484 -6.699 14.625 1 98.88 274 ALA B CA 1
ATOM 5152 C C . ALA B 1 274 ? 3.795 -7.281 13.242 1 98.88 274 ALA B C 1
ATOM 5154 O O . ALA B 1 274 ? 4.246 -8.422 13.133 1 98.88 274 ALA B O 1
ATOM 5155 N N . VAL B 1 275 ? 3.572 -6.504 12.203 1 98.81 275 VAL B N 1
ATOM 5156 C CA . VAL B 1 275 ? 3.797 -6.93 10.828 1 98.81 275 VAL B CA 1
ATOM 5157 C C . VAL B 1 275 ? 5.293 -7.102 10.578 1 98.81 275 VAL B C 1
ATOM 5159 O O . VAL B 1 275 ? 5.73 -8.133 10.062 1 98.81 275 VAL B O 1
ATOM 5162 N N . THR B 1 276 ? 6.055 -6.105 10.992 1 98.81 276 THR B N 1
ATOM 5163 C CA . THR B 1 276 ? 7.492 -6.098 10.75 1 98.81 276 THR B CA 1
ATOM 5164 C C . THR B 1 276 ? 8.172 -7.273 11.445 1 98.81 276 THR B C 1
ATOM 5166 O O . THR B 1 276 ? 8.969 -7.984 10.844 1 98.81 276 THR B O 1
ATOM 5169 N N . ALA B 1 277 ? 7.812 -7.457 12.68 1 98.88 277 ALA B N 1
ATOM 5170 C CA . ALA B 1 277 ? 8.422 -8.531 13.461 1 98.88 277 ALA B CA 1
ATOM 5171 C C . ALA B 1 277 ? 8.047 -9.898 12.891 1 98.88 277 ALA B C 1
ATOM 5173 O O . ALA B 1 277 ? 8.875 -10.812 12.859 1 98.88 277 ALA B O 1
ATOM 5174 N N . ALA B 1 278 ? 6.801 -10.062 12.508 1 98.94 278 ALA B N 1
ATOM 5175 C CA . ALA B 1 278 ? 6.367 -11.328 11.906 1 98.94 278 ALA B CA 1
ATOM 5176 C C . ALA B 1 278 ? 7.133 -11.609 10.617 1 98.94 278 ALA B C 1
ATOM 5178 O O . ALA B 1 278 ? 7.496 -12.758 10.344 1 98.94 278 ALA B O 1
ATOM 5179 N N . CYS B 1 279 ? 7.355 -10.57 9.789 1 98.94 279 CYS B N 1
ATOM 5180 C CA . CYS B 1 279 ? 8.125 -10.734 8.555 1 98.94 279 CYS B CA 1
ATOM 5181 C C . CYS B 1 279 ? 9.547 -11.195 8.859 1 98.94 279 CYS B C 1
ATOM 5183 O O . CYS B 1 279 ? 10.078 -12.07 8.188 1 98.94 279 CYS B O 1
ATOM 5185 N N . ILE B 1 280 ? 10.164 -10.523 9.859 1 98.94 280 ILE B N 1
ATOM 5186 C CA . ILE B 1 280 ? 11.523 -10.898 10.25 1 98.94 280 ILE B CA 1
ATOM 5187 C C . ILE B 1 280 ? 11.555 -12.383 10.625 1 98.94 280 ILE B C 1
ATOM 5189 O O . ILE B 1 280 ? 12.422 -13.125 10.156 1 98.94 280 ILE B O 1
ATOM 5193 N N . GLU B 1 281 ? 10.617 -12.781 11.445 1 98.88 281 GLU B N 1
ATOM 5194 C CA . GLU B 1 281 ? 10.562 -14.164 11.898 1 98.88 281 GLU B CA 1
ATOM 5195 C C . GLU B 1 281 ? 10.281 -15.117 10.734 1 98.88 281 GLU B C 1
ATOM 5197 O O . GLU B 1 281 ? 10.773 -16.25 10.727 1 98.88 281 GLU B O 1
ATOM 5202 N N . ALA B 1 282 ? 9.477 -14.711 9.812 1 98.88 282 ALA B N 1
ATOM 5203 C CA . ALA B 1 282 ? 9.172 -15.547 8.648 1 98.88 282 ALA B CA 1
ATOM 5204 C C . ALA B 1 282 ? 10.438 -15.891 7.879 1 98.88 282 ALA B C 1
ATOM 5206 O O . ALA B 1 282 ? 10.609 -17.031 7.438 1 98.88 282 ALA B O 1
ATOM 5207 N N . ILE B 1 283 ? 11.281 -14.891 7.648 1 98.88 283 ILE B N 1
ATOM 5208 C CA . ILE B 1 283 ? 12.531 -15.133 6.926 1 98.88 283 ILE B CA 1
ATOM 5209 C C . ILE B 1 283 ? 13.398 -16.109 7.715 1 98.88 283 ILE B C 1
ATOM 5211 O O . ILE B 1 283 ? 14.023 -17 7.137 1 98.88 283 ILE B O 1
ATOM 5215 N N . ASP B 1 284 ? 13.445 -15.961 9.055 1 98.81 284 ASP B N 1
ATOM 5216 C CA . ASP B 1 284 ? 14.18 -16.906 9.883 1 98.81 284 ASP B CA 1
ATOM 5217 C C . ASP B 1 284 ? 13.633 -18.312 9.727 1 98.81 284 ASP B C 1
ATOM 5219 O O . ASP B 1 284 ? 14.391 -19.281 9.625 1 98.81 284 ASP B O 1
ATOM 5223 N N . VAL B 1 285 ? 12.312 -18.453 9.719 1 98.75 285 VAL B N 1
ATOM 5224 C CA . VAL B 1 285 ? 11.672 -19.75 9.57 1 98.75 285 VAL B CA 1
ATOM 5225 C C . VAL B 1 285 ? 12.062 -20.375 8.227 1 98.75 285 VAL B C 1
ATOM 5227 O O . VAL B 1 285 ? 12.359 -21.562 8.156 1 98.75 285 VAL B O 1
ATOM 5230 N N . LEU B 1 286 ? 12.086 -19.594 7.152 1 98.31 286 LEU B N 1
ATOM 5231 C CA . LEU B 1 286 ? 12.484 -20.062 5.828 1 98.31 286 LEU B CA 1
ATOM 5232 C C . LEU B 1 286 ? 13.898 -20.625 5.859 1 98.31 286 LEU B C 1
ATOM 5234 O O . LEU B 1 286 ? 14.172 -21.656 5.219 1 98.31 286 LEU B O 1
ATOM 5238 N N . LEU B 1 287 ? 14.758 -20 6.586 1 98.19 287 LEU B N 1
ATOM 5239 C CA . LEU B 1 287 ? 16.156 -20.375 6.617 1 98.19 287 LEU B CA 1
ATOM 5240 C C . LEU B 1 287 ? 16.391 -21.578 7.527 1 98.19 287 LEU B C 1
ATOM 5242 O O . LEU B 1 287 ? 17.266 -22.406 7.266 1 98.19 287 LEU B O 1
ATOM 5246 N N . GLU B 1 288 ? 15.547 -21.734 8.562 1 98.44 288 GLU B N 1
ATOM 5247 C CA . GLU B 1 288 ? 15.828 -22.703 9.625 1 98.44 288 GLU B CA 1
ATOM 5248 C C . GLU B 1 288 ? 14.969 -23.953 9.477 1 98.44 288 GLU B C 1
ATOM 5250 O O . GLU B 1 288 ? 15.297 -25 10.031 1 98.44 288 GLU B O 1
ATOM 5255 N N . GLU B 1 289 ? 13.844 -23.812 8.789 1 98.19 289 GLU B N 1
ATOM 5256 C CA . GLU B 1 289 ? 12.898 -24.922 8.688 1 98.19 289 GLU B CA 1
ATOM 5257 C C . GLU B 1 289 ? 12.617 -25.281 7.23 1 98.19 289 GLU B C 1
ATOM 5259 O O . GLU B 1 289 ? 11.523 -25.031 6.723 1 98.19 289 GLU B O 1
ATOM 5264 N N . PRO B 1 290 ? 13.516 -25.984 6.605 1 96.12 290 PRO B N 1
ATOM 5265 C CA . PRO B 1 290 ? 13.375 -26.297 5.184 1 96.12 290 PRO B CA 1
ATOM 5266 C C . PRO B 1 290 ? 12.234 -27.281 4.914 1 96.12 290 PRO B C 1
ATOM 5268 O O . PRO B 1 290 ? 11.82 -27.453 3.762 1 96.12 290 PRO B O 1
ATOM 5271 N N . GLU B 1 291 ? 11.664 -27.953 5.945 1 97.56 291 GLU B N 1
ATOM 5272 C CA . GLU B 1 291 ? 10.656 -29 5.785 1 97.56 291 GLU B CA 1
ATOM 5273 C C . GLU B 1 291 ? 9.375 -28.422 5.188 1 97.56 291 GLU B C 1
ATOM 5275 O O . GLU B 1 291 ? 8.625 -29.141 4.516 1 97.56 291 GLU B O 1
ATOM 5280 N N . HIS B 1 292 ? 9.078 -27.172 5.473 1 98.06 292 HIS B N 1
ATOM 5281 C CA . HIS B 1 292 ? 7.871 -26.578 4.898 1 98.06 292 HIS B CA 1
ATOM 5282 C C . HIS B 1 292 ? 7.926 -26.578 3.377 1 98.06 292 HIS B C 1
ATOM 5284 O O . HIS B 1 292 ? 6.945 -26.938 2.717 1 98.06 292 HIS B O 1
ATOM 5290 N N . MET B 1 293 ? 9.023 -26.172 2.799 1 98 293 MET B N 1
ATOM 5291 C CA . MET B 1 293 ? 9.172 -26.156 1.346 1 98 293 MET B CA 1
ATOM 5292 C C . MET B 1 293 ? 9.18 -27.562 0.78 1 98 293 MET B C 1
ATOM 5294 O O . MET B 1 293 ? 8.617 -27.812 -0.291 1 98 293 MET B O 1
ATOM 5298 N N . GLU B 1 294 ? 9.883 -28.469 1.483 1 97.94 294 GLU B N 1
ATOM 5299 C CA . GLU B 1 294 ? 9.891 -29.859 1.048 1 97.94 294 GLU B CA 1
ATOM 5300 C C . GLU B 1 294 ? 8.477 -30.422 0.96 1 97.94 294 GLU B C 1
ATOM 5302 O O . GLU B 1 294 ? 8.109 -31.047 -0.044 1 97.94 294 GLU B O 1
ATOM 5307 N N . LYS B 1 295 ? 7.719 -30.188 2 1 98.38 295 LYS B N 1
ATOM 5308 C CA . LYS B 1 295 ? 6.336 -30.656 2.031 1 98.38 295 LYS B CA 1
ATOM 5309 C C . LYS B 1 295 ? 5.504 -30 0.933 1 98.38 295 LYS B C 1
ATOM 5311 O O . LYS B 1 295 ? 4.652 -30.656 0.32 1 98.38 295 LYS B O 1
ATOM 5316 N N . LEU B 1 296 ? 5.707 -28.719 0.71 1 98.69 296 LEU B N 1
ATOM 5317 C CA . LEU B 1 296 ? 5.02 -28 -0.357 1 98.69 296 LEU B CA 1
ATOM 5318 C C . LEU B 1 296 ? 5.195 -28.703 -1.694 1 98.69 296 LEU B C 1
ATOM 5320 O O . LEU B 1 296 ? 4.223 -28.938 -2.412 1 98.69 296 LEU B O 1
ATOM 5324 N N . TRP B 1 297 ? 6.383 -29.047 -2.01 1 98.5 297 TRP B N 1
ATOM 5325 C CA . TRP B 1 297 ? 6.68 -29.625 -3.314 1 98.5 297 TRP B CA 1
ATOM 5326 C C . TRP B 1 297 ? 6.203 -31.078 -3.389 1 98.5 297 TRP B C 1
ATOM 5328 O O . TRP B 1 297 ? 5.773 -31.531 -4.445 1 98.5 297 TRP B O 1
ATOM 5338 N N . GLU B 1 298 ? 6.293 -31.781 -2.266 1 98.62 298 GLU B N 1
ATOM 5339 C CA . GLU B 1 298 ? 5.715 -33.125 -2.213 1 98.62 298 GLU B CA 1
ATOM 5340 C C . GLU B 1 298 ? 4.215 -33.094 -2.49 1 98.62 298 GLU B C 1
ATOM 5342 O O . GLU B 1 298 ? 3.711 -33.844 -3.303 1 98.62 298 GLU B O 1
ATOM 5347 N N . ASN B 1 299 ? 3.521 -32.188 -1.769 1 98.81 299 ASN B N 1
ATOM 5348 C CA . ASN B 1 299 ? 2.082 -32.031 -1.951 1 98.81 299 ASN B CA 1
ATOM 5349 C C . ASN B 1 299 ? 1.738 -31.641 -3.389 1 98.81 299 ASN B C 1
ATOM 5351 O O . ASN B 1 299 ? 0.771 -32.156 -3.957 1 98.81 299 ASN B O 1
ATOM 5355 N N . THR B 1 300 ? 2.549 -30.734 -3.941 1 98.69 300 THR B N 1
ATOM 5356 C CA . THR B 1 300 ? 2.32 -30.234 -5.293 1 98.69 300 THR B CA 1
ATOM 5357 C C . THR B 1 300 ? 2.451 -31.359 -6.316 1 98.69 300 THR B C 1
ATOM 5359 O O . THR B 1 300 ? 1.595 -31.516 -7.188 1 98.69 300 THR B O 1
ATOM 5362 N N . ALA B 1 301 ? 3.52 -32.125 -6.207 1 98.25 301 ALA B N 1
ATOM 5363 C CA . ALA B 1 301 ? 3.756 -33.219 -7.125 1 98.25 301 ALA B CA 1
ATOM 5364 C C . ALA B 1 301 ? 2.631 -34.25 -7.047 1 98.25 301 ALA B C 1
ATOM 5366 O O . ALA B 1 301 ? 2.146 -34.719 -8.07 1 98.25 301 ALA B O 1
ATOM 5367 N N . TYR B 1 302 ? 2.254 -34.562 -5.828 1 98.56 302 TYR B N 1
ATOM 5368 C CA . TYR B 1 302 ? 1.19 -35.531 -5.602 1 98.56 302 TYR B CA 1
ATOM 5369 C C . TYR B 1 302 ? -0.113 -35.062 -6.246 1 98.56 302 TYR B C 1
ATOM 5371 O O . TYR B 1 302 ? -0.739 -35.812 -7 1 98.56 302 TYR B O 1
ATOM 5379 N N . PHE B 1 303 ? -0.528 -33.875 -5.973 1 98.56 303 PHE B N 1
ATOM 5380 C CA . PHE B 1 303 ? -1.793 -33.312 -6.445 1 98.56 303 PHE B CA 1
ATOM 5381 C C . PHE B 1 303 ? -1.809 -33.25 -7.965 1 98.56 303 PHE B C 1
ATOM 5383 O O . PHE B 1 303 ? -2.787 -33.625 -8.609 1 98.56 303 PHE B O 1
ATOM 5390 N N . LYS B 1 304 ? -0.732 -32.719 -8.539 1 97.75 304 LYS B N 1
ATOM 5391 C CA . LYS B 1 304 ? -0.614 -32.562 -9.984 1 97.75 304 LYS B CA 1
ATOM 5392 C C . LYS B 1 304 ? -0.736 -33.906 -10.68 1 97.75 304 LYS B C 1
ATOM 5394 O O . LYS B 1 304 ? -1.45 -34.062 -11.672 1 97.75 304 LYS B O 1
ATOM 5399 N N . ASP B 1 305 ? -0.011 -34.875 -10.18 1 97.56 305 ASP B N 1
ATOM 5400 C CA . ASP B 1 305 ? -0.016 -36.219 -10.758 1 97.56 305 ASP B CA 1
ATOM 5401 C C . ASP B 1 305 ? -1.427 -36.812 -10.766 1 97.56 305 ASP B C 1
ATOM 5403 O O . ASP B 1 305 ? -1.845 -37.406 -11.758 1 97.56 305 ASP B O 1
ATOM 5407 N N . LYS B 1 306 ? -2.107 -36.656 -9.703 1 98.06 306 LYS B N 1
ATOM 5408 C CA . LYS B 1 306 ? -3.457 -37.188 -9.586 1 98.06 306 LYS B CA 1
ATOM 5409 C C . LYS B 1 306 ? -4.414 -36.5 -10.555 1 98.06 306 LYS B C 1
ATOM 5411 O O . LYS B 1 306 ? -5.285 -37.125 -11.141 1 98.06 306 LYS B O 1
ATOM 5416 N N . LEU B 1 307 ? -4.293 -35.188 -10.703 1 98 307 LEU B N 1
ATOM 5417 C CA . LEU B 1 307 ? -5.137 -34.469 -11.648 1 98 307 LEU B CA 1
ATOM 5418 C C . LEU B 1 307 ? -4.914 -34.969 -13.07 1 98 307 LEU B C 1
ATOM 5420 O O . LEU B 1 307 ? -5.871 -35.125 -13.828 1 98 307 LEU B O 1
ATOM 5424 N N . VAL B 1 308 ? -3.688 -35.156 -13.445 1 97.12 308 VAL B N 1
ATOM 5425 C CA . VAL B 1 308 ? -3.338 -35.625 -14.773 1 97.12 308 VAL B CA 1
ATOM 5426 C C . VAL B 1 308 ? -3.916 -37.031 -14.984 1 97.12 308 VAL B C 1
ATOM 5428 O O . VAL B 1 308 ? -4.457 -37.312 -16.047 1 97.12 308 VAL B O 1
ATOM 5431 N N . GLN B 1 309 ? -3.822 -37.812 -14.008 1 97.12 309 GLN B N 1
ATOM 5432 C CA . GLN B 1 309 ? -4.332 -39.188 -14.094 1 97.12 309 GLN B CA 1
ATOM 5433 C C . GLN B 1 309 ? -5.844 -39.188 -14.297 1 97.12 309 GLN B C 1
ATOM 5435 O O . GLN B 1 309 ? -6.391 -40.125 -14.898 1 97.12 309 GLN B O 1
ATOM 5440 N N . MET B 1 310 ? -6.512 -38.156 -13.867 1 96.12 310 MET B N 1
ATOM 5441 C CA . MET B 1 310 ? -7.961 -38.031 -14 1 96.12 310 MET B CA 1
ATOM 5442 C C . MET B 1 310 ? -8.344 -37.625 -15.414 1 96.12 310 MET B C 1
ATOM 5444 O O . MET B 1 310 ? -9.516 -37.656 -15.789 1 96.12 310 MET B O 1
ATOM 5448 N N . GLY B 1 311 ? -7.32 -37.219 -16.156 1 96.31 311 GLY B N 1
ATOM 5449 C CA . GLY B 1 311 ? -7.582 -36.812 -17.531 1 96.31 311 GLY B CA 1
ATOM 5450 C C . GLY B 1 311 ? -7.828 -35.312 -17.672 1 96.31 311 GLY B C 1
ATOM 5451 O O . GLY B 1 311 ? -8.312 -34.875 -18.703 1 96.31 311 GLY B O 1
ATOM 5452 N N . LEU B 1 312 ? -7.582 -34.562 -16.609 1 97 312 LEU B N 1
ATOM 5453 C CA . LEU B 1 312 ? -7.766 -33.125 -16.688 1 97 312 LEU B CA 1
ATOM 5454 C C . LEU B 1 312 ? -6.566 -32.469 -17.344 1 97 312 LEU B C 1
ATOM 5456 O O . LEU B 1 312 ? -5.43 -32.906 -17.172 1 97 312 LEU B O 1
ATOM 5460 N N . THR B 1 313 ? -6.855 -31.469 -18.109 1 96.31 313 THR B N 1
ATOM 5461 C CA . THR B 1 313 ? -5.812 -30.703 -18.781 1 96.31 313 THR B CA 1
ATOM 5462 C C . THR B 1 313 ? -5.305 -29.578 -17.875 1 96.31 313 THR B C 1
ATOM 5464 O O . THR B 1 313 ? -6.086 -28.734 -17.422 1 96.31 313 THR B O 1
ATOM 5467 N N . LEU B 1 314 ? -4.047 -29.594 -17.609 1 96.94 314 LEU B N 1
ATOM 5468 C CA . LEU B 1 314 ? -3.424 -28.562 -16.797 1 96.94 314 LEU B CA 1
ATOM 5469 C C . LEU B 1 314 ? -2.602 -27.609 -17.656 1 96.94 314 LEU B C 1
ATOM 5471 O O . LEU B 1 314 ? -2.244 -27.938 -18.781 1 96.94 314 LEU B O 1
ATOM 5475 N N . THR B 1 315 ? -2.365 -26.359 -17.109 1 94.56 315 THR B N 1
ATOM 5476 C CA . THR B 1 315 ? -1.359 -25.5 -17.734 1 94.56 315 THR B CA 1
ATOM 5477 C C . THR B 1 315 ? 0.037 -26.094 -17.547 1 94.56 315 THR B C 1
ATOM 5479 O O . THR B 1 315 ? 0.208 -27.094 -16.844 1 94.56 315 THR B O 1
ATOM 5482 N N . LYS B 1 316 ? 1.023 -25.484 -18.281 1 92.44 316 LYS B N 1
ATOM 5483 C CA . LYS B 1 316 ? 2.41 -25.906 -18.094 1 92.44 316 LYS B CA 1
ATOM 5484 C C . LYS B 1 316 ? 3.016 -25.297 -16.844 1 92.44 316 LYS B C 1
ATOM 5486 O O . LYS B 1 316 ? 4.035 -24.594 -16.906 1 92.44 316 LYS B O 1
ATOM 5491 N N . SER B 1 317 ? 2.428 -25.641 -15.766 1 95.25 317 SER B N 1
ATOM 5492 C CA . SER B 1 317 ? 2.852 -25.109 -14.477 1 95.25 317 SER B CA 1
ATOM 5493 C C . SER B 1 317 ? 4.094 -25.828 -13.961 1 95.25 317 SER B C 1
ATOM 5495 O O . SER B 1 317 ? 4.219 -27.047 -14.102 1 95.25 317 SER B O 1
ATOM 5497 N N . GLU B 1 318 ? 4.973 -25.031 -13.43 1 96.75 318 GLU B N 1
ATOM 5498 C CA . GLU B 1 318 ? 6.195 -25.547 -12.82 1 96.75 318 GLU B CA 1
ATOM 5499 C C . GLU B 1 318 ? 6.227 -25.25 -11.32 1 96.75 318 GLU B C 1
ATOM 5501 O O . GLU B 1 318 ? 7.254 -25.453 -10.672 1 96.75 318 GLU B O 1
ATOM 5506 N N . THR B 1 319 ? 5.195 -24.75 -10.797 1 98.25 319 THR B N 1
ATOM 5507 C CA . THR B 1 319 ? 5.156 -24.25 -9.43 1 98.25 319 THR B CA 1
ATOM 5508 C C . THR B 1 319 ? 3.926 -24.781 -8.695 1 98.25 319 THR B C 1
ATOM 5510 O O . THR B 1 319 ? 3.141 -25.547 -9.258 1 98.25 319 THR B O 1
ATOM 5513 N N . PRO B 1 320 ? 3.713 -24.469 -7.41 1 98.44 320 PRO B N 1
ATOM 5514 C CA . PRO B 1 320 ? 2.557 -24.953 -6.656 1 98.44 320 PRO B CA 1
ATOM 5515 C C . PRO B 1 320 ? 1.239 -24.344 -7.137 1 98.44 320 PRO B C 1
ATOM 5517 O O . PRO B 1 320 ? 0.18 -24.641 -6.574 1 98.44 320 PRO B O 1
ATOM 5520 N N . ILE B 1 321 ? 1.287 -23.484 -8.117 1 98.25 321 ILE B N 1
ATOM 5521 C CA . ILE B 1 321 ? 0.102 -23.047 -8.836 1 98.25 321 ILE B CA 1
ATOM 5522 C C . ILE B 1 321 ? -0.28 -24.078 -9.891 1 98.25 321 ILE B C 1
ATOM 5524 O O . ILE B 1 321 ? 0.464 -24.312 -10.852 1 98.25 321 ILE B O 1
ATOM 5528 N N . VAL B 1 322 ? -1.422 -24.703 -9.711 1 98.12 322 VAL B N 1
ATOM 5529 C CA . VAL B 1 322 ? -1.807 -25.812 -10.57 1 98.12 322 VAL B CA 1
ATOM 5530 C C . VAL B 1 322 ? -3.17 -25.531 -11.203 1 98.12 322 VAL B C 1
ATOM 5532 O O . VAL B 1 322 ? -4.184 -26.078 -10.766 1 98.12 322 VAL B O 1
ATOM 5535 N N . PRO B 1 323 ? -3.18 -24.766 -12.258 1 98 323 PRO B N 1
ATOM 5536 C CA . PRO B 1 323 ? -4.453 -24.422 -12.898 1 98 323 PRO B CA 1
ATOM 5537 C C . PRO B 1 323 ? -5 -25.562 -13.766 1 98 323 PRO B C 1
ATOM 5539 O O . PRO B 1 323 ? -4.254 -26.172 -14.531 1 98 323 PRO B O 1
ATOM 5542 N N . ILE B 1 324 ? -6.238 -25.875 -13.586 1 98.06 324 ILE B N 1
ATOM 5543 C CA . ILE B 1 324 ? -6.977 -26.797 -14.453 1 98.06 324 ILE B CA 1
ATOM 5544 C C . ILE B 1 324 ? -7.641 -26.016 -15.578 1 98.06 324 ILE B C 1
ATOM 5546 O O . ILE B 1 324 ? -8.539 -25.203 -15.344 1 98.06 324 ILE B O 1
ATOM 5550 N N . LEU B 1 325 ? -7.25 -26.281 -16.797 1 97.06 325 LEU B N 1
ATOM 5551 C CA . LEU B 1 325 ? -7.793 -25.562 -17.953 1 97.06 325 LEU B CA 1
ATOM 5552 C C . LEU B 1 325 ? -9.188 -26.078 -18.297 1 97.06 325 LEU B C 1
ATOM 5554 O O . LEU B 1 325 ? -9.375 -27.281 -18.531 1 97.06 325 LEU B O 1
ATOM 5558 N N . ILE B 1 326 ? -10.141 -25.156 -18.328 1 96.44 326 ILE B N 1
ATOM 5559 C CA . ILE B 1 326 ? -11.523 -25.531 -18.609 1 96.44 326 ILE B CA 1
ATOM 5560 C C . ILE B 1 326 ? -11.93 -25 -19.984 1 96.44 326 ILE B C 1
ATOM 5562 O O . ILE B 1 326 ? -12.641 -25.672 -20.719 1 96.44 326 ILE B O 1
ATOM 5566 N N . GLY B 1 327 ? -11.469 -23.766 -20.328 1 93.81 327 GLY B N 1
ATOM 5567 C CA . GLY B 1 327 ? -11.82 -23.156 -21.594 1 93.81 327 GLY B CA 1
ATOM 5568 C C . GLY B 1 327 ? -13 -22.219 -21.5 1 93.81 327 GLY B C 1
ATOM 5569 O O . GLY B 1 327 ? -12.828 -21 -21.328 1 93.81 327 GLY B O 1
ATOM 5570 N N . GLU B 1 328 ? -14.156 -22.734 -21.375 1 92.5 328 GLU B N 1
ATOM 5571 C CA . GLU B 1 328 ? -15.383 -21.953 -21.344 1 92.5 328 GLU B CA 1
ATOM 5572 C C . GLU B 1 328 ? -15.602 -21.328 -19.969 1 92.5 328 GLU B C 1
ATOM 5574 O O . GLU B 1 328 ? -15.539 -22.016 -18.953 1 92.5 328 GLU B O 1
ATOM 5579 N N . GLU B 1 329 ? -15.898 -20 -20 1 91.88 329 GLU B N 1
ATOM 5580 C CA . GLU B 1 329 ? -16.062 -19.25 -18.766 1 91.88 329 GLU B CA 1
ATOM 5581 C C . GLU B 1 329 ? -17.203 -19.812 -17.922 1 91.88 329 GLU B C 1
ATOM 5583 O O . GLU B 1 329 ? -17.062 -19.984 -16.703 1 91.88 329 GLU B O 1
ATOM 5588 N N . GLU B 1 330 ? -18.297 -20.094 -18.531 1 90.94 330 GLU B N 1
ATOM 5589 C CA . GLU B 1 330 ? -19.469 -20.594 -17.812 1 90.94 330 GLU B CA 1
ATOM 5590 C C . GLU B 1 330 ? -19.188 -21.922 -17.141 1 90.94 330 GLU B C 1
ATOM 5592 O O . GLU B 1 330 ? -19.625 -22.156 -16 1 90.94 330 GLU B O 1
ATOM 5597 N N . LYS B 1 331 ? -18.484 -22.766 -17.844 1 94.62 331 LYS B N 1
ATOM 5598 C CA . LYS B 1 331 ? -18.156 -24.062 -17.281 1 94.62 331 LYS B CA 1
ATOM 5599 C C . LYS B 1 331 ? -17.188 -23.938 -16.109 1 94.62 331 LYS B C 1
ATOM 5601 O O . LYS B 1 331 ? -17.281 -24.688 -15.133 1 94.62 331 LYS B O 1
ATOM 5606 N N . ALA B 1 332 ? -16.219 -23.062 -16.25 1 95.56 332 ALA B N 1
ATOM 5607 C CA . ALA B 1 332 ? -15.273 -22.828 -15.164 1 95.56 332 ALA B CA 1
ATOM 5608 C C . ALA B 1 332 ? -15.977 -22.328 -13.914 1 95.56 332 ALA B C 1
ATOM 5610 O O . ALA B 1 332 ? -15.688 -22.781 -12.805 1 95.56 332 ALA B O 1
ATOM 5611 N N . GLN B 1 333 ? -16.875 -21.391 -14.109 1 93.31 333 GLN B N 1
ATOM 5612 C CA . GLN B 1 333 ? -17.625 -20.859 -12.984 1 93.31 333 GLN B CA 1
ATOM 5613 C C . GLN B 1 333 ? -18.5 -21.953 -12.352 1 93.31 333 GLN B C 1
ATOM 5615 O O . GLN B 1 333 ? -18.594 -22.047 -11.125 1 93.31 333 GLN B O 1
ATOM 5620 N N . ALA B 1 334 ? -19.156 -22.703 -13.188 1 95.25 334 ALA B N 1
ATOM 5621 C CA . ALA B 1 334 ? -19.984 -23.797 -12.695 1 95.25 334 ALA B CA 1
ATOM 5622 C C . ALA B 1 334 ? -19.172 -24.797 -11.875 1 95.25 334 ALA B C 1
ATOM 5624 O O . ALA B 1 334 ? -19.641 -25.297 -10.844 1 95.25 334 ALA B O 1
ATOM 5625 N N . LEU B 1 335 ? -18.016 -25.094 -12.398 1 97.31 335 LEU B N 1
ATOM 5626 C CA . LEU B 1 335 ? -17.156 -26.031 -11.68 1 97.31 335 LEU B CA 1
ATOM 5627 C C . LEU B 1 335 ? -16.75 -25.469 -10.328 1 97.31 335 LEU B C 1
ATOM 5629 O O . LEU B 1 335 ? -16.797 -26.172 -9.312 1 97.31 335 LEU B O 1
ATOM 5633 N N . SER B 1 336 ? -16.312 -24.234 -10.289 1 96.25 336 SER B N 1
ATOM 5634 C CA . SER B 1 336 ? -15.93 -23.594 -9.039 1 96.25 336 SER B CA 1
ATOM 5635 C C . SER B 1 336 ? -17.062 -23.625 -8.023 1 96.25 336 SER B C 1
ATOM 5637 O O . SER B 1 336 ? -16.859 -23.953 -6.855 1 96.25 336 SER B O 1
ATOM 5639 N N . ASP B 1 337 ? -18.266 -23.312 -8.469 1 95.12 337 ASP B N 1
ATOM 5640 C CA . ASP B 1 337 ? -19.438 -23.312 -7.602 1 95.12 337 ASP B CA 1
ATOM 5641 C C . ASP B 1 337 ? -19.719 -24.719 -7.066 1 95.12 337 ASP B C 1
ATOM 5643 O O . ASP B 1 337 ? -20.016 -24.891 -5.883 1 95.12 337 ASP B O 1
ATOM 5647 N N . LEU B 1 338 ? -19.656 -25.609 -7.969 1 97.38 338 LEU B N 1
ATOM 5648 C CA . LEU B 1 338 ? -19.922 -26.984 -7.594 1 97.38 338 LEU B CA 1
ATOM 5649 C C . LEU B 1 338 ? -18.875 -27.484 -6.594 1 97.38 338 LEU B C 1
ATOM 5651 O O . LEU B 1 338 ? -19.219 -28.188 -5.633 1 97.38 338 LEU B O 1
ATOM 5655 N N . LEU B 1 339 ? -17.641 -27.203 -6.809 1 98.25 339 LEU B N 1
ATOM 5656 C CA . LEU B 1 339 ? -16.594 -27.578 -5.879 1 98.25 339 LEU B CA 1
ATOM 5657 C C . LEU B 1 339 ? -16.859 -27 -4.492 1 98.25 339 LEU B C 1
ATOM 5659 O O . LEU B 1 339 ? -16.719 -27.703 -3.488 1 98.25 339 LEU B O 1
ATOM 5663 N N . LEU B 1 340 ? -17.234 -25.766 -4.438 1 96.81 340 LEU B N 1
ATOM 5664 C CA . LEU B 1 340 ? -17.469 -25.125 -3.152 1 96.81 340 LEU B CA 1
ATOM 5665 C C . LEU B 1 340 ? -18.625 -25.797 -2.408 1 96.81 340 LEU B C 1
ATOM 5667 O O . LEU B 1 340 ? -18.547 -26.016 -1.196 1 96.81 340 LEU B O 1
ATOM 5671 N N . THR B 1 341 ? -19.719 -26.094 -3.117 1 96.81 341 THR B N 1
ATOM 5672 C CA . THR B 1 341 ? -20.875 -26.734 -2.504 1 96.81 341 THR B CA 1
ATOM 5673 C C . THR B 1 341 ? -20.5 -28.109 -1.953 1 96.81 341 THR B C 1
ATOM 5675 O O . THR B 1 341 ? -21.172 -28.641 -1.061 1 96.81 341 THR B O 1
ATOM 5678 N N . ARG B 1 342 ? -19.359 -28.594 -2.471 1 98 342 ARG B N 1
ATOM 5679 C CA . ARG B 1 342 ? -18.938 -29.938 -2.062 1 98 342 ARG B CA 1
ATOM 5680 C C . ARG B 1 342 ? -17.734 -29.875 -1.143 1 98 342 ARG B C 1
ATOM 5682 O O . ARG B 1 342 ? -17.062 -30.891 -0.914 1 98 342 ARG B O 1
ATOM 5689 N N . GLY B 1 343 ? -17.391 -28.719 -0.765 1 98 343 GLY B N 1
ATOM 5690 C CA . GLY B 1 343 ? -16.422 -28.578 0.313 1 98 343 GLY B CA 1
ATOM 5691 C C . GLY B 1 343 ? -15.023 -28.281 -0.178 1 98 343 GLY B C 1
ATOM 5692 O O . GLY B 1 343 ? -14.047 -28.484 0.542 1 98 343 GLY B O 1
ATOM 5693 N N . VAL B 1 344 ? -14.891 -27.875 -1.356 1 98.56 344 VAL B N 1
ATOM 5694 C CA . VAL B 1 344 ? -13.586 -27.5 -1.886 1 98.56 344 VAL B CA 1
ATOM 5695 C C . VAL B 1 344 ? -13.641 -26.062 -2.422 1 98.56 344 VAL B C 1
ATOM 5697 O O . VAL B 1 344 ? -14.469 -25.75 -3.275 1 98.56 344 VAL B O 1
ATOM 5700 N N . PHE B 1 345 ? -12.773 -25.219 -1.861 1 97.75 345 PHE B N 1
ATOM 5701 C CA . PHE B 1 345 ? -12.688 -23.812 -2.26 1 97.75 345 PHE B CA 1
ATOM 5702 C C . PHE B 1 345 ? -11.594 -23.625 -3.309 1 97.75 345 PHE B C 1
ATOM 5704 O O . PHE B 1 345 ? -10.414 -23.516 -2.975 1 97.75 345 PHE B O 1
ATOM 5711 N N . ALA B 1 346 ? -11.977 -23.594 -4.555 1 97.12 346 ALA B N 1
ATOM 5712 C CA . ALA B 1 346 ? -11.102 -23.328 -5.695 1 97.12 346 ALA B CA 1
ATOM 5713 C C . ALA B 1 346 ? -11.734 -22.344 -6.66 1 97.12 346 ALA B C 1
ATOM 5715 O O . ALA B 1 346 ? -12.828 -22.578 -7.18 1 97.12 346 ALA B O 1
ATOM 5716 N N . GLN B 1 347 ? -11.016 -21.312 -6.934 1 93.5 347 GLN B N 1
ATOM 5717 C CA . GLN B 1 347 ? -11.609 -20.172 -7.621 1 93.5 347 GLN B CA 1
ATOM 5718 C C . GLN B 1 347 ? -11.445 -20.297 -9.133 1 93.5 347 GLN B C 1
ATOM 5720 O O . GLN B 1 347 ? -10.391 -20.703 -9.617 1 93.5 347 GLN B O 1
ATOM 5725 N N . SER B 1 348 ? -12.539 -19.969 -9.875 1 93.94 348 SER B N 1
ATOM 5726 C CA . SER B 1 348 ? -12.445 -19.828 -11.32 1 93.94 348 SER B CA 1
ATOM 5727 C C . SER B 1 348 ? -11.812 -18.5 -11.711 1 93.94 348 SER B C 1
ATOM 5729 O O . SER B 1 348 ? -12.07 -17.484 -11.07 1 93.94 348 SER B O 1
ATOM 5731 N N . ILE B 1 349 ? -10.914 -18.547 -12.609 1 92.81 349 ILE B N 1
ATOM 5732 C CA . ILE B 1 349 ? -10.312 -17.375 -13.219 1 92.81 349 ILE B CA 1
ATOM 5733 C C . ILE B 1 349 ? -10.797 -17.219 -14.656 1 92.81 349 ILE B C 1
ATOM 5735 O O . ILE B 1 349 ? -10.578 -18.109 -15.484 1 92.81 349 ILE B O 1
ATOM 5739 N N . VAL B 1 350 ? -11.484 -16.125 -14.914 1 89.31 350 VAL B N 1
ATOM 5740 C CA . VAL B 1 350 ? -12.125 -15.945 -16.203 1 89.31 350 VAL B CA 1
ATOM 5741 C C . VAL B 1 350 ? -11.734 -14.586 -16.797 1 89.31 350 VAL B C 1
ATOM 5743 O O . VAL B 1 350 ? -10.922 -13.867 -16.219 1 89.31 350 VAL B O 1
ATOM 5746 N N . TYR B 1 351 ? -12.219 -14.344 -18 1 84.69 351 TYR B N 1
ATOM 5747 C CA . TYR B 1 351 ? -12.023 -13.031 -18.609 1 84.69 351 TYR B CA 1
ATOM 5748 C C . TYR B 1 351 ? -12.516 -11.93 -17.688 1 84.69 351 TYR B C 1
ATOM 5750 O O . TYR B 1 351 ? -13.555 -12.07 -17.031 1 84.69 351 TYR B O 1
ATOM 5758 N N . PRO B 1 352 ? -11.719 -10.82 -17.547 1 80.94 352 PRO B N 1
ATOM 5759 C CA . PRO B 1 352 ? -10.57 -10.367 -18.328 1 80.94 352 PRO B CA 1
ATOM 5760 C C . PRO B 1 352 ? -9.234 -10.75 -17.688 1 80.94 352 PRO B C 1
ATOM 5762 O O . PRO B 1 352 ? -8.172 -10.359 -18.188 1 80.94 352 PRO B O 1
ATOM 5765 N N . THR B 1 353 ? -9.273 -11.508 -16.625 1 83.25 353 THR B N 1
ATOM 5766 C CA . THR B 1 353 ? -8.023 -11.875 -15.961 1 83.25 353 THR B CA 1
ATOM 5767 C C . THR B 1 353 ? -7.195 -12.789 -16.859 1 83.25 353 THR B C 1
ATOM 5769 O O . THR B 1 353 ? -5.965 -12.703 -16.875 1 83.25 353 THR B O 1
ATOM 5772 N N . VAL B 1 354 ? -7.895 -13.688 -17.531 1 88.44 354 VAL B N 1
ATOM 5773 C CA . VAL B 1 354 ? -7.281 -14.477 -18.594 1 88.44 354 VAL B CA 1
ATOM 5774 C C . VAL B 1 354 ? -8.055 -14.289 -19.891 1 88.44 354 VAL B C 1
ATOM 5776 O O . VAL B 1 354 ? -9.18 -13.773 -19.891 1 88.44 354 VAL B O 1
ATOM 5779 N N . ALA B 1 355 ? -7.492 -14.672 -21 1 88.06 355 ALA B N 1
ATOM 5780 C CA . ALA B 1 355 ? -8.117 -14.484 -22.312 1 88.06 355 ALA B CA 1
ATOM 5781 C C . ALA B 1 355 ? -9.406 -15.297 -22.422 1 88.06 355 ALA B C 1
ATOM 5783 O O . ALA B 1 355 ? -9.562 -16.312 -21.75 1 88.06 355 ALA B O 1
ATOM 5784 N N . GLN B 1 356 ? -10.289 -14.75 -23.234 1 89.62 356 GLN B N 1
ATOM 5785 C CA . GLN B 1 356 ? -11.531 -15.469 -23.484 1 89.62 356 GLN B CA 1
ATOM 5786 C C . GLN B 1 356 ? -11.258 -16.875 -24 1 89.62 356 GLN B C 1
ATOM 5788 O O . GLN B 1 356 ? -10.352 -17.094 -24.812 1 89.62 356 GLN B O 1
ATOM 5793 N N . GLY B 1 357 ? -12 -17.781 -23.516 1 91.56 357 GLY B N 1
ATOM 5794 C CA . GLY B 1 357 ? -11.852 -19.172 -23.953 1 91.56 357 GLY B CA 1
ATOM 5795 C C . GLY B 1 357 ? -10.734 -19.906 -23.234 1 91.56 357 GLY B C 1
ATOM 5796 O O . GLY B 1 357 ? -10.492 -21.078 -23.5 1 91.56 357 GLY B O 1
ATOM 5797 N N . LYS B 1 358 ? -10.078 -19.25 -22.281 1 94.38 358 LYS B N 1
ATOM 5798 C CA . LYS B 1 358 ? -8.969 -19.859 -21.547 1 94.38 358 LYS B CA 1
ATOM 5799 C C . LYS B 1 358 ? -9.258 -19.875 -20.047 1 94.38 358 LYS B C 1
ATOM 5801 O O . LYS B 1 358 ? -8.336 -19.797 -19.234 1 94.38 358 LYS B O 1
ATOM 5806 N N . ALA B 1 359 ? -10.531 -19.938 -19.719 1 95.12 359 ALA B N 1
ATOM 5807 C CA . ALA B 1 359 ? -10.93 -19.969 -18.312 1 95.12 359 ALA B CA 1
ATOM 5808 C C . ALA B 1 359 ? -10.328 -21.188 -17.609 1 95.12 359 ALA B C 1
ATOM 5810 O O . ALA B 1 359 ? -10.062 -22.203 -18.234 1 95.12 359 ALA B O 1
ATOM 5811 N N . ARG B 1 360 ? -10.102 -21.094 -16.328 1 97.12 360 ARG B N 1
ATOM 5812 C CA . ARG B 1 360 ? -9.469 -22.156 -15.57 1 97.12 360 ARG B CA 1
ATOM 5813 C C . ARG B 1 360 ? -9.883 -22.109 -14.102 1 97.12 360 ARG B C 1
ATOM 5815 O O . ARG B 1 360 ? -10.422 -21.109 -13.633 1 97.12 360 ARG B O 1
ATOM 5822 N N . ILE B 1 361 ? -9.727 -23.219 -13.453 1 97.56 361 ILE B N 1
ATOM 5823 C CA . ILE B 1 361 ? -9.727 -23.281 -12 1 97.56 361 ILE B CA 1
ATOM 5824 C C . ILE B 1 361 ? -8.297 -23.203 -11.477 1 97.56 361 ILE B C 1
ATOM 5826 O O . ILE B 1 361 ? -7.516 -24.141 -11.656 1 97.56 361 ILE B O 1
ATOM 5830 N N . ARG B 1 362 ? -7.945 -22.109 -10.906 1 97.12 362 ARG B N 1
ATOM 5831 C CA . ARG B 1 362 ? -6.594 -21.984 -10.367 1 97.12 362 ARG B CA 1
ATOM 5832 C C . ARG B 1 362 ? -6.5 -22.578 -8.969 1 97.12 362 ARG B C 1
ATOM 5834 O O . ARG B 1 362 ? -7.086 -22.062 -8.023 1 97.12 362 ARG B O 1
ATOM 5841 N N . THR B 1 363 ? -5.852 -23.703 -8.898 1 98.06 363 THR B N 1
ATOM 5842 C CA . THR B 1 363 ? -5.629 -24.328 -7.598 1 98.06 363 THR B CA 1
ATOM 5843 C C . THR B 1 363 ? -4.219 -24.031 -7.094 1 98.06 363 THR B C 1
ATOM 5845 O O . THR B 1 363 ? -3.268 -24.016 -7.875 1 98.06 363 THR B O 1
ATOM 5848 N N . ILE B 1 364 ? -4.145 -23.766 -5.871 1 98 364 ILE B N 1
ATOM 5849 C CA . ILE B 1 364 ? -2.861 -23.547 -5.215 1 98 364 ILE B CA 1
ATOM 5850 C C . ILE B 1 364 ? -2.678 -24.531 -4.074 1 98 364 ILE B C 1
ATOM 5852 O O . ILE B 1 364 ? -3.527 -24.641 -3.186 1 98 364 ILE B O 1
ATOM 5856 N N . ILE B 1 365 ? -1.611 -25.203 -4.102 1 98.25 365 ILE B N 1
ATOM 5857 C CA . ILE B 1 365 ? -1.287 -26.188 -3.074 1 98.25 365 ILE B CA 1
ATOM 5858 C C . ILE B 1 365 ? -0.392 -25.547 -2.016 1 98.25 365 ILE B C 1
ATOM 5860 O O . ILE B 1 365 ? 0.451 -24.703 -2.332 1 98.25 365 ILE B O 1
ATOM 5864 N N . THR B 1 366 ? -0.592 -25.891 -0.772 1 98.44 366 THR B N 1
ATOM 5865 C CA . THR B 1 366 ? 0.233 -25.359 0.307 1 98.44 366 THR B CA 1
ATOM 5866 C C . THR B 1 366 ? 0.927 -26.484 1.063 1 98.44 366 THR B C 1
ATOM 5868 O O . THR B 1 366 ? 0.579 -27.656 0.898 1 98.44 366 THR B O 1
ATOM 5871 N N . ALA B 1 367 ? 1.896 -26.109 1.86 1 98.62 367 ALA B N 1
ATOM 5872 C CA . ALA B 1 367 ? 2.646 -27.047 2.676 1 98.62 367 ALA B CA 1
ATOM 5873 C C . ALA B 1 367 ? 1.769 -27.641 3.773 1 98.62 367 ALA B C 1
ATOM 5875 O O . ALA B 1 367 ? 2.043 -28.75 4.273 1 98.62 367 ALA B O 1
ATOM 5876 N N . GLU B 1 368 ? 0.686 -26.984 4.109 1 98 368 GLU B N 1
ATOM 5877 C CA . GLU B 1 368 ? -0.122 -27.375 5.262 1 98 368 GLU B CA 1
ATOM 5878 C C . GLU B 1 368 ? -1.133 -28.453 4.883 1 98 368 GLU B C 1
ATOM 5880 O O . GLU B 1 368 ? -1.722 -29.094 5.758 1 98 368 GLU B O 1
ATOM 5885 N N . HIS B 1 369 ? -1.369 -28.656 3.584 1 98.62 369 HIS B N 1
ATOM 5886 C CA . HIS B 1 369 ? -2.332 -29.688 3.182 1 98.62 369 HIS B CA 1
ATOM 5887 C C . HIS B 1 369 ? -1.858 -31.078 3.584 1 98.62 369 HIS B C 1
ATOM 5889 O O . HIS B 1 369 ? -0.704 -31.438 3.346 1 98.62 369 HIS B O 1
ATOM 5895 N N . THR B 1 370 ? -2.744 -31.812 4.184 1 97.88 370 THR B N 1
ATOM 5896 C CA . THR B 1 370 ? -2.459 -33.219 4.453 1 97.88 370 THR B CA 1
ATOM 5897 C C . THR B 1 370 ? -2.82 -34.094 3.248 1 97.88 370 THR B C 1
ATOM 5899 O O . THR B 1 370 ? -3.578 -33.656 2.375 1 97.88 370 THR B O 1
ATOM 5902 N N . ASN B 1 371 ? -2.273 -35.25 3.279 1 97.56 371 ASN B N 1
ATOM 5903 C CA . ASN B 1 371 ? -2.633 -36.188 2.219 1 97.56 371 ASN B CA 1
ATOM 5904 C C . ASN B 1 371 ? -4.129 -36.5 2.221 1 97.56 371 ASN B C 1
ATOM 5906 O O . ASN B 1 371 ? -4.738 -36.625 1.158 1 97.56 371 ASN B O 1
ATOM 5910 N N . GLU B 1 372 ? -4.66 -36.562 3.377 1 98.06 372 GLU B N 1
ATOM 5911 C CA . GLU B 1 372 ? -6.09 -36.812 3.498 1 98.06 372 GLU B CA 1
ATOM 5912 C C . GLU B 1 372 ? -6.914 -35.688 2.885 1 98.06 372 GLU B C 1
ATOM 5914 O O . GLU B 1 372 ? -7.898 -35.938 2.184 1 98.06 372 GLU B O 1
ATOM 5919 N N . GLU B 1 373 ? -6.566 -34.5 3.193 1 98.06 373 GLU B N 1
ATOM 5920 C CA . GLU B 1 373 ? -7.25 -33.344 2.617 1 98.06 373 GLU B CA 1
ATOM 5921 C C . GLU B 1 373 ? -7.121 -33.344 1.096 1 98.06 373 GLU B C 1
ATOM 5923 O O . GLU B 1 373 ? -8.102 -33.062 0.388 1 98.06 373 GLU B O 1
ATOM 5928 N N . LEU B 1 374 ? -5.918 -33.594 0.617 1 98.69 374 LEU B N 1
ATOM 5929 C CA . LEU B 1 374 ? -5.691 -33.594 -0.825 1 98.69 374 LEU B CA 1
ATOM 5930 C C . LEU B 1 374 ? -6.488 -34.719 -1.498 1 98.69 374 LEU B C 1
ATOM 5932 O O . LEU B 1 374 ? -7.066 -34.5 -2.568 1 98.69 374 LEU B O 1
ATOM 5936 N N . ASP B 1 375 ? -6.52 -35.875 -0.858 1 98.62 375 ASP B N 1
ATOM 5937 C CA . ASP B 1 375 ? -7.309 -37 -1.396 1 98.62 375 ASP B CA 1
ATOM 5938 C C . ASP B 1 375 ? -8.789 -36.625 -1.484 1 98.62 375 ASP B C 1
ATOM 5940 O O . ASP B 1 375 ? -9.445 -36.906 -2.49 1 98.62 375 ASP B O 1
ATOM 5944 N N . ARG B 1 376 ? -9.273 -36.031 -0.447 1 98.5 376 ARG B N 1
ATOM 5945 C CA . ARG B 1 376 ? -10.672 -35.625 -0.429 1 98.5 376 ARG B CA 1
ATOM 5946 C C . ARG B 1 376 ? -10.945 -34.562 -1.51 1 98.5 376 ARG B C 1
ATOM 5948 O O . ARG B 1 376 ? -11.961 -34.656 -2.205 1 98.5 376 ARG B O 1
ATOM 5955 N N . ALA B 1 377 ? -10.07 -33.594 -1.612 1 98.75 377 ALA B N 1
ATOM 5956 C CA . ALA B 1 377 ? -10.219 -32.562 -2.645 1 98.75 377 ALA B CA 1
ATOM 5957 C C . ALA B 1 377 ? -10.227 -33.188 -4.039 1 98.75 377 ALA B C 1
ATOM 5959 O O . ALA B 1 377 ? -11.031 -32.812 -4.891 1 98.75 377 ALA B O 1
ATOM 5960 N N . LEU B 1 378 ? -9.328 -34.125 -4.242 1 98.75 378 LEU B N 1
ATOM 5961 C CA . LEU B 1 378 ? -9.203 -34.781 -5.535 1 98.75 378 LEU B CA 1
ATOM 5962 C C . LEU B 1 378 ? -10.461 -35.562 -5.859 1 98.75 378 LEU B C 1
ATOM 5964 O O . LEU B 1 378 ? -10.906 -35.594 -7.008 1 98.75 378 LEU B O 1
ATOM 5968 N N . GLU B 1 379 ? -11 -36.188 -4.906 1 98.62 379 GLU B N 1
ATOM 5969 C CA . GLU B 1 379 ? -12.25 -36.938 -5.102 1 98.62 379 GLU B CA 1
ATOM 5970 C C . GLU B 1 379 ? -13.383 -36 -5.504 1 98.62 379 GLU B C 1
ATOM 5972 O O . GLU B 1 379 ? -14.18 -36.344 -6.383 1 98.62 379 GLU B O 1
ATOM 5977 N N . VAL B 1 380 ? -13.469 -34.906 -4.805 1 98.56 380 VAL B N 1
ATOM 5978 C CA . VAL B 1 380 ? -14.492 -33.906 -5.109 1 98.56 380 VAL B CA 1
ATOM 5979 C C . VAL B 1 380 ? -14.289 -33.375 -6.523 1 98.56 380 VAL B C 1
ATOM 5981 O O . VAL B 1 380 ? -15.25 -33.219 -7.281 1 98.56 380 VAL B O 1
ATOM 5984 N N . ILE B 1 381 ? -13.094 -33.062 -6.914 1 98.56 381 ILE B N 1
ATOM 5985 C CA . ILE B 1 381 ? -12.773 -32.562 -8.242 1 98.56 381 ILE B CA 1
ATOM 5986 C C . ILE B 1 381 ? -13.156 -33.594 -9.297 1 98.56 381 ILE B C 1
ATOM 5988 O O . ILE B 1 381 ? -13.773 -33.25 -10.312 1 98.56 381 ILE B O 1
ATOM 5992 N N . ARG B 1 382 ? -12.781 -34.812 -9.047 1 97.94 382 ARG B N 1
ATOM 5993 C CA . ARG B 1 382 ? -13.094 -35.875 -9.984 1 97.94 382 ARG B CA 1
ATOM 5994 C C . ARG B 1 382 ? -14.602 -36 -10.211 1 97.94 382 ARG B C 1
ATOM 5996 O O . ARG B 1 382 ? -15.055 -36.031 -11.359 1 97.94 382 ARG B O 1
ATOM 6003 N N . SER B 1 383 ? -15.305 -36.062 -9.133 1 97.94 383 SER B N 1
ATOM 6004 C CA . SER B 1 383 ? -16.75 -36.188 -9.211 1 97.94 383 SER B CA 1
ATOM 6005 C C . SER B 1 383 ? -17.391 -35 -9.922 1 97.94 383 SER B C 1
ATOM 6007 O O . SER B 1 383 ? -18.266 -35.188 -10.773 1 97.94 383 SER B O 1
ATOM 6009 N N . ALA B 1 384 ? -17 -33.781 -9.555 1 97.94 384 ALA B N 1
ATOM 6010 C CA . ALA B 1 384 ? -17.547 -32.594 -10.156 1 97.94 384 ALA B CA 1
ATOM 6011 C C . ALA B 1 384 ? -17.188 -32.5 -11.641 1 97.94 384 ALA B C 1
ATOM 6013 O O . ALA B 1 384 ? -18.016 -32.094 -12.461 1 97.94 384 ALA B O 1
ATOM 6014 N N . ALA B 1 385 ? -15.961 -32.812 -11.969 1 97.06 385 ALA B N 1
ATOM 6015 C CA . ALA B 1 385 ? -15.516 -32.812 -13.367 1 97.06 385 ALA B CA 1
ATOM 6016 C C . ALA B 1 385 ? -16.328 -33.781 -14.211 1 97.06 385 ALA B C 1
ATOM 6018 O O . ALA B 1 385 ? -16.688 -33.469 -15.352 1 97.06 385 ALA B O 1
ATOM 6019 N N . LYS B 1 386 ? -16.594 -34.938 -13.719 1 96.94 386 LYS B N 1
ATOM 6020 C CA . LYS B 1 386 ? -17.422 -35.906 -14.422 1 96.94 386 LYS B CA 1
ATOM 6021 C C . LYS B 1 386 ? -18.844 -35.406 -14.641 1 96.94 386 LYS B C 1
ATOM 6023 O O . LYS B 1 386 ? -19.391 -35.562 -15.727 1 96.94 386 LYS B O 1
ATOM 6028 N N . GLU B 1 387 ? -19.328 -34.844 -13.617 1 96.81 387 GLU B N 1
ATOM 6029 C CA . GLU B 1 387 ? -20.688 -34.312 -13.695 1 96.81 387 GLU B CA 1
ATOM 6030 C C . GLU B 1 387 ? -20.797 -33.25 -14.773 1 96.81 387 GLU B C 1
ATOM 6032 O O . GLU B 1 387 ? -21.828 -33.156 -15.461 1 96.81 387 GLU B O 1
ATOM 6037 N N . LEU B 1 388 ? -19.812 -32.469 -14.875 1 96.12 388 LEU B N 1
ATOM 6038 C CA . LEU B 1 388 ? -19.828 -31.375 -15.844 1 96.12 388 LEU B CA 1
ATOM 6039 C C . LEU B 1 388 ? -19.25 -31.828 -17.188 1 96.12 388 LEU B C 1
ATOM 6041 O O . LEU B 1 388 ? -19.047 -31.016 -18.094 1 96.12 388 LEU B O 1
ATOM 6045 N N . GLN B 1 389 ? -18.922 -33.094 -17.375 1 95.19 389 GLN B N 1
ATOM 6046 C CA . GLN B 1 389 ? -18.438 -33.719 -18.594 1 95.19 389 GLN B CA 1
ATOM 6047 C C . GLN B 1 389 ? -17.109 -33.125 -19.047 1 95.19 389 GLN B C 1
ATOM 6049 O O . GLN B 1 389 ? -16.938 -32.812 -20.219 1 95.19 389 GLN B O 1
ATOM 6054 N N . LEU B 1 390 ? -16.312 -32.906 -18.031 1 94.62 390 LEU B N 1
ATOM 6055 C CA . LEU B 1 390 ? -14.977 -32.406 -18.328 1 94.62 390 LEU B CA 1
ATOM 6056 C C . LEU B 1 390 ? -13.992 -33.562 -18.469 1 94.62 390 LEU B C 1
ATOM 6058 O O . LEU B 1 390 ? -12.875 -33.375 -18.969 1 94.62 390 LEU B O 1
ATOM 6062 N N . VAL B 1 391 ? -14.406 -34.719 -17.969 1 91.5 391 VAL B N 1
ATOM 6063 C CA . VAL B 1 391 ? -13.656 -35.969 -18.125 1 91.5 391 VAL B CA 1
ATOM 6064 C C . VAL B 1 391 ? -14.617 -37.125 -18.375 1 91.5 391 VAL B C 1
ATOM 6066 O O . VAL B 1 391 ? -15.812 -37.031 -18.094 1 91.5 391 VAL B O 1
#

Solvent-accessible surface area (backbone atoms only — not comparable to full-atom values): 37385 Å² total; per-residue (Å²): 117,92,73,67,60,70,58,45,53,52,51,52,48,27,52,73,67,66,65,60,77,78,67,50,53,27,77,52,37,64,51,48,44,35,30,45,92,85,36,74,23,40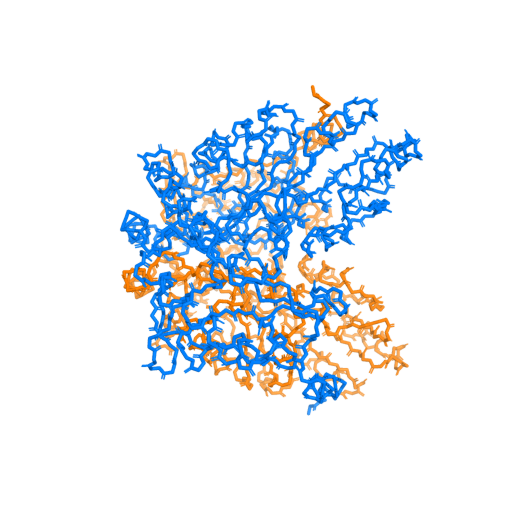,42,21,36,40,42,26,30,45,41,36,17,54,30,65,68,22,23,51,34,17,34,52,28,14,69,69,35,8,42,9,49,15,28,27,33,81,61,52,28,30,49,55,64,59,55,50,37,23,51,51,48,6,59,60,58,60,35,74,22,33,44,73,30,77,25,40,40,45,27,36,28,20,52,42,35,49,75,43,40,67,59,21,34,38,39,30,39,62,72,45,54,67,38,51,54,53,7,49,58,63,26,63,33,43,75,47,73,27,55,68,87,32,65,69,47,42,47,54,51,53,68,73,47,70,86,42,80,42,38,35,39,38,37,40,29,30,36,88,84,42,17,30,63,50,63,54,71,61,51,44,53,50,22,65,75,66,71,38,47,41,34,35,36,16,48,68,15,32,52,66,30,32,76,63,14,44,5,54,50,47,52,70,71,36,71,73,64,57,56,35,43,30,29,36,28,23,23,29,45,3,23,64,18,10,27,41,32,20,44,54,59,58,41,56,46,41,70,75,49,11,52,58,51,65,66,31,57,49,77,22,36,27,49,46,37,20,46,44,41,31,55,50,44,35,70,73,44,57,61,38,56,52,40,22,52,52,46,28,53,53,53,51,52,52,44,48,73,63,57,48,50,60,50,80,42,76,47,47,34,51,23,38,56,59,23,44,51,68,58,19,46,50,48,24,52,52,34,42,78,67,32,26,40,37,37,49,44,34,67,86,83,34,58,81,64,54,6,17,36,43,29,26,48,29,26,60,51,45,70,66,57,52,51,52,45,49,50,46,50,53,54,52,33,43,74,69,63,66,84,120,91,73,67,59,70,58,46,52,52,51,52,49,28,53,73,68,67,67,61,76,79,66,49,52,26,77,50,35,63,52,48,45,36,29,45,90,86,36,74,22,40,43,21,36,39,43,26,31,46,42,37,17,54,30,66,68,21,23,51,34,18,34,51,27,14,69,70,33,10,42,9,49,15,28,26,34,81,60,52,28,30,47,56,63,59,56,50,38,23,51,50,49,6,60,60,59,58,34,75,22,33,44,71,30,76,23,40,42,45,27,35,28,20,51,42,36,48,76,42,39,69,60,20,32,40,40,31,38,63,73,45,54,69,36,50,54,52,6,51,58,64,26,63,32,43,74,46,71,27,54,68,87,32,65,69,47,41,48,53,52,52,68,75,47,71,83,43,79,42,39,35,40,40,36,39,30,31,36,86,83,42,16,29,64,50,63,54,71,62,52,45,51,49,24,64,75,67,70,37,44,40,34,35,38,16,47,68,15,32,52,66,30,32,77,64,14,41,6,53,49,48,52,70,69,37,70,74,64,57,54,34,42,30,30,36,28,25,22,29,43,3,22,63,18,9,27,41,31,21,44,53,60,59,39,57,46,41,70,75,51,11,53,59,52,66,66,32,57,48,75,22,36,28,49,46,36,19,46,45,41,32,54,52,43,34,71,74,44,58,61,37,55,54,40,22,52,51,46,29,53,52,52,52,52,53,42,47,73,63,56,50,51,60,52,79,42,76,48,47,32,51,23,37,56,58,23,45,51,68,58,18,46,50,48,25,53,52,34,42,80,67,31,26,40,38,37,48,45,35,66,84,84,34,59,81,63,54,6,18,36,42,29,26,49,30,26,59,51,45,71,66,56,51,51,52,46,48,52,46,49,52,54,52,33,42,73,69,63,64,84

InterPro domains:
  IPR001917 Aminotransferase, class-II, pyridoxal-phosphate binding site [PS00599] (236-245)
  IPR004723 8-amino-7-oxononanoate synthase, Archaea/Proteobacteria type [TIGR00858] (21-381)
  IPR004839 Aminotransferase, class I/classII, large domain [PF00155] (40-381)
  IPR010962 Putative 8-amino-7-oxononanoate synthase, Archaea/Firmicutes type [TIGR01825] (7-391)
  IPR015421 Pyridoxal phosphate-dependent transferase, major domain [G3DSA:3.40.640.10] (55-289)
  IPR015422 Pyridoxal phosphate-dependent transferase, small domain [G3DSA:3.90.1150.10] (36-383)
  IPR015424 Pyridoxal phosphate-dependent transferase [SSF53383] (2-388)
  IPR050087 8-amino-7-oxononanoate synthase class-II [PTHR13693] (17-382)

Radius of gyration: 25.82 Å; Cα contacts (8 Å, |Δi|>4): 1911; chains: 2; bounding box: 54×76×63 Å

Organism: Bacillus velezensis (strain DSM 23117 / BGSC 10A6 / LMG 26770 / FZB42) (NCBI:txid326423)

Nearest PDB structures (foldseek):
  8guh-assembly1_A  TM=9.676E-01  e=1.133E-48  Sphingobacterium multivorum
  7x98-assembly2_D  TM=9.636E-01  e=1.866E-42  Rhodopseudomonas palustris
  5qqt-assembly1_B  TM=9.598E-01  e=3.469E-39  Homo sapiens
  5qqq-assembly1_A  TM=9.592E-01  e=8.639E-39  Homo sapiens
  4bmk-assembly1_B  TM=9.411E-01  e=7.280E-39  Sphingomonas paucimobilis